Protein AF-0000000080298683 (afdb_homodimer)

Organism: Bacteroides stercoris (NCBI:txid46506)

Solvent-accessible surface area (backbone atoms only — not comparable to full-atom values): 41362 Å² total; per-residue (Å²): 139,90,78,88,77,80,77,80,76,78,76,75,78,72,75,74,72,70,77,73,64,90,75,36,48,71,74,70,55,68,71,57,50,52,51,51,52,52,46,28,60,71,67,22,71,46,68,50,61,25,43,67,45,75,45,65,34,33,60,83,54,33,34,38,35,32,52,40,24,58,40,71,63,54,52,51,51,50,53,51,53,40,44,74,73,60,36,47,73,47,83,54,55,39,62,46,49,34,48,74,85,43,72,56,26,48,24,26,23,24,50,25,38,55,26,60,20,12,76,40,84,46,79,75,40,48,60,64,35,52,47,40,14,50,39,46,31,38,34,33,44,77,69,94,24,31,32,32,29,40,84,62,40,42,50,36,20,28,54,55,63,30,43,38,70,28,33,68,66,55,45,41,52,57,49,69,45,58,33,32,30,28,68,32,59,64,51,56,27,13,63,38,79,44,91,85,44,58,40,53,23,45,41,27,45,64,22,37,33,39,56,71,51,70,48,89,69,16,34,30,34,31,44,77,80,65,50,65,30,18,33,48,52,88,38,32,41,47,39,71,62,49,61,74,65,55,53,67,44,44,68,48,38,52,53,53,48,47,68,45,22,31,33,25,39,25,75,35,18,48,46,72,80,16,19,19,26,28,21,40,54,37,36,41,37,38,72,48,43,33,60,55,45,60,46,38,67,53,39,67,74,44,62,47,80,36,81,70,45,96,81,49,73,81,62,51,55,52,22,36,35,33,23,36,49,73,61,48,98,88,39,75,59,40,61,76,38,32,32,32,31,65,47,94,57,24,32,41,34,28,72,58,24,25,46,71,38,20,69,42,83,86,43,96,44,44,34,65,72,57,57,74,22,54,69,39,30,20,45,49,44,73,46,47,73,65,36,100,74,49,45,21,65,86,68,30,74,65,48,90,136,85,80,78,80,80,77,79,78,76,78,76,77,72,74,72,72,68,76,71,66,92,76,36,47,70,72,72,53,66,72,57,49,51,51,51,50,53,46,28,60,72,67,23,70,47,69,48,60,26,42,67,44,74,43,68,34,32,61,83,54,32,34,38,35,32,52,40,23,58,42,70,63,54,53,51,51,50,54,51,52,39,43,73,72,62,37,47,73,47,84,54,55,39,62,45,50,35,48,74,84,44,71,57,28,46,23,25,24,24,52,24,39,54,27,62,21,11,76,41,84,45,78,75,40,47,60,64,34,52,47,40,14,49,40,45,31,38,33,34,44,76,70,95,24,31,32,33,30,39,82,63,42,42,50,35,20,28,53,53,61,31,41,38,71,28,34,67,66,54,47,40,52,57,49,68,46,58,32,32,31,28,68,32,59,64,50,57,27,12,64,39,78,43,91,86,43,57,40,53,21,47,41,27,45,65,21,38,32,39,55,72,52,70,47,88,70,15,33,30,32,34,45,77,81,64,52,65,31,19,31,50,51,89,38,32,41,47,39,72,61,50,61,74,65,55,51,79,42,45,70,49,37,51,54,54,47,47,68,45,22,31,32,27,40,25,74,34,18,47,46,72,80,15,19,20,27,28,23,41,54,37,38,41,36,38,72,45,45,33,61,55,45,61,46,39,68,55,39,69,74,44,61,45,80,37,81,67,43,96,80,49,75,80,63,50,54,51,21,36,36,34,23,34,50,72,61,48,100,88,38,74,59,40,62,76,38,32,31,31,31,65,47,94,57,23,31,40,33,29,72,58,24,26,45,71,36,22,67,42,85,86,43,96,42,42,35,64,72,55,54,75,23,55,70,39,31,21,40,42,52,67,49,37,70,61,44,93,74,45,48,19,63,86,64,31,73,64,49,89

InterPro domains:
  IPR000064 Endopeptidase, NLPC/P60 domain [PF00877] (262-358)
  IPR000064 Endopeptidase, NLPC/P60 domain [PS51935] (247-381)
  IPR003646 SH3-like domain, bacterial-type [PF08239] (188-234)
  IPR038765 Papain-like cysteine peptidase superfamily [SSF54001] (247-383)
  IPR041382 Bacterial dipeptidyl-peptidase SH3 domain [PF18348] (117-159)
  IPR051202 Peptidase C40 [PTHR47053] (1-380)

Foldseek 3Di:
DDDDDPPPPPPPPPPPPPPPPPPADQDDDPVLVVLLVVLCVVQPVDCQQWDDDWGWGDDDLEIETDEETQDPVSVVVSVVVSVVVPHDYDYHYYHWQPCVQLVQQQKKFFFAQKWWFAADPDPPGDTAAIDGGGFMWTFTDDDCWTWIAGLLSGTTTTHPNGIGGDHPVLLVVSLPAKKKFFQAQKDFWAADQDPPHHTPHMHGGGHIFGFDQDDPQWTWTAGPVGDITTDGVVGIDIPVVLLVPADLDLVQLVVLLVVLFFQFADVNYQGSNHHAFQSSVQNSNVSRQFHHHRAQQRRQPAAAWFDADPVRVPDDFFKKWFFFAPDDPVGHTDTDGIWTDHDPQKTWGHDRGTDIAGCDPVDPRHDPPRVVGTDTIHHHRVCVVPPPDTDGCVPRPSSD/DPPPPPPPPPPPPPVPPPPPPPPADQDDDPVLVVLLVVLCVVQPVDCFQWDDDWGWGDDDLEIETDEETQDPVSVVVSVVVSVVVPHDYDYHYYHWQPCVQLVQQQKKFFFAQKWWFAADPDPPGDTAAIDGGGFMWTFTDDDCWTWIAGLLSGTTTTHPNGIGGDHPVLLVVSLPAKKKFFLAQKDFWAADQDPPHHTPHMHGGGHIFGFDQDDPQWTWTAGPVGDITTDGVVGIDIPVVLLVPADLDLVQLVVLLVVLFFQFADVNYQGSNHHAFQSSVQNSNVSRQFHHHRAQQRRQPAAAWFDADPVRVPDDFFKKWFFFAPDDPVGHTDTDGIWTDHDPQKTWGHDRGTDIAGCDPVDPRHDPPRVVGTDTIHHHRVCCVPPPDGDGCVRRPSSD

Nearest PDB structures (foldseek):
  4r0k-assembly1_A  TM=9.823E-01  e=1.844E-48  Bacteroides thetaiotaomicron VPI-5482
  3npf-assembly1_B  TM=9.823E-01  e=1.080E-47  Bacteroides ovatus ATCC 8483
  3pvq-assembly1_B  TM=9.835E-01  e=5.035E-47  Bacteroides thetaiotaomicron VPI-5482
  3h41-assembly1_A  TM=8.362E-01  e=2.908E-22  Bacillus cereus ATCC 10987
  2kt8-assembly1_A  TM=7.984E-01  e=3.463E-04  Clostridium perfringens

pLDDT: mean 91.86, std 16.32, range [24.89, 98.94]

Sequence (800 aa):
MKKFASFFAVFLFITLFAVASEAGDRNIPVEVAQLTDSLKKQFAPDRRVALLDVDYSFSDKNVMLRGVTTSAEAKNVLLKELARKGYTVMDCLELLPDVKGLEGKTCGIINVSVANMRVAPDFSSEMMTQSLMGMPVRVLQRDGWVRIQTPDNYIAWVHRVGVHPVTEEEMAAWNKAEKIVVTAHYGFVYSEPNQTSQTVSDVVAGNRLKWEGSKGAFYKVTYPDGRRGYISKSIAMPEKKWRSGLQQDAAGIIRTAHTMMGIPYLWAGTSSKGVDCSGFMRTILFMHDIIIPRDASQQAYVGEHIDIAADFSNLQPGDLIFFGRKATPERKERVVHVGMYIGGKRFIHSQGDVHISSFDPADELFDEYNLGRLLFATRVLPYINKEAGLNTTETNEYYKMKKFASFFAVFLFITLFAVASEAGDRNIPVEVAQLTDSLKKQFAPDRRVALLDVDYSFSDKNVMLRGVTTSAEAKNVLLKELARKGYTVMDCLELLPDVKGLEGKTCGIINVSVANMRVAPDFSSEMMTQSLMGMPVRVLQRDGWVRIQTPDNYIAWVHRVGVHPVTEEEMAAWNKAEKIVVTAHYGFVYSEPNQTSQTVSDVVAGNRLKWEGSKGAFYKVTYPDGRRGYISKSIAMPEKKWRSGLQQDAAGIIRTAHTMMGIPYLWAGTSSKGVDCSGFMRTILFMHDIIIPRDASQQAYVGEHIDIAADFSNLQPGDLIFFGRKATPERKERVVHVGMYIGGKRFIHSQGDVHISSFDPADELFDEYNLGRLLFATRVLPYINKEAGLNTTETNEYYK

Radius of gyration: 30.68 Å; Cα contacts (8 Å, |Δi|>4): 1819; chains: 2; bounding box: 91×75×143 Å

Structure (mmCIF, N/CA/C/O backbone):
data_AF-0000000080298683-model_v1
#
loop_
_entity.id
_entity.type
_entity.pdbx_description
1 polymer 'Gamma-D-glutamyl-L-lysine endopeptidase'
#
loop_
_atom_site.group_PDB
_atom_site.id
_atom_site.type_symbol
_atom_site.label_atom_id
_atom_site.label_alt_id
_atom_site.label_comp_id
_atom_site.label_asym_id
_atom_site.label_entity_id
_atom_site.label_seq_id
_atom_site.pdbx_PDB_ins_code
_atom_site.Cartn_x
_atom_site.Cartn_y
_atom_site.Cartn_z
_atom_site.occupancy
_atom_site.B_iso_or_equiv
_atom_site.auth_seq_id
_atom_site.auth_comp_id
_atom_site.auth_asym_id
_atom_site.auth_atom_id
_atom_site.pdbx_PDB_model_num
ATOM 1 N N . MET A 1 1 ? -7.707 10.922 90.875 1 26.39 1 MET A N 1
ATOM 2 C CA . MET A 1 1 ? -8.023 11.789 89.75 1 26.39 1 MET A CA 1
ATOM 3 C C . MET A 1 1 ? -7.574 11.156 88.438 1 26.39 1 MET A C 1
ATOM 5 O O . MET A 1 1 ? -6.402 10.812 88.25 1 26.39 1 MET A O 1
ATOM 9 N N . LYS A 1 2 ? -8.602 10.727 87.625 1 24.89 2 LYS A N 1
ATOM 10 C CA . LYS A 1 2 ? -8.719 9.93 86.438 1 24.89 2 LYS A CA 1
ATOM 11 C C . LYS A 1 2 ? -7.977 10.586 85.25 1 24.89 2 LYS A C 1
ATOM 13 O O . LYS A 1 2 ? -7.68 11.781 85.312 1 24.89 2 LYS A O 1
ATOM 18 N N . LYS A 1 3 ? -8.375 10.234 84 1 27.39 3 LYS A N 1
ATOM 19 C CA . LYS A 1 3 ? -7.949 9.516 82.812 1 27.39 3 LYS A CA 1
ATOM 20 C C . LYS A 1 3 ? -7.719 10.477 81.625 1 27.39 3 LYS A C 1
ATOM 22 O O . LYS A 1 3 ? -6.895 10.211 80.75 1 27.39 3 LYS A O 1
ATOM 27 N N . PHE A 1 4 ? -8.469 11.57 81.188 1 30.53 4 PHE A N 1
ATOM 28 C CA . PHE A 1 4 ? -9.016 11.617 79.875 1 30.53 4 PHE A CA 1
ATOM 29 C C . PHE A 1 4 ? -7.98 12.141 78.875 1 30.53 4 PHE A C 1
ATOM 31 O O . PHE A 1 4 ? -7.516 13.281 79 1 30.53 4 PHE A O 1
ATOM 38 N N . ALA A 1 5 ? -7.156 11.297 78.25 1 33.28 5 ALA A N 1
ATOM 39 C CA . ALA A 1 5 ? -6.254 11.562 77.125 1 33.28 5 ALA A CA 1
ATOM 40 C C . ALA A 1 5 ? -7.016 12.125 75.938 1 33.28 5 ALA A C 1
ATOM 42 O O . ALA A 1 5 ? -7.949 11.492 75.438 1 33.28 5 ALA A O 1
ATOM 43 N N . SER A 1 6 ? -7.191 13.422 75.688 1 31.62 6 SER A N 1
ATOM 44 C CA . SER A 1 6 ? -7.762 14.102 74.562 1 31.62 6 SER A CA 1
ATOM 45 C C . SER A 1 6 ? -7.02 13.742 73.25 1 31.62 6 SER A C 1
ATOM 47 O O . SER A 1 6 ? -5.805 13.945 73.188 1 31.62 6 SER A O 1
ATOM 49 N N . PHE A 1 7 ? -7.418 12.719 72.5 1 32.72 7 PHE A N 1
ATOM 50 C CA . PHE A 1 7 ? -6.957 12.344 71.188 1 32.72 7 PHE A CA 1
ATOM 51 C C . PHE A 1 7 ? -7.176 13.484 70.188 1 32.72 7 PHE A C 1
ATOM 53 O O . PHE A 1 7 ? -8.297 13.961 70.062 1 32.72 7 PHE A O 1
ATOM 60 N N . PHE A 1 8 ? -6.219 14.359 70 1 32.66 8 PHE A N 1
ATOM 61 C CA . PHE A 1 8 ? -6.199 15.359 68.938 1 32.66 8 PHE A CA 1
ATOM 62 C C . PHE A 1 8 ? -6.352 14.703 67.562 1 32.66 8 PHE A C 1
ATOM 64 O O . PHE A 1 8 ? -5.547 13.852 67.188 1 32.66 8 PHE A O 1
ATOM 71 N N . ALA A 1 9 ? -7.57 14.516 67.062 1 31.42 9 ALA A N 1
ATOM 72 C CA . ALA A 1 9 ? -7.883 14.156 65.625 1 31.42 9 ALA A CA 1
ATOM 73 C C . ALA A 1 9 ? -7.262 15.148 64.688 1 31.42 9 ALA A C 1
ATOM 75 O O . ALA A 1 9 ? -7.578 16.344 64.688 1 31.42 9 ALA A O 1
ATOM 76 N N . VAL A 1 10 ? -6.059 14.938 64.25 1 33.66 10 VAL A N 1
ATOM 77 C CA . VAL A 1 10 ? -5.504 15.641 63.094 1 33.66 10 VAL A CA 1
ATOM 78 C C . VAL A 1 10 ? -6.418 15.453 61.875 1 33.66 10 VAL A C 1
ATOM 80 O O . VAL A 1 10 ? -6.637 14.328 61.438 1 33.66 10 VAL A O 1
ATOM 83 N N . PHE A 1 11 ? -7.465 16.297 61.656 1 30.48 11 PHE A N 1
ATOM 84 C CA . PHE A 1 11 ? -8.227 16.375 60.406 1 30.48 11 PHE A CA 1
ATOM 85 C C . PHE A 1 11 ? -7.297 16.594 59.219 1 30.48 11 PHE A C 1
ATOM 87 O O . PHE A 1 11 ? -6.637 17.625 59.125 1 30.48 11 PHE A O 1
ATOM 94 N N . LEU A 1 12 ? -6.703 15.531 58.688 1 31.23 12 LEU A N 1
ATOM 95 C CA . LEU A 1 12 ? -6.094 15.594 57.375 1 31.23 12 LEU A CA 1
ATOM 96 C C . LEU A 1 12 ? -7.062 16.203 56.344 1 31.23 12 LEU A C 1
ATOM 98 O O . LEU A 1 12 ? -8.141 15.656 56.125 1 31.23 12 LEU A O 1
ATOM 102 N N . PHE A 1 13 ? -7.113 17.5 56.156 1 30.19 13 PHE A N 1
ATOM 103 C CA . PHE A 1 13 ? -7.727 18.172 55.031 1 30.19 13 PHE A CA 1
ATOM 104 C C . PHE A 1 13 ? -7.305 17.5 53.719 1 30.19 13 PHE A C 1
ATOM 106 O O . PHE A 1 13 ? -6.152 17.625 53.312 1 30.19 13 PHE A O 1
ATOM 113 N N . ILE A 1 14 ? -7.762 16.297 53.438 1 31.72 14 ILE A N 1
ATOM 114 C CA . ILE A 1 14 ? -7.664 15.828 52.062 1 31.72 14 ILE A CA 1
ATOM 115 C C . ILE A 1 14 ? -8.227 16.891 51.125 1 31.72 14 ILE A C 1
ATOM 117 O O . ILE A 1 14 ? -9.406 17.234 51.188 1 31.72 14 ILE A O 1
ATOM 121 N N . THR A 1 15 ? -7.477 17.875 50.719 1 31.45 15 THR A N 1
ATOM 122 C CA . THR A 1 15 ? -7.844 18.734 49.594 1 31.45 15 THR A CA 1
ATOM 123 C C . THR A 1 15 ? -8.461 17.922 48.469 1 31.45 15 THR A C 1
ATOM 125 O O . THR A 1 15 ? -7.836 17 47.938 1 31.45 15 THR A O 1
ATOM 128 N N . LEU A 1 16 ? -9.711 17.688 48.469 1 30.31 16 LEU A N 1
ATOM 129 C CA . LEU A 1 16 ? -10.477 17.25 47.312 1 30.31 16 LEU A CA 1
ATOM 130 C C . LEU A 1 16 ? -10.016 17.969 46.031 1 30.31 16 LEU A C 1
ATOM 132 O O . LEU A 1 16 ? -10.266 19.156 45.875 1 30.31 16 LEU A O 1
ATOM 136 N N . PHE A 1 17 ? -8.836 17.719 45.562 1 33.5 17 PHE A N 1
ATOM 137 C CA . PHE A 1 17 ? -8.688 18.078 44.156 1 33.5 17 PHE A CA 1
ATOM 138 C C . PHE A 1 17 ? -9.914 17.656 43.344 1 33.5 17 PHE A C 1
ATOM 140 O O . PHE A 1 17 ? -10.234 16.469 43.281 1 33.5 17 PHE A O 1
ATOM 147 N N . ALA A 1 18 ? -10.984 18.391 43.344 1 33.22 18 ALA A N 1
ATOM 148 C CA . ALA A 1 18 ? -12.055 18.25 42.375 1 33.22 18 ALA A CA 1
ATOM 149 C C . ALA A 1 18 ? -11.531 17.734 41.031 1 33.22 18 ALA A C 1
ATOM 151 O O . ALA A 1 18 ? -10.625 18.328 40.438 1 33.22 18 ALA A O 1
ATOM 152 N N . VAL A 1 19 ? -11.562 16.453 40.875 1 36.88 19 VAL A N 1
ATOM 153 C CA . VAL A 1 19 ? -11.492 15.93 39.5 1 36.88 19 VAL A CA 1
ATOM 154 C C . VAL A 1 19 ? -12.305 16.812 38.562 1 36.88 19 VAL A C 1
ATOM 156 O O . VAL A 1 19 ? -13.539 16.828 38.625 1 36.88 19 VAL A O 1
ATOM 159 N N . ALA A 1 20 ? -11.867 18.062 38.25 1 37.69 20 ALA A N 1
ATOM 160 C CA . ALA A 1 20 ? -12.414 18.844 37.156 1 37.69 20 ALA A CA 1
ATOM 161 C C . ALA A 1 20 ? -12.906 17.938 36.031 1 37.69 20 ALA A C 1
ATOM 163 O O . ALA A 1 20 ? -12.156 17.078 35.531 1 37.69 20 ALA A O 1
ATOM 164 N N . SER A 1 21 ? -14.148 17.625 35.875 1 39 21 SER A N 1
ATOM 165 C CA . SER A 1 21 ? -14.82 16.922 34.812 1 39 21 SER A CA 1
ATOM 166 C C . SER A 1 21 ? -14.211 17.297 33.438 1 39 21 SER A C 1
ATOM 168 O O . SER A 1 21 ? -13.773 18.422 33.25 1 39 21 SER A O 1
ATOM 170 N N . GLU A 1 22 ? -13.688 16.391 32.688 1 47.88 22 GLU A N 1
ATOM 171 C CA . GLU A 1 22 ? -13.195 16.406 31.297 1 47.88 22 GLU A CA 1
ATOM 172 C C . GLU A 1 22 ? -14.039 17.328 30.422 1 47.88 22 GLU A C 1
ATOM 174 O O . GLU A 1 22 ? -13.781 17.469 29.219 1 47.88 22 GLU A O 1
ATOM 179 N N . ALA A 1 23 ? -15.211 17.797 30.969 1 51.94 23 ALA A N 1
ATOM 180 C CA . ALA A 1 23 ? -16.156 18.531 30.141 1 51.94 23 ALA A CA 1
ATOM 181 C C . ALA A 1 23 ? -15.773 20.016 30.062 1 51.94 23 ALA A C 1
ATOM 183 O O . ALA A 1 23 ? -16.547 20.891 30.438 1 51.94 23 ALA A O 1
ATOM 184 N N . GLY A 1 24 ? -14.547 20.219 30.344 1 54.72 24 GLY A N 1
ATOM 185 C CA . GLY A 1 24 ? -14.312 21.656 30.203 1 54.72 24 GLY A CA 1
ATOM 186 C C . GLY A 1 24 ? -14.719 22.188 28.844 1 54.72 24 GLY A C 1
ATOM 187 O O . GLY A 1 24 ? -15.047 21.422 27.938 1 54.72 24 GLY A O 1
ATOM 188 N N . ASP A 1 25 ? -14.883 23.438 28.828 1 66.31 25 ASP A N 1
ATOM 189 C CA . ASP A 1 25 ? -15.203 24.156 27.594 1 66.31 25 ASP A CA 1
ATOM 190 C C . ASP A 1 25 ? -14.094 23.984 26.562 1 66.31 25 ASP A C 1
ATOM 192 O O . ASP A 1 25 ? -12.922 24.25 26.859 1 66.31 25 ASP A O 1
ATOM 196 N N . ARG A 1 26 ? -14.336 23.406 25.484 1 73.5 26 ARG A N 1
ATOM 197 C CA . ARG A 1 26 ? -13.359 23.156 24.422 1 73.5 26 ARG A CA 1
ATOM 198 C C . ARG A 1 26 ? -13.25 24.375 23.5 1 73.5 26 ARG A C 1
ATOM 200 O O . ARG A 1 26 ? -12.531 24.328 22.5 1 73.5 26 ARG A O 1
ATOM 207 N N . ASN A 1 27 ? -13.898 25.438 23.953 1 84.94 27 ASN A N 1
ATOM 208 C CA . ASN A 1 27 ? -13.719 26.672 23.203 1 84.94 27 ASN A CA 1
ATOM 209 C C . ASN A 1 27 ? -12.398 27.344 23.547 1 84.94 27 ASN A C 1
ATOM 211 O O . ASN A 1 27 ? -12.18 27.734 24.703 1 84.94 27 ASN A O 1
ATOM 215 N N . ILE A 1 28 ? -11.539 27.531 22.672 1 91.44 28 ILE A N 1
ATOM 216 C CA . ILE A 1 28 ? -10.203 28.062 22.891 1 91.44 28 ILE A CA 1
ATOM 217 C C . ILE A 1 28 ? -10.25 29.594 22.797 1 91.44 28 ILE A C 1
ATOM 219 O O . ILE A 1 28 ? -10.633 30.141 21.75 1 91.44 28 ILE A O 1
ATOM 223 N N . PRO A 1 29 ? -9.898 30.266 23.891 1 93.81 29 PRO A N 1
ATOM 224 C CA . PRO A 1 29 ? -9.805 31.719 23.797 1 93.81 29 PRO A CA 1
ATOM 225 C C . PRO A 1 29 ? -8.914 32.188 22.641 1 93.81 29 PRO A C 1
ATOM 227 O O . PRO A 1 29 ? -7.906 31.531 22.328 1 93.81 29 PRO A O 1
ATOM 230 N N . VAL A 1 30 ? -9.234 33.281 22.109 1 94.69 30 VAL A N 1
ATOM 231 C CA . VAL A 1 30 ? -8.578 33.812 20.922 1 94.69 30 VAL A CA 1
ATOM 232 C C . VAL A 1 30 ? -7.09 34 21.188 1 94.69 30 VAL A C 1
ATOM 234 O O . VAL A 1 30 ? -6.25 33.719 20.344 1 94.69 30 VAL A O 1
ATOM 237 N N . GLU A 1 31 ? -6.75 34.531 22.344 1 94.56 31 GLU A N 1
ATOM 238 C CA . GLU A 1 31 ? -5.352 34.812 22.672 1 94.56 31 GLU A CA 1
ATOM 239 C C . GLU A 1 31 ? -4.543 33.5 22.734 1 94.56 31 GLU A C 1
ATOM 241 O O . GLU A 1 31 ? -3.361 33.5 22.375 1 94.56 31 GLU A O 1
ATOM 246 N N . VAL A 1 32 ? -5.172 32.438 23.234 1 95.88 32 VAL A N 1
ATOM 247 C CA . VAL A 1 32 ? -4.508 31.156 23.312 1 95.88 32 VAL A CA 1
ATOM 248 C C . VAL A 1 32 ? -4.383 30.547 21.922 1 95.88 32 VAL A C 1
ATOM 250 O O . VAL A 1 32 ? -3.352 29.953 21.578 1 95.88 32 VAL A O 1
ATOM 253 N N . ALA A 1 33 ? -5.371 30.703 21.125 1 95.81 33 ALA A N 1
ATOM 254 C CA . ALA A 1 33 ? -5.344 30.219 19.75 1 95.81 33 ALA A CA 1
ATOM 255 C C . ALA A 1 33 ? -4.223 30.891 18.953 1 95.81 33 ALA A C 1
ATOM 257 O O . ALA A 1 33 ? -3.482 30.219 18.234 1 95.81 33 ALA A O 1
ATOM 258 N N . GLN A 1 34 ? -4.105 32.156 19.141 1 96.62 34 GLN A N 1
ATOM 259 C CA . GLN A 1 34 ? -3.072 32.938 18.438 1 96.62 34 GLN A CA 1
ATOM 260 C C . GLN A 1 34 ? -1.679 32.5 18.906 1 96.62 34 GLN A C 1
ATOM 262 O O . GLN A 1 34 ? -0.758 32.406 18.094 1 96.62 34 GLN A O 1
ATOM 267 N N . LEU A 1 35 ? -1.58 32.344 20.172 1 96.88 35 LEU A N 1
ATOM 268 C CA . LEU A 1 35 ? -0.314 31.875 20.719 1 96.88 35 LEU A CA 1
ATOM 269 C C . LEU A 1 35 ? 0.061 30.516 20.141 1 96.88 35 LEU A C 1
ATOM 271 O O . LEU A 1 35 ? 1.191 30.312 19.688 1 96.88 35 LEU A O 1
ATOM 275 N N . THR A 1 36 ? -0.863 29.609 20.109 1 96.44 36 THR A N 1
ATOM 276 C CA . THR A 1 36 ? -0.627 28.266 19.609 1 96.44 36 THR A CA 1
ATOM 277 C C . THR A 1 36 ? -0.236 28.297 18.141 1 96.44 36 THR A C 1
ATOM 279 O O . THR A 1 36 ? 0.702 27.625 17.719 1 96.44 36 THR A O 1
ATOM 282 N N . ASP A 1 37 ? -0.904 29.078 17.406 1 96.62 37 ASP A N 1
ATOM 283 C CA . ASP A 1 37 ? -0.618 29.203 15.977 1 96.62 37 ASP A CA 1
ATOM 284 C C . ASP A 1 37 ? 0.79 29.75 15.75 1 96.62 37 ASP A C 1
ATOM 286 O O . ASP A 1 37 ? 1.507 29.281 14.859 1 96.62 37 ASP A O 1
ATOM 290 N N . SER A 1 38 ? 1.121 30.719 16.5 1 97.25 38 SER A N 1
ATOM 291 C CA . SER A 1 38 ? 2.451 31.312 16.406 1 97.25 38 SER A CA 1
ATOM 292 C C . SER A 1 38 ? 3.535 30.297 16.734 1 97.25 38 SER A C 1
ATOM 294 O O . SER A 1 38 ? 4.559 30.219 16.047 1 97.25 38 SER A O 1
ATOM 296 N N . LEU A 1 39 ? 3.295 29.562 17.75 1 97.5 39 LEU A N 1
ATOM 297 C CA . LEU A 1 39 ? 4.266 28.562 18.172 1 97.5 39 LEU A CA 1
ATOM 298 C C . LEU A 1 39 ? 4.387 27.453 17.125 1 97.5 39 LEU A C 1
ATOM 300 O O . LEU A 1 39 ? 5.484 26.953 16.859 1 97.5 39 LEU A O 1
ATOM 304 N N . LYS A 1 40 ? 3.316 27.047 16.516 1 97.25 40 LYS A N 1
ATOM 305 C CA . LYS A 1 40 ? 3.348 26.047 15.461 1 97.25 40 LYS A CA 1
ATOM 306 C C . LYS A 1 40 ? 4.176 26.531 14.273 1 97.25 40 LYS A C 1
ATOM 308 O O . LYS A 1 40 ? 4.996 25.781 13.742 1 97.25 40 LYS A O 1
ATOM 313 N N . LYS A 1 41 ? 3.986 27.734 13.945 1 96.94 41 LYS A N 1
ATOM 314 C CA . LYS A 1 41 ? 4.727 28.297 12.82 1 96.94 41 LYS A CA 1
ATOM 315 C C . LYS A 1 41 ? 6.223 28.328 13.109 1 96.94 41 LYS A C 1
ATOM 317 O O . LYS A 1 41 ? 7.039 28.125 12.211 1 96.94 41 LYS A O 1
ATOM 322 N N . GLN A 1 42 ? 6.5 28.531 14.336 1 96.81 42 GLN A N 1
ATOM 323 C CA . GLN A 1 42 ? 7.898 28.703 14.719 1 96.81 42 GLN A CA 1
ATOM 324 C C . GLN A 1 42 ? 8.578 27.359 14.945 1 96.81 42 GLN A C 1
ATOM 326 O O . GLN A 1 42 ? 9.711 27.141 14.5 1 96.81 42 GLN A O 1
ATOM 331 N N . PHE A 1 43 ? 7.918 26.438 15.562 1 96.81 43 PHE A N 1
ATOM 332 C CA . PHE A 1 43 ? 8.609 25.25 16.062 1 96.81 43 PHE A CA 1
ATOM 333 C C . PHE A 1 43 ? 8.148 24 15.336 1 96.81 43 PHE A C 1
ATOM 335 O O . PHE A 1 43 ? 8.82 22.969 15.383 1 96.81 43 PHE A O 1
ATOM 342 N N . ALA A 1 44 ? 7.035 24.031 14.695 1 96.62 44 ALA A N 1
ATOM 343 C CA . ALA A 1 44 ? 6.504 22.875 13.984 1 96.62 44 ALA A CA 1
ATOM 344 C C . ALA A 1 44 ? 5.734 23.297 12.734 1 96.62 44 ALA A C 1
ATOM 346 O O . ALA A 1 44 ? 4.57 22.938 12.562 1 96.62 44 ALA A O 1
ATOM 347 N N . PRO A 1 45 ? 6.414 24 11.859 1 93.5 45 PRO A N 1
ATOM 348 C CA . PRO A 1 45 ? 5.719 24.5 10.672 1 93.5 45 PRO A CA 1
ATOM 349 C C . PRO A 1 45 ? 5.242 23.375 9.75 1 93.5 45 PRO A C 1
ATOM 351 O O . PRO A 1 45 ? 4.32 23.578 8.953 1 93.5 45 PRO A O 1
ATOM 354 N N . ASP A 1 46 ? 5.859 22.25 9.805 1 95.25 46 ASP A N 1
ATOM 355 C CA . ASP A 1 46 ? 5.492 21.062 9.055 1 95.25 46 ASP A CA 1
ATOM 356 C C . ASP A 1 46 ? 5.262 19.875 9.992 1 95.25 46 ASP A C 1
ATOM 358 O O . ASP A 1 46 ? 6.211 19.328 10.555 1 95.25 46 ASP A O 1
ATOM 362 N N . ARG A 1 47 ? 4.02 19.5 10.086 1 94.62 47 ARG A N 1
ATOM 363 C CA . ARG A 1 47 ? 3.625 18.484 11.062 1 94.62 47 ARG A CA 1
ATOM 364 C C . ARG A 1 47 ? 4.199 17.109 10.695 1 94.62 47 ARG A C 1
ATOM 366 O O . ARG A 1 47 ? 4.199 16.203 11.523 1 94.62 47 ARG A O 1
ATOM 373 N N . ARG A 1 48 ? 4.684 17 9.547 1 96.19 48 ARG A N 1
ATOM 374 C CA . ARG A 1 48 ? 5.254 15.727 9.102 1 96.19 48 ARG A CA 1
ATOM 375 C C . ARG A 1 48 ? 6.613 15.484 9.742 1 96.19 48 ARG A C 1
ATOM 377 O O . ARG A 1 48 ? 7.09 14.344 9.781 1 96.19 48 ARG A O 1
ATOM 384 N N . VAL A 1 49 ? 7.215 16.547 10.242 1 96.38 49 VAL A N 1
ATOM 385 C CA . VAL A 1 49 ? 8.594 16.375 10.703 1 96.38 49 VAL A CA 1
ATOM 386 C C . VAL A 1 49 ? 8.734 16.938 12.109 1 96.38 49 VAL A C 1
ATOM 388 O O . VAL A 1 49 ? 9.734 16.688 12.789 1 96.38 49 VAL A O 1
ATOM 391 N N . ALA A 1 50 ? 7.793 17.703 12.57 1 97.38 50 ALA A N 1
ATOM 392 C CA . ALA A 1 50 ? 7.773 18.266 13.922 1 97.38 50 ALA A CA 1
ATOM 393 C C . ALA A 1 50 ? 6.348 18.375 14.445 1 97.38 50 ALA A C 1
ATOM 395 O O . ALA A 1 50 ? 5.426 18.734 13.703 1 97.38 50 ALA A O 1
ATOM 396 N N . LEU A 1 51 ? 6.266 18.062 15.75 1 98 51 LEU A N 1
ATOM 397 C CA . LEU A 1 51 ? 4.918 18.016 16.312 1 98 51 LEU A CA 1
ATOM 398 C C . LEU A 1 51 ? 4.734 19.062 17.391 1 98 51 LEU A C 1
ATOM 400 O O . LEU A 1 51 ? 5.605 19.234 18.25 1 98 51 LEU A O 1
ATOM 404 N N . LEU A 1 52 ? 3.633 19.766 17.344 1 97.75 52 LEU A N 1
ATOM 405 C CA . LEU A 1 52 ? 3.029 20.562 18.406 1 97.75 52 LEU A CA 1
ATOM 406 C C . LEU A 1 52 ? 1.509 20.453 18.375 1 97.75 52 LEU A C 1
ATOM 408 O O . LEU A 1 52 ? 0.827 21.344 17.875 1 97.75 52 LEU A O 1
ATOM 412 N N . ASP A 1 53 ? 1.061 19.375 18.859 1 96.62 53 ASP A N 1
ATOM 413 C CA . ASP A 1 53 ? -0.366 19.062 18.922 1 96.62 53 ASP A CA 1
ATOM 414 C C . ASP A 1 53 ? -0.902 19.25 20.344 1 96.62 53 ASP A C 1
ATOM 416 O O . ASP A 1 53 ? -0.65 18.438 21.219 1 96.62 53 ASP A O 1
ATOM 420 N N . VAL A 1 54 ? -1.676 20.266 20.5 1 96.56 54 VAL A N 1
ATOM 421 C CA . VAL A 1 54 ? -2.131 20.609 21.844 1 96.56 54 VAL A CA 1
ATOM 422 C C . VAL A 1 54 ? -3.658 20.609 21.891 1 96.56 54 VAL A C 1
ATOM 424 O O . VAL A 1 54 ? -4.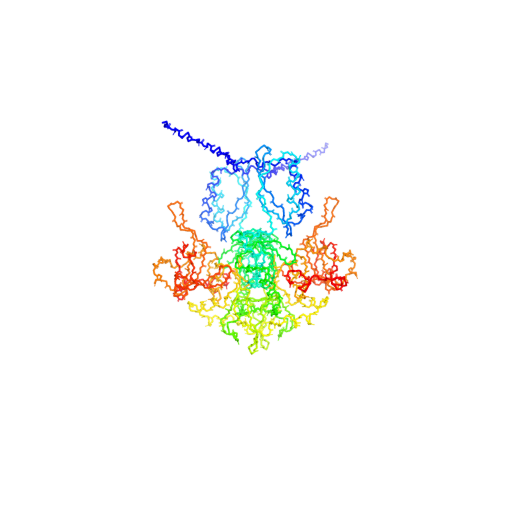309 21.219 21.031 1 96.56 54 VAL A O 1
ATOM 427 N N . ASP A 1 55 ? -4.125 19.938 22.766 1 96 55 ASP A N 1
ATOM 428 C CA . ASP A 1 55 ? -5.547 19.938 23.094 1 96 55 ASP A CA 1
ATOM 429 C C . ASP A 1 55 ? -5.797 20.672 24.422 1 96 55 ASP A C 1
ATOM 431 O O . ASP A 1 55 ? -5.16 20.359 25.438 1 96 55 ASP A O 1
ATOM 435 N N . TYR A 1 56 ? -6.789 21.656 24.406 1 95.38 56 TYR A N 1
ATOM 436 C CA . TYR A 1 56 ? -7.039 22.5 25.562 1 95.38 56 TYR A CA 1
ATOM 437 C C . TYR A 1 56 ? -8.383 22.172 26.188 1 95.38 56 TYR A C 1
ATOM 439 O O . TYR A 1 56 ? -9.367 21.922 25.484 1 95.38 56 TYR A O 1
ATOM 447 N N . SER A 1 57 ? -8.336 22.156 27.453 1 94.44 57 SER A N 1
ATOM 448 C CA . SER A 1 57 ? -9.57 22.172 28.234 1 94.44 57 SER A CA 1
ATOM 449 C C . SER A 1 57 ? -9.562 23.281 29.281 1 94.44 57 SER A C 1
ATOM 451 O O . SER A 1 57 ? -8.688 23.328 30.141 1 94.44 57 SER A O 1
ATOM 453 N N . PHE A 1 58 ? -10.664 24.125 29.219 1 92.81 58 PHE A N 1
ATOM 454 C CA . PHE A 1 58 ? -10.633 25.312 30.062 1 92.81 58 PHE A CA 1
ATOM 455 C C . PHE A 1 58 ? -11.695 25.25 31.141 1 92.81 58 PHE A C 1
ATOM 457 O O . PHE A 1 58 ? -12.797 24.734 30.906 1 92.81 58 PHE A O 1
ATOM 464 N N . SER A 1 59 ? -11.367 25.656 32.281 1 92.25 59 SER A N 1
ATOM 465 C CA . SER A 1 59 ? -12.258 26.094 33.344 1 92.25 59 SER A CA 1
ATOM 466 C C . SER A 1 59 ? -11.852 27.469 33.875 1 92.25 59 SER A C 1
ATOM 468 O O . SER A 1 59 ? -11.039 27.562 34.812 1 92.25 59 SER A O 1
ATOM 470 N N . ASP A 1 60 ? -12.406 28.469 33.312 1 88.06 60 ASP A N 1
ATOM 471 C CA . ASP A 1 60 ? -11.992 29.844 33.562 1 88.06 60 ASP A CA 1
ATOM 472 C C . ASP A 1 60 ? -10.508 30.031 33.25 1 88.06 60 ASP A C 1
ATOM 474 O O . ASP A 1 60 ? -10.062 29.719 32.156 1 88.06 60 ASP A O 1
ATOM 478 N N . LYS A 1 61 ? -9.781 30.406 34.25 1 92.5 61 LYS A N 1
ATOM 479 C CA . LYS A 1 61 ? -8.367 30.672 34 1 92.5 61 LYS A CA 1
ATOM 480 C C . LYS A 1 61 ? -7.516 29.438 34.344 1 92.5 61 LYS A C 1
ATOM 482 O O . LYS A 1 61 ? -6.285 29.516 34.344 1 92.5 61 LYS A O 1
ATOM 487 N N . ASN A 1 62 ? -8.203 28.328 34.5 1 95 62 ASN A N 1
ATOM 488 C CA . ASN A 1 62 ? -7.527 27.031 34.594 1 95 62 ASN A CA 1
ATOM 489 C C . ASN A 1 62 ? -7.551 26.297 33.25 1 95 62 ASN A C 1
ATOM 491 O O . ASN A 1 62 ? -8.578 26.281 32.562 1 95 62 ASN A O 1
ATOM 495 N N . VAL A 1 63 ? -6.328 25.828 32.875 1 96.19 63 VAL A N 1
ATOM 496 C CA . VAL A 1 63 ? -6.293 25.156 31.578 1 96.19 63 VAL A CA 1
ATOM 497 C C . VAL A 1 63 ? -5.5 23.844 31.719 1 96.19 63 VAL A C 1
ATOM 499 O O . VAL A 1 63 ? -4.434 23.828 32.344 1 96.19 63 VAL A O 1
ATOM 502 N N . MET A 1 64 ? -6.062 22.797 31.188 1 96.69 64 MET A N 1
ATOM 503 C CA . MET A 1 64 ? -5.344 21.531 31.047 1 96.69 64 MET A CA 1
ATOM 504 C C . MET A 1 64 ? -4.809 21.359 29.625 1 96.69 64 MET A C 1
ATOM 506 O O . MET A 1 64 ? -5.551 21.531 28.656 1 96.69 64 MET A O 1
ATOM 510 N N . LEU A 1 65 ? -3.541 21.141 29.578 1 96.88 65 LEU A N 1
ATOM 511 C CA . LEU A 1 65 ? -2.898 20.891 28.281 1 96.88 65 LEU A CA 1
ATOM 512 C C . LEU A 1 65 ? -2.684 19.406 28.062 1 96.88 65 LEU A C 1
ATOM 514 O O . LEU A 1 65 ? -2.039 18.734 28.875 1 96.88 65 LEU A O 1
ATOM 518 N N . ARG A 1 66 ? -3.217 18.891 26.984 1 97.12 66 ARG A N 1
ATOM 519 C CA . ARG A 1 66 ? -2.961 17.516 26.562 1 97.12 66 ARG A CA 1
ATOM 520 C C . ARG A 1 66 ? -2.367 17.484 25.156 1 97.12 66 ARG A C 1
ATOM 522 O O . ARG A 1 66 ? -2.352 18.484 24.453 1 97.12 66 ARG A O 1
ATOM 529 N N . GLY A 1 67 ? -1.862 16.266 24.828 1 96.88 67 GLY A N 1
ATOM 530 C CA . GLY A 1 67 ? -1.278 16.109 23.5 1 96.88 67 GLY A CA 1
ATOM 531 C C . GLY A 1 67 ? 0.216 15.852 23.531 1 96.88 67 GLY A C 1
ATOM 532 O O . GLY A 1 67 ? 0.721 15.227 24.469 1 96.88 67 GLY A O 1
ATOM 533 N N . VAL A 1 68 ? 0.845 16.297 22.344 1 97.88 68 VAL A N 1
ATOM 534 C CA . VAL A 1 68 ? 2.258 15.938 22.266 1 97.88 68 VAL A CA 1
ATOM 535 C C . VAL A 1 68 ? 3.029 17.047 21.547 1 97.88 68 VAL A C 1
ATOM 537 O O . VAL A 1 68 ? 2.449 17.828 20.781 1 97.88 68 VAL A O 1
ATOM 540 N N . THR A 1 69 ? 4.336 17.141 21.812 1 98.31 69 THR A N 1
ATOM 541 C CA . THR A 1 69 ? 5.246 18 21.078 1 98.31 69 THR A CA 1
ATOM 542 C C . THR A 1 69 ? 6.633 17.391 20.984 1 98.31 69 THR A C 1
ATOM 544 O O . THR A 1 69 ? 7.051 16.641 21.875 1 98.31 69 THR A O 1
ATOM 547 N N . THR A 1 70 ? 7.344 17.656 19.906 1 98.06 70 THR A N 1
ATOM 548 C CA . THR A 1 70 ? 8.727 17.203 19.734 1 98.06 70 THR A CA 1
ATOM 549 C C . THR A 1 70 ? 9.695 18.328 20.094 1 98.06 70 THR A C 1
ATOM 551 O O . THR A 1 70 ? 10.914 18.156 19.969 1 98.06 70 THR A O 1
ATOM 554 N N . SER A 1 71 ? 9.211 19.438 20.531 1 97.81 71 SER A N 1
ATOM 555 C CA . SER A 1 71 ? 10.047 20.594 20.844 1 97.81 71 SER A CA 1
ATOM 556 C C . SER A 1 71 ? 9.922 20.984 22.312 1 97.81 71 SER A C 1
ATOM 558 O O . SER A 1 71 ? 8.891 21.516 22.734 1 97.81 71 SER A O 1
ATOM 560 N N . ALA A 1 72 ? 10.992 20.797 23.016 1 97.31 72 ALA A N 1
ATOM 561 C CA . ALA A 1 72 ? 11.023 21.219 24.406 1 97.31 72 ALA A CA 1
ATOM 562 C C . ALA A 1 72 ? 10.883 22.734 24.531 1 97.31 72 ALA A C 1
ATOM 564 O O . ALA A 1 72 ? 10.219 23.234 25.438 1 97.31 72 ALA A O 1
ATOM 565 N N . GLU A 1 73 ? 11.453 23.406 23.625 1 97.88 73 GLU A N 1
ATOM 566 C CA . GLU A 1 73 ? 11.391 24.859 23.641 1 97.88 73 GLU A CA 1
ATOM 567 C C . GLU A 1 73 ? 9.961 25.344 23.422 1 97.88 73 GLU A C 1
ATOM 569 O O . GLU A 1 73 ? 9.5 26.266 24.109 1 97.88 73 GLU A O 1
ATOM 574 N N . ALA A 1 74 ? 9.32 24.75 22.438 1 97.94 74 ALA A N 1
ATOM 575 C CA . ALA A 1 74 ? 7.934 25.125 22.188 1 97.94 74 ALA A CA 1
ATOM 576 C C . ALA A 1 74 ? 7.074 24.938 23.438 1 97.94 74 ALA A C 1
ATOM 578 O O . ALA A 1 74 ? 6.27 25.812 23.781 1 97.94 74 ALA A O 1
ATOM 579 N N . LYS A 1 75 ? 7.246 23.859 24.094 1 97.94 75 LYS A N 1
ATOM 580 C CA . LYS A 1 75 ? 6.496 23.578 25.312 1 97.94 75 LYS A CA 1
ATOM 581 C C . LYS A 1 75 ? 6.781 24.609 26.391 1 97.94 75 LYS A C 1
ATOM 583 O O . LYS A 1 75 ? 5.855 25.156 27 1 97.94 75 LYS A O 1
ATOM 588 N N . ASN A 1 76 ? 8.016 24.938 26.578 1 98.12 76 ASN A N 1
ATOM 589 C CA . ASN A 1 76 ? 8.422 25.906 27.594 1 98.12 76 ASN A CA 1
ATOM 590 C C . ASN A 1 76 ? 7.836 27.281 27.328 1 98.12 76 ASN A C 1
ATOM 592 O O . ASN A 1 76 ? 7.332 27.938 28.25 1 98.12 76 ASN A O 1
ATOM 596 N N . VAL A 1 77 ? 7.953 27.672 26.094 1 98.12 77 VAL A N 1
ATOM 597 C CA . VAL A 1 77 ? 7.434 28.984 25.734 1 98.12 77 VAL A CA 1
ATOM 598 C C . VAL A 1 77 ? 5.918 29.016 25.922 1 98.12 77 VAL A C 1
ATOM 600 O O . VAL A 1 77 ? 5.371 30 26.422 1 98.12 77 VAL A O 1
ATOM 603 N N . LEU A 1 78 ? 5.242 27.938 25.547 1 98.12 78 LEU A N 1
ATOM 604 C CA . LEU A 1 78 ? 3.793 27.859 25.703 1 98.12 78 LEU A CA 1
ATOM 605 C C . LEU A 1 78 ? 3.395 28 27.156 1 98.12 78 LEU A C 1
ATOM 607 O O . LEU A 1 78 ? 2.521 28.812 27.484 1 98.12 78 LEU A O 1
ATOM 611 N N . LEU A 1 79 ? 4.062 27.328 28.031 1 97.94 79 LEU A N 1
ATOM 612 C CA . LEU A 1 79 ? 3.762 27.359 29.469 1 97.94 79 LEU A CA 1
ATOM 613 C C . LEU A 1 79 ? 4.035 28.75 30.047 1 97.94 79 LEU A C 1
ATOM 615 O O . LEU A 1 79 ? 3.221 29.266 30.812 1 97.94 79 LEU A O 1
ATOM 619 N N . LYS A 1 80 ? 5.141 29.297 29.656 1 97.94 80 LYS A N 1
ATOM 620 C CA . LYS A 1 80 ? 5.523 30.609 30.141 1 97.94 80 LYS A CA 1
ATOM 621 C C . LYS A 1 80 ? 4.523 31.672 29.703 1 97.94 80 LYS A C 1
ATOM 623 O O . LYS A 1 80 ? 4.121 32.531 30.516 1 97.94 80 LYS A O 1
ATOM 628 N N . GLU A 1 81 ? 4.141 31.609 28.438 1 97.81 81 GLU A N 1
ATOM 629 C CA . GLU A 1 81 ? 3.232 32.625 27.906 1 97.81 81 GLU A CA 1
ATOM 630 C C . GLU A 1 81 ? 1.833 32.469 28.484 1 97.81 81 GLU A C 1
ATOM 632 O O . GLU A 1 81 ? 1.146 33.469 28.734 1 97.81 81 GLU A O 1
ATOM 637 N N . LEU A 1 82 ? 1.402 31.25 28.688 1 97.25 82 LEU A N 1
ATOM 638 C CA . LEU A 1 82 ? 0.11 31.031 29.328 1 97.25 82 LEU A CA 1
ATOM 639 C C . LEU A 1 82 ? 0.109 31.594 30.75 1 97.25 82 LEU A C 1
ATOM 641 O O . LEU A 1 82 ? -0.853 32.25 31.156 1 97.25 82 LEU A O 1
ATOM 645 N N . ALA A 1 83 ? 1.191 31.391 31.484 1 96.75 83 ALA A N 1
ATOM 646 C CA . ALA A 1 83 ? 1.328 31.938 32.844 1 96.75 83 ALA A CA 1
ATOM 647 C C . ALA A 1 83 ? 1.312 33.469 32.812 1 96.75 83 ALA A C 1
ATOM 649 O O . ALA A 1 83 ? 0.667 34.094 33.656 1 96.75 83 ALA A O 1
ATOM 650 N N . ARG A 1 84 ? 1.979 33.969 31.875 1 97.31 84 ARG A N 1
ATOM 651 C CA . ARG A 1 84 ? 2.039 35.438 31.734 1 97.31 84 ARG A CA 1
ATOM 652 C C . ARG A 1 84 ? 0.655 36 31.484 1 97.31 84 ARG A C 1
ATOM 654 O O . ARG A 1 84 ? 0.352 37.125 31.922 1 97.31 84 ARG A O 1
ATOM 661 N N . LYS A 1 85 ? -0.126 35.188 30.859 1 95.5 85 LYS A N 1
ATOM 662 C CA . LYS A 1 85 ? -1.469 35.625 30.516 1 95.5 85 LYS A CA 1
ATOM 663 C C . LYS A 1 85 ? -2.465 35.312 31.625 1 95.5 85 LYS A C 1
ATOM 665 O O . LYS A 1 85 ? -3.664 35.562 31.484 1 95.5 85 LYS A O 1
ATOM 670 N N . GLY A 1 86 ? -1.977 34.688 32.75 1 95.94 86 GLY A N 1
ATOM 671 C CA . GLY A 1 86 ? -2.779 34.5 33.938 1 95.94 86 GLY A CA 1
ATOM 672 C C . GLY A 1 86 ? -3.416 33.156 34.062 1 95.94 86 GLY A C 1
ATOM 673 O O . GLY A 1 86 ? -4.281 32.906 34.906 1 95.94 86 GLY A O 1
ATOM 674 N N . TYR A 1 87 ? -2.992 32.25 33.156 1 96.5 87 TYR A N 1
ATOM 675 C CA . TYR A 1 87 ? -3.576 30.922 33.219 1 96.5 87 TYR A CA 1
ATOM 676 C C . TYR A 1 87 ? -2.846 30.047 34.219 1 96.5 87 TYR A C 1
ATOM 678 O O . TYR A 1 87 ? -1.619 30.109 34.344 1 96.5 87 TYR A O 1
ATOM 686 N N . THR A 1 88 ? -3.607 29.312 35.031 1 97.12 88 THR A N 1
ATOM 687 C CA . THR A 1 88 ? -3.061 28.203 35.812 1 97.12 88 THR A CA 1
ATOM 688 C C . THR A 1 88 ? -3.078 26.906 35 1 97.12 88 THR A C 1
ATOM 690 O O . THR A 1 88 ? -4.145 26.422 34.594 1 97.12 88 THR A O 1
ATOM 693 N N . VAL A 1 89 ? -1.937 26.328 34.812 1 97.06 89 VAL A N 1
ATOM 694 C CA . VAL A 1 89 ? -1.822 25.281 33.812 1 97.06 89 VAL A CA 1
ATOM 695 C C . VAL A 1 89 ? -1.642 23.922 34.5 1 97.06 89 VAL A C 1
ATOM 697 O O . VAL A 1 89 ? -0.795 23.781 35.375 1 97.06 89 VAL A O 1
ATOM 700 N N . MET A 1 90 ? -2.484 23.031 34.219 1 97 90 MET A N 1
ATOM 701 C CA . MET A 1 90 ? -2.203 21.625 34.406 1 97 90 MET A CA 1
ATOM 702 C C . MET A 1 90 ? -1.519 21.016 33.188 1 97 90 MET A C 1
ATOM 704 O O . MET A 1 90 ? -2.172 20.734 32.188 1 97 90 MET A O 1
ATOM 708 N N . ASP A 1 91 ? -0.27 20.75 33.312 1 97.06 91 ASP A N 1
ATOM 709 C CA . ASP A 1 91 ? 0.554 20.328 32.188 1 97.06 91 ASP A CA 1
ATOM 710 C C . ASP A 1 91 ? 0.501 18.828 31.984 1 97.06 91 ASP A C 1
ATOM 712 O O . ASP A 1 91 ? 1.197 18.078 32.688 1 97.06 91 ASP A O 1
ATOM 716 N N . CYS A 1 92 ? -0.269 18.406 31.078 1 96.88 92 CYS A N 1
ATOM 717 C CA . CYS A 1 92 ? -0.306 17.016 30.656 1 96.88 92 CYS A CA 1
ATOM 718 C C . CYS A 1 92 ? 0.185 16.859 29.219 1 96.88 92 CYS A C 1
ATOM 720 O O . CYS A 1 92 ? -0.067 15.836 28.578 1 96.88 92 CYS A O 1
ATOM 722 N N . LEU A 1 93 ? 0.807 17.891 28.688 1 97.31 93 LEU A N 1
ATOM 723 C CA . LEU A 1 93 ? 1.425 17.859 27.359 1 97.31 93 LEU A CA 1
ATOM 724 C C . LEU A 1 93 ? 2.695 17.016 27.375 1 97.31 93 LEU A C 1
ATOM 726 O O . LEU A 1 93 ? 3.639 17.312 28.109 1 97.31 93 LEU A O 1
ATOM 730 N N . GLU A 1 94 ? 2.674 16.062 26.547 1 96.94 94 GLU A N 1
ATOM 731 C CA . GLU A 1 94 ? 3.791 15.117 26.547 1 96.94 94 GLU A CA 1
ATOM 732 C C . GLU A 1 94 ? 4.906 15.578 25.609 1 96.94 94 GLU A C 1
ATOM 734 O O . GLU A 1 94 ? 4.656 15.922 24.453 1 96.94 94 GLU A O 1
ATOM 739 N N . LEU A 1 95 ? 6.086 15.602 26.125 1 97.56 95 LEU A N 1
ATOM 740 C CA . LEU A 1 95 ? 7.27 15.836 25.312 1 97.56 95 LEU A CA 1
ATOM 741 C C . LEU A 1 95 ? 7.805 14.531 24.734 1 97.56 95 LEU A C 1
ATOM 743 O O . LEU A 1 95 ? 8 13.562 25.469 1 97.56 95 LEU A O 1
ATOM 747 N N . LEU A 1 96 ? 8.031 14.516 23.484 1 97.75 96 LEU A N 1
ATOM 748 C CA . LEU A 1 96 ? 8.539 13.32 22.812 1 97.75 96 LEU A CA 1
ATOM 749 C C . LEU A 1 96 ? 10.023 13.453 22.516 1 97.75 96 LEU A C 1
ATOM 751 O O . LEU A 1 96 ? 10.508 14.547 22.219 1 97.75 96 LEU A O 1
ATOM 755 N N . PRO A 1 97 ? 10.758 12.383 22.625 1 97.56 97 PRO A N 1
ATOM 756 C CA . PRO A 1 97 ? 10.273 11.016 22.844 1 97.56 97 PRO A CA 1
ATOM 757 C C . PRO A 1 97 ? 9.859 10.773 24.297 1 97.56 97 PRO A C 1
ATOM 759 O O . PRO A 1 97 ? 10.406 11.383 25.219 1 97.56 97 PRO A O 1
ATOM 762 N N . ASP A 1 98 ? 8.93 9.945 24.484 1 96.81 98 ASP A N 1
ATOM 763 C CA . ASP A 1 98 ? 8.492 9.508 25.812 1 96.81 98 ASP A CA 1
ATOM 764 C C . ASP A 1 98 ? 9.484 8.523 26.422 1 96.81 98 ASP A C 1
ATOM 766 O O . ASP A 1 98 ? 9.211 7.324 26.5 1 96.81 98 ASP A O 1
ATOM 770 N N . VAL A 1 99 ? 10.531 9.055 26.938 1 95.5 99 VAL A N 1
ATOM 771 C CA . VAL A 1 99 ? 11.656 8.25 27.391 1 95.5 99 VAL A CA 1
ATOM 772 C C . VAL A 1 99 ? 11.188 7.27 28.469 1 95.5 99 VAL A C 1
ATOM 774 O O . VAL A 1 99 ? 11.531 6.082 28.422 1 95.5 99 VAL A O 1
ATOM 777 N N . LYS A 1 100 ? 10.414 7.703 29.391 1 93.88 100 LYS A N 1
ATOM 778 C CA . LYS A 1 100 ? 9.938 6.859 30.484 1 93.88 100 LYS A CA 1
ATOM 779 C C . LYS A 1 100 ? 9 5.77 29.969 1 93.88 100 LYS A C 1
ATOM 781 O O . LYS A 1 100 ? 9.18 4.594 30.281 1 93.88 100 LYS A O 1
ATOM 786 N N . GLY A 1 101 ? 8.07 6.215 29.172 1 95.06 101 GLY A N 1
ATOM 787 C CA . GLY A 1 101 ? 7.113 5.258 28.625 1 95.06 101 GLY A CA 1
ATOM 788 C C . GLY A 1 101 ? 7.75 4.223 27.719 1 95.06 101 GLY A C 1
ATOM 789 O O . GLY A 1 101 ? 7.246 3.104 27.594 1 95.06 101 GLY A O 1
ATOM 790 N N . LEU A 1 102 ? 8.875 4.559 27.156 1 96.88 102 LEU A N 1
ATOM 791 C CA . LEU A 1 102 ? 9.57 3.682 26.219 1 96.88 102 LEU A CA 1
ATOM 792 C C . LEU A 1 102 ? 10.609 2.834 26.938 1 96.88 102 LEU A C 1
ATOM 794 O O . LEU A 1 102 ? 11.328 2.055 26.312 1 96.88 102 LEU A O 1
ATOM 798 N N . GLU A 1 103 ? 10.703 3.008 28.219 1 95.62 103 GLU A N 1
ATOM 799 C CA . GLU A 1 103 ? 11.648 2.258 29.047 1 95.62 103 GLU A CA 1
ATOM 800 C C . GLU A 1 103 ? 13.062 2.348 28.484 1 95.62 103 GLU A C 1
ATOM 802 O O . GLU A 1 103 ? 13.766 1.337 28.391 1 95.62 103 GLU A O 1
ATOM 807 N N . GLY A 1 104 ? 13.367 3.467 28.031 1 95.88 104 GLY A N 1
ATOM 808 C CA . GLY A 1 104 ? 14.719 3.744 27.562 1 95.88 104 GLY A CA 1
ATOM 809 C C . GLY A 1 104 ? 14.953 3.344 26.125 1 95.88 104 GLY A C 1
ATOM 810 O O . GLY A 1 104 ? 16.016 3.604 25.562 1 95.88 104 GLY A O 1
ATOM 811 N N . LYS A 1 105 ? 14.07 2.725 25.453 1 97.88 105 LYS A N 1
ATOM 812 C CA . LYS A 1 105 ? 14.219 2.301 24.062 1 97.88 105 LYS A CA 1
ATOM 813 C C . LYS A 1 105 ? 13.703 3.369 23.109 1 97.88 105 LYS A C 1
ATOM 815 O O . LYS A 1 105 ? 12.688 3.168 22.422 1 97.88 105 LYS A O 1
ATOM 820 N N . THR A 1 106 ? 14.461 4.414 23 1 98.25 106 THR A N 1
ATOM 821 C CA . THR A 1 106 ? 14.078 5.566 22.188 1 98.25 106 THR A CA 1
ATOM 822 C C . THR A 1 106 ? 14.602 5.418 20.75 1 98.25 106 THR A C 1
ATOM 824 O O . THR A 1 106 ? 14.477 6.34 19.938 1 98.25 106 THR A O 1
ATOM 827 N N . CYS A 1 107 ? 15.234 4.262 20.469 1 98.62 107 CYS A N 1
ATOM 828 C CA . CYS A 1 107 ? 15.664 3.908 19.125 1 98.62 107 CYS A CA 1
ATOM 829 C C . CYS A 1 107 ? 14.922 2.672 18.625 1 98.62 107 CYS A C 1
ATOM 831 O O . CYS A 1 107 ? 14.328 1.937 19.406 1 98.62 107 CYS A O 1
ATOM 833 N N . GLY A 1 108 ? 14.898 2.523 17.359 1 98.81 108 GLY A N 1
ATOM 834 C CA . GLY A 1 108 ? 14.32 1.348 16.734 1 98.81 108 GLY A CA 1
ATOM 835 C C . GLY A 1 108 ? 14.977 0.99 15.414 1 98.81 108 GLY A C 1
ATOM 836 O O . GLY A 1 108 ? 15.695 1.807 14.828 1 98.81 108 GLY A O 1
ATOM 837 N N . ILE A 1 109 ? 14.812 -0.235 15.008 1 98.94 109 ILE A N 1
ATOM 838 C CA . ILE A 1 109 ? 15.273 -0.737 13.719 1 98.94 109 ILE A CA 1
ATOM 839 C C . ILE A 1 109 ? 14.109 -1.377 12.961 1 98.94 109 ILE A C 1
ATOM 841 O O . ILE A 1 109 ? 13.422 -2.252 13.5 1 98.94 109 ILE A O 1
ATOM 845 N N . ILE A 1 110 ? 13.859 -0.899 11.797 1 98.94 110 ILE A N 1
ATOM 846 C CA . ILE A 1 110 ? 12.758 -1.463 11.023 1 98.94 110 ILE A CA 1
ATOM 847 C C . ILE A 1 110 ? 12.984 -2.959 10.82 1 98.94 110 ILE A C 1
ATOM 849 O O . ILE A 1 110 ? 14.086 -3.385 10.461 1 98.94 110 ILE A O 1
ATOM 853 N N . ASN A 1 111 ? 11.883 -3.74 10.953 1 98.69 111 ASN A N 1
ATOM 854 C CA . ASN A 1 111 ? 12.039 -5.176 11.148 1 98.69 111 ASN A CA 1
ATOM 855 C C . ASN A 1 111 ? 11.414 -5.969 10 1 98.69 111 ASN A C 1
ATOM 857 O O . ASN A 1 111 ? 11.562 -7.188 9.93 1 98.69 111 ASN A O 1
ATOM 861 N N . VAL A 1 112 ? 10.68 -5.391 9.109 1 98.75 112 VAL A N 1
ATOM 862 C CA . VAL A 1 112 ? 10.062 -6.016 7.941 1 98.75 112 VAL A CA 1
ATOM 863 C C . VAL A 1 112 ? 10.602 -5.371 6.664 1 98.75 112 VAL A C 1
ATOM 865 O O . VAL A 1 112 ? 11.156 -4.27 6.703 1 98.75 112 VAL A O 1
ATOM 868 N N . SER A 1 113 ? 10.469 -6.062 5.535 1 98.88 113 SER A N 1
ATOM 869 C CA . SER A 1 113 ? 11.062 -5.566 4.297 1 98.88 113 SER A CA 1
ATOM 870 C C . SER A 1 113 ? 10.625 -4.133 4.008 1 98.88 113 SER A C 1
ATOM 872 O O . SER A 1 113 ? 11.445 -3.287 3.652 1 98.88 113 SER A O 1
ATOM 874 N N . VAL A 1 114 ? 9.312 -3.953 4.152 1 98.81 114 VAL A N 1
ATOM 875 C CA . VAL A 1 114 ? 8.703 -2.643 3.957 1 98.81 114 VAL A CA 1
ATOM 876 C C . VAL A 1 114 ? 7.664 -2.389 5.047 1 98.81 114 VAL A C 1
ATOM 878 O O . VAL A 1 114 ? 6.652 -3.09 5.125 1 98.81 114 VAL A O 1
ATOM 881 N N . ALA A 1 115 ? 7.914 -1.433 5.859 1 98.69 115 ALA A N 1
ATOM 882 C CA . ALA A 1 115 ? 6.961 -1.054 6.898 1 98.69 115 ALA A CA 1
ATOM 883 C C . ALA A 1 115 ? 6.094 0.119 6.445 1 98.69 115 ALA A C 1
ATOM 885 O O . ALA A 1 115 ? 6.613 1.164 6.047 1 98.69 115 ALA A O 1
ATOM 886 N N . ASN A 1 116 ? 4.828 -0.057 6.523 1 98.44 116 ASN A N 1
ATOM 887 C CA . ASN A 1 116 ? 3.887 0.999 6.168 1 98.44 116 ASN A CA 1
ATOM 888 C C . ASN A 1 116 ? 3.635 1.944 7.34 1 98.44 116 ASN A C 1
ATOM 890 O O . ASN A 1 116 ? 3.27 1.505 8.43 1 98.44 116 ASN A O 1
ATOM 894 N N . MET A 1 117 ? 3.805 3.195 7.113 1 98.44 117 MET A N 1
ATOM 895 C CA . MET A 1 117 ? 3.633 4.203 8.156 1 98.44 117 MET A CA 1
ATOM 896 C C . MET A 1 117 ? 2.381 5.039 7.902 1 98.44 117 MET A C 1
ATOM 898 O O . MET A 1 117 ? 2.137 5.473 6.777 1 98.44 117 MET A O 1
ATOM 902 N N . ARG A 1 118 ? 1.687 5.285 8.969 1 97.62 118 ARG A N 1
ATOM 903 C CA . ARG A 1 118 ? 0.358 5.863 8.797 1 97.62 118 ARG A CA 1
ATOM 904 C C . ARG A 1 118 ? 0.178 7.094 9.688 1 97.62 118 ARG A C 1
ATOM 906 O O . ARG A 1 118 ? 0.912 7.273 10.656 1 97.62 118 ARG A O 1
ATOM 913 N N . VAL A 1 119 ? -0.829 7.902 9.352 1 96.62 119 VAL A N 1
ATOM 914 C CA . VAL A 1 119 ? -1.054 9.18 10.008 1 96.62 119 VAL A CA 1
ATOM 915 C C . VAL A 1 119 ? -1.561 8.953 11.43 1 96.62 119 VAL A C 1
ATOM 917 O O . VAL A 1 119 ? -1.282 9.742 12.336 1 96.62 119 VAL A O 1
ATOM 920 N N . ALA A 1 120 ? -2.27 7.836 11.664 1 96.38 120 ALA A N 1
ATOM 921 C CA . ALA A 1 120 ? -2.822 7.445 12.961 1 96.38 120 ALA A CA 1
ATOM 922 C C . ALA A 1 120 ? -2.568 5.969 13.242 1 96.38 120 ALA A C 1
ATOM 924 O O . ALA A 1 120 ? -2.23 5.207 12.336 1 96.38 120 ALA A O 1
ATOM 925 N N . PRO A 1 121 ? -2.658 5.602 14.508 1 96.44 121 PRO A N 1
ATOM 926 C CA . PRO A 1 121 ? -2.418 4.199 14.859 1 96.44 121 PRO A CA 1
ATOM 927 C C . PRO A 1 121 ? -3.592 3.289 14.5 1 96.44 121 PRO A C 1
ATOM 929 O O . PRO A 1 121 ? -4.199 2.682 15.391 1 96.44 121 PRO A O 1
ATOM 932 N N . ASP A 1 122 ? -3.848 3.238 13.234 1 94.06 122 ASP A N 1
ATOM 933 C CA . ASP A 1 122 ? -4.965 2.477 12.68 1 94.06 122 ASP A CA 1
ATOM 934 C C . ASP A 1 122 ? -4.684 2.049 11.242 1 94.06 122 ASP A C 1
ATOM 936 O O . ASP A 1 122 ? -4.172 2.838 10.445 1 94.06 122 ASP A O 1
ATOM 940 N N . PHE A 1 123 ? -5.098 0.819 10.891 1 90.94 123 PHE A N 1
ATOM 941 C CA . PHE A 1 123 ? -4.777 0.244 9.586 1 90.94 123 PHE A CA 1
ATOM 942 C C . PHE A 1 123 ? -5.488 0.998 8.469 1 90.94 123 PHE A C 1
ATOM 944 O O . PHE A 1 123 ? -4.973 1.098 7.355 1 90.94 123 PHE A O 1
ATOM 951 N N . SER A 1 124 ? -6.641 1.542 8.75 1 90.06 124 SER A N 1
ATOM 952 C CA . SER A 1 124 ? -7.441 2.152 7.695 1 90.06 124 SER A CA 1
ATOM 953 C C . SER A 1 124 ? -7.082 3.621 7.504 1 90.06 124 SER A C 1
ATOM 955 O O . SER A 1 124 ? -7.555 4.266 6.566 1 90.06 124 SER A O 1
ATOM 957 N N . SER A 1 125 ? -6.23 4.129 8.406 1 93.94 125 SER A N 1
ATOM 958 C CA . SER A 1 125 ? -5.84 5.527 8.258 1 93.94 125 SER A CA 1
ATOM 959 C C . SER A 1 125 ? -4.902 5.719 7.07 1 93.94 125 SER A C 1
ATOM 961 O O . SER A 1 125 ? -4.32 4.754 6.57 1 93.94 125 SER A O 1
ATOM 963 N N . GLU A 1 126 ? -4.77 6.914 6.652 1 94.25 126 GLU A N 1
ATOM 964 C CA . GLU A 1 126 ? -3.959 7.242 5.484 1 94.25 126 GLU A CA 1
ATOM 965 C C . GLU A 1 126 ? -2.512 6.801 5.672 1 94.25 126 GLU A C 1
ATOM 967 O O . GLU A 1 126 ? -1.912 7.055 6.719 1 94.25 126 GLU A O 1
ATOM 972 N N . MET A 1 127 ? -2.02 6.082 4.695 1 96.19 127 MET A N 1
ATOM 973 C CA . MET A 1 127 ? -0.587 5.797 4.652 1 96.19 127 MET A CA 1
ATOM 974 C C . MET A 1 127 ? 0.204 7.043 4.273 1 96.19 127 MET A C 1
ATOM 976 O O . MET A 1 127 ? -0.145 7.738 3.316 1 96.19 127 MET A O 1
ATOM 980 N N . MET A 1 128 ? 1.298 7.277 4.965 1 97.38 128 MET A N 1
ATOM 981 C CA . MET A 1 128 ? 2.043 8.516 4.773 1 97.38 128 MET A CA 1
ATOM 982 C C . MET A 1 128 ? 3.369 8.25 4.07 1 97.38 128 MET A C 1
ATOM 984 O O . MET A 1 128 ? 3.859 9.102 3.32 1 97.38 128 MET A O 1
ATOM 988 N N . THR A 1 129 ? 3.932 7.207 4.352 1 98.31 129 THR A N 1
ATOM 989 C CA . THR A 1 129 ? 5.227 6.809 3.814 1 98.31 129 THR A CA 1
ATOM 990 C C . THR A 1 129 ? 5.531 5.355 4.156 1 98.31 129 THR A C 1
ATOM 992 O O . THR A 1 129 ? 4.66 4.625 4.629 1 98.31 129 THR A O 1
ATOM 995 N N . GLN A 1 130 ? 6.703 4.906 3.738 1 98.69 130 GLN A N 1
ATOM 996 C CA . GLN A 1 130 ? 7.203 3.588 4.113 1 98.69 130 GLN A CA 1
ATOM 997 C C . GLN A 1 130 ? 8.656 3.662 4.57 1 98.69 130 GLN A C 1
ATOM 999 O O . GLN A 1 130 ? 9.336 4.66 4.328 1 98.69 130 GLN A O 1
ATOM 1004 N N . SER A 1 131 ? 9.062 2.65 5.336 1 98.75 131 SER A N 1
ATOM 1005 C CA . SER A 1 131 ? 10.453 2.5 5.742 1 98.75 131 SER A CA 1
ATOM 1006 C C . SER A 1 131 ? 10.961 1.088 5.469 1 98.75 131 SER A C 1
ATOM 1008 O O . SER A 1 131 ? 10.164 0.164 5.281 1 98.75 131 SER A O 1
ATOM 1010 N N . LEU A 1 132 ? 12.289 0.925 5.43 1 98.88 132 LEU A N 1
ATOM 1011 C CA . LEU A 1 132 ? 12.883 -0.316 4.949 1 98.88 132 LEU A CA 1
ATOM 1012 C C . LEU A 1 132 ? 13.609 -1.043 6.078 1 98.88 132 LEU A C 1
ATOM 1014 O O . LEU A 1 132 ? 14.18 -0.406 6.969 1 98.88 132 LEU A O 1
ATOM 1018 N N . MET A 1 133 ? 13.688 -2.334 5.922 1 98.88 133 MET A N 1
ATOM 1019 C CA . MET A 1 133 ? 14.344 -3.188 6.906 1 98.88 133 MET A CA 1
ATOM 1020 C C . MET A 1 133 ? 15.773 -2.719 7.164 1 98.88 133 MET A C 1
ATOM 1022 O O . MET A 1 133 ? 16.516 -2.445 6.223 1 98.88 133 MET A O 1
ATOM 1026 N N . GLY A 1 134 ? 16.109 -2.682 8.414 1 98.88 134 GLY A N 1
ATOM 1027 C CA . GLY A 1 134 ? 17.453 -2.309 8.812 1 98.88 134 GLY A CA 1
ATOM 1028 C C . GLY A 1 134 ? 17.625 -0.817 9.031 1 98.88 134 GLY A C 1
ATOM 1029 O O . GLY A 1 134 ? 18.625 -0.375 9.594 1 98.88 134 GLY A O 1
ATOM 1030 N N . MET A 1 135 ? 16.688 -0.048 8.633 1 98.81 135 MET A N 1
ATOM 1031 C CA . MET A 1 135 ? 16.734 1.402 8.797 1 98.81 135 MET A CA 1
ATOM 1032 C C . MET A 1 135 ? 16.609 1.789 10.266 1 98.81 135 MET A C 1
ATOM 1034 O O . MET A 1 135 ? 15.688 1.359 10.953 1 98.81 135 MET A O 1
ATOM 1038 N N . PRO A 1 136 ? 17.594 2.547 10.773 1 98.88 136 PRO A N 1
ATOM 1039 C CA . PRO A 1 136 ? 17.453 3.092 12.125 1 98.88 136 PRO A CA 1
ATOM 1040 C C . PRO A 1 136 ? 16.406 4.203 12.203 1 98.88 136 PRO A C 1
ATOM 1042 O O . PRO A 1 136 ? 16.297 5.027 11.289 1 98.88 136 PRO A O 1
ATOM 1045 N N . VAL A 1 137 ? 15.648 4.164 13.281 1 98.88 137 VAL A N 1
ATOM 1046 C CA . VAL A 1 137 ? 14.641 5.203 13.484 1 98.88 137 VAL A CA 1
ATOM 1047 C C . VAL A 1 137 ? 14.656 5.656 14.945 1 98.88 137 VAL A C 1
ATOM 1049 O O . VAL A 1 137 ? 15.242 4.988 15.805 1 98.88 137 VAL A O 1
ATOM 1052 N N . ARG A 1 138 ? 14.117 6.809 15.188 1 98.62 138 ARG A N 1
ATOM 1053 C CA . ARG A 1 138 ? 13.797 7.234 16.547 1 98.62 138 ARG A CA 1
ATOM 1054 C C . ARG A 1 138 ? 12.391 6.797 16.938 1 98.62 138 ARG A C 1
ATOM 1056 O O . ARG A 1 138 ? 11.453 6.906 16.141 1 98.62 138 ARG A O 1
ATOM 1063 N N . VAL A 1 139 ? 12.273 6.227 18.047 1 98.81 139 VAL A N 1
ATOM 1064 C CA . VAL A 1 139 ? 10.969 5.887 18.609 1 98.81 139 VAL A CA 1
ATOM 1065 C C . VAL A 1 139 ? 10.477 7.023 19.5 1 98.81 139 VAL A C 1
ATOM 1067 O O . VAL A 1 139 ? 11.148 7.402 20.469 1 98.81 139 VAL A O 1
ATOM 1070 N N . LEU A 1 140 ? 9.297 7.547 19.188 1 98.56 140 LEU A N 1
ATOM 1071 C CA . LEU A 1 140 ? 8.805 8.734 19.875 1 98.56 140 LEU A CA 1
ATOM 1072 C C . LEU A 1 140 ? 7.805 8.367 20.969 1 98.56 140 LEU A C 1
ATOM 1074 O O . LEU A 1 140 ? 7.828 8.938 22.062 1 98.56 140 LEU A O 1
ATOM 1078 N N . GLN A 1 141 ? 6.953 7.434 20.656 1 97.56 141 GLN A N 1
ATOM 1079 C CA . GLN A 1 141 ? 5.918 7.039 21.609 1 97.56 141 GLN A CA 1
ATOM 1080 C C . GLN A 1 141 ? 5.281 5.711 21.203 1 97.56 141 GLN A C 1
ATOM 1082 O O . GLN A 1 141 ? 5.387 5.289 20.047 1 97.56 141 GLN A O 1
ATOM 1087 N N . ARG A 1 142 ? 4.703 5.094 22.219 1 95.94 142 ARG A N 1
ATOM 1088 C CA . ARG A 1 142 ? 4 3.834 22 1 95.94 142 ARG A CA 1
ATOM 1089 C C . ARG A 1 142 ? 2.564 3.914 22.516 1 95.94 142 ARG A C 1
ATOM 1091 O O . ARG A 1 142 ? 2.314 4.406 23.609 1 95.94 142 ARG A O 1
ATOM 1098 N N . ASP A 1 143 ? 1.64 3.572 21.719 1 90.56 143 ASP A N 1
ATOM 1099 C CA . ASP A 1 143 ? 0.216 3.43 22 1 90.56 143 ASP A CA 1
ATOM 1100 C C . ASP A 1 143 ? -0.419 2.355 21.125 1 90.56 143 ASP A C 1
ATOM 1102 O O . ASP A 1 143 ? -1.138 2.668 20.172 1 90.56 143 ASP A O 1
ATOM 1106 N N . GLY A 1 144 ? -0.231 1.032 21.531 1 92.69 144 GLY A N 1
ATOM 1107 C CA . GLY A 1 144 ? -0.653 -0.046 20.641 1 92.69 144 GLY A CA 1
ATOM 1108 C C . GLY A 1 144 ? 0.169 -0.136 19.375 1 92.69 144 GLY A C 1
ATOM 1109 O O . GLY A 1 144 ? 0.492 -1.232 18.906 1 92.69 144 GLY A O 1
ATOM 1110 N N . TRP A 1 145 ? 0.445 0.995 18.812 1 97.31 145 TRP A N 1
ATOM 1111 C CA . TRP A 1 145 ? 1.388 1.186 17.719 1 97.31 145 TRP A CA 1
ATOM 1112 C C . TRP A 1 145 ? 2.627 1.938 18.188 1 97.31 145 TRP A C 1
ATOM 1114 O O . TRP A 1 145 ? 2.777 2.215 19.391 1 97.31 145 TRP A O 1
ATOM 1124 N N . VAL A 1 146 ? 3.488 2.178 17.234 1 98.5 146 VAL A N 1
ATOM 1125 C CA . VAL A 1 146 ? 4.711 2.91 17.562 1 98.5 146 VAL A CA 1
ATOM 1126 C C . VAL A 1 146 ? 4.84 4.121 16.641 1 98.5 146 VAL A C 1
ATOM 1128 O O . VAL A 1 146 ? 4.762 3.992 15.414 1 98.5 146 VAL A O 1
ATOM 1131 N N . ARG A 1 147 ? 4.938 5.258 17.234 1 98.62 147 ARG A N 1
ATOM 1132 C CA . ARG A 1 147 ? 5.242 6.453 16.453 1 98.62 147 ARG A CA 1
ATOM 1133 C C . ARG A 1 147 ? 6.75 6.641 16.297 1 98.62 147 ARG A C 1
ATOM 1135 O O . ARG A 1 147 ? 7.48 6.648 17.297 1 98.62 147 ARG A O 1
ATOM 1142 N N . ILE A 1 148 ? 7.164 6.742 15.047 1 98.81 148 ILE A N 1
ATOM 1143 C CA . ILE A 1 148 ? 8.602 6.777 14.82 1 98.81 148 ILE A CA 1
ATOM 1144 C C . ILE A 1 148 ? 8.953 7.973 13.93 1 98.81 148 ILE A C 1
ATOM 1146 O O . ILE A 1 148 ? 8.07 8.609 13.359 1 98.81 148 ILE A O 1
ATOM 1150 N N . GLN A 1 149 ? 10.219 8.297 13.938 1 98.75 149 GLN A N 1
ATOM 1151 C CA . GLN A 1 149 ? 10.797 9.281 13.031 1 98.75 149 GLN A CA 1
ATOM 1152 C C . GLN A 1 149 ? 11.938 8.68 12.219 1 98.75 149 GLN A C 1
ATOM 1154 O O . GLN A 1 149 ? 12.859 8.078 12.773 1 98.75 149 GLN A O 1
ATOM 1159 N N . THR A 1 150 ? 11.867 8.844 10.914 1 98.56 150 THR A N 1
ATOM 1160 C CA . THR A 1 150 ? 12.828 8.242 10 1 98.56 150 THR A CA 1
ATOM 1161 C C . THR A 1 150 ? 13.992 9.195 9.734 1 98.56 150 THR A C 1
ATOM 1163 O O . THR A 1 150 ? 13.953 10.359 10.125 1 98.56 150 THR A O 1
ATOM 1166 N N . PRO A 1 151 ? 15.031 8.742 9.016 1 97.88 151 PRO A N 1
ATOM 1167 C CA . PRO A 1 151 ? 16.234 9.547 8.797 1 97.88 151 PRO A CA 1
ATOM 1168 C C . PRO A 1 151 ? 15.961 10.797 7.969 1 97.88 151 PRO A C 1
ATOM 1170 O O . PRO A 1 151 ? 16.781 11.727 7.969 1 97.88 151 PRO A O 1
ATOM 1173 N N . ASP A 1 152 ? 14.938 10.789 7.246 1 95.94 152 ASP A N 1
ATOM 1174 C CA . ASP A 1 152 ? 14.523 12 6.531 1 95.94 152 ASP A CA 1
ATOM 1175 C C . ASP A 1 152 ? 13.594 12.852 7.391 1 95.94 152 ASP A C 1
ATOM 1177 O O . ASP A 1 152 ? 12.898 13.727 6.875 1 95.94 152 ASP A O 1
ATOM 1181 N N . ASN A 1 153 ? 13.461 12.508 8.664 1 96.56 153 ASN A N 1
ATOM 1182 C CA . ASN A 1 153 ? 12.805 13.242 9.742 1 96.56 153 ASN A CA 1
ATOM 1183 C C . ASN A 1 153 ? 11.289 13.078 9.688 1 96.56 153 ASN A C 1
ATOM 1185 O O . ASN A 1 153 ? 10.555 13.797 10.375 1 96.56 153 ASN A O 1
ATOM 1189 N N . TYR A 1 154 ? 10.836 12.219 8.922 1 98.19 154 TYR A N 1
ATOM 1190 C CA . TYR A 1 154 ? 9.398 12.023 8.758 1 98.19 154 TYR A CA 1
ATOM 1191 C C . TYR A 1 154 ? 8.805 11.281 9.945 1 98.19 154 TYR A C 1
ATOM 1193 O O . TYR A 1 154 ? 9.367 10.289 10.414 1 98.19 154 TYR A O 1
ATOM 1201 N N . ILE A 1 155 ? 7.699 11.789 10.469 1 98.69 155 ILE A N 1
ATOM 1202 C CA . ILE A 1 155 ? 7.074 11.227 11.656 1 98.69 155 ILE A CA 1
ATOM 1203 C C . ILE A 1 155 ? 5.754 10.562 11.281 1 98.69 155 ILE A C 1
ATOM 1205 O O . ILE A 1 155 ? 4.902 11.18 10.641 1 98.69 155 ILE A O 1
ATOM 1209 N N . ALA A 1 156 ? 5.543 9.312 11.656 1 98.56 156 ALA A N 1
ATOM 1210 C CA . ALA A 1 156 ? 4.293 8.594 11.43 1 98.56 156 ALA A CA 1
ATOM 1211 C C . ALA A 1 156 ? 4.203 7.363 12.336 1 98.56 156 ALA A C 1
ATOM 1213 O O . ALA A 1 156 ? 5.113 7.094 13.117 1 98.56 156 ALA A O 1
ATOM 1214 N N . TRP A 1 157 ? 3.086 6.727 12.305 1 98.56 157 TRP A N 1
ATOM 1215 C CA . TRP A 1 157 ? 2.822 5.559 13.133 1 98.56 157 TRP A CA 1
ATOM 1216 C C . TRP A 1 157 ? 3.074 4.27 12.359 1 98.56 157 TRP A C 1
ATOM 1218 O O . TRP A 1 157 ? 2.719 4.164 11.188 1 98.56 157 TRP A O 1
ATOM 1228 N N . VAL A 1 158 ? 3.654 3.299 12.992 1 98.25 158 VAL A N 1
ATOM 1229 C CA . VAL A 1 158 ? 3.896 1.987 12.398 1 98.25 158 VAL A CA 1
ATOM 1230 C C . VAL A 1 158 ? 3.391 0.896 13.336 1 98.25 158 VAL A C 1
ATOM 1232 O O . VAL A 1 158 ? 3.441 1.049 14.562 1 98.25 158 VAL A O 1
ATOM 1235 N N . HIS A 1 159 ? 2.879 -0.177 12.75 1 97.38 159 HIS A N 1
ATOM 1236 C CA . HIS A 1 159 ? 2.506 -1.326 13.562 1 97.38 159 HIS A CA 1
ATOM 1237 C C . HIS A 1 159 ? 3.709 -1.881 14.32 1 97.38 159 HIS A C 1
ATOM 1239 O O . HIS A 1 159 ? 4.828 -1.88 13.797 1 97.38 159 HIS A O 1
ATOM 1245 N N . ARG A 1 160 ? 3.482 -2.43 15.469 1 96.38 160 ARG A N 1
ATOM 1246 C CA . ARG A 1 160 ? 4.547 -2.83 16.391 1 96.38 160 ARG A CA 1
ATOM 1247 C C . ARG A 1 160 ? 5.465 -3.859 15.734 1 96.38 160 ARG A C 1
ATOM 1249 O O . ARG A 1 160 ? 6.656 -3.914 16.047 1 96.38 160 ARG A O 1
ATOM 1256 N N . VAL A 1 161 ? 4.961 -4.648 14.828 1 95.94 161 VAL A N 1
ATOM 1257 C CA . VAL A 1 161 ? 5.758 -5.684 14.18 1 95.94 161 VAL A CA 1
ATOM 1258 C C . VAL A 1 161 ? 6.773 -5.043 13.242 1 95.94 161 VAL A C 1
ATOM 1260 O O . VAL A 1 161 ? 7.809 -5.641 12.938 1 95.94 161 VAL A O 1
ATOM 1263 N N . GLY A 1 162 ? 6.52 -3.865 12.797 1 97.69 162 GLY A N 1
ATOM 1264 C CA . GLY A 1 162 ? 7.332 -3.207 11.781 1 97.69 162 GLY A CA 1
ATOM 1265 C C . GLY A 1 162 ? 8.633 -2.648 12.336 1 97.69 162 GLY A C 1
ATOM 1266 O O . GLY A 1 162 ? 9.555 -2.359 11.57 1 97.69 162 GLY A O 1
ATOM 1267 N N . VAL A 1 163 ? 8.742 -2.549 13.633 1 98.5 163 VAL A N 1
ATOM 1268 C CA . VAL A 1 163 ? 9.922 -1.919 14.219 1 98.5 163 VAL A CA 1
ATOM 1269 C C . VAL A 1 163 ? 10.359 -2.699 15.453 1 98.5 163 VAL A C 1
ATOM 1271 O O . VAL A 1 163 ? 9.523 -3.16 16.234 1 98.5 163 VAL A O 1
ATOM 1274 N N . HIS A 1 164 ? 11.633 -2.885 15.594 1 98.56 164 HIS A N 1
ATOM 1275 C CA . HIS A 1 164 ? 12.25 -3.477 16.766 1 98.56 164 HIS A CA 1
ATOM 1276 C C . HIS A 1 164 ? 12.875 -2.406 17.656 1 98.56 164 HIS A C 1
ATOM 1278 O O . HIS A 1 164 ? 13.961 -1.911 17.375 1 98.56 164 HIS A O 1
ATOM 1284 N N . PRO A 1 165 ? 12.195 -2.016 18.766 1 98.44 165 PRO A N 1
ATOM 1285 C CA . PRO A 1 165 ? 12.75 -0.987 19.641 1 98.44 165 PRO A CA 1
ATOM 1286 C C . PRO A 1 165 ? 14.039 -1.435 20.328 1 98.44 165 PRO A C 1
ATOM 1288 O O . PRO A 1 165 ? 14.156 -2.596 20.734 1 98.44 165 PRO A O 1
ATOM 1291 N N . VAL A 1 166 ? 14.984 -0.539 20.438 1 98.56 166 VAL A N 1
ATOM 1292 C CA . VAL A 1 166 ? 16.281 -0.853 21.047 1 98.56 166 VAL A CA 1
ATOM 1293 C C . VAL A 1 166 ? 16.781 0.345 21.844 1 98.56 166 VAL A C 1
ATOM 1295 O O . VAL A 1 166 ? 16.266 1.457 21.703 1 98.56 166 VAL A O 1
ATOM 1298 N N . THR A 1 167 ? 17.734 0.093 22.734 1 97.88 167 THR A N 1
ATOM 1299 C CA . THR A 1 167 ? 18.422 1.164 23.453 1 97.88 167 THR A CA 1
ATOM 1300 C C . THR A 1 167 ? 19.438 1.856 22.562 1 97.88 167 THR A C 1
ATOM 1302 O O . THR A 1 167 ? 19.75 1.373 21.469 1 97.88 167 THR A O 1
ATOM 1305 N N . GLU A 1 168 ? 19.922 2.977 23.016 1 97.5 168 GLU A N 1
ATOM 1306 C CA . GLU A 1 168 ? 20.969 3.686 22.281 1 97.5 168 GLU A CA 1
ATOM 1307 C C . GLU A 1 168 ? 22.203 2.809 22.094 1 97.5 168 GLU A C 1
ATOM 1309 O O . GLU A 1 168 ? 22.844 2.846 21.031 1 97.5 168 GLU A O 1
ATOM 1314 N N . GLU A 1 169 ? 22.516 2.016 23.094 1 97.75 169 GLU A N 1
ATOM 1315 C CA . GLU A 1 169 ? 23.672 1.118 23.031 1 97.75 169 GLU A CA 1
ATOM 1316 C C . GLU A 1 169 ? 23.453 0.026 21.984 1 97.75 169 GLU A C 1
ATOM 1318 O O . GLU A 1 169 ? 24.359 -0.277 21.219 1 97.75 169 GLU A O 1
ATOM 1323 N N . GLU A 1 170 ? 22.297 -0.524 22 1 98.06 170 GLU A N 1
ATOM 1324 C CA . GLU A 1 170 ? 21.969 -1.56 21.016 1 98.06 170 GLU A CA 1
ATOM 1325 C C . GLU A 1 170 ? 21.953 -1 19.594 1 98.06 170 GLU A C 1
ATOM 1327 O O . GLU A 1 170 ? 22.375 -1.679 18.656 1 98.06 170 GLU A O 1
ATOM 1332 N N . MET A 1 171 ? 21.516 0.182 19.453 1 98.38 171 MET A N 1
ATOM 1333 C CA . MET A 1 171 ? 21.516 0.839 18.156 1 98.38 171 MET A CA 1
ATOM 1334 C C . MET A 1 171 ? 22.938 1.061 17.672 1 98.38 171 MET A C 1
ATOM 1336 O O . MET A 1 171 ? 23.25 0.825 16.5 1 98.38 171 MET A O 1
ATOM 1340 N N . ALA A 1 172 ? 23.766 1.551 18.594 1 97.88 172 ALA A N 1
ATOM 1341 C CA . ALA A 1 172 ? 25.172 1.755 18.234 1 97.88 172 ALA A CA 1
ATOM 1342 C C . ALA A 1 172 ? 25.812 0.453 17.766 1 97.88 172 ALA A C 1
ATOM 1344 O O . ALA A 1 172 ? 26.578 0.446 16.797 1 97.88 172 ALA A O 1
ATOM 1345 N N . ALA A 1 173 ? 25.5 -0.608 18.438 1 98.19 173 ALA A N 1
ATOM 1346 C CA . ALA A 1 173 ? 26.016 -1.919 18.047 1 98.19 173 ALA A CA 1
ATOM 1347 C C . ALA A 1 173 ? 25.516 -2.322 16.672 1 98.19 173 ALA A C 1
ATOM 1349 O O . ALA A 1 173 ? 26.281 -2.85 15.859 1 98.19 173 ALA A O 1
ATOM 1350 N N . TRP A 1 174 ? 24.281 -2.104 16.406 1 98.56 174 TRP A N 1
ATOM 1351 C CA . TRP A 1 174 ? 23.703 -2.393 15.102 1 98.56 174 TRP A CA 1
ATOM 1352 C C . TRP A 1 174 ? 24.406 -1.588 14.008 1 98.56 174 TRP A C 1
ATOM 1354 O O . TRP A 1 174 ? 24.797 -2.141 12.984 1 98.56 174 TRP A O 1
ATOM 1364 N N . ASN A 1 175 ? 24.562 -0.293 14.258 1 98.06 175 ASN A N 1
ATOM 1365 C CA . ASN A 1 175 ? 25.156 0.596 13.266 1 98.06 175 ASN A CA 1
ATOM 1366 C C . ASN A 1 175 ? 26.609 0.241 12.992 1 98.06 175 ASN A C 1
ATOM 1368 O O . ASN A 1 175 ? 27.094 0.417 11.875 1 98.06 175 ASN A O 1
ATOM 1372 N N . LYS A 1 176 ? 27.297 -0.263 13.984 1 97.31 176 LYS A N 1
ATOM 1373 C CA . LYS A 1 176 ? 28.719 -0.591 13.867 1 97.31 176 LYS A CA 1
ATOM 1374 C C . LYS A 1 176 ? 28.922 -1.89 13.094 1 97.31 176 LYS A C 1
ATOM 1376 O O . LYS A 1 176 ? 29.922 -2.051 12.391 1 97.31 176 LYS A O 1
ATOM 1381 N N . ALA A 1 177 ? 28 -2.738 13.203 1 98.06 177 ALA A N 1
ATOM 1382 C CA . ALA A 1 177 ? 28.109 -4.031 12.531 1 98.06 177 ALA A CA 1
ATOM 1383 C C . ALA A 1 177 ? 28.031 -3.871 11.016 1 98.06 177 ALA A C 1
ATOM 1385 O O . ALA A 1 177 ? 27.25 -3.062 10.508 1 98.06 177 ALA A O 1
ATOM 1386 N N . GLU A 1 178 ? 28.844 -4.637 10.305 1 98.12 178 GLU A N 1
ATOM 1387 C CA . GLU A 1 178 ? 28.734 -4.633 8.852 1 98.12 178 GLU A CA 1
ATOM 1388 C C . GLU A 1 178 ? 27.406 -5.234 8.391 1 98.12 178 GLU A C 1
ATOM 1390 O O . GLU A 1 178 ? 26.953 -6.242 8.945 1 98.12 178 GLU A O 1
ATOM 1395 N N . LYS A 1 179 ? 26.859 -4.629 7.348 1 98.69 179 LYS A N 1
ATOM 1396 C CA . LYS A 1 179 ? 25.562 -5.059 6.855 1 98.69 179 LYS A CA 1
ATOM 1397 C C . LYS A 1 179 ? 25.688 -5.711 5.48 1 98.69 179 LYS A C 1
ATOM 1399 O O . LYS A 1 179 ? 26.672 -5.508 4.777 1 98.69 179 LYS A O 1
ATOM 1404 N N . ILE A 1 180 ? 24.766 -6.578 5.207 1 98.94 180 ILE A N 1
ATOM 1405 C CA . ILE A 1 180 ? 24.453 -6.992 3.844 1 98.94 180 ILE A CA 1
ATOM 1406 C C . ILE A 1 180 ? 23.344 -6.117 3.273 1 98.94 180 ILE A C 1
ATOM 1408 O O . ILE A 1 180 ? 22.266 -6 3.869 1 98.94 180 ILE A O 1
ATOM 1412 N N . VAL A 1 181 ? 23.641 -5.492 2.121 1 98.81 181 VAL A N 1
ATOM 1413 C CA . VAL A 1 181 ? 22.688 -4.613 1.461 1 98.81 181 VAL A CA 1
ATOM 1414 C C . VAL A 1 181 ? 22 -5.363 0.316 1 98.81 181 VAL A C 1
ATOM 1416 O O . VAL A 1 181 ? 22.672 -5.949 -0.535 1 98.81 181 VAL A O 1
ATOM 1419 N N . VAL A 1 182 ? 20.672 -5.371 0.35 1 98.88 182 VAL A N 1
ATOM 1420 C CA . VAL A 1 182 ? 19.938 -5.965 -0.755 1 98.88 182 VAL A CA 1
ATOM 1421 C C . VAL A 1 182 ? 19.969 -5.027 -1.96 1 98.88 182 VAL A C 1
ATOM 1423 O O . VAL A 1 182 ? 19.578 -3.857 -1.854 1 98.88 182 VAL A O 1
ATOM 1426 N N . THR A 1 183 ? 20.344 -5.547 -3.113 1 98.44 183 THR A N 1
ATOM 1427 C CA . THR A 1 183 ? 20.5 -4.699 -4.289 1 98.44 183 THR A CA 1
ATOM 1428 C C . THR A 1 183 ? 19.453 -5.016 -5.34 1 98.44 183 THR A C 1
ATOM 1430 O O . THR A 1 183 ? 19.109 -4.168 -6.168 1 98.44 183 THR A O 1
ATOM 1433 N N . ALA A 1 184 ? 18.938 -6.27 -5.332 1 98.31 184 ALA A N 1
ATOM 1434 C CA . ALA A 1 184 ? 17.844 -6.613 -6.234 1 98.31 184 ALA A CA 1
ATOM 1435 C C . ALA A 1 184 ? 16.531 -6 -5.762 1 98.31 184 ALA A C 1
ATOM 1437 O O . ALA A 1 184 ? 16.312 -5.805 -4.562 1 98.31 184 ALA A O 1
ATOM 1438 N N . HIS A 1 185 ?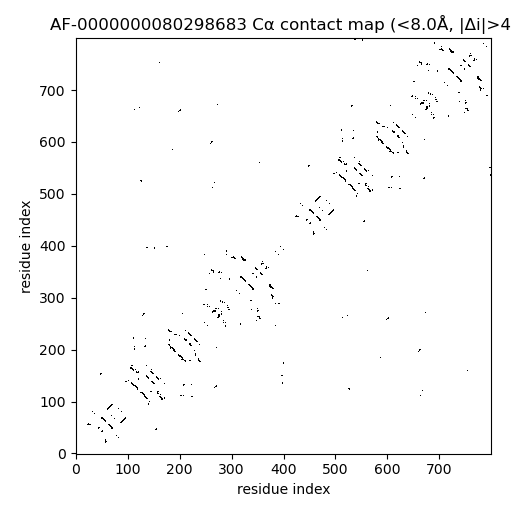 15.594 -5.734 -6.699 1 98.62 185 HIS A N 1
ATOM 1439 C CA . HIS A 1 185 ? 14.312 -5.129 -6.352 1 98.62 185 HIS A CA 1
ATOM 1440 C C . HIS A 1 185 ? 13.5 -6.043 -5.449 1 98.62 185 HIS A C 1
ATOM 1442 O O . HIS A 1 185 ? 12.742 -5.57 -4.602 1 98.62 185 HIS A O 1
ATOM 1448 N N . TYR A 1 186 ? 13.695 -7.391 -5.68 1 98.38 186 TYR A N 1
ATOM 1449 C CA . TYR A 1 186 ? 12.93 -8.375 -4.922 1 98.38 186 TYR A CA 1
ATOM 1450 C C . TYR A 1 186 ? 13.789 -9.586 -4.578 1 98.38 186 TYR A C 1
ATOM 1452 O O . TYR A 1 186 ? 14.719 -9.922 -5.312 1 98.38 186 TYR A O 1
ATOM 1460 N N . GLY A 1 187 ? 13.391 -10.242 -3.496 1 98.38 187 GLY A N 1
ATOM 1461 C CA . GLY A 1 187 ? 13.984 -11.523 -3.133 1 98.38 187 GLY A CA 1
ATOM 1462 C C . GLY A 1 187 ? 13.5 -12.039 -1.793 1 98.38 187 GLY A C 1
ATOM 1463 O O . GLY A 1 187 ? 12.523 -11.539 -1.242 1 98.38 187 GLY A O 1
ATOM 1464 N N . PHE A 1 188 ? 14.242 -13.094 -1.365 1 98.81 188 PHE A N 1
ATOM 1465 C CA . PHE A 1 188 ? 13.898 -13.703 -0.083 1 98.81 188 PHE A CA 1
ATOM 1466 C C . PHE A 1 188 ? 15.148 -14.062 0.7 1 98.81 188 PHE A C 1
ATOM 1468 O O . PHE A 1 188 ? 16.219 -14.242 0.117 1 98.81 188 PHE A O 1
ATOM 1475 N N . VAL A 1 189 ? 14.977 -14.055 1.981 1 98.94 189 VAL A N 1
ATOM 1476 C CA . VAL A 1 189 ? 15.898 -14.734 2.887 1 98.94 189 VAL A CA 1
ATOM 1477 C C . VAL A 1 189 ? 15.375 -16.125 3.209 1 98.94 189 VAL A C 1
ATOM 1479 O O . VAL A 1 189 ? 14.18 -16.312 3.451 1 98.94 189 VAL A O 1
ATOM 1482 N N . TYR A 1 190 ? 16.312 -17.062 3.244 1 98.88 190 TYR A N 1
ATOM 1483 C CA . TYR A 1 190 ? 15.93 -18.453 3.416 1 98.88 190 TYR A CA 1
ATOM 1484 C C . TYR A 1 190 ? 16.5 -19.016 4.715 1 98.88 190 TYR A C 1
ATOM 1486 O O . TYR A 1 190 ? 17.484 -18.5 5.242 1 98.88 190 TYR A O 1
ATOM 1494 N N . SER A 1 191 ? 15.898 -20.094 5.23 1 98.62 191 SER A N 1
ATOM 1495 C CA . SER A 1 191 ? 16.297 -20.719 6.488 1 98.62 191 SER A CA 1
ATOM 1496 C C . SER A 1 191 ? 17.609 -21.5 6.32 1 98.62 191 SER A C 1
ATOM 1498 O O . SER A 1 191 ? 18.328 -21.703 7.289 1 98.62 191 SER A O 1
ATOM 1500 N N . GLU A 1 192 ? 17.906 -21.969 5.082 1 98.62 192 GLU A N 1
ATOM 1501 C CA . GLU A 1 192 ? 19.125 -22.672 4.707 1 98.62 192 GLU A CA 1
ATOM 1502 C C . GLU A 1 192 ? 19.766 -22.031 3.475 1 98.62 192 GLU A C 1
ATOM 1504 O O . GLU A 1 192 ? 19.141 -21.234 2.777 1 98.62 192 GLU A O 1
ATOM 1509 N N . PRO A 1 193 ? 21.016 -22.344 3.268 1 98.25 193 PRO A N 1
ATOM 1510 C CA . PRO A 1 193 ? 21.688 -21.719 2.119 1 98.25 193 PRO A CA 1
ATOM 1511 C C . PRO A 1 193 ? 21.281 -22.359 0.792 1 98.25 193 PRO A C 1
ATOM 1513 O O . PRO A 1 193 ? 22.141 -22.828 0.037 1 98.25 193 PRO A O 1
ATOM 1516 N N . ASN A 1 194 ? 20.031 -22.422 0.606 1 97.44 194 ASN A N 1
ATOM 1517 C CA . ASN A 1 194 ? 19.438 -22.875 -0.65 1 97.44 194 ASN A CA 1
ATOM 1518 C C . ASN A 1 194 ? 18.047 -22.266 -0.862 1 97.44 194 ASN A C 1
ATOM 1520 O O . ASN A 1 194 ? 17.312 -22.062 0.098 1 97.44 194 ASN A O 1
ATOM 1524 N N . GLN A 1 195 ? 17.656 -22.125 -2.105 1 95.19 195 GLN A N 1
ATOM 1525 C CA . GLN A 1 195 ? 16.453 -21.375 -2.451 1 95.19 195 GLN A CA 1
ATOM 1526 C C . GLN A 1 195 ? 15.211 -22.234 -2.363 1 95.19 195 GLN A C 1
ATOM 1528 O O . GLN A 1 195 ? 14.094 -21.75 -2.533 1 95.19 195 GLN A O 1
ATOM 1533 N N . THR A 1 196 ? 15.312 -23.469 -2.029 1 95.69 196 THR A N 1
ATOM 1534 C CA . THR A 1 196 ? 14.156 -24.359 -1.902 1 95.69 196 THR A CA 1
ATOM 1535 C C . THR A 1 196 ? 13.766 -24.531 -0.438 1 95.69 196 THR A C 1
ATOM 1537 O O . THR A 1 196 ? 12.734 -25.125 -0.132 1 95.69 196 THR A O 1
ATOM 1540 N N . SER A 1 197 ? 14.617 -23.969 0.43 1 97.94 197 SER A N 1
ATOM 1541 C CA . SER A 1 197 ? 14.289 -24.047 1.85 1 97.94 197 SER A CA 1
ATOM 1542 C C . SER A 1 197 ? 13.234 -23.016 2.236 1 97.94 197 SER A C 1
ATOM 1544 O O . SER A 1 197 ? 12.828 -22.203 1.408 1 97.94 197 SER A O 1
ATOM 1546 N N . GLN A 1 198 ? 12.75 -23.094 3.477 1 98.12 198 GLN A N 1
ATOM 1547 C CA . GLN A 1 198 ? 11.711 -22.203 3.992 1 98.12 198 GLN A CA 1
ATOM 1548 C C . GLN A 1 198 ? 12.172 -20.75 3.98 1 98.12 198 GLN A C 1
ATOM 1550 O O . GLN A 1 198 ? 13.266 -20.438 4.449 1 98.12 198 GLN A O 1
ATOM 1555 N N . THR A 1 199 ? 11.352 -19.922 3.398 1 98.44 199 THR A N 1
ATOM 1556 C CA . THR A 1 199 ? 11.648 -18.5 3.457 1 98.44 199 THR A CA 1
ATOM 1557 C C . THR A 1 199 ? 11.508 -17.984 4.887 1 98.44 199 THR A C 1
ATOM 1559 O O . THR A 1 199 ? 10.609 -18.391 5.617 1 98.44 199 THR A O 1
ATOM 1562 N N . VAL A 1 200 ? 12.398 -17.047 5.238 1 98.62 200 VAL A N 1
ATOM 1563 C CA . VAL A 1 200 ? 12.266 -16.312 6.488 1 98.62 200 VAL A CA 1
ATOM 1564 C C . VAL A 1 200 ? 11.398 -15.07 6.27 1 98.62 200 VAL A C 1
ATOM 1566 O O . VAL A 1 200 ? 10.445 -14.836 7.012 1 98.62 200 VAL A O 1
ATOM 1569 N N . SER A 1 201 ? 11.719 -14.336 5.281 1 98.62 201 SER A N 1
ATOM 1570 C CA . SER A 1 201 ? 10.906 -13.203 4.836 1 98.62 201 SER A CA 1
ATOM 1571 C C . SER A 1 201 ? 11.352 -12.719 3.463 1 98.62 201 SER A C 1
ATOM 1573 O O . SER A 1 201 ? 12.438 -13.07 2.99 1 98.62 201 SER A O 1
ATOM 1575 N N . ASP A 1 202 ? 10.508 -11.898 2.855 1 98.75 202 ASP A N 1
ATOM 1576 C CA . ASP A 1 202 ? 10.914 -11.219 1.627 1 98.75 202 ASP A CA 1
ATOM 1577 C C . ASP A 1 202 ? 11.867 -10.062 1.926 1 98.75 202 ASP A C 1
ATOM 1579 O O . ASP A 1 202 ? 12.008 -9.656 3.08 1 98.75 202 ASP A O 1
ATOM 1583 N N . VAL A 1 203 ? 12.578 -9.625 0.891 1 98.88 203 VAL A N 1
ATOM 1584 C CA . VAL A 1 203 ? 13.445 -8.453 0.96 1 98.88 203 VAL A CA 1
ATOM 1585 C C . VAL A 1 203 ? 13.281 -7.613 -0.305 1 98.88 203 VAL A C 1
ATOM 1587 O O . VAL A 1 203 ? 12.836 -8.117 -1.34 1 98.88 203 VAL A O 1
ATOM 1590 N N . VAL A 1 204 ? 13.602 -6.324 -0.202 1 98.88 204 VAL A N 1
ATOM 1591 C CA . VAL A 1 204 ? 13.602 -5.395 -1.329 1 98.88 204 VAL A CA 1
ATOM 1592 C C . VAL A 1 204 ? 14.898 -4.586 -1.336 1 98.88 204 VAL A C 1
ATOM 1594 O O . VAL A 1 204 ? 15.625 -4.566 -0.345 1 98.88 204 VAL A O 1
ATOM 1597 N N . ALA A 1 205 ? 15.102 -3.926 -2.439 1 98.81 205 ALA A N 1
ATOM 1598 C CA . ALA A 1 205 ? 16.281 -3.078 -2.574 1 98.81 205 ALA A CA 1
ATOM 1599 C C . ALA A 1 205 ? 16.359 -2.057 -1.443 1 98.81 205 ALA A C 1
ATOM 1601 O O . ALA A 1 205 ? 15.359 -1.408 -1.118 1 98.81 205 ALA A O 1
ATOM 1602 N N . GLY A 1 206 ? 17.562 -1.974 -0.862 1 98.5 206 GLY A N 1
ATOM 1603 C CA . GLY A 1 206 ? 17.766 -0.997 0.194 1 98.5 206 GLY A CA 1
ATOM 1604 C C . GLY A 1 206 ? 17.703 -1.6 1.585 1 98.5 206 GLY A C 1
ATOM 1605 O O . GLY A 1 206 ? 18.156 -0.982 2.555 1 98.5 206 GLY A O 1
ATOM 1606 N N . ASN A 1 207 ? 17.141 -2.842 1.686 1 98.94 207 ASN A N 1
ATOM 1607 C CA . ASN A 1 207 ? 17.156 -3.518 2.979 1 98.94 207 ASN A CA 1
ATOM 1608 C C . ASN A 1 207 ? 18.578 -3.809 3.441 1 98.94 207 ASN A C 1
ATOM 1610 O O . ASN A 1 207 ? 19.484 -3.998 2.617 1 98.94 207 ASN A O 1
ATOM 1614 N N . ARG A 1 208 ? 18.766 -3.791 4.703 1 98.81 208 ARG A N 1
ATOM 1615 C CA . ARG A 1 208 ? 20.047 -4.074 5.332 1 98.81 208 ARG A CA 1
ATOM 1616 C C . ARG A 1 208 ? 19.891 -5.078 6.465 1 98.81 208 ARG A C 1
ATOM 1618 O O . ARG A 1 208 ? 19 -4.945 7.305 1 98.81 208 ARG A O 1
ATOM 1625 N N . LEU A 1 209 ? 20.719 -6.086 6.441 1 98.94 209 LEU A N 1
ATOM 1626 C CA . LEU A 1 209 ? 20.766 -7.102 7.488 1 98.94 209 LEU A CA 1
ATOM 1627 C C . LEU A 1 209 ? 22.188 -7.262 8.023 1 98.94 209 LEU A C 1
ATOM 1629 O O . LEU A 1 209 ? 23.156 -7.062 7.285 1 98.94 209 LEU A O 1
ATOM 1633 N N . LYS A 1 210 ? 22.297 -7.625 9.289 1 98.88 210 LYS A N 1
ATOM 1634 C CA . LYS A 1 210 ? 23.609 -7.828 9.875 1 98.88 210 LYS A CA 1
ATOM 1635 C C . LYS A 1 210 ? 24.328 -9.016 9.234 1 98.88 210 LYS A C 1
ATOM 1637 O O . LYS A 1 210 ? 23.75 -10.102 9.133 1 98.88 210 LYS A O 1
ATOM 1642 N N . TRP A 1 211 ? 25.547 -8.797 8.828 1 98.88 211 TRP A N 1
ATOM 1643 C CA . TRP A 1 211 ? 26.328 -9.859 8.211 1 98.88 211 TRP A CA 1
ATOM 1644 C C . TRP A 1 211 ? 26.953 -10.766 9.273 1 98.88 211 TRP A C 1
ATOM 1646 O O . TRP A 1 211 ? 27.656 -10.289 10.164 1 98.88 211 TRP A O 1
ATOM 1656 N N . GLU A 1 212 ? 26.75 -12.094 9.117 1 98.44 212 GLU A N 1
ATOM 1657 C CA . GLU A 1 212 ? 27.266 -13.055 10.086 1 98.44 212 GLU A CA 1
ATOM 1658 C C . GLU A 1 212 ? 28.219 -14.047 9.422 1 98.44 212 GLU A C 1
ATOM 1660 O O . GLU A 1 212 ? 28.625 -15.031 10.047 1 98.44 212 GLU A O 1
ATOM 1665 N N . GLY A 1 213 ? 28.469 -13.906 8.164 1 98.31 213 GLY A N 1
ATOM 1666 C CA . GLY A 1 213 ? 29.344 -14.828 7.449 1 98.31 213 GLY A CA 1
ATOM 1667 C C . GLY A 1 213 ? 28.75 -15.273 6.121 1 98.31 213 GLY A C 1
ATOM 1668 O O . GLY A 1 213 ? 27.891 -14.602 5.555 1 98.31 213 GLY A O 1
ATOM 1669 N N . SER A 1 214 ? 29.375 -16.312 5.609 1 98.38 214 SER A N 1
ATOM 1670 C CA . SER A 1 214 ? 28.938 -16.828 4.32 1 98.38 214 SER A CA 1
ATOM 1671 C C . SER A 1 214 ? 28.906 -18.359 4.312 1 98.38 214 SER A C 1
ATOM 1673 O O . SER A 1 214 ? 29.609 -19 5.09 1 98.38 214 SER A O 1
ATOM 1675 N N . LYS A 1 215 ? 28.047 -18.875 3.572 1 98.5 215 LYS A N 1
ATOM 1676 C CA . LYS A 1 215 ? 27.969 -20.297 3.279 1 98.5 215 LYS A CA 1
ATOM 1677 C C . LYS A 1 215 ? 27.609 -20.531 1.816 1 98.5 215 LYS A C 1
ATOM 1679 O O . LYS A 1 215 ? 26.469 -20.312 1.409 1 98.5 215 LYS A O 1
ATOM 1684 N N . GLY A 1 216 ? 28.641 -20.984 1.016 1 98.06 216 GLY A N 1
ATOM 1685 C CA . GLY A 1 216 ? 28.406 -21.156 -0.409 1 98.06 216 GLY A CA 1
ATOM 1686 C C . GLY A 1 216 ? 28.031 -19.875 -1.122 1 98.06 216 GLY A C 1
ATOM 1687 O O . GLY A 1 216 ? 28.734 -18.859 -0.99 1 98.06 216 GLY A O 1
ATOM 1688 N N . ALA A 1 217 ? 26.938 -19.922 -1.854 1 98.69 217 ALA A N 1
ATOM 1689 C CA . ALA A 1 217 ? 26.5 -18.781 -2.654 1 98.69 217 ALA A CA 1
ATOM 1690 C C . ALA A 1 217 ? 25.594 -17.859 -1.841 1 98.69 217 ALA A C 1
ATOM 1692 O O . ALA A 1 217 ? 24.875 -17.031 -2.404 1 98.69 217 ALA A O 1
ATOM 1693 N N . PHE A 1 218 ? 25.703 -18 -0.493 1 98.88 218 PHE A N 1
ATOM 1694 C CA . PHE A 1 218 ? 24.797 -17.234 0.355 1 98.88 218 PHE A CA 1
ATOM 1695 C C . PHE A 1 218 ? 25.562 -16.5 1.448 1 98.88 218 PHE A C 1
ATOM 1697 O O . PHE A 1 218 ? 26.609 -16.969 1.898 1 98.88 218 PHE A O 1
ATOM 1704 N N . TYR A 1 219 ? 25.047 -15.328 1.809 1 98.94 219 TYR A N 1
ATOM 1705 C CA . TYR A 1 219 ? 25.453 -14.688 3.055 1 98.94 219 TYR A CA 1
ATOM 1706 C C . TYR A 1 219 ? 24.578 -15.141 4.215 1 98.94 219 TYR A C 1
ATOM 1708 O O . TYR A 1 219 ? 23.359 -15.281 4.062 1 98.94 219 TYR A O 1
ATOM 1716 N N . LYS A 1 220 ? 25.203 -15.406 5.324 1 98.88 220 LYS A N 1
ATOM 1717 C CA . LYS A 1 220 ? 24.469 -15.578 6.574 1 98.88 220 LYS A CA 1
ATOM 1718 C C . LYS A 1 220 ? 24.125 -14.227 7.207 1 98.88 220 LYS A C 1
ATOM 1720 O O . LYS A 1 220 ? 25 -13.375 7.355 1 98.88 220 LYS A O 1
ATOM 1725 N N . VAL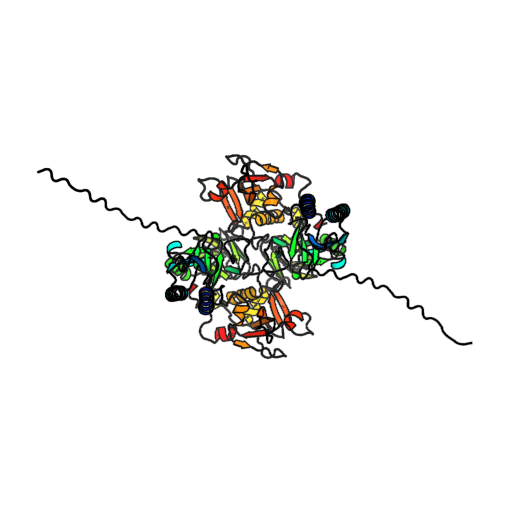 A 1 221 ? 22.859 -14.023 7.57 1 98.94 221 VAL A N 1
ATOM 1726 C CA . VAL A 1 221 ? 22.438 -12.703 8.039 1 98.94 221 VAL A CA 1
ATOM 1727 C C . VAL A 1 221 ? 21.594 -12.836 9.297 1 98.94 221 VAL A C 1
ATOM 1729 O O . VAL A 1 221 ? 21.016 -13.898 9.555 1 98.94 221 VAL A O 1
ATOM 1732 N N . THR A 1 222 ? 21.531 -11.781 10.062 1 98.88 222 THR A N 1
ATOM 1733 C CA . THR A 1 222 ? 20.672 -11.656 11.242 1 98.88 222 THR A CA 1
ATOM 1734 C C . THR A 1 222 ? 19.766 -10.43 11.117 1 98.88 222 THR A C 1
ATOM 1736 O O . THR A 1 222 ? 20.219 -9.352 10.727 1 98.88 222 THR A O 1
ATOM 1739 N N . TYR A 1 223 ? 18.484 -10.695 11.391 1 98.81 223 TYR A N 1
ATOM 1740 C CA . TYR A 1 223 ? 17.484 -9.641 11.406 1 98.81 223 TYR A CA 1
ATOM 1741 C C . TYR A 1 223 ? 17.625 -8.781 12.664 1 98.81 223 TYR A C 1
ATOM 1743 O O . TYR A 1 223 ? 18.266 -9.188 13.633 1 98.81 223 TYR A O 1
ATOM 1751 N N . PRO A 1 224 ? 16.953 -7.57 12.625 1 98.62 224 PRO A N 1
ATOM 1752 C CA . PRO A 1 224 ? 16.953 -6.723 13.82 1 98.62 224 PRO A CA 1
ATOM 1753 C C . PRO A 1 224 ? 16.406 -7.434 15.055 1 98.62 224 PRO A C 1
ATOM 1755 O O . PRO A 1 224 ? 16.859 -7.195 16.172 1 98.62 224 PRO A O 1
ATOM 1758 N N . ASP A 1 225 ? 15.492 -8.336 14.859 1 97.88 225 ASP A N 1
ATOM 1759 C CA . ASP A 1 225 ? 14.852 -8.992 15.992 1 97.88 225 ASP A CA 1
ATOM 1760 C C . ASP A 1 225 ? 15.547 -10.305 16.344 1 97.88 225 ASP A C 1
ATOM 1762 O O . ASP A 1 225 ? 15.047 -11.086 17.141 1 97.88 225 ASP A O 1
ATOM 1766 N N . GLY A 1 226 ? 16.594 -10.602 15.695 1 97.94 226 GLY A N 1
ATOM 1767 C CA . GLY A 1 226 ? 17.406 -11.75 16.062 1 97.94 226 GLY A CA 1
ATOM 1768 C C . GLY A 1 226 ? 17.172 -12.961 15.172 1 97.94 226 GLY A C 1
ATOM 1769 O O . GLY A 1 226 ? 17.922 -13.93 15.227 1 97.94 226 GLY A O 1
ATOM 1770 N N . ARG A 1 227 ? 16.156 -12.977 14.312 1 98 227 ARG A N 1
ATOM 1771 C CA . ARG A 1 227 ? 15.992 -14.039 13.328 1 98 227 ARG A CA 1
ATOM 1772 C C . ARG A 1 227 ? 17.234 -14.164 12.445 1 98 227 ARG A C 1
ATOM 1774 O O . ARG A 1 227 ? 17.922 -13.18 12.195 1 98 227 ARG A O 1
ATOM 1781 N N . ARG A 1 228 ? 17.406 -15.375 12.008 1 98.56 228 ARG A N 1
ATOM 1782 C CA . ARG A 1 228 ? 18.578 -15.641 11.156 1 98.56 228 ARG A CA 1
ATOM 1783 C C . ARG A 1 228 ? 18.156 -16.281 9.844 1 98.56 228 ARG A C 1
ATOM 1785 O O . ARG A 1 228 ? 17.078 -16.875 9.75 1 98.56 228 ARG A O 1
ATOM 1792 N N . GLY A 1 229 ? 19.047 -16.109 8.867 1 98.81 229 GLY A N 1
ATOM 1793 C CA . GLY A 1 229 ? 18.797 -16.719 7.57 1 98.81 229 GLY A CA 1
ATOM 1794 C C . GLY A 1 229 ? 19.938 -16.547 6.59 1 98.81 229 GLY A C 1
ATOM 1795 O O . GLY A 1 229 ? 21.047 -16.203 6.984 1 98.81 229 GLY A O 1
ATOM 1796 N N . TYR A 1 230 ? 19.641 -16.922 5.375 1 98.94 230 TYR A N 1
ATOM 1797 C CA . TYR A 1 230 ? 20.625 -16.891 4.293 1 98.94 230 TYR A CA 1
ATOM 1798 C C . TYR A 1 230 ? 20.062 -16.141 3.084 1 98.94 230 TYR A C 1
ATOM 1800 O O . TYR A 1 230 ? 18.938 -16.375 2.658 1 98.94 230 TYR A O 1
ATOM 1808 N N . ILE A 1 231 ? 20.828 -15.266 2.562 1 98.94 231 ILE A N 1
ATOM 1809 C CA . ILE A 1 231 ? 20.422 -14.5 1.384 1 98.94 231 ILE A CA 1
ATOM 1810 C C . ILE A 1 231 ? 21.438 -14.727 0.259 1 98.94 231 ILE A C 1
ATOM 1812 O O . ILE A 1 231 ? 22.641 -14.742 0.495 1 98.94 231 ILE A O 1
ATOM 1816 N N . SER A 1 232 ? 20.953 -14.898 -0.901 1 98.88 232 SER A N 1
ATOM 1817 C CA . SER A 1 232 ? 21.797 -15.195 -2.053 1 98.88 232 SER A CA 1
ATOM 1818 C C . SER A 1 232 ? 22.734 -14.039 -2.355 1 98.88 232 SER A C 1
ATOM 1820 O O . SER A 1 232 ? 22.344 -12.875 -2.312 1 98.88 232 SER A O 1
ATOM 1822 N N . LYS A 1 233 ? 23.969 -14.359 -2.742 1 98.75 233 LYS A N 1
ATOM 1823 C CA . LYS A 1 233 ? 24.969 -13.367 -3.139 1 98.75 233 LYS A CA 1
ATOM 1824 C C . LYS A 1 233 ? 24.594 -12.695 -4.453 1 98.75 233 LYS A C 1
ATOM 1826 O O . LYS A 1 233 ? 25.125 -11.641 -4.793 1 98.75 233 LYS A O 1
ATOM 1831 N N . SER A 1 234 ? 23.641 -13.25 -5.176 1 98.19 234 SER A N 1
ATOM 1832 C CA . SER A 1 234 ? 23.234 -12.695 -6.465 1 98.19 234 SER A CA 1
ATOM 1833 C C . SER A 1 234 ? 22.344 -11.469 -6.285 1 98.19 234 SER A C 1
ATOM 1835 O O . SER A 1 234 ? 22.156 -10.703 -7.227 1 98.19 234 SER A O 1
ATOM 1837 N N . ILE A 1 235 ? 21.844 -11.328 -5.066 1 98.5 235 ILE A N 1
ATOM 1838 C CA . ILE A 1 235 ? 20.875 -10.25 -4.949 1 98.5 235 ILE A CA 1
ATOM 1839 C C . ILE A 1 235 ? 21.297 -9.289 -3.842 1 98.5 235 ILE A C 1
ATOM 1841 O O . ILE A 1 235 ? 20.531 -8.406 -3.447 1 98.5 235 ILE A O 1
ATOM 1845 N N . ALA A 1 236 ? 22.422 -9.461 -3.256 1 98.81 236 ALA A N 1
ATOM 1846 C CA . ALA A 1 236 ? 22.875 -8.656 -2.131 1 98.81 236 ALA A CA 1
ATOM 1847 C C . ALA A 1 236 ? 24.406 -8.625 -2.07 1 98.81 236 ALA A C 1
ATOM 1849 O O . ALA A 1 236 ? 25.078 -9.438 -2.723 1 98.81 236 ALA A O 1
ATOM 1850 N N . MET A 1 237 ? 24.906 -7.68 -1.308 1 98.62 237 MET A N 1
ATOM 1851 C CA . MET A 1 237 ? 26.359 -7.598 -1.138 1 98.62 237 MET A CA 1
ATOM 1852 C C . MET A 1 237 ? 26.719 -6.867 0.154 1 98.62 237 MET A C 1
ATOM 1854 O O . MET A 1 237 ? 25.875 -6.168 0.727 1 98.62 237 MET A O 1
ATOM 1858 N N . PRO A 1 238 ? 27.906 -7.078 0.657 1 98.75 238 PRO A N 1
ATOM 1859 C CA . PRO A 1 238 ? 28.344 -6.359 1.856 1 98.75 238 PRO A CA 1
ATOM 1860 C C . PRO A 1 238 ? 28.312 -4.844 1.676 1 98.75 238 PRO A C 1
ATOM 1862 O O . PRO A 1 238 ? 28.672 -4.34 0.605 1 98.75 238 PRO A O 1
ATOM 1865 N N . GLU A 1 239 ? 27.938 -4.199 2.672 1 98.12 239 GLU A N 1
ATOM 1866 C CA . GLU A 1 239 ? 27.703 -2.758 2.645 1 98.12 239 GLU A CA 1
ATOM 1867 C C . GLU A 1 239 ? 28.953 -2.002 2.217 1 98.12 239 GLU A C 1
ATOM 1869 O O . GLU A 1 239 ? 28.891 -1.074 1.408 1 98.12 239 GLU A O 1
ATOM 1874 N N . LYS A 1 240 ? 30.141 -2.32 2.744 1 96.81 240 LYS A N 1
ATOM 1875 C CA . LYS A 1 240 ? 31.375 -1.645 2.379 1 96.81 240 LYS A CA 1
ATOM 1876 C C . LYS A 1 240 ? 31.672 -1.783 0.885 1 96.81 240 LYS A C 1
ATOM 1878 O O . LYS A 1 240 ? 32.031 -0.812 0.227 1 96.81 240 LYS A O 1
ATOM 1883 N N . LYS A 1 241 ? 31.469 -2.979 0.407 1 97.56 241 LYS A N 1
ATOM 1884 C CA . LYS A 1 241 ? 31.641 -3.213 -1.023 1 97.56 241 LYS A CA 1
ATOM 1885 C C . LYS A 1 241 ? 30.625 -2.432 -1.842 1 97.56 241 LYS A C 1
ATOM 1887 O O . LYS A 1 241 ? 30.953 -1.835 -2.865 1 97.56 241 LYS A O 1
ATOM 1892 N N . TRP A 1 242 ? 29.406 -2.488 -1.423 1 97.12 242 TRP A N 1
ATOM 1893 C CA . TRP A 1 242 ? 28.328 -1.748 -2.07 1 97.12 242 TRP A CA 1
ATOM 1894 C C . TRP A 1 242 ? 28.656 -0.262 -2.152 1 97.12 242 TRP A C 1
ATOM 1896 O O . TRP A 1 242 ? 28.562 0.344 -3.223 1 97.12 242 TRP A O 1
ATOM 1906 N N . ARG A 1 243 ? 29.109 0.326 -1.094 1 94 243 ARG A N 1
ATOM 1907 C CA . ARG A 1 243 ? 29.422 1.75 -1.02 1 94 243 ARG A CA 1
ATOM 1908 C C . ARG A 1 243 ? 30.578 2.107 -1.951 1 94 243 ARG A C 1
ATOM 1910 O O . ARG A 1 243 ? 30.562 3.154 -2.602 1 94 243 ARG A O 1
ATOM 1917 N N . SER A 1 244 ? 31.531 1.279 -2.043 1 93.88 244 SER A N 1
ATOM 1918 C CA . SER A 1 244 ? 32.719 1.536 -2.871 1 93.88 244 SER A CA 1
ATOM 1919 C C . SER A 1 244 ? 32.344 1.513 -4.355 1 93.88 244 SER A C 1
ATOM 1921 O O . SER A 1 244 ? 33.031 2.146 -5.168 1 93.88 244 SER A O 1
ATOM 1923 N N . GLY A 1 245 ? 31.266 0.846 -4.656 1 91.94 245 GLY A N 1
ATOM 1924 C CA . GLY A 1 245 ? 30.875 0.723 -6.051 1 91.94 245 GLY A CA 1
ATOM 1925 C C . GLY A 1 245 ? 29.766 1.679 -6.449 1 91.94 245 GLY A C 1
ATOM 1926 O O . GLY A 1 245 ? 29.344 1.703 -7.609 1 91.94 245 GLY A O 1
ATOM 1927 N N . LEU A 1 246 ? 29.328 2.434 -5.578 1 88.69 246 LEU A N 1
ATOM 1928 C CA . LEU A 1 246 ? 28.188 3.312 -5.801 1 88.69 246 LEU A CA 1
ATOM 1929 C C . LEU A 1 246 ? 28.531 4.43 -6.777 1 88.69 246 LEU A C 1
ATOM 1931 O O . LEU A 1 246 ? 29.625 5 -6.703 1 88.69 246 LEU A O 1
ATOM 1935 N N . GLN A 1 247 ? 27.703 4.617 -7.73 1 83 247 GLN A N 1
ATOM 1936 C CA . GLN A 1 247 ? 27.766 5.785 -8.609 1 83 247 GLN A CA 1
ATOM 1937 C C . GLN A 1 247 ? 26.719 6.828 -8.211 1 83 247 GLN A C 1
ATOM 1939 O O . GLN A 1 247 ? 25.531 6.641 -8.453 1 83 247 GLN A O 1
ATOM 1944 N N . GLN A 1 248 ? 27.156 7.867 -7.684 1 85.94 248 GLN A N 1
ATOM 1945 C CA . GLN A 1 248 ? 26.25 8.93 -7.246 1 85.94 248 GLN A CA 1
ATOM 1946 C C . GLN A 1 248 ? 26.172 10.047 -8.281 1 85.94 248 GLN A C 1
ATOM 1948 O O . GLN A 1 248 ? 26.281 11.227 -7.934 1 85.94 248 GLN A O 1
ATOM 1953 N N . ASP A 1 249 ? 26.062 9.617 -9.484 1 88.19 249 ASP A N 1
ATOM 1954 C CA . ASP A 1 249 ? 25.906 10.578 -10.57 1 88.19 249 ASP A CA 1
ATOM 1955 C C . ASP A 1 249 ? 24.562 10.398 -11.281 1 88.19 249 ASP A C 1
ATOM 1957 O O . ASP A 1 249 ? 23.859 9.422 -11.031 1 88.19 249 ASP A O 1
ATOM 1961 N N . ALA A 1 250 ? 24.266 11.398 -12.062 1 91.81 250 ALA A N 1
ATOM 1962 C CA . ALA A 1 250 ? 22.969 11.406 -12.742 1 91.81 250 ALA A CA 1
ATOM 1963 C C . ALA A 1 250 ? 22.781 10.164 -13.602 1 91.81 250 ALA A C 1
ATOM 1965 O O . ALA A 1 250 ? 21.719 9.547 -13.609 1 91.81 250 ALA A O 1
ATOM 1966 N N . ALA A 1 251 ? 23.812 9.812 -14.305 1 93.88 251 ALA A N 1
ATOM 1967 C CA . ALA A 1 251 ? 23.719 8.672 -15.211 1 93.88 251 ALA A CA 1
ATOM 1968 C C . ALA A 1 251 ? 23.406 7.391 -14.445 1 93.88 251 ALA A C 1
ATOM 1970 O O . ALA A 1 251 ? 22.547 6.609 -14.859 1 93.88 251 ALA A O 1
ATOM 1971 N N . GLY A 1 252 ? 24.125 7.172 -13.359 1 94.12 252 GLY A N 1
ATOM 1972 C CA . GLY A 1 252 ? 23.859 6.004 -12.531 1 94.12 252 GLY A CA 1
ATOM 1973 C C . GLY A 1 252 ? 22.469 5.98 -11.953 1 94.12 252 GLY A C 1
ATOM 1974 O O . GLY A 1 252 ? 21.797 4.941 -11.977 1 94.12 252 GLY A O 1
ATOM 1975 N N . ILE A 1 253 ? 22 7.059 -11.461 1 95.69 253 ILE A N 1
ATOM 1976 C CA . ILE A 1 253 ? 20.688 7.164 -10.844 1 95.69 253 ILE A CA 1
ATOM 1977 C C . ILE A 1 253 ? 19.609 6.953 -11.906 1 95.69 253 ILE A C 1
ATOM 1979 O O . ILE A 1 253 ? 18.625 6.254 -11.664 1 95.69 253 ILE A O 1
ATOM 1983 N N . ILE A 1 254 ? 19.781 7.527 -13.047 1 97.12 254 ILE A N 1
ATOM 1984 C CA . ILE A 1 254 ? 18.812 7.391 -14.141 1 97.12 254 ILE A CA 1
ATOM 1985 C C . ILE A 1 254 ? 18.766 5.934 -14.602 1 97.12 254 ILE A C 1
ATOM 1987 O O . ILE A 1 254 ? 17.703 5.414 -14.914 1 97.12 254 ILE A O 1
ATOM 1991 N N . ARG A 1 255 ? 19.906 5.254 -14.633 1 97.12 255 ARG A N 1
ATOM 1992 C CA . ARG A 1 255 ? 19.922 3.83 -14.953 1 97.12 255 ARG A CA 1
ATOM 1993 C C . ARG A 1 255 ? 19.078 3.039 -13.953 1 97.12 255 ARG A C 1
ATOM 1995 O O . ARG A 1 255 ? 18.312 2.156 -14.336 1 97.12 255 ARG A O 1
ATOM 2002 N N . THR A 1 256 ? 19.281 3.367 -12.703 1 97.5 256 THR A N 1
ATOM 2003 C CA . THR A 1 256 ? 18.469 2.719 -11.672 1 97.5 256 THR A CA 1
ATOM 2004 C C . THR A 1 256 ? 16.984 3.008 -11.883 1 97.5 256 THR A C 1
ATOM 2006 O O . THR A 1 256 ? 16.156 2.105 -11.766 1 97.5 256 THR A O 1
ATOM 2009 N N . ALA A 1 257 ? 16.656 4.238 -12.172 1 98.56 257 ALA A N 1
ATOM 2010 C CA . ALA A 1 257 ? 15.266 4.621 -12.43 1 98.56 257 ALA A CA 1
ATOM 2011 C C . ALA A 1 257 ? 14.656 3.76 -13.539 1 98.56 257 ALA A C 1
ATOM 2013 O O . ALA A 1 257 ? 13.516 3.311 -13.422 1 98.56 257 ALA A O 1
ATOM 2014 N N . HIS A 1 258 ? 15.422 3.482 -14.539 1 98.62 258 HIS A N 1
ATOM 2015 C CA . HIS A 1 258 ? 14.953 2.707 -15.688 1 98.62 258 HIS A CA 1
ATOM 2016 C C . HIS A 1 258 ? 14.648 1.269 -15.289 1 98.62 258 HIS A C 1
ATOM 2018 O O . HIS A 1 258 ? 13.781 0.625 -15.883 1 98.62 258 HIS A O 1
ATOM 2024 N N . THR A 1 259 ? 15.328 0.761 -14.273 1 98.38 259 THR A N 1
ATOM 2025 C CA . THR A 1 259 ? 15.078 -0.611 -13.844 1 98.38 259 THR A CA 1
ATOM 2026 C C . THR A 1 259 ? 13.719 -0.722 -13.148 1 98.38 259 THR A C 1
ATOM 2028 O O . THR A 1 259 ? 13.219 -1.826 -12.922 1 98.38 259 THR A O 1
ATOM 2031 N N . MET A 1 260 ? 13.086 0.392 -12.852 1 98.69 260 MET A N 1
ATOM 2032 C CA . MET A 1 260 ? 11.805 0.385 -12.148 1 98.69 260 MET A CA 1
ATOM 2033 C C . MET A 1 260 ? 10.656 0.694 -13.102 1 98.69 260 MET A C 1
ATOM 2035 O O . MET A 1 260 ? 9.523 0.905 -12.672 1 98.69 260 MET A O 1
ATOM 2039 N N . MET A 1 261 ? 10.969 0.697 -14.398 1 98.62 261 MET A N 1
ATOM 2040 C CA . MET A 1 261 ? 9.961 0.982 -15.406 1 98.62 261 MET A CA 1
ATOM 2041 C C . MET A 1 261 ? 8.734 0.086 -15.219 1 98.62 261 MET A C 1
ATOM 2043 O O . MET A 1 261 ? 8.875 -1.122 -15.023 1 98.62 261 MET A O 1
ATOM 2047 N N . GLY A 1 262 ? 7.543 0.698 -15.195 1 98.38 262 GLY A N 1
ATOM 2048 C CA . GLY A 1 262 ? 6.301 -0.059 -15.203 1 98.38 262 GLY A CA 1
ATOM 2049 C C . GLY A 1 262 ? 5.797 -0.392 -13.812 1 98.38 262 GLY A C 1
ATOM 2050 O O . GLY A 1 262 ? 4.656 -0.832 -13.648 1 98.38 262 GLY A O 1
ATOM 2051 N N . ILE A 1 263 ? 6.637 -0.215 -12.781 1 98.69 263 ILE A N 1
ATOM 2052 C CA . ILE A 1 263 ? 6.176 -0.461 -11.414 1 98.69 263 ILE A CA 1
ATOM 2053 C C . ILE A 1 263 ? 4.969 0.425 -11.109 1 98.69 263 ILE A C 1
ATOM 2055 O O . ILE A 1 263 ? 4.988 1.627 -11.383 1 98.69 263 ILE A O 1
ATOM 2059 N N . PRO A 1 264 ? 3.928 -0.148 -10.555 1 98.5 264 PRO A N 1
ATOM 2060 C CA . PRO A 1 264 ? 2.688 0.603 -10.344 1 98.5 264 PRO A CA 1
ATOM 2061 C C . PRO A 1 264 ? 2.83 1.688 -9.281 1 98.5 264 PRO A C 1
ATOM 2063 O O . PRO A 1 264 ? 3.578 1.518 -8.312 1 98.5 264 PRO A O 1
ATOM 2066 N N . TYR A 1 265 ? 2.088 2.719 -9.516 1 98.25 265 TYR A N 1
ATOM 2067 C CA . TYR A 1 265 ? 1.944 3.771 -8.516 1 98.25 265 TYR A CA 1
ATOM 2068 C C . TYR A 1 265 ? 1.312 3.229 -7.242 1 98.25 265 TYR A C 1
ATOM 2070 O O . TYR A 1 265 ? 0.334 2.479 -7.297 1 98.25 265 TYR A O 1
ATOM 2078 N N . LEU A 1 266 ? 1.839 3.543 -6.121 1 98.06 266 LEU A N 1
ATOM 2079 C CA . LEU A 1 266 ? 1.291 3.32 -4.789 1 98.06 266 LEU A CA 1
ATOM 2080 C C . LEU A 1 266 ? 1.382 4.586 -3.945 1 98.06 266 LEU A C 1
ATOM 2082 O O . LEU A 1 266 ? 2.479 5.07 -3.656 1 98.06 266 LEU A O 1
ATOM 2086 N N . TRP A 1 267 ? 0.211 5.086 -3.543 1 97.88 267 TRP A N 1
ATOM 2087 C CA . TRP A 1 267 ? 0.211 6.25 -2.664 1 97.88 267 TRP A CA 1
ATOM 2088 C C . TRP A 1 267 ? 1.067 6 -1.429 1 97.88 267 TRP A C 1
ATOM 2090 O O . TRP A 1 267 ? 0.901 4.988 -0.745 1 97.88 267 TRP A O 1
ATOM 2100 N N . ALA A 1 268 ? 2.066 6.816 -1.177 1 97.94 268 ALA A N 1
ATOM 2101 C CA . ALA A 1 268 ? 2.963 6.781 -0.024 1 97.94 268 ALA A CA 1
ATOM 2102 C C . ALA A 1 268 ? 4.047 5.723 -0.204 1 97.94 268 ALA A C 1
ATOM 2104 O O . ALA A 1 268 ? 4.883 5.52 0.681 1 97.94 268 ALA A O 1
ATOM 2105 N N . GLY A 1 269 ? 4.066 5.039 -1.338 1 98.56 269 GLY A N 1
ATOM 2106 C CA . GLY A 1 269 ? 5.039 3.984 -1.578 1 98.56 269 GLY A CA 1
ATOM 2107 C C . GLY A 1 269 ? 6.453 4.504 -1.753 1 98.56 269 GLY A C 1
ATOM 2108 O O . GLY A 1 269 ? 6.672 5.5 -2.451 1 98.56 269 GLY A O 1
ATOM 2109 N N . THR A 1 270 ? 7.414 3.832 -1.096 1 98.69 270 THR A N 1
ATOM 2110 C CA . THR A 1 270 ? 8.82 4.219 -1.184 1 98.69 270 THR A CA 1
ATOM 2111 C C . THR A 1 270 ? 9.711 2.986 -1.307 1 98.69 270 THR A C 1
ATOM 2113 O O . THR A 1 270 ? 10.797 2.941 -0.729 1 98.69 270 THR A O 1
ATOM 2116 N N . SER A 1 271 ? 9.234 2 -2.053 1 98.62 271 SER A N 1
ATOM 2117 C CA . SER A 1 271 ? 10.008 0.785 -2.293 1 98.62 271 SER A CA 1
ATOM 2118 C C . SER A 1 271 ? 9.703 0.204 -3.672 1 98.62 271 SER A C 1
ATOM 2120 O O . SER A 1 271 ? 8.82 0.689 -4.375 1 98.62 271 SER A O 1
ATOM 2122 N N . SER A 1 272 ? 10.422 -0.835 -4.004 1 98.25 272 SER A N 1
ATOM 2123 C CA . SER A 1 272 ? 10.227 -1.502 -5.289 1 98.25 272 SER A CA 1
ATOM 2124 C C . SER A 1 272 ? 8.844 -2.145 -5.375 1 98.25 272 SER A C 1
ATOM 2126 O O . SER A 1 272 ? 8.414 -2.549 -6.457 1 98.25 272 SER A O 1
ATOM 2128 N N . LYS A 1 273 ? 8.117 -2.186 -4.281 1 98.38 273 LYS A N 1
ATOM 2129 C CA . LYS A 1 273 ? 6.785 -2.789 -4.297 1 98.38 273 LYS A CA 1
ATOM 2130 C C . LYS A 1 273 ? 5.75 -1.818 -4.855 1 98.38 273 LYS A C 1
ATOM 2132 O O . LYS A 1 273 ? 4.629 -2.219 -5.184 1 98.38 273 LYS A O 1
ATOM 2137 N N . GLY A 1 274 ? 6.066 -0.608 -5.012 1 98.44 274 GLY A N 1
ATOM 2138 C CA . GLY A 1 274 ? 5.262 0.5 -5.5 1 98.44 274 GLY A CA 1
ATOM 2139 C C . GLY A 1 274 ? 5.746 1.852 -5.008 1 98.44 274 GLY A C 1
ATOM 2140 O O . GLY A 1 274 ? 6.254 1.966 -3.889 1 98.44 274 GLY A O 1
ATOM 2141 N N . VAL A 1 275 ? 5.555 2.812 -5.891 1 98.75 275 VAL A N 1
ATOM 2142 C CA . VAL A 1 275 ? 6.062 4.137 -5.547 1 98.75 275 VAL A CA 1
ATOM 2143 C C . VAL A 1 275 ? 5.055 5.203 -5.973 1 98.75 275 VAL A C 1
ATOM 2145 O O . VAL A 1 275 ? 4.422 5.082 -7.023 1 98.75 275 VAL A O 1
ATOM 2148 N N . ASP A 1 276 ? 4.93 6.215 -5.145 1 98.56 276 ASP A N 1
ATOM 2149 C CA . ASP A 1 276 ? 4.301 7.434 -5.652 1 98.56 276 ASP A CA 1
ATOM 2150 C C . ASP A 1 276 ? 5.336 8.367 -6.277 1 98.56 276 ASP A C 1
ATOM 2152 O O . ASP A 1 276 ? 6.488 7.977 -6.477 1 98.56 276 ASP A O 1
ATOM 2156 N N . CYS A 1 277 ? 4.992 9.555 -6.668 1 98.56 277 CYS A N 1
ATOM 2157 C CA . CYS A 1 277 ? 5.879 10.398 -7.453 1 98.56 277 CYS A CA 1
ATOM 2158 C C . CYS A 1 277 ? 7.137 10.758 -6.668 1 98.56 277 CYS A C 1
ATOM 2160 O O . CYS A 1 277 ? 8.25 10.523 -7.137 1 98.56 277 CYS A O 1
ATOM 2162 N N . SER A 1 278 ? 6.98 11.344 -5.418 1 98.69 278 SER A N 1
ATOM 2163 C CA . SER A 1 278 ? 8.133 11.711 -4.605 1 98.69 278 SER A CA 1
ATOM 2164 C C . SER A 1 278 ? 8.812 10.484 -4.012 1 98.69 278 SER A C 1
ATOM 2166 O O . SER A 1 278 ? 10.016 10.484 -3.777 1 98.69 278 SER A O 1
ATOM 2168 N N . GLY A 1 279 ? 8.023 9.43 -3.729 1 98.75 279 GLY A N 1
ATOM 2169 C CA . GLY A 1 279 ? 8.594 8.164 -3.289 1 98.75 279 GLY A CA 1
ATOM 2170 C C . GLY A 1 279 ? 9.516 7.535 -4.312 1 98.75 279 GLY A C 1
ATOM 2171 O O . GLY A 1 279 ? 10.5 6.879 -3.951 1 98.75 279 GLY A O 1
ATOM 2172 N N . PHE A 1 280 ? 9.188 7.773 -5.57 1 98.88 280 PHE A N 1
ATOM 2173 C CA . PHE A 1 280 ? 10.047 7.285 -6.645 1 98.88 280 PHE A CA 1
ATOM 2174 C C . PHE A 1 280 ? 11.398 7.984 -6.613 1 98.88 280 PHE A C 1
ATOM 2176 O O . PHE A 1 280 ? 12.445 7.332 -6.68 1 98.88 280 PHE A O 1
ATOM 2183 N N . MET A 1 281 ? 11.422 9.25 -6.426 1 98.31 281 MET A N 1
ATOM 2184 C CA . MET A 1 281 ? 12.672 10.008 -6.312 1 98.31 281 MET A CA 1
ATOM 2185 C C . MET A 1 281 ? 13.477 9.555 -5.102 1 98.31 281 MET A C 1
ATOM 2187 O O . MET A 1 281 ? 14.672 9.273 -5.219 1 98.31 281 MET A O 1
ATOM 2191 N N . ARG A 1 282 ? 12.742 9.469 -4.012 1 97.25 282 ARG A N 1
ATOM 2192 C CA . ARG A 1 282 ? 13.383 9.023 -2.777 1 97.25 282 ARG A CA 1
ATOM 2193 C C . ARG A 1 282 ? 14.008 7.645 -2.949 1 97.25 282 ARG A C 1
ATOM 2195 O O . ARG A 1 282 ? 15.141 7.414 -2.518 1 97.25 282 ARG A O 1
ATOM 2202 N N . THR A 1 283 ? 13.32 6.754 -3.572 1 98.56 283 THR A N 1
ATOM 2203 C CA . THR A 1 283 ? 13.734 5.363 -3.703 1 98.56 283 THR A CA 1
ATOM 2204 C C . THR A 1 283 ? 14.984 5.25 -4.574 1 98.56 283 THR A C 1
ATOM 2206 O O . THR A 1 283 ? 15.969 4.625 -4.172 1 98.56 283 THR A O 1
ATOM 2209 N N . ILE A 1 284 ? 14.992 5.887 -5.727 1 97.94 284 ILE A N 1
ATOM 2210 C CA . ILE A 1 284 ? 16.109 5.723 -6.641 1 97.94 284 ILE A CA 1
ATOM 2211 C C . ILE A 1 284 ? 17.344 6.445 -6.086 1 97.94 284 ILE A C 1
ATOM 2213 O O . ILE A 1 284 ? 18.469 5.98 -6.25 1 97.94 284 ILE A O 1
ATOM 2217 N N . LEU A 1 285 ? 17.188 7.555 -5.414 1 95.62 285 LEU A N 1
ATOM 2218 C CA . LEU A 1 285 ? 18.312 8.242 -4.793 1 95.62 285 LEU A CA 1
ATOM 2219 C C . LEU A 1 285 ? 18.844 7.445 -3.604 1 95.62 285 LEU A C 1
ATOM 2221 O O . LEU A 1 285 ? 20.062 7.348 -3.406 1 95.62 285 LEU A O 1
ATOM 2225 N N . PHE A 1 286 ? 18 6.84 -2.852 1 96.5 286 PHE A N 1
ATOM 2226 C CA . PHE A 1 286 ? 18.422 6.055 -1.699 1 96.5 286 PHE A CA 1
ATOM 2227 C C . PHE A 1 286 ? 19.25 4.848 -2.137 1 96.5 286 PHE A C 1
ATOM 2229 O O . PHE A 1 286 ? 20.203 4.457 -1.461 1 96.5 286 PHE A O 1
ATOM 2236 N N . MET A 1 287 ? 18.844 4.285 -3.266 1 97.19 287 MET A N 1
ATOM 2237 C CA . MET A 1 287 ? 19.594 3.156 -3.809 1 97.19 287 MET A CA 1
ATOM 2238 C C . MET A 1 287 ? 21.016 3.578 -4.176 1 97.19 287 MET A C 1
ATOM 2240 O O . MET A 1 287 ? 21.875 2.73 -4.41 1 97.19 287 MET A O 1
ATOM 2244 N N . HIS A 1 288 ? 21.234 4.836 -4.184 1 94 288 HIS A N 1
ATOM 2245 C CA . HIS A 1 288 ? 22.578 5.387 -4.363 1 94 288 HIS A CA 1
ATOM 2246 C C . HIS A 1 288 ? 23.062 6.078 -3.092 1 94 288 HIS A C 1
ATOM 2248 O O . HIS A 1 288 ? 23.891 6.977 -3.152 1 94 288 HIS A O 1
ATOM 2254 N N . ASP A 1 289 ? 22.406 5.797 -1.986 1 93.81 289 ASP A N 1
ATOM 2255 C CA . ASP A 1 289 ? 22.797 6.156 -0.627 1 93.81 289 ASP A CA 1
ATOM 2256 C C . ASP A 1 289 ? 22.453 7.617 -0.328 1 93.81 289 ASP A C 1
ATOM 2258 O O . ASP A 1 289 ? 23.016 8.211 0.591 1 93.81 289 ASP A O 1
ATOM 2262 N N . ILE A 1 290 ? 21.656 8.211 -1.111 1 92.81 290 ILE A N 1
ATOM 2263 C CA . ILE A 1 290 ? 21.297 9.609 -0.919 1 92.81 290 ILE A CA 1
ATOM 2264 C C . ILE A 1 290 ? 19.922 9.688 -0.241 1 92.81 290 ILE A C 1
ATOM 2266 O O . ILE A 1 290 ? 18.953 9.086 -0.707 1 92.81 290 ILE A O 1
ATOM 2270 N N . ILE A 1 291 ? 19.875 10.414 0.822 1 94.19 291 ILE A N 1
ATOM 2271 C CA . ILE A 1 291 ? 18.641 10.586 1.582 1 94.19 291 ILE A CA 1
ATOM 2272 C C . ILE A 1 291 ? 18.062 11.984 1.324 1 94.19 291 ILE A C 1
ATOM 2274 O O . ILE A 1 291 ? 18.734 12.992 1.571 1 94.19 291 ILE A O 1
ATOM 2278 N N . ILE A 1 292 ? 16.875 12.07 0.793 1 93.25 292 ILE A N 1
ATOM 2279 C CA . ILE A 1 292 ? 16.188 13.344 0.549 1 93.25 292 ILE A CA 1
ATOM 2280 C C . ILE A 1 292 ? 14.867 13.367 1.306 1 93.25 292 ILE A C 1
ATOM 2282 O O . ILE A 1 292 ? 14.406 12.344 1.806 1 93.25 292 ILE A O 1
ATOM 2286 N N . PRO A 1 293 ? 14.258 14.547 1.409 1 95.5 293 PRO A N 1
ATOM 2287 C CA . PRO A 1 293 ? 12.953 14.602 2.059 1 95.5 293 PRO A CA 1
ATOM 2288 C C . PRO A 1 293 ? 11.898 13.758 1.344 1 95.5 293 PRO A C 1
ATOM 2290 O O . PRO A 1 293 ? 12.062 13.422 0.168 1 95.5 293 PRO A O 1
ATOM 2293 N N . ARG A 1 294 ? 10.859 13.477 1.994 1 97.19 294 ARG A N 1
ATOM 2294 C CA . ARG A 1 294 ? 9.922 12.453 1.562 1 97.19 294 ARG A CA 1
ATOM 2295 C C . ARG A 1 294 ? 8.961 13 0.514 1 97.19 294 ARG A C 1
ATOM 2297 O O . ARG A 1 294 ? 8.797 12.406 -0.556 1 97.19 294 ARG A O 1
ATOM 2304 N N . ASP A 1 295 ? 8.297 14.078 0.733 1 97.62 295 ASP A N 1
ATOM 2305 C CA . ASP A 1 295 ? 7.203 14.555 -0.103 1 97.62 295 ASP A CA 1
ATOM 2306 C C . ASP A 1 295 ? 7.699 15.539 -1.156 1 97.62 295 ASP A C 1
ATOM 2308 O O . ASP A 1 295 ? 8.68 16.266 -0.929 1 97.62 295 ASP A O 1
ATOM 2312 N N . ALA A 1 296 ? 6.988 15.641 -2.229 1 98.12 296 ALA A N 1
ATOM 2313 C CA . ALA A 1 296 ? 7.363 16.547 -3.316 1 98.12 296 ALA A CA 1
ATOM 2314 C C . ALA A 1 296 ? 7.461 17.984 -2.828 1 98.12 296 ALA A C 1
ATOM 2316 O O . ALA A 1 296 ? 8.375 18.719 -3.221 1 98.12 296 ALA A O 1
ATOM 2317 N N . SER A 1 297 ? 6.547 18.375 -1.982 1 96.81 297 SER A N 1
ATOM 2318 C CA . SER A 1 297 ? 6.52 19.734 -1.465 1 96.81 297 SER A CA 1
ATOM 2319 C C . SER A 1 297 ? 7.734 20.016 -0.581 1 96.81 297 SER A C 1
ATOM 2321 O O . SER A 1 297 ? 8.086 21.172 -0.346 1 96.81 297 SER A O 1
ATOM 2323 N N . GLN A 1 298 ? 8.32 18.969 -0.025 1 95.12 298 GLN A N 1
ATOM 2324 C CA . GLN A 1 298 ? 9.555 19.125 0.736 1 95.12 298 GLN A CA 1
ATOM 2325 C C . GLN A 1 298 ? 10.773 19.031 -0.177 1 95.12 298 GLN A C 1
ATOM 2327 O O . GLN A 1 298 ? 11.734 19.781 -0.011 1 95.12 298 GLN A O 1
ATOM 2332 N N . GLN A 1 299 ? 10.711 18.141 -1.116 1 95.44 299 GLN A N 1
ATOM 2333 C CA . GLN A 1 299 ? 11.812 17.922 -2.047 1 95.44 299 GLN A CA 1
ATOM 2334 C C . GLN A 1 299 ? 12.078 19.172 -2.889 1 95.44 299 GLN A C 1
ATOM 2336 O O . GLN A 1 299 ? 13.227 19.438 -3.266 1 95.44 299 GLN A O 1
ATOM 2341 N N . ALA A 1 300 ? 11.094 19.922 -3.109 1 95.38 300 ALA A N 1
ATOM 2342 C CA . ALA A 1 300 ? 11.141 21.094 -3.986 1 95.38 300 ALA A CA 1
ATOM 2343 C C . ALA A 1 300 ? 12.078 22.156 -3.434 1 95.38 300 ALA A C 1
ATOM 2345 O O . ALA A 1 300 ? 12.5 23.062 -4.16 1 95.38 300 ALA A O 1
ATOM 2346 N N . TYR A 1 301 ? 12.445 22 -2.234 1 88.44 301 TYR A N 1
ATOM 2347 C CA . TYR A 1 301 ? 13.195 23.094 -1.626 1 88.44 301 TYR A CA 1
ATOM 2348 C C . TYR A 1 301 ? 14.57 22.609 -1.158 1 88.44 301 TYR A C 1
ATOM 2350 O O . TYR A 1 301 ? 15.156 23.203 -0.248 1 88.44 301 TYR A O 1
ATOM 2358 N N . VAL A 1 302 ? 14.93 21.578 -1.76 1 86.12 302 VAL A N 1
ATOM 2359 C CA . VAL A 1 302 ? 16.266 21.031 -1.539 1 86.12 302 VAL A CA 1
ATOM 2360 C C . VAL A 1 302 ? 17.109 21.188 -2.809 1 86.12 302 VAL A C 1
ATOM 2362 O O . VAL A 1 302 ? 16.625 20.922 -3.912 1 86.12 302 VAL A O 1
ATOM 2365 N N . GLY A 1 303 ? 18.312 21.703 -2.674 1 86.75 303 GLY A N 1
ATOM 2366 C CA . GLY A 1 303 ? 19.188 21.891 -3.818 1 86.75 303 GLY A CA 1
ATOM 2367 C C . GLY A 1 303 ? 19.062 23.266 -4.457 1 86.75 303 GLY A C 1
ATOM 2368 O O . GLY A 1 303 ? 18.531 24.188 -3.838 1 86.75 303 GLY A O 1
ATOM 2369 N N . GLU A 1 304 ? 19.594 23.391 -5.652 1 89.5 304 GLU A N 1
ATOM 2370 C CA . GLU A 1 304 ? 19.578 24.656 -6.383 1 89.5 304 GLU A CA 1
ATOM 2371 C C . GLU A 1 304 ? 18.281 24.797 -7.18 1 89.5 304 GLU A C 1
ATOM 2373 O O . GLU A 1 304 ? 17.938 23.938 -7.98 1 89.5 304 GLU A O 1
ATOM 2378 N N . HIS A 1 305 ? 17.641 25.875 -6.949 1 93.81 305 HIS A N 1
ATOM 2379 C CA . HIS A 1 305 ? 16.422 26.188 -7.688 1 93.81 305 HIS A CA 1
ATOM 2380 C C . HIS A 1 305 ? 16.734 26.562 -9.133 1 93.81 305 HIS A C 1
ATOM 2382 O O . HIS A 1 305 ? 17.672 27.328 -9.383 1 93.81 305 HIS A O 1
ATOM 2388 N N . ILE A 1 306 ? 15.953 26.094 -10.047 1 95.94 306 ILE A N 1
ATOM 2389 C CA . ILE A 1 306 ? 16.125 26.375 -11.469 1 95.94 306 ILE A CA 1
ATOM 2390 C C . ILE A 1 306 ? 14.812 26.859 -12.07 1 95.94 306 ILE A C 1
ATOM 2392 O O . ILE A 1 306 ? 13.836 26.094 -12.125 1 95.94 306 ILE A O 1
ATOM 2396 N N . ASP A 1 307 ? 14.812 28.062 -12.477 1 97.25 307 ASP A N 1
ATOM 2397 C CA . ASP A 1 307 ? 13.734 28.5 -13.359 1 97.25 307 ASP A CA 1
ATOM 2398 C C . ASP A 1 307 ? 13.922 27.953 -14.773 1 97.25 307 ASP A C 1
ATOM 2400 O O . ASP A 1 307 ? 14.859 28.328 -15.477 1 97.25 307 ASP A O 1
ATOM 2404 N N . ILE A 1 308 ? 13.023 27.172 -15.164 1 97.94 308 ILE A N 1
ATOM 2405 C CA . ILE A 1 308 ? 13.211 26.391 -16.375 1 97.94 308 ILE A CA 1
ATOM 2406 C C . ILE A 1 308 ? 13.07 27.297 -17.594 1 97.94 308 ILE A C 1
ATOM 2408 O O . ILE A 1 308 ? 12.07 28 -17.75 1 97.94 308 ILE A O 1
ATOM 2412 N N . ALA A 1 309 ? 14.062 27.234 -18.469 1 97.75 309 ALA A N 1
ATOM 2413 C CA . ALA A 1 309 ? 14.008 27.984 -19.719 1 97.75 309 ALA A CA 1
ATOM 2414 C C . ALA A 1 309 ? 12.945 27.422 -20.656 1 97.75 309 ALA A C 1
ATOM 2416 O O . ALA A 1 309 ? 12.641 26.219 -20.625 1 97.75 309 ALA A O 1
ATOM 2417 N N . ALA A 1 310 ? 12.445 28.234 -21.562 1 94.81 310 ALA A N 1
ATOM 2418 C CA . ALA A 1 310 ? 11.359 27.844 -22.453 1 94.81 310 ALA A CA 1
ATOM 2419 C C . ALA A 1 310 ? 11.758 26.672 -23.344 1 94.81 310 ALA A C 1
ATOM 2421 O O . ALA A 1 310 ? 10.922 25.828 -23.688 1 94.81 310 ALA A O 1
ATOM 2422 N N . ASP A 1 311 ? 12.992 26.641 -23.578 1 95.69 311 ASP A N 1
ATOM 2423 C CA . ASP A 1 311 ? 13.461 25.578 -24.453 1 95.69 311 ASP A CA 1
ATOM 2424 C C . ASP A 1 311 ? 14.102 24.453 -23.656 1 95.69 311 ASP A C 1
ATOM 2426 O O . ASP A 1 311 ? 14.695 23.531 -24.234 1 95.69 311 ASP A O 1
ATOM 2430 N N . PHE A 1 312 ? 14.094 24.516 -22.375 1 97.56 312 PHE A N 1
ATOM 2431 C CA . PHE A 1 312 ? 14.57 23.484 -21.453 1 97.56 312 PHE A CA 1
ATOM 2432 C C . PHE A 1 312 ? 16.078 23.359 -21.516 1 97.56 312 PHE A C 1
ATOM 2434 O O . PHE A 1 312 ? 16.641 22.344 -21.062 1 97.56 312 PHE A O 1
ATOM 2441 N N . SER A 1 313 ? 16.797 24.281 -22.047 1 96.94 313 SER A N 1
ATOM 2442 C CA . SER A 1 313 ? 18.234 24.172 -22.312 1 96.94 313 SER A CA 1
ATOM 2443 C C . SER A 1 313 ? 19.047 24.234 -21.016 1 96.94 313 SER A C 1
ATOM 2445 O O . SER A 1 313 ? 20.203 23.812 -21 1 96.94 313 SER A O 1
ATOM 2447 N N . ASN A 1 314 ? 18.5 24.797 -19.969 1 96.94 314 ASN A N 1
ATOM 2448 C CA . ASN A 1 314 ? 19.266 24.938 -18.734 1 96.94 314 ASN A CA 1
ATOM 2449 C C . ASN A 1 314 ? 19.031 23.766 -17.781 1 96.94 314 ASN A C 1
ATOM 2451 O O . ASN A 1 314 ? 19.578 23.734 -16.688 1 96.94 314 ASN A O 1
ATOM 2455 N N . LEU A 1 315 ? 18.234 22.812 -18.234 1 96.44 315 LEU A N 1
ATOM 2456 C CA . LEU A 1 315 ? 18.062 21.594 -17.469 1 96.44 315 LEU A CA 1
ATOM 2457 C C . LEU A 1 315 ? 19.188 20.609 -17.75 1 96.44 315 LEU A C 1
ATOM 2459 O O . LEU A 1 315 ? 19.734 20.578 -18.844 1 96.44 315 LEU A O 1
ATOM 2463 N N . GLN A 1 316 ? 19.5 19.812 -16.75 1 94.94 316 GLN A N 1
ATOM 2464 C CA . GLN A 1 316 ? 20.469 18.719 -16.844 1 94.94 316 GLN A CA 1
ATOM 2465 C C . GLN A 1 316 ? 19.859 17.406 -16.359 1 94.94 316 GLN A C 1
ATOM 2467 O O . GLN A 1 316 ? 19.047 17.391 -15.438 1 94.94 316 GLN A O 1
ATOM 2472 N N . PRO A 1 317 ? 20.297 16.359 -17.047 1 95.94 317 PRO A N 1
ATOM 2473 C CA . PRO A 1 317 ? 19.859 15.078 -16.5 1 95.94 317 PRO A CA 1
ATOM 2474 C C . PRO A 1 317 ? 20.109 14.953 -15 1 95.94 317 PRO A C 1
ATOM 2476 O O . PRO A 1 317 ? 21.172 15.328 -14.516 1 95.94 317 PRO A O 1
ATOM 2479 N N . GLY A 1 318 ? 19.078 14.453 -14.281 1 95.19 318 GLY A N 1
ATOM 2480 C CA . GLY A 1 318 ? 19.188 14.32 -12.836 1 95.19 318 GLY A CA 1
ATOM 2481 C C . GLY A 1 318 ? 18.438 15.398 -12.078 1 95.19 318 GLY A C 1
ATOM 2482 O O . GLY A 1 318 ? 18.172 15.258 -10.883 1 95.19 318 GLY A O 1
ATOM 2483 N N . ASP A 1 319 ? 18.125 16.484 -12.773 1 96.19 319 ASP A N 1
ATOM 2484 C CA . ASP A 1 319 ? 17.312 17.516 -12.141 1 96.19 319 ASP A CA 1
ATOM 2485 C C . ASP A 1 319 ? 15.93 17 -11.766 1 96.19 319 ASP A C 1
ATOM 2487 O O . ASP A 1 319 ? 15.32 16.25 -12.531 1 96.19 319 ASP A O 1
ATOM 2491 N N . LEU A 1 320 ? 15.477 17.344 -10.562 1 97.31 320 LEU A N 1
ATOM 2492 C CA . LEU A 1 320 ? 14.086 17.078 -10.211 1 97.31 320 LEU A CA 1
ATOM 2493 C C . LEU A 1 320 ? 13.172 18.156 -10.781 1 97.31 320 LEU A C 1
ATOM 2495 O O . LEU A 1 320 ? 13.461 19.359 -10.664 1 97.31 320 LEU A O 1
ATOM 2499 N N . ILE A 1 321 ? 12.125 17.734 -11.43 1 98.5 321 ILE A N 1
ATOM 2500 C CA . ILE A 1 321 ? 11.156 18.656 -12.039 1 98.5 321 ILE A CA 1
ATOM 2501 C C . ILE A 1 321 ? 9.852 18.609 -11.25 1 98.5 321 ILE A C 1
ATOM 2503 O O . ILE A 1 321 ? 9.312 17.547 -10.969 1 98.5 321 ILE A O 1
ATOM 2507 N N . PHE A 1 322 ? 9.328 19.781 -10.984 1 98.69 322 PHE A N 1
ATOM 2508 C CA . PHE A 1 322 ? 8.164 19.859 -10.117 1 98.69 322 PHE A CA 1
ATOM 2509 C C . PHE A 1 322 ? 6.957 20.391 -10.875 1 98.69 322 PHE A C 1
ATOM 2511 O O . PHE A 1 322 ? 7.094 21.281 -11.719 1 98.69 322 PHE A O 1
ATOM 2518 N N . PHE A 1 323 ? 5.836 19.891 -10.578 1 98.69 323 PHE A N 1
ATOM 2519 C CA . PHE A 1 323 ? 4.57 20.219 -11.219 1 98.69 323 PHE A CA 1
ATOM 2520 C C . PHE A 1 323 ? 3.516 20.578 -10.188 1 98.69 323 PHE A C 1
ATOM 2522 O O . PHE A 1 323 ? 3.543 20.078 -9.055 1 98.69 323 PHE A O 1
ATOM 2529 N N . GLY A 1 324 ? 2.57 21.391 -10.594 1 97.94 324 GLY A N 1
ATOM 2530 C CA . GLY A 1 324 ? 1.485 21.75 -9.688 1 97.94 324 GLY A CA 1
ATOM 2531 C C . GLY A 1 324 ? 0.743 23 -10.125 1 97.94 324 GLY A C 1
ATOM 2532 O O . GLY A 1 324 ? 0.684 23.312 -11.312 1 97.94 3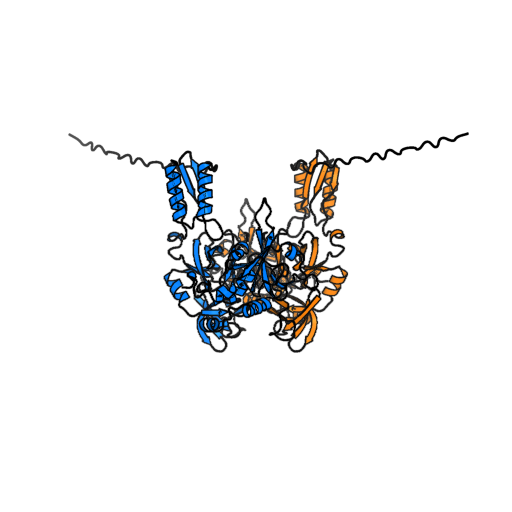24 GLY A O 1
ATOM 2533 N N . ARG A 1 325 ? 0.117 23.594 -9.141 1 96.44 325 ARG A N 1
ATOM 2534 C CA . ARG A 1 325 ? -0.633 24.812 -9.406 1 96.44 325 ARG A CA 1
ATOM 2535 C C . ARG A 1 325 ? 0.293 26.031 -9.461 1 96.44 325 ARG A C 1
ATOM 2537 O O . ARG A 1 325 ? 1.072 26.25 -8.531 1 96.44 325 ARG A O 1
ATOM 2544 N N . LYS A 1 326 ? 0.121 26.828 -10.445 1 94.06 326 LYS A N 1
ATOM 2545 C CA . LYS A 1 326 ? 0.92 28.047 -10.602 1 94.06 326 LYS A CA 1
ATOM 2546 C C . LYS A 1 326 ? 0.458 29.141 -9.641 1 94.06 326 LYS A C 1
ATOM 2548 O O . LYS A 1 326 ? -0.713 29.172 -9.258 1 94.06 326 LYS A O 1
ATOM 2553 N N . ALA A 1 327 ? 1.479 29.922 -9.289 1 92.44 327 ALA A N 1
ATOM 2554 C CA . ALA A 1 327 ? 1.161 31.047 -8.414 1 92.44 327 ALA A CA 1
ATOM 2555 C C . ALA A 1 327 ? 0.21 32.031 -9.094 1 92.44 327 ALA A C 1
ATOM 2557 O O . ALA A 1 327 ? 0.308 32.25 -10.305 1 92.44 327 ALA A O 1
ATOM 2558 N N . THR A 1 328 ? -0.711 32.469 -8.352 1 91.69 328 THR A N 1
ATOM 2559 C CA . THR A 1 328 ? -1.545 33.625 -8.711 1 91.69 328 THR A CA 1
ATOM 2560 C C . THR A 1 328 ? -1.363 34.75 -7.707 1 91.69 328 THR A C 1
ATOM 2562 O O . THR A 1 328 ? -0.723 34.594 -6.672 1 91.69 328 THR A O 1
ATOM 2565 N N . PRO A 1 329 ? -1.831 35.938 -8.07 1 92.06 329 PRO A N 1
ATOM 2566 C CA . PRO A 1 329 ? -1.727 37.031 -7.094 1 92.06 329 PRO A CA 1
ATOM 2567 C C . PRO A 1 329 ? -2.354 36.656 -5.746 1 92.06 329 PRO A C 1
ATOM 2569 O O . PRO A 1 329 ? -1.928 37.188 -4.711 1 92.06 329 PRO A O 1
ATOM 2572 N N . GLU A 1 330 ? -3.266 35.75 -5.746 1 92.62 330 GLU A N 1
ATOM 2573 C CA . GLU A 1 330 ? -4.023 35.406 -4.543 1 92.62 330 GLU A CA 1
ATOM 2574 C C . GLU A 1 330 ? -3.459 34.188 -3.852 1 92.62 330 GLU A C 1
ATOM 2576 O O . GLU A 1 330 ? -3.715 33.969 -2.666 1 92.62 330 GLU A O 1
ATOM 2581 N N . ARG A 1 331 ? -2.789 33.344 -4.652 1 90.44 331 ARG A N 1
ATOM 2582 C CA . ARG A 1 331 ? -2.359 32.062 -4.082 1 90.44 331 ARG A CA 1
ATOM 2583 C C . ARG A 1 331 ? -0.928 31.75 -4.492 1 90.44 331 ARG A C 1
ATOM 2585 O O . ARG A 1 331 ? -0.542 31.953 -5.645 1 90.44 331 ARG A O 1
ATOM 2592 N N . LYS A 1 332 ? -0.23 31.203 -3.562 1 91.44 332 LYS A N 1
ATOM 2593 C CA . LYS A 1 332 ? 1.117 30.703 -3.844 1 91.44 332 LYS A CA 1
ATOM 2594 C C . LYS A 1 332 ? 1.078 29.422 -4.664 1 91.44 332 LYS A C 1
ATOM 2596 O O . LYS A 1 332 ? 0.059 28.734 -4.691 1 91.44 332 LYS A O 1
ATOM 2601 N N . GLU A 1 333 ? 2.201 29.203 -5.371 1 93.56 333 GLU A N 1
ATOM 2602 C CA . GLU A 1 333 ? 2.301 27.953 -6.109 1 93.56 333 GLU A CA 1
ATOM 2603 C C . GLU A 1 333 ? 2.213 26.75 -5.172 1 93.56 333 GLU A C 1
ATOM 2605 O O . GLU A 1 333 ? 2.551 26.859 -3.99 1 93.56 333 GLU A O 1
ATOM 2610 N N . ARG A 1 334 ? 1.698 25.734 -5.676 1 96.38 334 ARG A N 1
ATOM 2611 C CA . ARG A 1 334 ? 1.595 24.484 -4.906 1 96.38 334 ARG A CA 1
ATOM 2612 C C . ARG A 1 334 ? 2.18 23.312 -5.684 1 96.38 334 ARG A C 1
ATOM 2614 O O . ARG A 1 334 ? 1.689 22.969 -6.758 1 96.38 334 ARG A O 1
ATOM 2621 N N . VAL A 1 335 ? 3.168 22.703 -5.102 1 98 335 VAL A N 1
ATOM 2622 C CA . VAL A 1 335 ? 3.799 21.531 -5.707 1 98 335 VAL A CA 1
ATOM 2623 C C . VAL A 1 335 ? 2.971 20.281 -5.406 1 98 335 VAL A C 1
ATOM 2625 O O . VAL A 1 335 ? 2.629 20.031 -4.25 1 98 335 VAL A O 1
ATOM 2628 N N . VAL A 1 336 ? 2.629 19.5 -6.453 1 97.06 336 VAL A N 1
ATOM 2629 C CA . VAL A 1 336 ? 1.79 18.328 -6.23 1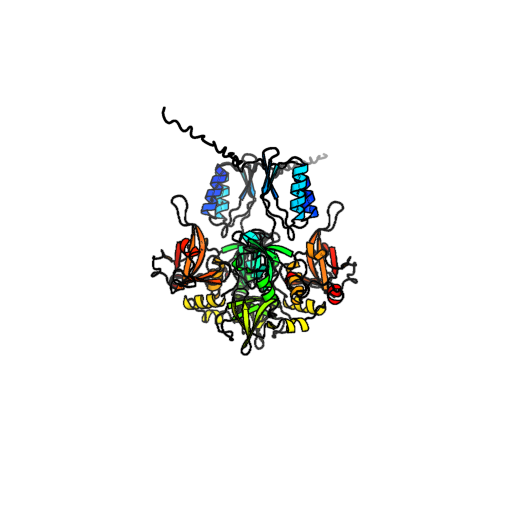 97.06 336 VAL A CA 1
ATOM 2630 C C . VAL A 1 336 ? 2.432 17.094 -6.879 1 97.06 336 VAL A C 1
ATOM 2632 O O . VAL A 1 336 ? 2 15.969 -6.645 1 97.06 336 VAL A O 1
ATOM 2635 N N . HIS A 1 337 ? 3.438 17.25 -7.723 1 98.44 337 HIS A N 1
ATOM 2636 C CA . HIS A 1 337 ? 4.055 16.156 -8.469 1 98.44 337 HIS A CA 1
ATOM 2637 C C . HIS A 1 337 ? 5.527 16.438 -8.734 1 98.44 337 HIS A C 1
ATOM 2639 O O . HIS A 1 337 ? 5.957 17.594 -8.727 1 98.44 337 HIS A O 1
ATOM 2645 N N . VAL A 1 338 ? 6.289 15.359 -8.867 1 98.88 338 VAL A N 1
ATOM 2646 C CA . VAL A 1 338 ? 7.719 15.484 -9.133 1 98.88 338 VAL A CA 1
ATOM 2647 C C . VAL A 1 338 ? 8.172 14.352 -10.055 1 98.88 338 VAL A C 1
ATOM 2649 O O . VAL A 1 338 ? 7.629 13.25 -10.008 1 98.88 338 VAL A O 1
ATOM 2652 N N . GLY A 1 339 ? 9.086 14.602 -10.961 1 98.81 339 GLY A N 1
ATOM 2653 C CA . GLY A 1 339 ? 9.828 13.656 -11.789 1 98.81 339 GLY A CA 1
ATOM 2654 C C . GLY A 1 339 ? 11.289 14.023 -11.945 1 98.81 339 GLY A C 1
ATOM 2655 O O . GLY A 1 339 ? 11.758 15 -11.367 1 98.81 339 GLY A O 1
ATOM 2656 N N . MET A 1 340 ? 12 13.234 -12.672 1 98.56 340 MET A N 1
ATOM 2657 C CA . MET A 1 340 ? 13.414 13.5 -12.938 1 98.56 340 MET A CA 1
ATOM 2658 C C . MET A 1 340 ? 13.656 13.719 -14.422 1 98.56 340 MET A C 1
ATOM 2660 O O . MET A 1 340 ? 13.289 12.891 -15.25 1 98.56 340 MET A O 1
ATOM 2664 N N . TYR A 1 341 ? 14.297 14.836 -14.68 1 98.19 341 TYR A N 1
ATOM 2665 C CA . TYR A 1 341 ? 14.711 15.109 -16.062 1 98.19 341 TYR A CA 1
ATOM 2666 C C . TYR A 1 341 ? 15.773 14.117 -16.516 1 98.19 341 TYR A C 1
ATOM 2668 O O . TYR A 1 341 ? 16.719 13.828 -15.781 1 98.19 341 TYR A O 1
ATOM 2676 N N . ILE A 1 342 ? 15.641 13.602 -17.719 1 98.25 342 ILE A N 1
ATOM 2677 C CA . ILE A 1 342 ? 16.578 12.57 -18.141 1 98.25 342 ILE A CA 1
ATOM 2678 C C . ILE A 1 342 ? 17.219 12.984 -19.469 1 98.25 342 ILE A C 1
ATOM 2680 O O . ILE A 1 342 ? 17.891 12.18 -20.125 1 98.25 342 ILE A O 1
ATOM 2684 N N . GLY A 1 343 ? 17.016 14.195 -19.922 1 97.25 343 GLY A N 1
ATOM 2685 C CA . GLY A 1 343 ? 17.562 14.711 -21.156 1 97.25 343 GLY A CA 1
ATOM 2686 C C . GLY A 1 343 ? 16.594 14.648 -22.328 1 97.25 343 GLY A C 1
ATOM 2687 O O . GLY A 1 343 ? 15.578 13.938 -22.25 1 97.25 343 GLY A O 1
ATOM 2688 N N . GLY A 1 344 ? 16.828 15.492 -23.328 1 97.5 344 GLY A N 1
ATOM 2689 C CA . GLY A 1 344 ? 16.016 15.461 -24.531 1 97.5 344 GLY A CA 1
ATOM 2690 C C . GLY A 1 344 ? 14.57 15.883 -24.297 1 97.5 344 GLY A C 1
ATOM 2691 O O . GLY A 1 344 ? 13.648 15.336 -24.906 1 97.5 344 GLY A O 1
ATOM 2692 N N . LYS A 1 345 ? 14.375 16.672 -23.328 1 98.38 345 LYS A N 1
ATOM 2693 C CA . LYS A 1 345 ? 13.062 17.172 -22.938 1 98.38 345 LYS A CA 1
ATOM 2694 C C . LYS A 1 345 ? 12.188 16.047 -22.375 1 98.38 345 LYS A C 1
ATOM 2696 O O . LYS A 1 345 ? 10.961 16.141 -22.422 1 98.38 345 LYS A O 1
ATOM 2701 N N . ARG A 1 346 ? 12.82 15.031 -21.938 1 98.75 346 ARG A N 1
ATOM 2702 C CA . ARG A 1 346 ? 12.086 13.906 -21.344 1 98.75 346 ARG A CA 1
ATOM 2703 C C . ARG A 1 346 ? 12.336 13.82 -19.844 1 98.75 346 ARG A C 1
ATOM 2705 O O . ARG A 1 346 ? 13.344 14.32 -19.344 1 98.75 346 ARG A O 1
ATOM 2712 N N . PHE A 1 347 ? 11.359 13.242 -19.188 1 98.75 347 PHE A N 1
ATOM 2713 C CA . PHE A 1 347 ? 11.477 13.016 -17.75 1 98.75 347 PHE A CA 1
ATOM 2714 C C . PHE A 1 347 ? 10.828 11.688 -17.375 1 98.75 347 PHE A C 1
ATOM 2716 O O . PHE A 1 347 ? 9.953 11.188 -18.078 1 98.75 347 PHE A O 1
ATOM 2723 N N . ILE A 1 348 ? 11.352 11.086 -16.359 1 98.88 348 ILE A N 1
ATOM 2724 C CA . ILE A 1 348 ? 10.82 9.852 -15.797 1 98.88 348 ILE A CA 1
ATOM 2725 C C . ILE A 1 348 ? 10.125 10.133 -14.469 1 98.88 348 ILE A C 1
ATOM 2727 O O . ILE A 1 348 ? 10.609 10.938 -13.664 1 98.88 348 ILE A O 1
ATOM 2731 N N . HIS A 1 349 ? 8.93 9.594 -14.258 1 98.88 349 HIS A N 1
ATOM 2732 C CA . HIS A 1 349 ? 8.133 9.852 -13.062 1 98.88 349 HIS A CA 1
ATOM 2733 C C . HIS A 1 349 ? 7.156 8.711 -12.789 1 98.88 349 HIS A C 1
ATOM 2735 O O . HIS A 1 349 ? 7.012 7.805 -13.609 1 98.88 349 HIS A O 1
ATOM 2741 N N . SER A 1 350 ? 6.621 8.672 -11.617 1 98.75 350 SER A N 1
ATOM 2742 C CA . SER A 1 350 ? 5.555 7.746 -11.258 1 98.75 350 SER A CA 1
ATOM 2743 C C . SER A 1 350 ? 4.199 8.445 -11.227 1 98.75 350 SER A C 1
ATOM 2745 O O . SER A 1 350 ? 3.953 9.297 -10.375 1 98.75 350 SER A O 1
ATOM 2747 N N . GLN A 1 351 ? 3.377 8.172 -12.102 1 96.69 351 GLN A N 1
ATOM 2748 C CA . GLN A 1 351 ? 1.995 8.609 -12.25 1 96.69 351 GLN A CA 1
ATOM 2749 C C . GLN A 1 351 ? 1.144 7.543 -12.922 1 96.69 351 GLN A C 1
ATOM 2751 O O . GLN A 1 351 ? 1.105 7.461 -14.156 1 96.69 351 GLN A O 1
ATOM 2756 N N . GLY A 1 352 ? 0.469 6.812 -12.141 1 95.44 352 GLY A N 1
ATOM 2757 C CA . GLY A 1 352 ? -0.1 5.559 -12.617 1 95.44 352 GLY A CA 1
ATOM 2758 C C . GLY A 1 352 ? 0.88 4.402 -12.562 1 95.44 352 GLY A C 1
ATOM 2759 O O . GLY A 1 352 ? 0.587 3.357 -11.977 1 95.44 352 GLY A O 1
ATOM 2760 N N . ASP A 1 353 ? 1.965 4.566 -13.109 1 97.75 353 ASP A N 1
ATOM 2761 C CA . ASP A 1 353 ? 3.146 3.713 -13.062 1 97.75 353 ASP A CA 1
ATOM 2762 C C . ASP A 1 353 ? 4.418 4.512 -13.336 1 97.75 353 ASP A C 1
ATOM 2764 O O . ASP A 1 353 ? 4.355 5.723 -13.57 1 97.75 353 ASP A O 1
ATOM 2768 N N . VAL A 1 354 ? 5.535 3.896 -13.195 1 98.81 354 VAL A N 1
ATOM 2769 C CA . VAL A 1 354 ? 6.797 4.516 -13.594 1 98.81 354 VAL A CA 1
ATOM 2770 C C . VAL A 1 354 ? 6.934 4.492 -15.109 1 98.81 354 VAL A C 1
ATOM 2772 O O . VAL A 1 354 ? 6.914 3.424 -15.727 1 98.81 354 VAL A O 1
ATOM 2775 N N . HIS A 1 355 ? 7.039 5.668 -15.672 1 98.56 355 HIS A N 1
ATOM 2776 C CA . HIS A 1 355 ? 7.172 5.762 -17.125 1 98.56 355 HIS A CA 1
ATOM 2777 C C . HIS A 1 355 ? 7.879 7.047 -17.531 1 98.56 355 HIS A C 1
ATOM 2779 O O . HIS A 1 355 ? 8.148 7.906 -16.688 1 98.56 355 HIS A O 1
ATOM 2785 N N . ILE A 1 356 ? 8.188 7.125 -18.797 1 98.75 356 ILE A N 1
ATOM 2786 C CA . ILE A 1 356 ? 8.836 8.305 -19.359 1 98.75 356 ILE A CA 1
ATOM 2787 C C . ILE A 1 356 ? 7.805 9.172 -20.078 1 98.75 356 ILE A C 1
ATOM 2789 O O . ILE A 1 356 ? 6.938 8.656 -20.781 1 98.75 356 ILE A O 1
ATOM 2793 N N . SER A 1 357 ? 7.859 10.461 -19.859 1 98.75 357 SER A N 1
ATOM 2794 C CA . SER A 1 357 ? 7.078 11.469 -20.578 1 98.75 357 SER A CA 1
ATOM 2795 C C . SER A 1 357 ? 7.98 12.508 -21.234 1 98.75 357 SER A C 1
ATOM 2797 O O . SER A 1 357 ? 9.188 12.539 -20.969 1 98.75 357 SER A O 1
ATOM 2799 N N . SER A 1 358 ? 7.379 13.32 -22.125 1 98.75 358 SER A N 1
ATOM 2800 C CA . SER A 1 358 ? 8.141 14.328 -22.875 1 98.75 358 SER A CA 1
ATOM 2801 C C . SER A 1 358 ? 7.422 15.672 -22.859 1 98.75 358 SER A C 1
ATOM 2803 O O . SER A 1 358 ? 6.191 15.727 -22.891 1 98.75 358 SER A O 1
ATOM 2805 N N . PHE A 1 359 ? 8.234 16.703 -22.875 1 98.44 359 PHE A N 1
ATOM 2806 C CA . PHE A 1 359 ? 7.707 18.047 -22.984 1 98.44 359 PHE A CA 1
ATOM 2807 C C . PHE A 1 359 ? 7.609 18.469 -24.453 1 98.44 359 PHE A C 1
ATOM 2809 O O . PHE A 1 359 ? 7.086 19.547 -24.75 1 98.44 359 PHE A O 1
ATOM 2816 N N . ASP A 1 360 ? 8.109 17.703 -25.375 1 98.19 360 ASP A N 1
ATOM 2817 C CA . ASP A 1 360 ? 8.117 18.016 -26.797 1 98.19 360 ASP A CA 1
ATOM 2818 C C . ASP A 1 360 ? 6.816 17.562 -27.469 1 98.19 360 ASP A C 1
ATOM 2820 O O . ASP A 1 360 ? 6.547 16.375 -27.578 1 98.19 360 ASP A O 1
ATOM 2824 N N . PRO A 1 361 ? 6.059 18.469 -28.031 1 97.25 361 PRO A N 1
ATOM 2825 C CA . PRO A 1 361 ? 4.789 18.109 -28.656 1 97.25 361 PRO A CA 1
ATOM 2826 C C . PRO A 1 361 ? 4.961 17.172 -29.844 1 97.25 361 PRO A C 1
ATOM 2828 O O . PRO A 1 361 ? 4.008 16.5 -30.25 1 97.25 361 PRO A O 1
ATOM 2831 N N . ALA A 1 362 ? 6.094 17.047 -30.422 1 97.81 362 ALA A N 1
ATOM 2832 C CA . ALA A 1 362 ? 6.352 16.188 -31.562 1 97.81 362 ALA A CA 1
ATOM 2833 C C . ALA A 1 362 ? 6.738 14.781 -31.125 1 97.81 362 ALA A C 1
ATOM 2835 O O . ALA A 1 362 ? 6.828 13.875 -31.953 1 97.81 362 ALA A O 1
ATOM 2836 N N . ASP A 1 363 ? 6.977 14.625 -29.859 1 98 363 ASP A N 1
ATOM 2837 C CA . ASP A 1 363 ? 7.387 13.344 -29.297 1 98 363 ASP A CA 1
ATOM 2838 C C . ASP A 1 363 ? 6.184 12.43 -29.078 1 98 363 ASP A C 1
ATOM 2840 O O . ASP A 1 363 ? 5.125 12.891 -28.641 1 98 363 ASP A O 1
ATOM 2844 N N . GLU A 1 364 ? 6.316 11.156 -29.344 1 97 364 GLU A N 1
ATOM 2845 C CA . GLU A 1 364 ? 5.242 10.195 -29.141 1 97 364 GLU A CA 1
ATOM 2846 C C . GLU A 1 364 ? 4.859 10.117 -27.656 1 97 364 GLU A C 1
ATOM 2848 O O . GLU A 1 364 ? 3.754 9.688 -27.328 1 97 364 GLU A O 1
ATOM 2853 N N . LEU A 1 365 ? 5.734 10.562 -26.797 1 97.75 365 LEU A N 1
ATOM 2854 C CA . LEU A 1 365 ? 5.512 10.5 -25.359 1 97.75 365 LEU A CA 1
ATOM 2855 C C . LEU A 1 365 ? 5.109 11.859 -24.812 1 97.75 365 LEU A C 1
ATOM 2857 O O . LEU A 1 365 ? 5.293 12.141 -23.625 1 97.75 365 LEU A O 1
ATOM 2861 N N . PHE A 1 366 ? 4.613 12.695 -25.672 1 98.62 366 PHE A N 1
ATOM 2862 C CA . PHE A 1 366 ? 4.242 14.055 -25.297 1 98.62 366 PHE A CA 1
ATOM 2863 C C . PHE A 1 366 ? 3.232 14.039 -24.156 1 98.62 366 PHE A C 1
ATOM 2865 O O . PHE A 1 366 ? 2.201 13.367 -24.25 1 98.62 366 PHE A O 1
ATOM 2872 N N . ASP A 1 367 ? 3.566 14.789 -23.094 1 98.25 367 ASP A N 1
ATOM 2873 C CA . ASP A 1 367 ? 2.717 14.914 -21.906 1 98.25 367 ASP A CA 1
ATOM 2874 C C . ASP A 1 367 ? 2.219 16.344 -21.734 1 98.25 367 ASP A C 1
ATOM 2876 O O . ASP A 1 367 ? 2.746 17.094 -20.906 1 98.25 367 ASP A O 1
ATOM 2880 N N . GLU A 1 368 ? 1.178 16.656 -22.391 1 97.88 368 GLU A N 1
ATOM 2881 C CA . GLU A 1 368 ? 0.603 18 -22.391 1 97.88 368 GLU A CA 1
ATOM 2882 C C . GLU A 1 368 ? 0.09 18.375 -21 1 97.88 368 GLU A C 1
ATOM 2884 O O . GLU A 1 368 ? 0.232 19.516 -20.562 1 97.88 368 GLU A O 1
ATOM 2889 N N . TYR A 1 369 ? -0.479 17.438 -20.391 1 96.56 369 TYR A N 1
ATOM 2890 C CA . TYR A 1 369 ? -1.063 17.656 -19.078 1 96.56 369 TYR A CA 1
ATOM 2891 C C . TYR A 1 369 ? -0.02 18.188 -18.094 1 96.56 369 TYR A C 1
ATOM 2893 O O . TYR A 1 369 ? -0.241 19.203 -17.438 1 96.56 369 TYR A O 1
ATOM 2901 N N . ASN A 1 370 ? 1.12 17.531 -18 1 97.56 370 ASN A N 1
ATOM 2902 C CA . ASN A 1 370 ? 2.143 17.969 -17.047 1 97.56 370 ASN A CA 1
ATOM 2903 C C . ASN A 1 370 ? 2.895 19.188 -17.547 1 97.56 370 ASN A C 1
ATOM 2905 O O . ASN A 1 370 ? 3.35 20.016 -16.75 1 97.56 370 ASN A O 1
ATOM 2909 N N . LEU A 1 371 ? 3.016 19.297 -18.828 1 97.88 371 LEU A N 1
ATOM 2910 C CA . LEU A 1 371 ? 3.594 20.531 -19.344 1 97.88 371 LEU A CA 1
ATOM 2911 C C . LEU A 1 371 ? 2.797 21.75 -18.859 1 97.88 371 LEU A C 1
ATOM 2913 O O . LEU A 1 371 ? 3.377 22.766 -18.469 1 97.88 371 LEU A O 1
ATOM 2917 N N . GLY A 1 372 ? 1.524 21.625 -18.891 1 96.56 372 GLY A N 1
ATOM 2918 C CA . GLY A 1 372 ? 0.643 22.703 -18.484 1 96.56 372 GLY A CA 1
ATOM 2919 C C . GLY A 1 372 ? 0.759 23.047 -17 1 96.56 372 GLY A C 1
ATOM 2920 O O . GLY A 1 372 ? 0.352 24.141 -16.578 1 96.56 372 GLY A O 1
ATOM 2921 N N . ARG A 1 373 ? 1.283 22.172 -16.188 1 96.69 373 ARG A N 1
ATOM 2922 C CA . ARG A 1 373 ? 1.369 22.375 -14.75 1 96.69 373 ARG A CA 1
ATOM 2923 C C . ARG A 1 373 ? 2.822 22.469 -14.289 1 96.69 373 ARG A C 1
ATOM 2925 O O . ARG A 1 373 ? 3.111 22.359 -13.102 1 96.69 373 ARG A O 1
ATOM 2932 N N . LEU A 1 374 ? 3.709 22.641 -15.227 1 98.12 374 LEU A N 1
ATOM 2933 C CA . LEU A 1 374 ? 5.137 22.719 -14.938 1 98.12 374 LEU A CA 1
ATOM 2934 C C . LEU A 1 374 ? 5.449 23.969 -14.109 1 98.12 374 LEU A C 1
ATOM 2936 O O . LEU A 1 374 ? 4.992 25.062 -14.43 1 98.12 374 LEU A O 1
ATOM 2940 N N . LEU A 1 375 ? 6.219 23.828 -13.047 1 97.94 375 LEU A N 1
ATOM 2941 C CA . LEU A 1 375 ? 6.559 24.953 -12.18 1 97.94 375 LEU A CA 1
ATOM 2942 C C . LEU A 1 375 ? 8.031 25.312 -12.312 1 97.94 375 LEU A C 1
ATOM 2944 O O . LEU A 1 375 ? 8.383 26.25 -13.023 1 97.94 375 LEU A O 1
ATOM 2948 N N . PHE A 1 376 ? 8.977 24.531 -11.719 1 97.88 376 PHE A N 1
ATOM 2949 C CA . PHE A 1 376 ? 10.422 24.75 -11.711 1 97.88 376 PHE A CA 1
ATOM 2950 C C . PHE A 1 376 ? 11.172 23.438 -11.477 1 97.88 376 PHE A C 1
ATOM 2952 O O . PHE A 1 376 ? 10.562 22.375 -11.43 1 97.88 376 PHE A O 1
ATOM 2959 N N . ALA A 1 377 ? 12.453 23.516 -11.477 1 97.31 377 ALA A N 1
ATOM 2960 C CA . ALA A 1 377 ? 13.297 22.359 -11.203 1 97.31 377 ALA A CA 1
ATOM 2961 C C . ALA A 1 377 ? 14.281 22.656 -10.078 1 97.31 377 ALA A C 1
ATOM 2963 O O . ALA A 1 377 ? 14.43 23.797 -9.656 1 97.31 377 ALA A O 1
ATOM 2964 N N . THR A 1 378 ? 14.758 21.578 -9.5 1 94.38 378 THR A N 1
ATOM 2965 C CA . THR A 1 378 ? 15.859 21.703 -8.555 1 94.38 378 THR A CA 1
ATOM 2966 C C . THR A 1 378 ? 17 20.75 -8.914 1 94.38 378 THR A C 1
ATOM 2968 O O . THR A 1 378 ? 16.75 19.641 -9.391 1 94.38 378 THR A O 1
ATOM 2971 N N . ARG A 1 379 ? 18.203 21.234 -8.797 1 92.12 379 ARG A N 1
ATOM 2972 C CA . ARG A 1 379 ? 19.391 20.438 -9.016 1 92.12 379 ARG A CA 1
ATOM 2973 C C . ARG A 1 379 ? 20 19.984 -7.688 1 92.12 379 ARG A C 1
ATOM 2975 O O . ARG A 1 379 ? 20.516 20.797 -6.926 1 92.12 379 ARG A O 1
ATOM 2982 N N . VAL A 1 380 ? 19.828 18.672 -7.449 1 83.19 380 VAL A N 1
ATOM 2983 C CA . VAL A 1 380 ? 20.203 18.125 -6.156 1 83.19 380 VAL A CA 1
ATOM 2984 C C . VAL A 1 380 ? 21.578 17.469 -6.262 1 83.19 380 VAL A C 1
ATOM 2986 O O . VAL A 1 380 ? 22.312 17.391 -5.27 1 83.19 380 VAL A O 1
ATOM 2989 N N . LEU A 1 381 ? 22.109 16.844 -7.434 1 72.38 381 LEU A N 1
ATOM 2990 C CA . LEU A 1 381 ? 23.312 16.016 -7.574 1 72.38 381 LEU A CA 1
ATOM 2991 C C . LEU A 1 381 ? 24.562 16.875 -7.539 1 72.38 381 LEU A C 1
ATOM 2993 O O . LEU A 1 381 ? 25.594 16.453 -7.004 1 72.38 381 LEU A O 1
ATOM 2997 N N . PRO A 1 382 ? 25.047 17.688 -8.641 1 58 382 PRO A N 1
ATOM 2998 C CA . PRO A 1 382 ? 26.375 18.188 -8.305 1 58 382 PRO A CA 1
ATOM 2999 C C . PRO A 1 382 ? 26.547 18.453 -6.812 1 58 382 PRO A C 1
ATOM 3001 O O . PRO A 1 382 ? 27.672 18.391 -6.293 1 58 382 PRO A O 1
ATOM 3004 N N . TYR A 1 383 ? 25.672 18.906 -6.211 1 49.62 383 TYR A N 1
ATOM 3005 C CA . TYR A 1 383 ? 25.734 19.094 -4.766 1 49.62 383 TYR A CA 1
ATOM 3006 C C . TYR A 1 383 ? 25.906 17.766 -4.051 1 49.62 383 TYR A C 1
ATOM 3008 O O . TYR A 1 383 ? 26.453 17.719 -2.943 1 49.62 383 TYR A O 1
ATOM 3016 N N . ILE A 1 384 ? 25.531 16.641 -4.641 1 48.28 384 ILE A N 1
ATOM 3017 C CA . ILE A 1 384 ? 25.828 15.32 -4.102 1 48.28 384 ILE A CA 1
ATOM 3018 C C . ILE A 1 384 ? 27.328 15.062 -4.137 1 48.28 384 ILE A C 1
ATOM 3020 O O . ILE A 1 384 ? 27.891 14.539 -3.174 1 48.28 384 ILE A O 1
ATOM 3024 N N . ASN A 1 385 ? 27.984 15.203 -5.316 1 45.31 385 ASN A N 1
ATOM 3025 C CA . ASN A 1 385 ? 29.391 14.875 -5.438 1 45.31 385 ASN A CA 1
ATOM 3026 C C . ASN A 1 385 ? 30.281 16.062 -5.074 1 45.31 385 ASN A C 1
ATOM 3028 O O . ASN A 1 385 ? 31.5 15.93 -5.004 1 45.31 385 ASN A O 1
ATOM 3032 N N . LYS A 1 386 ? 29.797 17.141 -5.074 1 45.56 386 LYS A N 1
ATOM 3033 C CA . LYS A 1 386 ? 30.703 18.25 -4.824 1 45.56 386 LYS A CA 1
ATOM 3034 C C . LYS A 1 386 ? 30.562 18.766 -3.396 1 45.56 386 LYS A C 1
ATOM 3036 O O . LYS A 1 386 ? 31.484 19.391 -2.865 1 45.56 386 LYS A O 1
ATOM 3041 N N . GLU A 1 387 ? 29.297 18.75 -2.93 1 49.19 387 GLU A N 1
ATOM 3042 C CA . GLU A 1 387 ? 29.203 19.531 -1.695 1 49.19 387 GLU A CA 1
ATOM 3043 C C . GLU A 1 387 ? 29.234 18.609 -0.47 1 49.19 387 GLU A C 1
ATOM 3045 O O . GLU A 1 387 ? 28.594 17.562 -0.461 1 49.19 387 GLU A O 1
ATOM 3050 N N . ALA A 1 388 ? 30.297 18.672 0.414 1 52.28 388 ALA A N 1
ATOM 3051 C CA . ALA A 1 388 ? 30.531 18.109 1.738 1 52.28 388 ALA A CA 1
ATOM 3052 C C . ALA A 1 388 ? 29.219 17.891 2.482 1 52.28 388 ALA A C 1
ATOM 3054 O O . ALA A 1 388 ? 29.188 17.172 3.492 1 52.28 388 ALA A O 1
ATOM 3055 N N . GLY A 1 389 ? 28 18.047 1.788 1 60.25 389 GLY A N 1
ATOM 3056 C CA . GLY A 1 389 ? 26.844 18.188 2.654 1 60.25 389 GLY A CA 1
ATOM 3057 C C . GLY A 1 389 ? 25.656 17.359 2.201 1 60.25 389 GLY A C 1
ATOM 3058 O O . GLY A 1 389 ? 24.516 17.672 2.547 1 60.25 389 GLY A O 1
ATOM 3059 N N . LEU A 1 390 ? 26.094 16.156 1.477 1 72 390 LEU A N 1
ATOM 3060 C CA . LEU A 1 390 ? 24.953 15.352 1.096 1 72 390 LEU A CA 1
ATOM 3061 C C . LEU A 1 390 ? 24.5 14.461 2.254 1 72 390 LEU A C 1
ATOM 3063 O O . LEU A 1 390 ? 25.328 13.875 2.951 1 72 390 LEU A O 1
ATOM 3067 N N . ASN A 1 391 ? 23.281 14.422 2.447 1 87.25 391 ASN A N 1
ATOM 3068 C CA . ASN A 1 391 ? 22.688 13.508 3.418 1 87.25 391 ASN A CA 1
ATOM 3069 C C . ASN A 1 391 ? 22.688 12.07 2.908 1 87.25 391 ASN A C 1
ATOM 3071 O O . ASN A 1 391 ? 22.031 11.758 1.919 1 87.25 391 ASN A O 1
ATOM 3075 N N . THR A 1 392 ? 23.609 11.227 3.379 1 91 392 THR A N 1
ATOM 3076 C CA . THR A 1 392 ? 23.75 9.812 3.064 1 91 392 THR A CA 1
ATOM 3077 C C . THR A 1 392 ? 23.703 8.969 4.336 1 91 392 THR A C 1
ATOM 3079 O O . THR A 1 392 ? 23.688 9.508 5.445 1 91 392 THR A O 1
ATOM 3082 N N . THR A 1 393 ? 23.719 7.609 4.148 1 92.62 393 THR A N 1
ATOM 3083 C CA . THR A 1 393 ? 23.734 6.773 5.344 1 92.62 393 THR A CA 1
ATOM 3084 C C . THR A 1 393 ? 25.078 6.887 6.066 1 92.62 393 THR A C 1
ATOM 3086 O O . THR A 1 393 ? 25.188 6.547 7.246 1 92.62 393 THR A O 1
ATOM 3089 N N . GLU A 1 394 ? 26.062 7.434 5.449 1 88.56 394 GLU A N 1
ATOM 3090 C CA . GLU A 1 394 ? 27.375 7.652 6.07 1 88.56 394 GLU A CA 1
ATOM 3091 C C . GLU A 1 394 ? 27.375 8.922 6.914 1 88.56 394 GLU A C 1
ATOM 3093 O O . GLU A 1 394 ? 28.062 8.992 7.938 1 88.56 394 GLU A O 1
ATOM 3098 N N . THR A 1 395 ? 26.609 9.875 6.516 1 89.44 395 THR A N 1
ATOM 3099 C CA . THR A 1 395 ? 26.688 11.18 7.16 1 89.44 395 THR A CA 1
ATOM 3100 C C . THR A 1 395 ? 25.469 11.422 8.039 1 89.44 395 THR A C 1
ATOM 3102 O O . THR A 1 395 ? 25.469 12.305 8.898 1 89.44 395 THR A O 1
ATOM 3105 N N . ASN A 1 396 ? 24.453 10.68 7.828 1 93.69 396 ASN A N 1
ATOM 3106 C CA . ASN A 1 396 ? 23.219 10.852 8.57 1 93.69 396 ASN A CA 1
ATOM 3107 C C . ASN A 1 396 ? 23.375 10.422 10.023 1 93.69 396 ASN A C 1
ATOM 3109 O O . ASN A 1 396 ? 23.906 9.344 10.305 1 93.69 396 ASN A O 1
ATOM 3113 N N . GLU A 1 397 ? 22.844 11.18 10.93 1 93.75 397 GLU A N 1
ATOM 3114 C CA . GLU A 1 397 ? 23.047 10.969 12.359 1 93.75 397 GLU A CA 1
ATOM 3115 C C . GLU A 1 397 ? 22.375 9.672 12.82 1 93.75 397 GLU A C 1
ATOM 3117 O O . GLU A 1 397 ? 22.844 9.031 13.766 1 93.75 397 GLU A O 1
ATOM 3122 N N . TYR A 1 398 ? 21.328 9.234 12.188 1 96.31 398 TYR A N 1
ATOM 3123 C CA . TYR A 1 398 ? 20.609 8.023 12.578 1 96.31 398 TYR A CA 1
ATOM 3124 C C . TYR A 1 398 ? 21.5 6.793 12.398 1 96.31 398 TYR A C 1
ATOM 3126 O O . TYR A 1 398 ? 21.344 5.793 13.102 1 96.31 398 TYR A O 1
ATOM 3134 N N . TYR A 1 399 ? 22.406 6.855 11.477 1 95.31 399 TYR A N 1
ATOM 3135 C CA . TYR A 1 399 ? 23.203 5.699 11.086 1 95.31 399 TYR A CA 1
ATOM 3136 C C . TYR A 1 399 ? 24.562 5.711 11.789 1 95.31 399 TYR A C 1
ATOM 3138 O O . TYR A 1 399 ? 25.406 4.859 11.516 1 95.31 399 TYR A O 1
ATOM 3146 N N . LYS A 1 400 ? 24.812 6.652 12.625 1 90.31 400 LYS A N 1
ATOM 3147 C CA . LYS A 1 400 ? 26.094 6.762 13.32 1 90.31 400 LYS A CA 1
ATOM 3148 C C . LYS A 1 400 ? 26.062 6.031 14.656 1 90.31 400 LYS A C 1
ATOM 3150 O O . LYS A 1 400 ? 25 5.926 15.281 1 90.31 400 LYS A O 1
ATOM 3155 N N . MET B 1 1 ? -57.906 42.875 -54.719 1 26.62 1 MET B N 1
ATOM 3156 C CA . MET B 1 1 ? -58.281 42.25 -53.469 1 26.62 1 MET B CA 1
ATOM 3157 C C . MET B 1 1 ? -57.094 41.688 -52.75 1 26.62 1 MET B C 1
ATOM 3159 O O . MET B 1 1 ? -56.406 40.781 -53.25 1 26.62 1 MET B O 1
ATOM 3163 N N . LYS B 1 2 ? -56.281 42.531 -52.031 1 31.28 2 LYS B N 1
ATOM 3164 C CA . LYS B 1 2 ? -55.031 42.531 -51.312 1 31.28 2 LYS B CA 1
ATOM 3165 C C . LYS B 1 2 ? -55.094 41.625 -50.094 1 31.28 2 LYS B C 1
ATOM 3167 O O . LYS B 1 2 ? -55.844 41.906 -49.125 1 31.28 2 LYS B O 1
ATOM 3172 N N . LYS B 1 3 ? -55.125 40.312 -50.312 1 33.75 3 LYS B N 1
ATOM 3173 C CA . LYS B 1 3 ? -55.188 39.281 -49.281 1 33.75 3 LYS B CA 1
ATOM 3174 C C . LYS B 1 3 ? -54.062 39.438 -48.281 1 33.75 3 LYS B C 1
ATOM 3176 O O . LYS B 1 3 ? -52.875 39.438 -48.625 1 33.75 3 LYS B O 1
ATOM 3181 N N . PHE B 1 4 ? -54.312 40.188 -47.125 1 30.59 4 PHE B N 1
ATOM 3182 C CA . PHE B 1 4 ? -53.5 40.375 -45.938 1 30.59 4 PHE B CA 1
ATOM 3183 C C . PHE B 1 4 ? -53.188 39.062 -45.25 1 30.59 4 PHE B C 1
ATOM 3185 O O . PHE B 1 4 ? -54.125 38.312 -44.906 1 30.59 4 PHE B O 1
ATOM 3192 N N . ALA B 1 5 ? -52.125 38.344 -45.594 1 32.06 5 ALA B N 1
ATOM 3193 C CA . ALA B 1 5 ? -51.594 37.125 -44.938 1 32.06 5 ALA B CA 1
ATOM 3194 C C . ALA B 1 5 ? -51.344 37.375 -43.438 1 32.06 5 ALA B C 1
ATOM 3196 O O . ALA B 1 5 ? -50.594 38.312 -43.094 1 32.06 5 ALA B O 1
ATOM 3197 N N . SER B 1 6 ? -52.312 37.125 -42.531 1 31.58 6 SER B N 1
ATOM 3198 C CA . SER B 1 6 ? -52.188 37.125 -41.062 1 31.58 6 SER B CA 1
ATOM 3199 C C . SER B 1 6 ? -51.094 36.188 -40.594 1 31.58 6 SER B C 1
ATOM 3201 O O . SER B 1 6 ? -51.125 35 -40.906 1 31.58 6 SER B O 1
ATOM 3203 N N . PHE B 1 7 ? -49.906 36.625 -40.312 1 32.56 7 PHE B N 1
ATOM 3204 C CA . PHE B 1 7 ? -48.812 35.906 -39.688 1 32.56 7 PHE B CA 1
ATOM 3205 C C . PHE B 1 7 ? -49.188 35.469 -38.281 1 32.56 7 PHE B C 1
ATOM 3207 O O . PHE B 1 7 ? -49.5 36.312 -37.438 1 32.56 7 PHE B O 1
ATOM 3214 N N . PHE B 1 8 ? -49.812 34.312 -38.094 1 31.39 8 PHE B N 1
ATOM 3215 C CA . PHE B 1 8 ? -50 33.719 -36.781 1 31.39 8 PHE B CA 1
ATOM 3216 C C . PHE B 1 8 ? -48.688 33.5 -36.062 1 31.39 8 PHE B C 1
ATOM 3218 O O . PHE B 1 8 ? -47.812 32.781 -36.562 1 31.39 8 PHE B O 1
ATOM 3225 N N . ALA B 1 9 ? -48.219 34.438 -35.219 1 31.61 9 ALA B N 1
ATOM 3226 C CA . ALA B 1 9 ? -47.125 34.281 -34.281 1 31.61 9 ALA B CA 1
ATOM 3227 C C . ALA B 1 9 ? -47.438 33.156 -33.281 1 31.61 9 ALA B C 1
ATOM 3229 O O . ALA B 1 9 ? -48.406 33.219 -32.531 1 31.61 9 ALA B O 1
ATOM 3230 N N . VAL B 1 10 ? -47.062 31.938 -33.594 1 32.62 10 VAL B N 1
ATOM 3231 C CA . VAL B 1 10 ? -47.062 30.828 -32.656 1 32.62 10 VAL B CA 1
ATOM 3232 C C . VAL B 1 10 ? -46.188 31.188 -31.453 1 32.62 10 VAL B C 1
ATOM 3234 O O . VAL B 1 10 ? -45 31.422 -31.609 1 32.62 10 VAL B O 1
ATOM 3237 N N . PHE B 1 11 ? -46.719 31.844 -30.375 1 30.58 11 PHE B N 1
ATOM 3238 C CA . PHE B 1 11 ? -46.062 31.969 -29.078 1 30.58 11 PHE B CA 1
ATOM 3239 C C . PHE B 1 11 ? -45.656 30.609 -28.531 1 30.58 11 PHE B C 1
ATOM 3241 O O . PHE B 1 11 ? -46.531 29.766 -28.25 1 30.58 11 PHE B O 1
ATOM 3248 N N . LEU B 1 12 ? -44.531 30.078 -28.953 1 30.7 12 LEU B N 1
ATOM 3249 C CA . LEU B 1 12 ? -43.906 28.953 -28.25 1 30.7 12 LEU B CA 1
ATOM 3250 C C . LEU B 1 12 ? -43.781 29.234 -26.766 1 30.7 12 LEU B C 1
ATOM 3252 O O . LEU B 1 12 ? -43.125 30.203 -26.359 1 30.7 12 LEU B O 1
ATOM 3256 N N . PHE B 1 13 ? -44.781 28.938 -25.938 1 30.38 13 PHE B N 1
ATOM 3257 C CA . PHE B 1 13 ? -44.688 28.828 -24.484 1 30.38 13 PHE B CA 1
ATOM 3258 C C . PHE B 1 13 ? -43.438 28.016 -24.109 1 30.38 13 PHE B C 1
ATOM 3260 O O . PHE B 1 13 ? -43.406 26.797 -24.312 1 30.38 13 PHE B O 1
ATOM 3267 N N . ILE B 1 14 ? -42.281 28.547 -24.266 1 31.69 14 ILE B N 1
ATOM 3268 C CA . ILE B 1 14 ? -41.125 27.938 -23.578 1 31.69 14 ILE B CA 1
ATOM 3269 C C . ILE B 1 14 ? -41.469 27.766 -22.094 1 31.69 14 ILE B C 1
ATOM 3271 O O . ILE B 1 14 ? -41.656 28.766 -21.391 1 31.69 14 ILE B O 1
ATOM 3275 N N . THR B 1 15 ? -42.156 26.734 -21.672 1 32.06 15 THR B N 1
ATOM 3276 C CA . THR B 1 15 ? -42.25 26.359 -20.266 1 32.06 15 THR B CA 1
ATOM 3277 C C . THR B 1 15 ? -40.875 26.531 -19.578 1 32.06 15 THR B C 1
ATOM 3279 O O . THR B 1 15 ? -39.875 25.953 -20 1 32.06 15 THR B O 1
ATOM 3282 N N . LEU B 1 16 ? -40.594 27.656 -19.047 1 30.47 16 LEU B N 1
ATOM 3283 C CA . LEU B 1 16 ? -39.531 27.875 -18.062 1 30.47 16 LEU B CA 1
ATOM 3284 C C . LEU B 1 16 ? -39.469 26.734 -17.062 1 30.47 16 LEU B C 1
ATOM 3286 O O . LEU B 1 16 ? -40.375 26.609 -16.203 1 30.47 16 LEU B O 1
ATOM 3290 N N . PHE B 1 17 ? -39.125 25.562 -17.453 1 34.09 17 PHE B N 1
ATOM 3291 C CA . PHE B 1 17 ? -38.688 24.688 -16.359 1 34.09 17 PHE B CA 1
ATOM 3292 C C . PHE B 1 17 ? -37.781 25.438 -15.391 1 34.09 17 PHE B C 1
ATOM 3294 O O . PHE B 1 17 ? -36.75 25.953 -15.773 1 34.09 17 PHE B O 1
ATOM 3301 N N . ALA B 1 18 ? -38.312 26.188 -14.445 1 32.97 18 ALA B N 1
ATOM 3302 C CA . ALA B 1 18 ? -37.562 26.672 -13.289 1 32.97 18 ALA B CA 1
ATOM 3303 C C . ALA B 1 18 ? -36.438 25.719 -12.938 1 32.97 18 ALA B C 1
ATOM 3305 O O . ALA B 1 18 ? -36.656 24.531 -12.688 1 32.97 18 ALA B O 1
ATOM 3306 N N . VAL B 1 19 ? -35.312 25.969 -13.43 1 36.16 19 VAL B N 1
ATOM 3307 C CA . VAL B 1 19 ? -34.125 25.391 -12.82 1 36.16 19 VAL B CA 1
ATOM 3308 C C . VAL B 1 19 ? -34.25 25.406 -11.297 1 36.16 19 VAL B C 1
ATOM 3310 O O . VAL B 1 19 ? -34.219 26.484 -10.688 1 36.16 19 VAL B O 1
ATOM 3313 N N . ALA B 1 20 ? -35.156 24.609 -10.672 1 38.19 20 ALA B N 1
ATOM 3314 C CA . ALA B 1 20 ? -35.125 24.375 -9.234 1 38.19 20 ALA B CA 1
ATOM 3315 C C . ALA B 1 20 ? -33.688 24.453 -8.695 1 38.19 20 ALA B C 1
ATOM 3317 O O . ALA B 1 20 ? -32.812 23.797 -9.219 1 38.19 20 ALA B O 1
ATOM 3318 N N . SER B 1 21 ? -33.281 25.469 -8.078 1 38.19 21 SER B N 1
ATOM 3319 C CA . SER B 1 21 ? -32.031 25.656 -7.344 1 38.19 21 SER B CA 1
ATOM 3320 C C . SER B 1 21 ? -31.625 24.391 -6.605 1 38.19 21 SER B C 1
ATOM 3322 O O . SER B 1 21 ? -32.469 23.641 -6.129 1 38.19 21 SER B O 1
ATOM 3324 N N . GLU B 1 22 ? -30.516 23.766 -6.848 1 48.69 22 GLU B N 1
ATOM 3325 C CA . GLU B 1 22 ? -29.797 22.672 -6.184 1 48.69 22 GLU B CA 1
ATOM 3326 C C . GLU B 1 22 ? -29.984 22.734 -4.672 1 48.69 22 GLU B C 1
ATOM 3328 O O . GLU B 1 22 ? -29.453 21.906 -3.939 1 48.69 22 GLU B O 1
ATOM 3333 N N . ALA B 1 23 ? -30.531 23.859 -4.188 1 51.22 23 ALA B N 1
ATOM 3334 C CA . ALA B 1 23 ? -30.625 24.109 -2.754 1 51.22 23 ALA B CA 1
ATOM 3335 C C . ALA B 1 23 ? -31.828 23.422 -2.143 1 51.22 23 ALA B C 1
ATOM 3337 O O . ALA B 1 23 ? -32.719 24.078 -1.562 1 51.22 23 ALA B O 1
ATOM 3338 N N . GLY B 1 24 ? -32.25 22.469 -2.811 1 56.47 24 GLY B N 1
ATOM 3339 C CA . GLY B 1 24 ? -33.406 21.875 -2.129 1 56.47 24 GLY B CA 1
ATOM 3340 C C . GLY B 1 24 ? -33.062 21.406 -0.721 1 56.47 24 GLY B C 1
ATOM 3341 O O . GLY B 1 24 ? -31.906 21.422 -0.308 1 56.47 24 GLY B O 1
ATOM 3342 N N . ASP B 1 25 ? -34.094 21.25 -0.007 1 67.62 25 ASP B N 1
ATOM 3343 C CA . ASP B 1 25 ? -34 20.734 1.357 1 67.62 25 ASP B CA 1
ATOM 3344 C C . ASP B 1 25 ? -33.406 19.328 1.378 1 67.62 25 ASP B C 1
ATOM 3346 O O . ASP B 1 25 ? -33.875 18.438 0.678 1 67.62 25 ASP B O 1
ATOM 3350 N N . ARG B 1 26 ? -32.312 19.156 1.996 1 74.19 26 ARG B N 1
ATOM 3351 C CA . ARG B 1 26 ? -31.625 17.875 2.059 1 74.19 26 ARG B CA 1
ATOM 3352 C C . ARG B 1 26 ? -32.156 17.031 3.225 1 74.19 26 ARG B C 1
ATOM 3354 O O . ARG B 1 26 ? -31.641 15.938 3.482 1 74.19 26 ARG B O 1
ATOM 3361 N N . ASN B 1 27 ? -33.219 17.562 3.791 1 85.19 27 ASN B N 1
ATOM 3362 C CA . ASN B 1 27 ? -33.844 16.75 4.824 1 85.19 27 ASN B CA 1
ATOM 3363 C C . ASN B 1 27 ? -34.719 15.656 4.215 1 85.19 27 ASN B C 1
ATOM 3365 O O . ASN B 1 27 ? -35.688 15.961 3.514 1 85.19 27 ASN B O 1
ATOM 3369 N N . ILE B 1 28 ? -34.5 14.469 4.445 1 91.44 28 ILE B N 1
ATOM 3370 C CA . ILE B 1 28 ? -35.188 13.328 3.852 1 91.44 28 ILE B CA 1
ATOM 3371 C C . ILE B 1 28 ? -36.406 12.961 4.703 1 91.44 28 ILE B C 1
ATOM 3373 O O . ILE B 1 28 ? -36.25 12.641 5.887 1 91.44 28 ILE B O 1
ATOM 3377 N N . PRO B 1 29 ? -37.594 13.062 4.121 1 93.88 29 PRO B N 1
ATOM 3378 C CA . PRO B 1 29 ? -38.75 12.594 4.859 1 93.88 29 PRO B CA 1
ATOM 3379 C C . PRO B 1 29 ? -38.594 11.172 5.387 1 93.88 29 PRO B C 1
ATOM 3381 O O . PRO B 1 29 ? -37.969 10.328 4.727 1 93.88 29 PRO B O 1
ATOM 3384 N N . VAL B 1 30 ? -39.188 10.922 6.457 1 94.75 30 VAL B N 1
ATOM 3385 C CA . VAL B 1 30 ? -39.031 9.656 7.168 1 94.75 30 VAL B CA 1
ATOM 3386 C C . VAL B 1 30 ? -39.5 8.5 6.273 1 94.75 30 VAL B C 1
ATOM 3388 O O . VAL B 1 30 ? -38.844 7.453 6.242 1 94.75 30 VAL B O 1
ATOM 3391 N N . GLU B 1 31 ? -40.594 8.656 5.578 1 94.5 31 GLU B N 1
ATOM 3392 C CA . GLU B 1 31 ? -41.125 7.59 4.734 1 94.5 31 GLU B CA 1
ATOM 3393 C C . GLU B 1 31 ? -40.125 7.25 3.607 1 94.5 31 GLU B C 1
ATOM 3395 O O . GLU B 1 31 ? -40.031 6.09 3.195 1 94.5 31 GLU B O 1
ATOM 3400 N N . VAL B 1 32 ? -39.469 8.273 3.09 1 95.94 32 VAL B N 1
ATOM 3401 C CA . VAL B 1 32 ? -38.5 8.062 2.025 1 95.94 32 VAL B CA 1
ATOM 3402 C C . VAL B 1 32 ? -37.25 7.41 2.598 1 95.94 32 VAL B C 1
ATOM 3404 O O . VAL B 1 32 ? -36.656 6.516 1.975 1 95.94 32 VAL B O 1
ATOM 3407 N N . ALA B 1 33 ? -36.844 7.812 3.729 1 95.81 33 ALA B N 1
ATOM 3408 C CA . ALA B 1 33 ? -35.688 7.215 4.402 1 95.81 33 ALA B CA 1
ATOM 3409 C C . ALA B 1 33 ? -35.938 5.73 4.668 1 95.81 33 ALA B C 1
ATOM 3411 O O . ALA B 1 33 ? -35.031 4.906 4.422 1 95.81 33 ALA B O 1
ATOM 3412 N N . GLN B 1 34 ? -37.094 5.426 5.117 1 96.62 34 GLN B N 1
ATOM 3413 C CA . GLN B 1 34 ? -37.438 4.035 5.406 1 96.62 34 GLN B CA 1
ATOM 3414 C C . GLN B 1 34 ? -37.469 3.201 4.129 1 96.62 34 GLN B C 1
ATOM 3416 O O . GLN B 1 34 ? -37.031 2.051 4.125 1 96.62 34 GLN B O 1
ATOM 3421 N N . LEU B 1 35 ? -38.031 3.777 3.146 1 96.81 35 LEU B N 1
ATOM 3422 C CA . LEU B 1 35 ? -38.062 3.107 1.851 1 96.81 35 LEU B CA 1
ATOM 3423 C C . LEU B 1 35 ? -36.625 2.82 1.361 1 96.81 35 LEU B C 1
ATOM 3425 O O . LEU B 1 35 ? -36.344 1.696 0.956 1 96.81 35 LEU B O 1
ATOM 3429 N N . THR B 1 36 ? -35.781 3.795 1.424 1 96.44 36 THR B N 1
ATOM 3430 C CA . THR B 1 36 ? -34.406 3.66 0.966 1 96.44 36 THR B CA 1
ATOM 3431 C C . THR B 1 36 ? -33.688 2.588 1.768 1 96.44 36 THR B C 1
ATOM 3433 O O . THR B 1 36 ? -32.969 1.754 1.197 1 96.44 36 THR B O 1
ATOM 3436 N N . ASP B 1 37 ? -33.875 2.598 3.008 1 96.62 37 ASP B N 1
ATOM 3437 C CA . ASP B 1 37 ? -33.25 1.616 3.879 1 96.62 37 ASP B CA 1
ATOM 3438 C C . ASP B 1 37 ? -33.688 0.2 3.543 1 96.62 37 ASP B C 1
ATOM 3440 O O . ASP B 1 37 ? -32.906 -0.731 3.516 1 96.62 37 ASP B O 1
ATOM 3444 N N . SER B 1 38 ? -34.938 0.066 3.344 1 97.25 38 SER B N 1
ATOM 3445 C CA . SER B 1 38 ? -35.5 -1.233 2.986 1 97.25 38 SER B CA 1
ATOM 3446 C C . SER B 1 38 ? -34.938 -1.734 1.663 1 97.25 38 SER B C 1
ATOM 3448 O O . SER B 1 38 ? -34.594 -2.912 1.534 1 97.25 38 SER B O 1
ATOM 3450 N N . LEU B 1 39 ? -34.844 -0.846 0.737 1 97.5 39 LEU B N 1
ATOM 3451 C CA . LEU B 1 39 ? -34.344 -1.215 -0.573 1 97.5 39 LEU B CA 1
ATOM 3452 C C . LEU B 1 39 ? -32.844 -1.58 -0.485 1 97.5 39 LEU B C 1
ATOM 3454 O O . LEU B 1 39 ? -32.406 -2.51 -1.155 1 97.5 39 LEU B O 1
ATOM 3458 N N . LYS B 1 40 ? -32.094 -0.894 0.297 1 97.25 40 LYS B N 1
ATOM 3459 C CA . LYS B 1 40 ? -30.688 -1.217 0.494 1 97.25 40 LYS B CA 1
ATOM 3460 C C . LYS B 1 40 ? -30.516 -2.611 1.089 1 97.25 40 LYS B C 1
ATOM 3462 O O . LYS B 1 40 ? -29.688 -3.391 0.632 1 97.25 40 LYS B O 1
ATOM 3467 N N . LYS B 1 41 ? -31.312 -2.896 2.012 1 96.94 41 LYS B N 1
ATOM 3468 C CA . LYS B 1 41 ? -31.25 -4.203 2.656 1 96.94 41 LYS B CA 1
ATOM 3469 C C . LYS B 1 41 ? -31.578 -5.32 1.665 1 96.94 41 LYS B C 1
ATOM 3471 O O . LYS B 1 41 ? -31 -6.402 1.729 1 96.94 41 LYS B O 1
ATOM 3476 N N . GLN B 1 42 ? -32.438 -4.992 0.79 1 96.88 42 GLN B N 1
ATOM 3477 C CA . GLN B 1 42 ? -32.906 -6.008 -0.14 1 96.88 42 GLN B CA 1
ATOM 3478 C C . GLN B 1 42 ? -31.984 -6.148 -1.335 1 96.88 42 GLN B C 1
ATOM 3480 O O . GLN B 1 42 ? -31.672 -7.266 -1.756 1 96.88 42 GLN B O 1
ATOM 3485 N N . PHE B 1 43 ? -31.484 -5.066 -1.856 1 96.75 43 PHE B N 1
ATOM 3486 C CA . PHE B 1 43 ? -30.828 -5.121 -3.162 1 96.75 43 PHE B CA 1
ATOM 3487 C C . PHE B 1 43 ? -29.344 -4.809 -3.041 1 96.75 43 PHE B C 1
ATOM 3489 O O . PHE B 1 43 ? -28.562 -5.105 -3.953 1 96.75 43 PHE B O 1
ATOM 3496 N N . ALA B 1 44 ? -28.938 -4.211 -1.986 1 96.56 44 ALA B N 1
ATOM 3497 C CA . ALA B 1 44 ? -27.531 -3.855 -1.798 1 96.56 44 ALA B CA 1
ATOM 3498 C C . ALA B 1 44 ? -27.141 -3.934 -0.325 1 96.56 44 ALA B C 1
ATOM 3500 O O . ALA B 1 44 ? -26.625 -2.961 0.24 1 96.56 44 ALA B O 1
ATOM 3501 N N . PRO B 1 45 ? -27.297 -5.102 0.247 1 93.5 45 PRO B N 1
ATOM 3502 C CA . PRO B 1 45 ? -27 -5.227 1.676 1 93.5 45 PRO B CA 1
ATOM 3503 C C . PRO B 1 45 ? -25.531 -5.023 1.994 1 93.5 45 PRO B C 1
ATOM 3505 O O . PRO B 1 45 ? -25.172 -4.691 3.129 1 93.5 45 PRO B O 1
ATOM 3508 N N . ASP B 1 46 ? -24.672 -5.266 1.064 1 95.19 46 ASP B N 1
ATOM 3509 C CA . ASP B 1 46 ? -23.234 -5.055 1.172 1 95.19 46 ASP B CA 1
ATOM 3510 C C . ASP B 1 46 ? -22.719 -4.121 0.074 1 95.19 46 ASP B C 1
ATOM 3512 O O . ASP B 1 46 ? -22.672 -4.504 -1.096 1 95.19 46 ASP B O 1
ATOM 3516 N N . ARG B 1 47 ? -22.359 -2.941 0.493 1 94.75 47 ARG B N 1
ATOM 3517 C CA . ARG B 1 47 ? -22.016 -1.891 -0.457 1 94.75 47 ARG B CA 1
ATOM 3518 C C . ARG B 1 47 ? -20.719 -2.232 -1.203 1 94.75 47 ARG B C 1
ATOM 3520 O O . ARG B 1 47 ? -20.406 -1.613 -2.223 1 94.75 47 ARG B O 1
ATOM 3527 N N . ARG B 1 48 ? -20.047 -3.207 -0.766 1 96.25 48 ARG B N 1
ATOM 3528 C CA . ARG B 1 48 ? -18.797 -3.611 -1.406 1 96.25 48 ARG B CA 1
ATOM 3529 C C . ARG B 1 48 ? -19.062 -4.371 -2.701 1 96.25 48 ARG B C 1
ATOM 3531 O O . ARG B 1 48 ? -18.188 -4.484 -3.555 1 96.25 48 ARG B O 1
ATOM 3538 N N . VAL B 1 49 ? -20.281 -4.859 -2.816 1 96.38 49 VAL B N 1
ATOM 3539 C CA . VAL B 1 49 ? -20.516 -5.738 -3.957 1 96.38 49 VAL B CA 1
ATOM 3540 C C . VAL B 1 49 ? -21.766 -5.289 -4.707 1 96.38 49 VAL B C 1
ATOM 3542 O O . VAL B 1 49 ? -22.016 -5.727 -5.832 1 96.38 49 VAL B O 1
ATOM 3545 N N . ALA B 1 50 ? -22.562 -4.453 -4.137 1 97.38 50 ALA B N 1
ATOM 3546 C CA . ALA B 1 50 ? -23.766 -3.893 -4.754 1 97.38 50 ALA B CA 1
ATOM 3547 C C . ALA B 1 50 ? -24.016 -2.463 -4.281 1 97.38 50 ALA B C 1
ATOM 3549 O O . ALA B 1 50 ? -23.812 -2.148 -3.104 1 97.38 50 ALA B O 1
ATOM 3550 N N . LEU B 1 51 ? -24.469 -1.663 -5.266 1 98 51 LEU B N 1
ATOM 3551 C CA . LEU B 1 51 ? -24.594 -0.247 -4.941 1 98 51 LEU B CA 1
ATOM 3552 C C . LEU B 1 51 ? -26.047 0.205 -5.047 1 98 51 LEU B C 1
ATOM 3554 O O . LEU B 1 51 ? -26.734 -0.143 -6.004 1 98 51 LEU B O 1
ATOM 3558 N N . LEU B 1 52 ? -26.5 0.942 -4.078 1 97.75 52 LEU B N 1
ATOM 3559 C CA . LEU B 1 52 ? -27.688 1.787 -4.062 1 97.75 52 LEU B CA 1
ATOM 3560 C C . LEU B 1 52 ? -27.438 3.066 -3.273 1 97.75 52 LEU B C 1
ATOM 3562 O O . LEU B 1 52 ? -27.844 3.176 -2.115 1 97.75 52 LEU B O 1
ATOM 3566 N N . ASP B 1 53 ? -26.75 3.922 -3.881 1 96.56 53 ASP B N 1
ATOM 3567 C CA . ASP B 1 53 ? -26.406 5.215 -3.303 1 96.56 53 ASP B CA 1
ATOM 3568 C C . ASP B 1 53 ? -27.297 6.324 -3.871 1 96.56 53 ASP B C 1
ATOM 3570 O O . ASP B 1 53 ? -27.109 6.742 -5.016 1 96.56 53 ASP B O 1
ATOM 3574 N N . VAL B 1 54 ? -28.141 6.832 -3.053 1 96.5 54 VAL B N 1
ATOM 3575 C CA . VAL B 1 54 ? -29.125 7.797 -3.537 1 96.5 54 VAL B CA 1
ATOM 3576 C C . VAL B 1 54 ? -29.016 9.094 -2.736 1 96.5 54 VAL B C 1
ATOM 3578 O O . VAL B 1 54 ? -28.984 9.07 -1.503 1 96.5 54 VAL B O 1
ATOM 3581 N N . ASP B 1 55 ? -28.891 10.078 -3.414 1 95.94 55 ASP B N 1
ATOM 3582 C CA . ASP B 1 55 ? -28.953 11.43 -2.863 1 95.94 55 ASP B CA 1
ATOM 3583 C C . ASP B 1 55 ? -30.25 12.125 -3.262 1 95.94 55 ASP B C 1
ATOM 3585 O O . ASP B 1 55 ? -30.594 12.164 -4.441 1 95.94 55 ASP B O 1
ATOM 3589 N N . TYR B 1 56 ? -30.953 12.727 -2.223 1 95.38 56 TYR B N 1
ATOM 3590 C CA . TYR B 1 56 ? -32.281 13.312 -2.445 1 95.38 56 TYR B CA 1
ATOM 3591 C C . TYR B 1 56 ? -32.219 14.828 -2.311 1 95.38 56 TYR B C 1
ATOM 3593 O O . TYR B 1 56 ? -31.531 15.359 -1.434 1 95.38 56 TYR B O 1
ATOM 3601 N N . SER B 1 57 ? -32.906 15.43 -3.184 1 94.38 57 SER B N 1
ATOM 3602 C CA . SER B 1 57 ? -33.219 16.844 -3.043 1 94.38 57 SER B CA 1
ATOM 3603 C C . SER B 1 57 ? -34.719 17.094 -3.191 1 94.38 57 SER B C 1
ATOM 3605 O O . SER B 1 57 ? -35.312 16.781 -4.23 1 94.38 57 SER B O 1
ATOM 3607 N N . PHE B 1 58 ? -35.281 17.797 -2.15 1 92.75 58 PHE B N 1
ATOM 3608 C CA . PHE B 1 58 ? -36.75 17.906 -2.139 1 92.75 58 PHE B CA 1
ATOM 3609 C C . PHE B 1 58 ? -37.188 19.344 -2.324 1 92.75 58 PHE B C 1
ATOM 3611 O O . PHE B 1 58 ? -36.531 20.266 -1.827 1 92.75 58 PHE B O 1
ATOM 3618 N N . SER B 1 59 ? -38.156 19.531 -3.066 1 92.25 59 SER B N 1
ATOM 3619 C CA . SER B 1 59 ? -39.031 20.719 -3.092 1 92.25 59 SER B CA 1
ATOM 3620 C C . SER B 1 59 ? -40.5 20.328 -2.992 1 92.25 59 SER B C 1
ATOM 3622 O O . SER B 1 59 ? -41.156 20.062 -4.008 1 92.25 59 SER B O 1
ATOM 3624 N N . ASP B 1 60 ? -40.938 20.266 -1.798 1 87.94 60 ASP B N 1
ATOM 3625 C CA . ASP B 1 60 ? -42.281 19.719 -1.51 1 87.94 60 ASP B CA 1
ATOM 3626 C C . ASP B 1 60 ? -42.406 18.281 -2.004 1 87.94 60 ASP B C 1
ATOM 3628 O O . ASP B 1 60 ? -41.562 17.422 -1.659 1 87.94 60 ASP B O 1
ATOM 3632 N N . LYS B 1 61 ? -43.312 18.062 -2.865 1 92.44 61 LYS B N 1
ATOM 3633 C CA . LYS B 1 61 ? -43.531 16.703 -3.34 1 92.44 61 LYS B CA 1
ATOM 3634 C C . LYS B 1 61 ? -42.781 16.453 -4.641 1 92.44 61 LYS B C 1
ATOM 3636 O O . LYS B 1 61 ? -42.969 15.406 -5.277 1 92.44 61 LYS B O 1
ATOM 3641 N N . ASN B 1 62 ? -41.875 17.359 -4.941 1 95 62 ASN B N 1
ATOM 3642 C CA . ASN B 1 62 ? -40.906 17.141 -6.016 1 95 62 ASN B CA 1
ATOM 3643 C C . ASN B 1 62 ? -39.562 16.672 -5.469 1 95 62 ASN B C 1
ATOM 3645 O O . ASN B 1 62 ? -39.062 17.219 -4.48 1 95 62 ASN B O 1
ATOM 3649 N N . VAL B 1 63 ? -39.094 15.562 -6.125 1 96.19 63 VAL B N 1
ATOM 3650 C CA . VAL B 1 63 ? -37.844 15.055 -5.613 1 96.19 63 VAL B CA 1
ATOM 3651 C C . VAL B 1 63 ? -36.875 14.758 -6.777 1 96.19 63 VAL B C 1
ATOM 3653 O O . VAL B 1 63 ? -37.281 14.18 -7.785 1 96.19 63 VAL B O 1
ATOM 3656 N N . MET B 1 64 ? -35.656 15.219 -6.641 1 96.69 64 MET B N 1
ATOM 3657 C CA . MET B 1 64 ? -34.594 14.844 -7.562 1 96.69 64 MET B CA 1
ATOM 3658 C C . MET B 1 64 ? -33.75 13.734 -6.977 1 96.69 64 MET B C 1
ATOM 3660 O O . MET B 1 64 ? -33.281 13.828 -5.84 1 96.69 64 MET B O 1
ATOM 3664 N N . LEU B 1 65 ? -33.625 12.695 -7.738 1 96.81 65 LEU B N 1
ATOM 3665 C CA . LEU B 1 65 ? -32.781 11.578 -7.34 1 96.81 65 LEU B CA 1
ATOM 3666 C C . LEU B 1 65 ? -31.438 11.633 -8.047 1 96.81 65 LEU B C 1
ATOM 3668 O O . LEU B 1 65 ? -31.375 11.664 -9.281 1 96.81 65 LEU B O 1
ATOM 3672 N N . ARG B 1 66 ? -30.391 11.656 -7.297 1 97.06 66 ARG B N 1
ATOM 3673 C CA . ARG B 1 66 ? -29.031 11.555 -7.832 1 97.06 66 ARG B CA 1
ATOM 3674 C C . ARG B 1 66 ? -28.297 10.367 -7.223 1 97.06 66 ARG B C 1
ATOM 3676 O O . ARG B 1 66 ? -28.75 9.773 -6.25 1 97.06 66 ARG B O 1
ATOM 3683 N N . GLY B 1 67 ? -27.141 10.055 -7.871 1 96.81 67 GLY B N 1
ATOM 3684 C CA . GLY B 1 67 ? -26.344 8.945 -7.371 1 96.81 67 GLY B CA 1
ATOM 3685 C C . GLY B 1 67 ? -26.281 7.773 -8.328 1 96.81 67 GLY B C 1
ATOM 3686 O O . GLY B 1 67 ? -26.312 7.961 -9.547 1 96.81 67 GLY B O 1
ATOM 3687 N N . VAL B 1 68 ? -26.062 6.562 -7.656 1 97.88 68 VAL B N 1
ATOM 3688 C CA . VAL B 1 68 ? -25.828 5.426 -8.539 1 97.88 68 VAL B CA 1
ATOM 3689 C C . VAL B 1 68 ? -26.438 4.164 -7.926 1 97.88 68 VAL B C 1
ATOM 3691 O O . VAL B 1 68 ? -26.625 4.086 -6.707 1 97.88 68 VAL B O 1
ATOM 3694 N N . THR B 1 69 ? -26.781 3.188 -8.781 1 98.31 69 THR B N 1
ATOM 3695 C CA . THR B 1 69 ? -27.203 1.858 -8.344 1 98.31 69 THR B CA 1
ATOM 3696 C C . THR B 1 69 ? -26.75 0.798 -9.352 1 98.31 69 THR B C 1
ATOM 3698 O O . THR B 1 69 ? -26.672 1.068 -10.547 1 98.31 69 THR B O 1
ATOM 3701 N N . THR B 1 70 ? -26.453 -0.39 -8.867 1 98.06 70 THR B N 1
ATOM 3702 C CA . THR B 1 70 ? -26.125 -1.518 -9.734 1 98.06 70 THR B CA 1
ATOM 3703 C C . THR B 1 70 ? -27.344 -2.416 -9.945 1 98.06 70 THR B C 1
ATOM 3705 O O . THR B 1 70 ? -27.234 -3.459 -10.594 1 98.06 70 THR B O 1
ATOM 3708 N N . SER B 1 71 ? -28.453 -2.045 -9.406 1 97.81 71 SER B N 1
ATOM 3709 C CA . SER B 1 71 ? -29.672 -2.857 -9.492 1 97.81 71 SER B CA 1
ATOM 3710 C C . SER B 1 71 ? -30.781 -2.115 -10.219 1 97.81 71 SER B C 1
ATOM 3712 O O . SER B 1 71 ? -31.359 -1.163 -9.688 1 97.81 71 SER B O 1
ATOM 3714 N N . ALA B 1 72 ? -31.094 -2.609 -11.383 1 97.31 72 ALA B N 1
ATOM 3715 C CA . ALA B 1 72 ? -32.219 -2.045 -12.133 1 97.31 72 ALA B CA 1
ATOM 3716 C C . ALA B 1 72 ? -33.531 -2.221 -11.375 1 97.31 72 ALA B C 1
ATOM 3718 O O . ALA B 1 72 ? -34.375 -1.33 -11.391 1 97.31 72 ALA B O 1
ATOM 3719 N N . GLU B 1 73 ? -33.656 -3.295 -10.742 1 97.88 73 GLU B N 1
ATOM 3720 C CA . GLU B 1 73 ? -34.844 -3.582 -9.984 1 97.88 73 GLU B CA 1
ATOM 3721 C C . GLU B 1 73 ? -35.031 -2.613 -8.82 1 97.88 73 GLU B C 1
ATOM 3723 O O . GLU B 1 73 ? -36.125 -2.102 -8.578 1 97.88 73 GLU B O 1
ATOM 3728 N N . ALA B 1 74 ? -33.938 -2.428 -8.117 1 97.94 74 ALA B N 1
ATOM 3729 C CA . ALA B 1 74 ? -34 -1.485 -7.004 1 97.94 74 ALA B CA 1
ATOM 3730 C C . ALA B 1 74 ? -34.438 -0.105 -7.473 1 97.94 74 ALA B C 1
ATOM 3732 O O . ALA B 1 74 ? -35.281 0.533 -6.828 1 97.94 74 ALA B O 1
ATOM 3733 N N . LYS B 1 75 ? -33.906 0.343 -8.539 1 97.94 75 LYS B N 1
ATOM 3734 C CA . LYS B 1 75 ? -34.281 1.643 -9.102 1 97.94 75 LYS B CA 1
ATOM 3735 C C . LYS B 1 75 ? -35.75 1.697 -9.461 1 97.94 75 LYS B C 1
ATOM 3737 O O . LYS B 1 75 ? -36.438 2.648 -9.102 1 97.94 75 LYS B O 1
ATOM 3742 N N . ASN B 1 76 ? -36.219 0.678 -10.086 1 98.12 76 ASN B N 1
ATOM 3743 C CA . ASN B 1 76 ? -37.625 0.622 -10.516 1 98.12 76 ASN B CA 1
ATOM 3744 C C . ASN B 1 76 ? -38.594 0.66 -9.328 1 98.12 76 ASN B C 1
ATOM 3746 O O . ASN B 1 76 ? -39.562 1.387 -9.352 1 98.12 76 ASN B O 1
ATOM 3750 N N . VAL B 1 77 ? -38.25 -0.138 -8.352 1 98.12 77 VAL B N 1
ATOM 3751 C CA . VAL B 1 77 ? -39.094 -0.193 -7.172 1 98.12 77 VAL B CA 1
ATOM 3752 C C . VAL B 1 77 ? -39.094 1.162 -6.469 1 98.12 77 VAL B C 1
ATOM 3754 O O . VAL B 1 77 ? -40.125 1.64 -6.02 1 98.12 77 VAL B O 1
ATOM 3757 N N . LEU B 1 78 ? -37.938 1.776 -6.371 1 98.12 78 LEU B N 1
ATOM 3758 C CA . LEU B 1 78 ? -37.812 3.084 -5.734 1 98.12 78 LEU B CA 1
ATOM 3759 C C . LEU B 1 78 ? -38.688 4.113 -6.434 1 98.12 78 LEU B C 1
ATOM 3761 O O . LEU B 1 78 ? -39.469 4.812 -5.781 1 98.12 78 LEU B O 1
ATOM 3765 N N . LEU B 1 79 ? -38.656 4.148 -7.727 1 97.94 79 LEU B N 1
ATOM 3766 C CA . LEU B 1 79 ? -39.438 5.105 -8.516 1 97.94 79 LEU B CA 1
ATOM 3767 C C . LEU B 1 79 ? -40.938 4.848 -8.367 1 97.94 79 LEU B C 1
ATOM 3769 O O . LEU B 1 79 ? -41.719 5.781 -8.172 1 97.94 79 LEU B O 1
ATOM 3773 N N . LYS B 1 80 ? -41.281 3.602 -8.422 1 97.88 80 LYS B N 1
ATOM 3774 C CA . LYS B 1 80 ? -42.688 3.217 -8.305 1 97.88 80 LYS B CA 1
ATOM 3775 C C . LYS B 1 80 ? -43.25 3.588 -6.938 1 97.88 80 LYS B C 1
ATOM 3777 O O . LYS B 1 80 ? -44.344 4.125 -6.836 1 97.88 80 LYS B O 1
ATOM 3782 N N . GLU B 1 81 ? -42.469 3.299 -5.914 1 97.75 81 GLU B N 1
ATOM 3783 C CA . GLU B 1 81 ? -42.938 3.553 -4.555 1 97.75 81 GLU B CA 1
ATOM 3784 C C . GLU B 1 81 ? -43 5.047 -4.266 1 97.75 81 GLU B C 1
ATOM 3786 O O . GLU B 1 81 ? -43.906 5.508 -3.555 1 97.75 81 GLU B O 1
ATOM 3791 N N . LEU B 1 82 ? -42.031 5.789 -4.762 1 97.25 82 LEU B N 1
ATOM 3792 C CA . LEU B 1 82 ? -42.094 7.238 -4.602 1 97.25 82 LEU B CA 1
ATOM 3793 C C . LEU B 1 82 ? -43.344 7.812 -5.285 1 97.25 82 LEU B C 1
ATOM 3795 O O . LEU B 1 82 ? -44.031 8.664 -4.719 1 97.25 82 LEU B O 1
ATOM 3799 N N . ALA B 1 83 ? -43.656 7.309 -6.461 1 96.69 83 ALA B N 1
ATOM 3800 C CA . ALA B 1 83 ? -44.844 7.738 -7.176 1 96.69 83 ALA B CA 1
ATOM 3801 C C . ALA B 1 83 ? -46.125 7.387 -6.395 1 96.69 83 ALA B C 1
ATOM 3803 O O . ALA B 1 83 ? -47.031 8.203 -6.293 1 96.69 83 ALA B O 1
ATOM 3804 N N . ARG B 1 84 ? -46.094 6.25 -5.871 1 97.25 84 ARG B N 1
ATOM 3805 C CA . ARG B 1 84 ? -47.219 5.793 -5.086 1 97.25 84 ARG B CA 1
ATOM 3806 C C . ARG B 1 84 ? -47.438 6.688 -3.873 1 97.25 84 ARG B C 1
ATOM 3808 O O . ARG B 1 84 ? -48.594 6.902 -3.455 1 97.25 84 ARG B O 1
ATOM 3815 N N . LYS B 1 85 ? -46.375 7.219 -3.436 1 95.56 85 LYS B N 1
ATOM 3816 C CA . LYS B 1 85 ? -46.438 8.062 -2.244 1 95.56 85 LYS B CA 1
ATOM 3817 C C . LYS B 1 85 ? -46.688 9.523 -2.617 1 95.56 85 LYS B C 1
ATOM 3819 O O . LYS B 1 85 ? -46.688 10.391 -1.747 1 95.56 85 LYS B O 1
ATOM 3824 N N . GLY B 1 86 ? -46.812 9.828 -3.963 1 95.88 86 GLY B N 1
ATOM 3825 C CA . GLY B 1 86 ? -47.25 11.133 -4.422 1 95.88 86 GLY B CA 1
ATOM 3826 C C . GLY B 1 86 ? -46.094 12.039 -4.836 1 95.88 86 GLY B C 1
ATOM 3827 O O . GLY B 1 86 ? -46.281 13.234 -5.055 1 95.88 86 GLY B O 1
ATOM 3828 N N . TYR B 1 87 ? -44.906 11.445 -4.895 1 96.56 87 TYR B N 1
ATOM 3829 C CA . TYR B 1 87 ? -43.781 12.273 -5.285 1 96.56 87 TYR B CA 1
ATOM 3830 C C . TYR B 1 87 ? -43.656 12.367 -6.805 1 96.56 87 TYR B C 1
ATOM 3832 O O . TYR B 1 87 ? -43.875 11.383 -7.512 1 96.56 87 TYR B O 1
ATOM 3840 N N . THR B 1 88 ? -43.406 13.555 -7.324 1 97.06 88 THR B N 1
ATOM 3841 C CA . THR B 1 88 ? -42.938 13.742 -8.695 1 97.06 88 THR B CA 1
ATOM 3842 C C . THR B 1 88 ? -41.438 13.656 -8.773 1 97.06 88 THR B C 1
ATOM 3844 O O . THR B 1 88 ? -40.719 14.461 -8.172 1 97.06 88 THR B O 1
ATOM 3847 N N . VAL B 1 89 ? -40.969 12.75 -9.57 1 97 89 VAL B N 1
ATOM 3848 C CA . VAL B 1 89 ? -39.562 12.398 -9.477 1 97 89 VAL B CA 1
ATOM 3849 C C . VAL B 1 89 ? -38.812 12.906 -10.711 1 97 89 VAL B C 1
ATOM 3851 O O . VAL B 1 89 ? -39.25 12.672 -11.836 1 97 89 VAL B O 1
ATOM 3854 N N . MET B 1 90 ? -37.844 13.68 -10.5 1 96.88 90 MET B N 1
ATOM 3855 C CA . MET B 1 90 ? -36.781 13.883 -11.5 1 96.88 90 MET B CA 1
ATOM 3856 C C . MET B 1 90 ? -35.688 12.844 -11.352 1 96.88 90 MET B C 1
ATOM 3858 O O . MET B 1 90 ? -34.844 12.953 -10.461 1 96.88 90 MET B O 1
ATOM 3862 N N . ASP B 1 91 ? -35.625 11.922 -12.242 1 97 91 ASP B N 1
ATOM 3863 C CA . ASP B 1 91 ? -34.75 10.766 -12.125 1 97 91 ASP B CA 1
ATOM 3864 C C . ASP B 1 91 ? -33.375 11.062 -12.719 1 97 91 ASP B C 1
ATOM 3866 O O . ASP B 1 91 ? -33.188 11 -13.938 1 97 91 ASP B O 1
ATOM 3870 N N . CYS B 1 92 ? -32.469 11.352 -11.906 1 96.81 92 CYS B N 1
ATOM 3871 C CA . CYS B 1 92 ? -31.078 11.5 -12.297 1 96.81 92 CYS B CA 1
ATOM 3872 C C . CYS B 1 92 ? -30.219 10.406 -11.672 1 96.81 92 CYS B C 1
ATOM 3874 O O . CYS B 1 92 ? -28.984 10.531 -11.609 1 96.81 92 CYS B O 1
ATOM 3876 N N . LEU B 1 93 ? -30.828 9.375 -11.125 1 97.25 93 LEU B N 1
ATOM 3877 C CA . LEU B 1 93 ? -30.156 8.211 -10.578 1 97.25 93 LEU B CA 1
ATOM 3878 C C . LEU B 1 93 ? -29.562 7.348 -11.695 1 97.25 93 LEU B C 1
ATOM 3880 O O . LEU B 1 93 ? -30.297 6.848 -12.547 1 97.25 93 LEU B O 1
ATOM 3884 N N . GLU B 1 94 ? -28.312 7.188 -11.609 1 96.94 94 GLU B N 1
ATOM 3885 C CA . GLU B 1 94 ? -27.625 6.477 -12.688 1 96.94 94 GLU B CA 1
ATOM 3886 C C . GLU B 1 94 ? -27.609 4.973 -12.438 1 96.94 94 GLU B C 1
ATOM 3888 O O . GLU B 1 94 ? -27.25 4.523 -11.344 1 96.94 94 GLU B O 1
ATOM 3893 N N . LEU B 1 95 ? -28.016 4.23 -13.406 1 97.5 95 LEU B N 1
ATOM 3894 C CA . LEU B 1 95 ? -27.875 2.779 -13.375 1 97.5 95 LEU B CA 1
ATOM 3895 C C . LEU B 1 95 ? -26.516 2.355 -13.93 1 97.5 95 LEU B C 1
ATOM 3897 O O . LEU B 1 95 ? -26.125 2.785 -15.016 1 97.5 95 LEU B O 1
ATOM 3901 N N . LEU B 1 96 ? -25.859 1.559 -13.219 1 97.69 96 LEU B N 1
ATOM 3902 C CA . LEU B 1 96 ? -24.531 1.076 -13.633 1 97.69 96 LEU B CA 1
ATOM 3903 C C . LEU B 1 96 ? -24.625 -0.346 -14.172 1 97.69 96 LEU B C 1
ATOM 3905 O O . LEU B 1 96 ? -25.422 -1.155 -13.68 1 97.69 96 LEU B O 1
ATOM 3909 N N . PRO B 1 97 ? -23.859 -0.654 -15.18 1 97.5 97 PRO B N 1
ATOM 3910 C CA . PRO B 1 97 ? -22.797 0.178 -15.758 1 97.5 97 PRO B CA 1
ATOM 3911 C C . PRO B 1 97 ? -23.344 1.308 -16.625 1 97.5 97 PRO B C 1
ATOM 3913 O O . PRO B 1 97 ? -24.406 1.165 -17.234 1 97.5 97 PRO B O 1
ATOM 3916 N N . ASP B 1 98 ? -22.672 2.367 -16.656 1 96.69 98 ASP B N 1
ATOM 3917 C CA . ASP B 1 98 ? -22.984 3.496 -17.531 1 96.69 98 ASP B CA 1
ATOM 3918 C C . ASP B 1 98 ? -22.578 3.205 -18.969 1 96.69 98 ASP B C 1
ATOM 3920 O O . ASP B 1 98 ? -21.609 3.756 -19.469 1 96.69 98 ASP B O 1
ATOM 3924 N N . VAL B 1 99 ? -23.406 2.461 -19.641 1 95.38 99 VAL B N 1
ATOM 3925 C CA . VAL B 1 99 ? -23.078 1.936 -20.953 1 95.38 99 VAL B CA 1
ATOM 3926 C C . VAL B 1 99 ? -22.797 3.09 -21.922 1 95.38 99 VAL B C 1
ATOM 3928 O O . VAL B 1 99 ? -21.828 3.059 -22.672 1 95.38 99 VAL B O 1
ATOM 3931 N N . LYS B 1 100 ? -23.578 4.082 -21.906 1 93.75 100 LYS B N 1
ATOM 3932 C CA . LYS B 1 100 ? -23.438 5.227 -22.797 1 93.75 100 LYS B CA 1
ATOM 3933 C C . LYS B 1 100 ? -22.156 6.004 -22.484 1 93.75 100 LYS B C 1
ATOM 3935 O O . LYS B 1 100 ? -21.359 6.281 -23.391 1 93.75 100 LYS B O 1
ATOM 3940 N N . GLY B 1 101 ? -22.016 6.273 -21.203 1 94.88 101 GLY B N 1
ATOM 3941 C CA . GLY B 1 101 ? -20.844 7.027 -20.812 1 94.88 101 GLY B CA 1
ATOM 3942 C C . GLY B 1 101 ? -19.547 6.289 -21.062 1 94.88 101 GLY B C 1
ATOM 3943 O O . GLY B 1 101 ? -18.5 6.914 -21.266 1 94.88 101 GLY B O 1
ATOM 3944 N N . LEU B 1 102 ? -19.625 4.977 -21.125 1 96.94 102 LEU B N 1
ATOM 3945 C CA . LEU B 1 102 ? -18.438 4.141 -21.312 1 96.94 102 LEU B CA 1
ATOM 3946 C C . LEU B 1 102 ? -18.219 3.83 -22.781 1 96.94 102 LEU B C 1
ATOM 3948 O O . LEU B 1 102 ? -17.281 3.105 -23.141 1 96.94 102 LEU B O 1
ATOM 3952 N N . GLU B 1 103 ? -19.062 4.363 -23.609 1 95.56 103 GLU B N 1
ATOM 3953 C CA . GLU B 1 103 ? -18.969 4.164 -25.062 1 95.56 103 GLU B CA 1
ATOM 3954 C C . GLU B 1 103 ? -18.875 2.682 -25.406 1 95.56 103 GLU B C 1
ATOM 3956 O O . GLU B 1 103 ? -18.047 2.283 -26.219 1 95.56 103 GLU B O 1
ATOM 3961 N N . GLY B 1 104 ? -19.578 1.935 -24.703 1 95.81 104 GLY B N 1
ATOM 3962 C CA . GLY B 1 104 ? -19.688 0.512 -24.984 1 95.81 104 GLY B CA 1
ATOM 3963 C C . GLY B 1 104 ? -18.594 -0.309 -24.344 1 95.81 104 GLY B C 1
ATOM 3964 O O . GLY B 1 104 ? -18.594 -1.539 -24.422 1 95.81 104 GLY B O 1
ATOM 3965 N N . LYS B 1 105 ? -17.625 0.235 -23.703 1 97.81 105 LYS B N 1
ATOM 3966 C CA . LYS B 1 105 ? -16.531 -0.482 -23.062 1 97.81 105 LYS B CA 1
ATOM 3967 C C . LYS B 1 105 ? -16.859 -0.777 -21.594 1 97.81 105 LYS B C 1
ATOM 3969 O O . LYS B 1 105 ? -16.234 -0.223 -20.688 1 97.81 105 LYS B O 1
ATOM 3974 N N . THR B 1 106 ? -17.734 -1.705 -21.422 1 98.19 106 THR B N 1
ATOM 3975 C CA . THR B 1 106 ? -18.219 -2.062 -20.094 1 98.19 106 THR B CA 1
ATOM 3976 C C . THR B 1 106 ? -17.375 -3.176 -19.484 1 98.19 106 THR B C 1
ATOM 3978 O O . THR B 1 106 ? -17.688 -3.684 -18.406 1 98.19 106 THR B O 1
ATOM 3981 N N . CYS B 1 107 ? -16.312 -3.58 -20.219 1 98.62 107 CYS B N 1
ATOM 3982 C CA . CYS B 1 107 ? -15.32 -4.527 -19.719 1 98.62 107 CYS B CA 1
ATOM 3983 C C . CYS B 1 107 ? -13.953 -3.869 -19.594 1 98.62 107 CYS B C 1
ATOM 3985 O O . CYS B 1 107 ? -13.719 -2.811 -20.172 1 98.62 107 CYS B O 1
ATOM 3987 N N . GLY B 1 108 ? -13.148 -4.441 -18.781 1 98.81 108 GLY B N 1
ATOM 3988 C CA . GLY B 1 108 ? -11.766 -4 -18.625 1 98.81 108 GLY B CA 1
ATOM 3989 C C . GLY B 1 108 ? -10.812 -5.125 -18.281 1 98.81 108 GLY B C 1
ATOM 3990 O O . GLY B 1 108 ? -11.25 -6.203 -17.859 1 98.81 108 GLY B O 1
ATOM 3991 N N . ILE B 1 109 ? -9.555 -4.906 -18.531 1 98.94 109 ILE B N 1
ATOM 3992 C CA . ILE B 1 109 ? -8.484 -5.82 -18.172 1 98.94 109 ILE B CA 1
ATOM 3993 C C . ILE B 1 109 ? -7.434 -5.074 -17.344 1 98.94 109 ILE B C 1
ATOM 3995 O O . ILE B 1 109 ? -6.93 -4.031 -17.766 1 98.94 109 ILE B O 1
ATOM 3999 N N . ILE B 1 110 ? -7.18 -5.566 -16.172 1 98.94 110 ILE B N 1
ATOM 4000 C CA . ILE B 1 110 ? -6.184 -4.906 -15.336 1 98.94 110 ILE B CA 1
ATOM 4001 C C . ILE B 1 110 ? -4.848 -4.848 -16.078 1 98.94 110 ILE B C 1
ATOM 4003 O O . ILE B 1 110 ? -4.398 -5.848 -16.641 1 98.94 110 ILE B O 1
ATOM 4007 N N . ASN B 1 111 ? -4.152 -3.678 -15.953 1 98.69 111 ASN B N 1
ATOM 4008 C CA . ASN B 1 111 ? -3.072 -3.381 -16.891 1 98.69 111 ASN B CA 1
ATOM 4009 C C . ASN B 1 111 ? -1.733 -3.246 -16.172 1 98.69 111 ASN B C 1
ATOM 4011 O O . ASN B 1 111 ? -0.689 -3.115 -16.812 1 98.69 111 ASN B O 1
ATOM 4015 N N . VAL B 1 112 ? -1.664 -3.225 -14.875 1 98.75 112 VAL B N 1
ATOM 4016 C CA . VAL B 1 112 ? -0.453 -3.148 -14.062 1 98.75 112 VAL B CA 1
ATOM 4017 C C . VAL B 1 112 ? -0.35 -4.379 -13.164 1 98.75 112 VAL B C 1
ATOM 4019 O O . VAL B 1 112 ? -1.342 -5.078 -12.945 1 98.75 112 VAL B O 1
ATOM 4022 N N . SER B 1 113 ? 0.854 -4.676 -12.672 1 98.88 113 SER B N 1
ATOM 4023 C CA . SER B 1 113 ? 1.054 -5.906 -11.914 1 98.88 113 SER B CA 1
ATOM 4024 C C . SER B 1 113 ? 0.056 -6.016 -10.766 1 98.88 113 SER B C 1
ATOM 4026 O O . SER B 1 113 ? -0.533 -7.078 -10.547 1 98.88 113 SER B O 1
ATOM 4028 N N . VAL B 1 114 ? -0.059 -4.895 -10.062 1 98.88 114 VAL B N 1
ATOM 4029 C CA . VAL B 1 114 ? -0.996 -4.785 -8.945 1 98.88 114 VAL B CA 1
ATOM 4030 C C . VAL B 1 114 ? -1.702 -3.434 -9 1 98.88 114 VAL B C 1
ATOM 4032 O O . VAL B 1 114 ? -1.065 -2.389 -8.852 1 98.88 114 VAL B O 1
ATOM 4035 N N . ALA B 1 115 ? -2.961 -3.451 -9.211 1 98.69 115 ALA B N 1
ATOM 4036 C CA . ALA B 1 115 ? -3.752 -2.223 -9.203 1 98.69 115 ALA B CA 1
ATOM 4037 C C . ALA B 1 115 ? -4.41 -1.998 -7.848 1 98.69 115 ALA B C 1
ATOM 4039 O O . ALA B 1 115 ? -5.117 -2.871 -7.34 1 98.69 115 ALA B O 1
ATOM 4040 N N . ASN B 1 116 ? -4.18 -0.867 -7.297 1 98.44 116 ASN B N 1
ATOM 4041 C CA . ASN B 1 116 ? -4.789 -0.506 -6.02 1 98.44 116 ASN B CA 1
ATOM 4042 C C . ASN B 1 116 ? -6.191 0.065 -6.207 1 98.44 116 ASN B C 1
ATOM 4044 O O . ASN B 1 116 ? -6.383 1.009 -6.977 1 98.44 116 ASN B O 1
ATOM 4048 N N . MET B 1 117 ? -7.121 -0.465 -5.52 1 98.44 117 MET B N 1
ATOM 4049 C CA . MET B 1 117 ? -8.516 -0.035 -5.625 1 98.44 117 MET B CA 1
ATOM 4050 C C . MET B 1 117 ? -8.953 0.691 -4.359 1 98.44 117 MET B C 1
ATOM 4052 O O . MET B 1 117 ? -8.688 0.228 -3.248 1 98.44 117 MET B O 1
ATOM 4056 N N . ARG B 1 118 ? -9.672 1.748 -4.578 1 97.62 118 ARG B N 1
ATOM 4057 C CA . ARG B 1 118 ? -9.938 2.639 -3.453 1 97.62 118 ARG B CA 1
ATOM 4058 C C . ARG B 1 118 ? -11.422 2.949 -3.34 1 97.62 118 ARG B C 1
ATOM 4060 O O . ARG B 1 118 ? -12.172 2.785 -4.305 1 97.62 118 ARG B O 1
ATOM 4067 N N . VAL B 1 119 ? -11.828 3.447 -2.154 1 96.62 119 VAL B N 1
ATOM 4068 C CA . VAL B 1 119 ? -13.234 3.668 -1.84 1 96.62 119 VAL B CA 1
ATOM 4069 C C . VAL B 1 119 ? -13.766 4.855 -2.643 1 96.62 119 VAL B C 1
ATOM 4071 O O . VAL B 1 119 ? -14.945 4.891 -3.006 1 96.62 119 VAL B O 1
ATOM 4074 N N . ALA B 1 120 ? -12.898 5.82 -2.982 1 96.38 120 ALA B N 1
ATOM 4075 C CA . ALA B 1 120 ? -13.227 7.02 -3.756 1 96.38 120 ALA B CA 1
ATOM 4076 C C . ALA B 1 120 ? -12.172 7.281 -4.824 1 96.38 120 ALA B C 1
ATOM 4078 O O . ALA B 1 120 ? -11.07 6.723 -4.773 1 96.38 120 ALA B O 1
ATOM 4079 N N . PRO B 1 121 ? -12.531 8.062 -5.82 1 96.44 121 PRO B N 1
ATOM 4080 C CA . PRO B 1 121 ? -11.578 8.359 -6.891 1 96.44 121 PRO B CA 1
ATOM 4081 C C . PRO B 1 121 ? -10.516 9.375 -6.465 1 96.44 121 PRO B C 1
ATOM 4083 O O . PRO B 1 121 ? -10.422 10.461 -7.039 1 96.44 121 PRO B O 1
ATOM 4086 N N . ASP B 1 122 ? -9.758 8.977 -5.48 1 94.06 122 ASP B N 1
ATOM 4087 C CA . ASP B 1 122 ? -8.719 9.812 -4.883 1 94.06 122 ASP B CA 1
ATOM 4088 C C . ASP B 1 122 ? -7.605 8.953 -4.277 1 94.06 122 ASP B C 1
ATOM 4090 O O . ASP B 1 122 ? -7.879 7.949 -3.615 1 94.06 122 ASP B O 1
ATOM 4094 N N . PHE B 1 123 ? -6.348 9.398 -4.434 1 90.88 123 PHE B N 1
ATOM 4095 C CA . PHE B 1 123 ? -5.191 8.609 -4.016 1 90.88 123 PHE B CA 1
ATOM 4096 C C . PHE B 1 123 ? -5.148 8.477 -2.5 1 90.88 123 PHE B C 1
ATOM 4098 O O . PHE B 1 123 ? -4.676 7.465 -1.974 1 90.88 123 PHE B O 1
ATOM 4105 N N . SER B 1 124 ? -5.648 9.461 -1.79 1 90.06 124 SER B N 1
ATOM 4106 C CA . SER B 1 124 ? -5.508 9.469 -0.338 1 90.06 124 SER B CA 1
ATOM 4107 C C . SER B 1 124 ? -6.66 8.727 0.33 1 90.06 124 SER B C 1
ATOM 4109 O O . SER B 1 124 ? -6.645 8.5 1.541 1 90.06 124 SER B O 1
ATOM 4111 N N . SER B 1 125 ? -7.656 8.352 -0.479 1 94 125 SER B N 1
ATOM 4112 C CA . SER B 1 125 ? -8.781 7.625 0.103 1 94 125 SER B CA 1
ATOM 4113 C C . SER B 1 125 ? -8.383 6.207 0.49 1 94 125 SER B C 1
ATOM 4115 O O . SER B 1 125 ? -7.363 5.691 0.023 1 94 125 SER B O 1
ATOM 4117 N N . GLU B 1 126 ? -9.164 5.605 1.301 1 94.25 126 GLU B N 1
ATOM 4118 C CA . GLU B 1 126 ? -8.883 4.27 1.816 1 94.25 126 GLU B CA 1
ATOM 4119 C C . GLU B 1 126 ? -8.758 3.254 0.682 1 94.25 126 GLU B C 1
ATOM 4121 O O . GLU B 1 126 ? -9.594 3.221 -0.223 1 94.25 126 GLU B O 1
ATOM 4126 N N . MET B 1 127 ? -7.676 2.514 0.709 1 96.31 127 MET B N 1
ATOM 4127 C CA . MET B 1 127 ? -7.551 1.365 -0.184 1 96.31 127 MET B CA 1
ATOM 4128 C C . MET B 1 127 ? -8.461 0.226 0.266 1 96.31 127 MET B C 1
ATOM 4130 O O . MET B 1 127 ? -8.484 -0.127 1.447 1 96.31 127 MET B O 1
ATOM 4134 N N . MET B 1 128 ? -9.141 -0.385 -0.666 1 97.44 128 MET B N 1
ATOM 4135 C CA . MET B 1 128 ? -10.141 -1.392 -0.323 1 97.44 128 MET B CA 1
ATOM 4136 C C . MET B 1 128 ? -9.656 -2.789 -0.699 1 97.44 128 MET B C 1
ATOM 4138 O O . MET B 1 128 ? -10.008 -3.768 -0.036 1 97.44 128 MET B O 1
ATOM 4142 N N . THR B 1 129 ? -8.992 -2.877 -1.719 1 98.31 129 THR B N 1
ATOM 4143 C CA . THR B 1 129 ? -8.484 -4.137 -2.252 1 98.31 129 THR B CA 1
ATOM 4144 C C . THR B 1 129 ? -7.484 -3.885 -3.375 1 98.31 129 THR B C 1
ATOM 4146 O O . THR B 1 129 ? -7.047 -2.75 -3.582 1 98.31 129 THR B O 1
ATOM 4149 N N . GLN B 1 130 ? -6.996 -4.965 -3.955 1 98.69 130 GLN B N 1
ATOM 4150 C CA . GLN B 1 130 ? -6.145 -4.891 -5.141 1 98.69 130 GLN B CA 1
ATOM 4151 C C . GLN B 1 130 ? -6.59 -5.895 -6.199 1 98.69 130 GLN B C 1
ATOM 4153 O O . GLN B 1 130 ? -7.367 -6.809 -5.91 1 98.69 130 GLN B O 1
ATOM 4158 N N . SER B 1 131 ? -6.188 -5.621 -7.438 1 98.75 131 SER B N 1
ATOM 4159 C CA . SER B 1 131 ? -6.41 -6.547 -8.539 1 98.75 131 SER B CA 1
ATOM 4160 C C . SER B 1 131 ? -5.133 -6.781 -9.336 1 98.75 131 SER B C 1
ATOM 4162 O O . SER B 1 131 ? -4.18 -6.004 -9.234 1 98.75 131 SER B O 1
ATOM 4164 N N . LEU B 1 132 ? -5.102 -7.867 -10.117 1 98.88 132 LEU B N 1
ATOM 4165 C CA . LEU B 1 132 ? -3.859 -8.32 -10.734 1 98.88 132 LEU B CA 1
ATOM 4166 C C . LEU B 1 132 ? -3.93 -8.188 -12.258 1 98.88 132 LEU B C 1
ATOM 4168 O O . LEU B 1 132 ? -4.996 -8.367 -12.852 1 98.88 132 LEU B O 1
ATOM 4172 N N . MET B 1 133 ? -2.773 -8.023 -12.828 1 98.88 133 MET B N 1
ATOM 4173 C CA . MET B 1 133 ? -2.658 -7.883 -14.281 1 98.88 133 MET B CA 1
ATOM 4174 C C . MET B 1 133 ? -3.32 -9.055 -15 1 98.88 133 MET B C 1
ATOM 4176 O O . MET B 1 133 ? -3.105 -10.211 -14.633 1 98.88 133 MET B O 1
ATOM 4180 N N . GLY B 1 134 ? -4.066 -8.711 -16 1 98.88 134 GLY B N 1
ATOM 4181 C CA . GLY B 1 134 ? -4.723 -9.727 -16.812 1 98.88 134 GLY B CA 1
ATOM 4182 C C . GLY B 1 134 ? -6.102 -10.094 -16.312 1 98.88 134 GLY B C 1
ATOM 4183 O O . GLY B 1 134 ? -6.871 -10.75 -17.016 1 98.88 134 GLY B O 1
ATOM 4184 N N . MET B 1 135 ? -6.434 -9.695 -15.156 1 98.81 135 MET B N 1
ATOM 4185 C CA . MET B 1 135 ? -7.738 -9.992 -14.57 1 98.81 135 MET B CA 1
ATOM 4186 C C . MET B 1 135 ? -8.852 -9.25 -15.305 1 98.81 135 MET B C 1
ATOM 4188 O O . MET B 1 135 ? -8.773 -8.031 -15.484 1 98.81 135 MET B O 1
ATOM 4192 N N . PRO B 1 136 ? -9.844 -9.984 -15.812 1 98.88 136 PRO B N 1
ATOM 4193 C CA . PRO B 1 136 ? -11.016 -9.312 -16.375 1 98.88 136 PRO B CA 1
ATOM 4194 C C . PRO B 1 136 ? -11.891 -8.664 -15.305 1 98.88 136 PRO B C 1
ATOM 4196 O O . PRO B 1 136 ? -12.078 -9.234 -14.227 1 98.88 136 PRO B O 1
ATOM 4199 N N . VAL B 1 137 ? -12.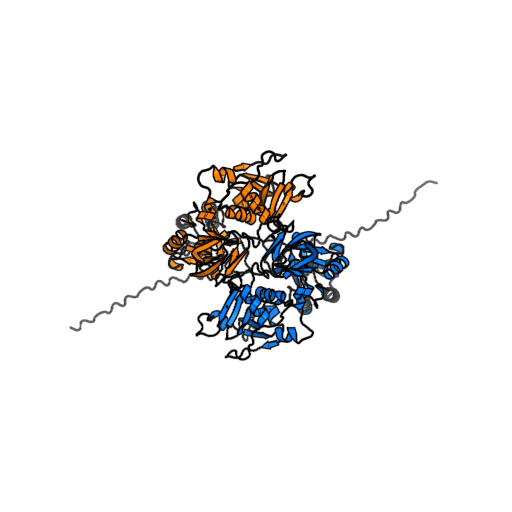367 -7.492 -15.633 1 98.88 137 VAL B N 1
ATOM 4200 C CA . VAL B 1 137 ? -13.258 -6.793 -14.711 1 98.88 137 VAL B CA 1
ATOM 4201 C C . VAL B 1 137 ? -14.422 -6.18 -15.477 1 98.88 137 VAL B C 1
ATOM 4203 O O . VAL B 1 137 ? -14.383 -6.082 -16.703 1 98.88 137 VAL B O 1
ATOM 4206 N N . ARG B 1 138 ? -15.469 -5.867 -14.773 1 98.62 138 ARG B N 1
ATOM 4207 C CA . ARG B 1 138 ? -16.531 -5.02 -15.312 1 98.62 138 ARG B CA 1
ATOM 4208 C C . ARG B 1 138 ? -16.25 -3.549 -15.023 1 98.62 138 ARG B C 1
ATOM 4210 O O . ARG B 1 138 ? -15.812 -3.193 -13.93 1 98.62 138 ARG B O 1
ATOM 4217 N N . VAL B 1 139 ? -16.359 -2.766 -16 1 98.75 139 VAL B N 1
ATOM 4218 C CA . VAL B 1 139 ? -16.266 -1.319 -15.836 1 98.75 139 VAL B CA 1
ATOM 4219 C C . VAL B 1 139 ? -17.656 -0.728 -15.602 1 98.75 139 VAL B C 1
ATOM 4221 O O . VAL B 1 139 ? -18.547 -0.896 -16.438 1 98.75 139 VAL B O 1
ATOM 4224 N N . LEU B 1 140 ? -17.812 -0.024 -14.492 1 98.56 140 LEU B N 1
ATOM 4225 C CA . LEU B 1 140 ? -19.141 0.448 -14.094 1 98.56 140 LEU B CA 1
ATOM 4226 C C . LEU B 1 140 ? -19.328 1.912 -14.477 1 98.56 140 LEU B C 1
ATOM 4228 O O . LEU B 1 140 ? -20.406 2.301 -14.938 1 98.56 140 LEU B O 1
ATOM 4232 N N . GLN B 1 141 ? -18.297 2.695 -14.266 1 97.44 141 GLN B N 1
ATOM 4233 C CA . GLN B 1 141 ? -18.391 4.125 -14.539 1 97.44 141 GLN B CA 1
ATOM 4234 C C . GLN B 1 141 ? -17 4.766 -14.586 1 97.44 141 GLN B C 1
ATOM 4236 O O . GLN B 1 141 ? -16.031 4.199 -14.078 1 97.44 141 GLN B O 1
ATOM 4241 N N . ARG B 1 142 ? -17 5.879 -15.273 1 95.81 142 ARG B N 1
ATOM 4242 C CA . ARG B 1 142 ? -15.758 6.652 -15.383 1 95.81 142 ARG B CA 1
ATOM 4243 C C . ARG B 1 142 ? -15.969 8.086 -14.906 1 95.81 142 ARG B C 1
ATOM 4245 O O . ARG B 1 142 ? -16.953 8.734 -15.273 1 95.81 142 ARG B O 1
ATOM 4252 N N . ASP B 1 143 ? -15.164 8.539 -14.031 1 90.56 143 ASP B N 1
ATOM 4253 C CA . ASP B 1 143 ? -15.078 9.906 -13.523 1 90.56 143 ASP B CA 1
ATOM 4254 C C . ASP B 1 143 ? -13.648 10.25 -13.117 1 90.56 143 ASP B C 1
ATOM 4256 O O . ASP B 1 143 ? -13.328 10.297 -11.922 1 90.56 143 ASP B O 1
ATOM 4260 N N . GLY B 1 144 ? -12.781 10.594 -14.141 1 92.56 144 GLY B N 1
ATOM 4261 C CA . GLY B 1 144 ? -11.367 10.758 -13.852 1 92.56 144 GLY B CA 1
ATOM 4262 C C . GLY B 1 144 ? -10.672 9.461 -13.492 1 92.56 144 GLY B C 1
ATOM 4263 O O . GLY B 1 144 ? -9.539 9.219 -13.914 1 92.56 144 GLY B O 1
ATOM 4264 N N . TRP B 1 145 ? -11.336 8.672 -12.703 1 97.31 145 TRP B N 1
ATOM 4265 C CA . TRP B 1 145 ? -10.984 7.297 -12.383 1 97.31 145 TRP B CA 1
ATOM 4266 C C . TRP B 1 145 ? -11.984 6.32 -12.992 1 97.31 145 TRP B C 1
ATOM 4268 O O . TRP B 1 145 ? -12.883 6.723 -13.727 1 97.31 145 TRP B O 1
ATOM 4278 N N . VAL B 1 146 ? -11.734 5.086 -12.703 1 98.5 146 VAL B N 1
ATOM 4279 C CA . VAL B 1 146 ? -12.633 4.055 -13.211 1 98.5 146 VAL B CA 1
ATOM 4280 C C . VAL B 1 146 ? -13.164 3.207 -12.055 1 98.5 146 VAL B C 1
ATOM 4282 O O . VAL B 1 146 ? -12.383 2.691 -11.25 1 98.5 146 VAL B O 1
ATOM 4285 N N . ARG B 1 147 ? -14.445 3.164 -11.945 1 98.56 147 ARG B N 1
ATOM 4286 C CA . ARG B 1 147 ? -15.047 2.244 -10.992 1 98.56 147 ARG B CA 1
ATOM 4287 C C . ARG B 1 147 ? -15.258 0.868 -11.609 1 98.56 147 ARG B C 1
ATOM 4289 O O . ARG B 1 147 ? -15.875 0.749 -12.672 1 98.56 147 ARG B O 1
ATOM 4296 N N . ILE B 1 148 ? -14.695 -0.13 -10.938 1 98.81 148 ILE B N 1
ATOM 4297 C CA . ILE B 1 148 ? -14.734 -1.455 -11.547 1 98.81 148 ILE B CA 1
ATOM 4298 C C . ILE B 1 148 ? -15.289 -2.469 -10.547 1 98.81 148 ILE B C 1
ATOM 4300 O O . ILE B 1 148 ? -15.438 -2.16 -9.359 1 98.81 148 ILE B O 1
ATOM 4304 N N . GLN B 1 149 ? -15.672 -3.596 -11.07 1 98.75 149 GLN B N 1
ATOM 4305 C CA . GLN B 1 149 ? -16.062 -4.758 -10.273 1 98.75 149 GLN B CA 1
ATOM 4306 C C . GLN B 1 149 ? -15.227 -5.98 -10.648 1 98.75 149 GLN B C 1
ATOM 4308 O O . GLN B 1 149 ? -15.117 -6.328 -11.828 1 98.75 149 GLN B O 1
ATOM 4313 N N . THR B 1 150 ? -14.656 -6.605 -9.648 1 98.5 150 THR B N 1
ATOM 4314 C CA . THR B 1 150 ? -13.742 -7.727 -9.852 1 98.5 150 THR B CA 1
ATOM 4315 C C . THR B 1 150 ? -14.492 -9.047 -9.836 1 98.5 150 THR B C 1
ATOM 4317 O O . THR B 1 150 ? -15.68 -9.086 -9.5 1 98.5 150 THR B O 1
ATOM 4320 N N . PRO B 1 151 ? -13.828 -10.164 -10.148 1 97.88 151 PRO B N 1
ATOM 4321 C CA . PRO B 1 151 ? -14.484 -11.469 -10.25 1 97.88 151 PRO B CA 1
ATOM 4322 C C . PRO B 1 151 ? -15.07 -11.945 -8.922 1 97.88 151 PRO B C 1
ATOM 4324 O O . PRO B 1 151 ? -15.93 -12.828 -8.898 1 97.88 151 PRO B O 1
ATOM 4327 N N . ASP B 1 152 ? -14.578 -11.461 -7.871 1 96 152 ASP B N 1
ATOM 4328 C CA . ASP B 1 152 ? -15.156 -11.758 -6.562 1 96 152 ASP B CA 1
ATOM 4329 C C . ASP B 1 152 ? -16.25 -10.75 -6.211 1 96 152 ASP B C 1
ATOM 4331 O O . ASP B 1 152 ? -16.641 -10.633 -5.047 1 96 152 ASP B O 1
ATOM 4335 N N . ASN B 1 153 ? -16.625 -9.922 -7.168 1 96.56 153 ASN B N 1
ATOM 4336 C CA . ASN B 1 153 ? -17.766 -9 -7.172 1 96.56 153 ASN B CA 1
ATOM 4337 C C . ASN B 1 153 ? -17.469 -7.727 -6.391 1 96.56 153 ASN B C 1
ATOM 4339 O O . ASN B 1 153 ? -18.359 -6.941 -6.098 1 96.56 153 ASN B O 1
ATOM 4343 N N . TYR B 1 154 ? -16.281 -7.523 -6.066 1 98.19 154 TYR B N 1
ATOM 4344 C CA . TYR B 1 154 ? -15.898 -6.367 -5.27 1 98.19 154 TYR B CA 1
ATOM 4345 C C . TYR B 1 154 ? -15.867 -5.102 -6.117 1 98.19 154 TYR B C 1
ATOM 4347 O O . TYR B 1 154 ? -15.344 -5.105 -7.234 1 98.19 154 TYR B O 1
ATOM 4355 N N . ILE B 1 155 ? -16.469 -4.039 -5.613 1 98.62 155 ILE B N 1
ATOM 4356 C CA . ILE B 1 155 ? -16.578 -2.791 -6.359 1 98.62 155 ILE B CA 1
ATOM 4357 C C . ILE B 1 155 ? -15.703 -1.721 -5.719 1 98.62 155 ILE B C 1
ATOM 4359 O O . ILE B 1 155 ? -15.789 -1.479 -4.512 1 98.62 155 ILE B O 1
ATOM 4363 N N . ALA B 1 156 ? -14.859 -1.065 -6.48 1 98.56 156 ALA B N 1
ATOM 4364 C CA . ALA B 1 156 ? -14.023 0.037 -6.012 1 98.56 156 ALA B CA 1
ATOM 4365 C C . ALA B 1 156 ? -13.477 0.847 -7.18 1 98.56 156 ALA B C 1
ATOM 4367 O O . ALA B 1 156 ? -13.758 0.542 -8.344 1 98.56 156 ALA B O 1
ATOM 4368 N N . TRP B 1 157 ? -12.82 1.908 -6.871 1 98.56 157 TRP B N 1
ATOM 4369 C CA . TRP B 1 157 ? -12.266 2.816 -7.875 1 98.56 157 TRP B CA 1
ATOM 4370 C C . TRP B 1 157 ? -10.797 2.52 -8.133 1 98.56 157 TRP B C 1
ATOM 4372 O O . TRP B 1 157 ? -10.039 2.252 -7.195 1 98.56 157 TRP B O 1
ATOM 4382 N N . VAL B 1 158 ? -10.383 2.568 -9.359 1 98.25 158 VAL B N 1
ATOM 4383 C CA . VAL B 1 158 ? -8.992 2.375 -9.75 1 98.25 158 VAL B CA 1
ATOM 4384 C C . VAL B 1 158 ? -8.547 3.52 -10.656 1 98.25 158 VAL B C 1
ATOM 4386 O O . VAL B 1 158 ? -9.336 4.047 -11.438 1 98.25 158 VAL B O 1
ATOM 4389 N N . HIS B 1 159 ? -7.273 3.908 -10.508 1 97.38 159 HIS B N 1
ATOM 4390 C CA . HIS B 1 159 ? -6.727 4.895 -11.43 1 97.38 159 HIS B CA 1
ATOM 4391 C C . HIS B 1 159 ? -6.781 4.391 -12.875 1 97.38 159 HIS B C 1
ATOM 4393 O O . HIS B 1 159 ? -6.598 3.199 -13.125 1 97.38 159 HIS B O 1
ATOM 4399 N N . ARG B 1 160 ? -6.926 5.277 -13.797 1 96.38 160 ARG B N 1
ATOM 4400 C CA . ARG B 1 160 ? -7.184 4.938 -15.188 1 96.38 160 ARG B CA 1
ATOM 4401 C C . ARG B 1 160 ? -6.055 4.086 -15.766 1 96.38 160 ARG B C 1
ATOM 4403 O O . ARG B 1 160 ? -6.285 3.258 -16.641 1 96.38 160 ARG B O 1
ATOM 4410 N N . VAL B 1 161 ? -4.852 4.242 -15.273 1 96 161 VAL B N 1
ATOM 4411 C CA . VAL B 1 161 ? -3.709 3.498 -15.789 1 96 161 VAL B CA 1
ATOM 4412 C C . VAL B 1 161 ? -3.824 2.031 -15.383 1 96 161 VAL B C 1
ATOM 4414 O O . VAL B 1 161 ? -3.248 1.154 -16.031 1 96 161 VAL B O 1
ATOM 4417 N N . GLY B 1 162 ? -4.551 1.749 -14.359 1 97.69 162 GLY B N 1
ATOM 4418 C CA . GLY B 1 162 ? -4.621 0.413 -13.789 1 97.69 162 GLY B CA 1
ATOM 4419 C C . GLY B 1 162 ? -5.504 -0.528 -14.586 1 97.69 162 GLY B C 1
ATOM 4420 O O . GLY B 1 162 ? -5.414 -1.749 -14.438 1 97.69 162 GLY B O 1
ATOM 4421 N N . VAL B 1 163 ? -6.305 0.005 -15.469 1 98.5 163 VAL B N 1
ATOM 4422 C CA . VAL B 1 163 ? -7.258 -0.832 -16.188 1 98.5 163 VAL B CA 1
ATOM 4423 C C . VAL B 1 163 ? -7.324 -0.4 -17.656 1 98.5 163 VAL B C 1
ATOM 4425 O O . VAL B 1 163 ? -7.285 0.794 -17.953 1 98.5 163 VAL B O 1
ATOM 4428 N N . HIS B 1 164 ? -7.359 -1.351 -18.516 1 98.56 164 HIS B N 1
ATOM 4429 C CA . HIS B 1 164 ? -7.566 -1.139 -19.953 1 98.56 164 HIS B CA 1
ATOM 4430 C C . HIS B 1 164 ? -9 -1.461 -20.359 1 98.56 164 HIS B C 1
ATOM 4432 O O . HIS B 1 164 ? -9.359 -2.631 -20.516 1 98.56 164 HIS B O 1
ATOM 4438 N N . PRO B 1 165 ? -9.859 -0.438 -20.531 1 98.44 165 PRO B N 1
ATOM 4439 C CA . PRO B 1 165 ? -11.25 -0.7 -20.922 1 98.44 165 PRO B CA 1
ATOM 4440 C C . PRO B 1 165 ? -11.367 -1.323 -22.312 1 98.44 165 PRO B C 1
ATOM 4442 O O . PRO B 1 165 ? -10.625 -0.952 -23.219 1 98.44 165 PRO B O 1
ATOM 4445 N N . VAL B 1 166 ? -12.258 -2.268 -22.453 1 98.56 166 VAL B N 1
ATOM 4446 C CA . VAL B 1 166 ? -12.445 -2.971 -23.719 1 98.56 166 VAL B CA 1
ATOM 4447 C C . VAL B 1 166 ? -13.93 -3.264 -23.938 1 98.56 166 VAL B C 1
ATOM 4449 O O . VAL B 1 166 ? -14.727 -3.174 -23 1 98.56 166 VAL B O 1
ATOM 4452 N N . THR B 1 167 ? -14.281 -3.572 -25.188 1 97.81 167 THR B N 1
ATOM 4453 C CA . THR B 1 167 ? -15.625 -4.027 -25.5 1 97.81 167 THR B CA 1
ATOM 4454 C C . THR B 1 167 ? -15.812 -5.492 -25.109 1 97.81 167 THR B C 1
ATOM 4456 O O . THR B 1 167 ? -14.844 -6.176 -24.781 1 97.81 167 THR B O 1
ATOM 4459 N N . GLU B 1 168 ? -17.047 -5.926 -25.125 1 97.5 168 GLU B N 1
ATOM 4460 C CA . GLU B 1 168 ? -17.344 -7.328 -24.844 1 97.5 168 GLU B CA 1
ATOM 4461 C C . GLU B 1 168 ? -16.625 -8.25 -25.828 1 97.5 168 GLU B C 1
ATOM 4463 O O . GLU B 1 168 ? -16.141 -9.32 -25.438 1 97.5 168 GLU B O 1
ATOM 4468 N N . GLU B 1 169 ? -16.531 -7.816 -27.062 1 97.75 169 GLU B N 1
ATOM 4469 C CA . GLU B 1 169 ? -15.844 -8.602 -28.094 1 97.75 169 GLU B CA 1
ATOM 4470 C C . GLU B 1 169 ? -14.352 -8.695 -27.812 1 97.75 169 GLU B C 1
ATOM 4472 O O . GLU B 1 169 ? -13.758 -9.773 -27.938 1 97.75 169 GLU B O 1
ATOM 4477 N N . GLU B 1 170 ? -13.797 -7.602 -27.453 1 98.06 170 GLU B N 1
ATOM 4478 C CA . GLU B 1 170 ? -12.375 -7.57 -27.141 1 98.06 170 GLU B CA 1
ATOM 4479 C C . GLU B 1 170 ? -12.07 -8.398 -25.891 1 98.06 170 GLU B C 1
ATOM 4481 O O . GLU B 1 170 ? -11.031 -9.047 -25.812 1 98.06 170 GLU B O 1
ATOM 4486 N N . MET B 1 171 ? -12.945 -8.367 -24.969 1 98.38 171 MET B N 1
ATOM 4487 C CA . MET B 1 171 ? -12.789 -9.18 -23.766 1 98.38 171 MET B CA 1
ATOM 4488 C C . MET B 1 171 ? -12.836 -10.664 -24.094 1 98.38 171 MET B C 1
ATOM 4490 O O . MET B 1 171 ? -12.039 -11.445 -23.578 1 98.38 171 MET B O 1
ATOM 4494 N N . ALA B 1 172 ? -13.82 -11.008 -24.938 1 97.88 172 ALA B N 1
ATOM 4495 C CA . ALA B 1 172 ? -13.93 -12.406 -25.359 1 97.88 172 ALA B CA 1
ATOM 4496 C C . ALA B 1 172 ? -12.648 -12.875 -26.031 1 97.88 172 ALA B C 1
ATOM 4498 O O . ALA B 1 172 ? -12.188 -13.992 -25.797 1 97.88 172 ALA B O 1
ATOM 4499 N N . ALA B 1 173 ? -12.086 -12.023 -26.844 1 98.19 173 ALA B N 1
ATOM 4500 C CA . ALA B 1 173 ? -10.836 -12.344 -27.531 1 98.19 173 ALA B CA 1
ATOM 4501 C C . ALA B 1 173 ? -9.703 -12.523 -26.516 1 98.19 173 ALA B C 1
ATOM 4503 O O . ALA B 1 173 ? -8.891 -13.445 -26.641 1 98.19 173 ALA B O 1
ATOM 4504 N N . TRP B 1 174 ? -9.633 -11.664 -25.547 1 98.56 174 TRP B N 1
ATOM 4505 C CA . TRP B 1 174 ? -8.633 -11.773 -24.5 1 98.56 174 TRP B CA 1
ATOM 4506 C C . TRP B 1 174 ? -8.781 -13.086 -23.734 1 98.56 174 TRP B C 1
ATOM 4508 O O . TRP B 1 174 ? -7.793 -13.805 -23.531 1 98.56 174 TRP B O 1
ATOM 4518 N N . ASN B 1 175 ? -10.016 -13.406 -23.359 1 98.12 175 ASN B N 1
ATOM 4519 C CA . ASN B 1 175 ? -10.266 -14.602 -22.562 1 98.12 175 ASN B CA 1
ATOM 4520 C C . ASN B 1 175 ? -9.961 -15.867 -23.344 1 98.12 175 ASN B C 1
ATOM 4522 O O . ASN B 1 175 ? -9.539 -16.875 -22.766 1 98.12 175 ASN B O 1
ATOM 4526 N N . LYS B 1 176 ? -10.141 -15.828 -24.641 1 97.38 176 LYS B N 1
ATOM 4527 C CA . LYS B 1 176 ? -9.938 -16.984 -25.5 1 97.38 176 LYS B CA 1
ATOM 4528 C C . LYS B 1 176 ? -8.445 -17.25 -25.719 1 97.38 176 LYS B C 1
ATOM 4530 O O . LYS B 1 176 ? -8.031 -18.391 -25.875 1 97.38 176 LYS B O 1
ATOM 4535 N N . ALA B 1 177 ? -7.703 -16.234 -25.719 1 98.12 177 ALA B N 1
ATOM 4536 C CA . ALA B 1 177 ? -6.273 -16.359 -25.969 1 98.12 177 ALA B CA 1
ATOM 4537 C C . ALA B 1 177 ? -5.578 -17.094 -24.828 1 98.12 177 ALA B C 1
ATOM 4539 O O . ALA B 1 177 ? -5.906 -16.891 -23.656 1 98.12 177 ALA B O 1
ATOM 4540 N N . GLU B 1 178 ? -4.633 -17.953 -25.172 1 98.19 178 GLU B N 1
ATOM 4541 C CA . GLU B 1 178 ? -3.834 -18.594 -24.125 1 98.19 178 GLU B CA 1
ATOM 4542 C C . GLU B 1 178 ? -2.963 -17.562 -23.391 1 98.19 178 GLU B C 1
ATOM 4544 O O . GLU B 1 178 ? -2.379 -16.688 -24.031 1 98.19 178 GLU B O 1
ATOM 4549 N N . LYS B 1 179 ? -2.859 -17.781 -22.094 1 98.75 179 LYS B N 1
ATOM 4550 C CA . LYS B 1 179 ? -2.113 -16.828 -21.266 1 98.75 179 LYS B CA 1
ATOM 4551 C C . LYS B 1 179 ? -0.832 -17.469 -20.734 1 98.75 179 LYS B C 1
ATOM 4553 O O . LYS B 1 179 ? -0.709 -18.688 -20.688 1 98.75 179 LYS B O 1
ATOM 4558 N N . ILE B 1 180 ? 0.13 -16.641 -20.484 1 98.94 180 ILE B N 1
ATOM 4559 C CA . ILE B 1 180 ? 1.244 -16.969 -19.594 1 98.94 180 ILE B CA 1
ATOM 4560 C C . ILE B 1 180 ? 0.923 -16.531 -18.172 1 98.94 180 ILE B C 1
ATOM 4562 O O . ILE B 1 180 ? 0.609 -15.359 -17.938 1 98.94 180 ILE B O 1
ATOM 4566 N N . VAL B 1 181 ? 0.996 -17.516 -17.25 1 98.81 181 VAL B N 1
ATOM 4567 C CA . VAL B 1 181 ? 0.709 -17.25 -15.844 1 98.81 181 VAL B CA 1
ATOM 4568 C C . VAL B 1 181 ? 2.018 -17.078 -15.07 1 98.81 181 VAL B C 1
ATOM 4570 O O . VAL B 1 181 ? 2.904 -17.938 -15.156 1 98.81 181 VAL B O 1
ATOM 4573 N N . VAL B 1 182 ? 2.135 -15.953 -14.375 1 98.94 182 VAL B N 1
ATOM 4574 C CA . VAL B 1 182 ? 3.297 -15.742 -13.523 1 98.94 182 VAL B CA 1
ATOM 4575 C C . VAL B 1 182 ? 3.164 -16.594 -12.258 1 98.94 182 VAL B C 1
ATOM 4577 O O . VAL B 1 182 ? 2.168 -16.484 -11.539 1 98.94 182 VAL B O 1
ATOM 4580 N N . THR B 1 183 ? 4.188 -17.359 -11.938 1 98.5 183 THR B N 1
ATOM 4581 C CA . THR B 1 183 ? 4.102 -18.281 -10.812 1 98.5 183 THR B CA 1
ATOM 4582 C C . THR B 1 183 ? 5.039 -17.844 -9.688 1 98.5 183 THR B C 1
ATOM 4584 O O . THR B 1 183 ? 4.812 -18.188 -8.523 1 98.5 183 THR B O 1
ATOM 4587 N N . ALA B 1 184 ? 6.133 -17.125 -10.039 1 98.31 184 ALA B N 1
ATOM 4588 C CA . ALA B 1 184 ? 7.012 -16.578 -9.008 1 98.31 184 ALA B CA 1
ATOM 4589 C C . ALA B 1 184 ? 6.359 -15.398 -8.305 1 98.31 184 ALA B C 1
ATOM 4591 O O . ALA B 1 184 ? 5.562 -14.672 -8.898 1 98.31 184 ALA B O 1
ATOM 4592 N N . HIS B 1 185 ? 6.738 -15.148 -7.035 1 98.62 185 HIS B N 1
ATOM 4593 C CA . HIS B 1 185 ? 6.16 -14.047 -6.273 1 98.62 185 HIS B CA 1
ATOM 4594 C C . HIS B 1 185 ? 6.504 -12.703 -6.898 1 98.62 185 HIS B C 1
ATOM 4596 O O . HIS B 1 185 ? 5.715 -11.758 -6.824 1 98.62 185 HIS B O 1
ATOM 4602 N N . TYR B 1 186 ? 7.738 -12.672 -7.52 1 98.38 186 TYR B N 1
ATOM 4603 C CA . TYR B 1 186 ? 8.219 -11.422 -8.109 1 98.38 186 TYR B CA 1
ATOM 4604 C C . TYR B 1 186 ? 8.969 -11.688 -9.406 1 98.38 186 TYR B C 1
ATOM 4606 O O . TYR B 1 186 ? 9.555 -12.75 -9.586 1 98.38 186 TYR B O 1
ATOM 4614 N N . GLY B 1 187 ? 8.961 -10.664 -10.25 1 98.38 187 GLY B N 1
ATOM 4615 C CA . GLY B 1 187 ? 9.781 -10.68 -11.453 1 98.38 187 GLY B CA 1
ATOM 4616 C C . GLY B 1 187 ? 9.531 -9.492 -12.359 1 98.38 187 GLY B C 1
ATOM 4617 O O . GLY B 1 187 ? 8.906 -8.508 -11.953 1 98.38 187 GLY B O 1
ATOM 4618 N N . PHE B 1 188 ? 10.109 -9.641 -13.578 1 98.81 188 PHE B N 1
ATOM 4619 C CA . PHE B 1 188 ? 9.953 -8.57 -14.562 1 98.81 188 PHE B CA 1
ATOM 4620 C C . PHE B 1 188 ? 9.711 -9.148 -15.953 1 98.81 188 PHE B C 1
ATOM 4622 O O . PHE B 1 188 ? 10.078 -10.289 -16.234 1 98.81 188 PHE B O 1
ATOM 4629 N N . VAL B 1 189 ? 9.039 -8.359 -16.719 1 98.94 189 VAL B N 1
ATOM 4630 C CA . VAL B 1 189 ? 9.023 -8.523 -18.172 1 98.94 189 VAL B CA 1
ATOM 4631 C C . VAL B 1 189 ? 10.07 -7.598 -18.797 1 98.94 189 VAL B C 1
ATOM 4633 O O . VAL B 1 189 ? 10.203 -6.438 -18.406 1 98.94 189 VAL B O 1
ATOM 4636 N N . TYR B 1 190 ? 10.734 -8.148 -19.797 1 98.88 190 TYR B N 1
ATOM 4637 C CA . TYR B 1 190 ? 11.844 -7.422 -20.406 1 98.88 190 TYR B CA 1
ATOM 4638 C C . TYR B 1 190 ? 11.562 -7.113 -21.875 1 98.88 190 TYR B C 1
ATOM 4640 O O . TYR B 1 190 ? 10.75 -7.797 -22.5 1 98.88 190 TYR B O 1
ATOM 4648 N N . SER B 1 191 ? 12.234 -6.109 -22.438 1 98.69 191 SER B N 1
ATOM 4649 C CA . SER B 1 191 ? 12.031 -5.68 -23.812 1 98.69 191 SER B CA 1
ATOM 4650 C C . SER B 1 191 ? 12.648 -6.668 -24.797 1 98.69 191 SER B C 1
ATOM 4652 O O . SER B 1 191 ? 12.227 -6.75 -25.953 1 98.69 191 SER B O 1
ATOM 4654 N N . GLU B 1 192 ? 13.695 -7.43 -24.359 1 98.62 192 GLU B N 1
ATOM 4655 C CA . GLU B 1 192 ? 14.375 -8.477 -25.125 1 98.62 192 GLU B CA 1
ATOM 4656 C C . GLU B 1 192 ? 14.453 -9.773 -24.312 1 98.62 192 GLU B C 1
ATOM 4658 O O . GLU B 1 192 ? 14.227 -9.781 -23.109 1 98.62 192 GLU B O 1
ATOM 4663 N N . PRO B 1 193 ? 14.695 -10.852 -25 1 98.31 193 PRO B N 1
ATOM 4664 C CA . PRO B 1 193 ? 14.742 -12.125 -24.297 1 98.31 193 PRO B CA 1
ATOM 4665 C C . PRO B 1 193 ? 16.031 -12.305 -23.5 1 98.31 193 PRO B C 1
ATOM 4667 O O . PRO B 1 193 ? 16.75 -13.297 -23.688 1 98.31 193 PRO B O 1
ATOM 4670 N N . ASN B 1 194 ? 16.297 -11.336 -22.719 1 97.44 194 ASN B N 1
ATOM 4671 C CA . ASN B 1 194 ? 17.422 -11.367 -21.766 1 97.44 194 ASN B CA 1
ATOM 4672 C C . ASN B 1 194 ? 17.156 -10.461 -20.578 1 97.44 194 ASN B C 1
ATOM 4674 O O . ASN B 1 194 ? 16.531 -9.406 -20.719 1 97.44 194 ASN B O 1
ATOM 4678 N N . GLN B 1 195 ? 17.75 -10.781 -19.453 1 95.25 195 GLN B N 1
ATOM 4679 C CA . GLN B 1 195 ? 17.406 -10.133 -18.188 1 95.25 195 GLN B CA 1
ATOM 4680 C C . GLN B 1 195 ? 18.203 -8.844 -18 1 95.25 195 GLN B C 1
ATOM 4682 O O . GLN B 1 195 ? 17.984 -8.117 -17.031 1 95.25 195 GLN B O 1
ATOM 4687 N N . THR B 1 196 ? 19.047 -8.469 -18.891 1 95.75 196 THR B N 1
ATOM 4688 C CA . THR B 1 196 ? 19.828 -7.242 -18.797 1 95.75 196 THR B CA 1
ATOM 4689 C C . THR B 1 196 ? 19.203 -6.141 -19.656 1 95.75 196 THR B C 1
ATOM 4691 O O . THR B 1 196 ? 19.641 -4.988 -19.594 1 95.75 196 THR B O 1
ATOM 4694 N N . SER B 1 197 ? 18.188 -6.543 -20.422 1 98 197 SER B N 1
ATOM 4695 C CA . SER B 1 197 ? 17.516 -5.543 -21.25 1 98 197 SER B CA 1
ATOM 4696 C C . SER B 1 197 ? 16.547 -4.711 -20.422 1 98 197 SER B C 1
ATOM 4698 O O . SER B 1 197 ? 16.344 -4.969 -19.234 1 98 197 SER B O 1
ATOM 4700 N N . GLN B 1 198 ? 15.977 -3.674 -21.031 1 98.12 198 GLN B N 1
ATOM 4701 C CA . GLN B 1 198 ? 15.055 -2.752 -20.391 1 98.12 198 GLN B CA 1
ATOM 4702 C C . GLN B 1 198 ? 13.805 -3.475 -19.906 1 98.12 198 GLN B C 1
ATOM 4704 O O . GLN B 1 198 ? 13.188 -4.227 -20.656 1 98.12 198 GLN B O 1
ATOM 4709 N N . THR B 1 199 ? 13.516 -3.266 -18.656 1 98.44 199 THR B N 1
ATOM 4710 C CA . THR B 1 199 ? 12.266 -3.811 -18.141 1 98.44 199 THR B CA 1
ATOM 4711 C C . THR B 1 199 ? 11.062 -3.1 -18.766 1 98.44 199 THR B C 1
ATOM 4713 O O . THR B 1 199 ? 11.102 -1.887 -18.984 1 98.44 199 THR B O 1
ATOM 4716 N N . VAL B 1 200 ? 10.016 -3.885 -19.016 1 98.62 200 VAL B N 1
ATOM 4717 C CA . VAL B 1 200 ? 8.727 -3.324 -19.422 1 98.62 200 VAL B CA 1
ATOM 4718 C C . VAL B 1 200 ? 7.895 -2.996 -18.188 1 98.62 200 VAL B C 1
ATOM 4720 O O . VAL B 1 200 ? 7.387 -1.882 -18.047 1 98.62 200 VAL B O 1
ATOM 4723 N N . SER B 1 201 ? 7.777 -3.934 -17.328 1 98.62 201 SER B N 1
ATOM 4724 C CA . SER B 1 201 ? 7.152 -3.742 -16.016 1 98.62 201 SER B CA 1
ATOM 4725 C C . SER B 1 201 ? 7.445 -4.914 -15.086 1 98.62 201 SER B C 1
ATOM 4727 O O . SER B 1 201 ? 7.902 -5.969 -15.531 1 98.62 201 SER B O 1
ATOM 4729 N N . ASP B 1 202 ? 7.176 -4.688 -13.812 1 98.75 202 ASP B N 1
ATOM 4730 C CA . ASP B 1 202 ? 7.238 -5.797 -12.859 1 98.75 202 ASP B CA 1
ATOM 4731 C C . ASP B 1 202 ? 6.023 -6.707 -13 1 98.75 202 ASP B C 1
ATOM 4733 O O . ASP B 1 202 ? 5.043 -6.348 -13.656 1 98.75 202 ASP B O 1
ATOM 4737 N N . VAL B 1 203 ? 6.16 -7.926 -12.469 1 98.88 203 VAL B N 1
ATOM 4738 C CA . VAL B 1 203 ? 5.062 -8.891 -12.398 1 98.88 203 VAL B CA 1
ATOM 4739 C C . VAL B 1 203 ? 5.059 -9.57 -11.039 1 98.88 203 VAL B C 1
ATOM 4741 O O . VAL B 1 203 ? 6.082 -9.609 -10.352 1 98.88 203 VAL B O 1
ATOM 4744 N N . VAL B 1 204 ? 3.893 -10.086 -10.633 1 98.88 204 VAL B N 1
ATOM 4745 C CA . VAL B 1 204 ? 3.729 -10.859 -9.414 1 98.88 204 VAL B CA 1
ATOM 4746 C C . VAL B 1 204 ? 2.934 -12.133 -9.703 1 98.88 204 VAL B C 1
ATOM 4748 O O . VAL B 1 204 ? 2.309 -12.25 -10.758 1 98.88 204 VAL B O 1
ATOM 4751 N N . ALA B 1 205 ? 2.963 -13.016 -8.742 1 98.81 205 ALA B N 1
ATOM 4752 C CA . ALA B 1 205 ? 2.217 -14.258 -8.875 1 98.81 205 ALA B CA 1
ATOM 4753 C C . ALA B 1 205 ? 0.743 -13.992 -9.172 1 98.81 205 ALA B C 1
ATOM 4755 O O . ALA B 1 205 ? 0.12 -13.141 -8.523 1 98.81 205 ALA B O 1
ATOM 4756 N N . GLY B 1 206 ? 0.243 -14.727 -10.172 1 98.5 206 GLY B N 1
ATOM 4757 C CA . GLY B 1 206 ? -1.165 -14.602 -10.516 1 98.5 206 GLY B CA 1
ATOM 4758 C C . GLY B 1 206 ? -1.41 -13.711 -11.719 1 98.5 206 GLY B C 1
ATOM 4759 O O . GLY B 1 206 ? -2.492 -13.742 -12.312 1 98.5 206 GLY B O 1
ATOM 4760 N N . ASN B 1 207 ? -0.376 -12.906 -12.102 1 98.94 207 ASN B N 1
ATOM 4761 C CA . ASN B 1 207 ? -0.515 -12.117 -13.32 1 98.94 207 ASN B CA 1
ATOM 4762 C C . ASN B 1 207 ? -0.655 -13.008 -14.547 1 98.94 207 ASN B C 1
ATOM 4764 O O . ASN B 1 207 ? -0.134 -14.125 -14.578 1 98.94 207 ASN B O 1
ATOM 4768 N N . ARG B 1 208 ? -1.362 -12.531 -15.5 1 98.81 208 ARG B N 1
ATOM 4769 C CA . ARG B 1 208 ? -1.59 -13.227 -16.766 1 98.81 208 ARG B CA 1
ATOM 4770 C C . ARG B 1 208 ? -1.351 -12.297 -17.953 1 98.81 208 ARG B C 1
ATOM 4772 O O . ARG B 1 208 ? -1.837 -11.164 -17.953 1 98.81 208 ARG B O 1
ATOM 4779 N N . LEU B 1 209 ? -0.584 -12.766 -18.875 1 98.94 209 LEU B N 1
ATOM 4780 C CA . LEU B 1 209 ? -0.308 -12.055 -20.109 1 98.94 209 LEU B CA 1
ATOM 4781 C C . LEU B 1 209 ? -0.592 -12.938 -21.328 1 98.94 209 LEU B C 1
ATOM 4783 O O . LEU B 1 209 ? -0.448 -14.156 -21.25 1 98.94 209 LEU B O 1
ATOM 4787 N N . LYS B 1 210 ? -0.984 -12.305 -22.422 1 98.88 210 LYS B N 1
ATOM 4788 C CA . LYS B 1 210 ? -1.255 -13.07 -23.641 1 98.88 210 LYS B CA 1
ATOM 4789 C C . LYS B 1 210 ? 0.021 -13.711 -24.172 1 98.88 210 LYS B C 1
ATOM 4791 O O . LYS B 1 210 ? 1.043 -13.039 -24.328 1 98.88 210 LYS B O 1
ATOM 4796 N N . TRP B 1 211 ? -0.056 -14.984 -24.453 1 98.88 211 TRP B N 1
ATOM 4797 C CA . TRP B 1 211 ? 1.092 -15.711 -25 1 98.88 211 TRP B CA 1
ATOM 4798 C C . TRP B 1 211 ? 1.215 -15.484 -26.5 1 98.88 211 TRP B C 1
ATOM 4800 O O . TRP B 1 211 ? 0.267 -15.734 -27.25 1 98.88 211 TRP B O 1
ATOM 4810 N N . GLU B 1 212 ? 2.422 -15.078 -26.953 1 98.38 212 GLU B N 1
ATOM 4811 C CA . GLU B 1 212 ? 2.656 -14.805 -28.359 1 98.38 212 GLU B CA 1
ATOM 4812 C C . GLU B 1 212 ? 3.754 -15.703 -28.922 1 98.38 212 GLU B C 1
ATOM 4814 O O . GLU B 1 212 ? 4.219 -15.492 -30.047 1 98.38 212 GLU B O 1
ATOM 4819 N N . GLY B 1 213 ? 4.285 -16.594 -28.156 1 98.31 213 GLY B N 1
ATOM 4820 C CA . GLY B 1 213 ? 5.367 -17.453 -28.594 1 98.31 213 GLY B CA 1
ATOM 4821 C C . GLY B 1 213 ? 6.516 -17.516 -27.609 1 98.31 213 GLY B C 1
ATOM 4822 O O . GLY B 1 213 ? 6.332 -17.25 -26.422 1 98.31 213 GLY B O 1
ATOM 4823 N N . SER B 1 214 ? 7.598 -18.062 -28.109 1 98.38 214 SER B N 1
ATOM 4824 C CA . SER B 1 214 ? 8.766 -18.219 -27.25 1 98.38 214 SER B CA 1
ATOM 4825 C C . SER B 1 214 ? 10.047 -17.844 -28 1 98.38 214 SER B C 1
ATOM 4827 O O . SER B 1 214 ? 10.094 -17.891 -29.234 1 98.38 214 SER B O 1
ATOM 4829 N N . LYS B 1 215 ? 10.969 -17.375 -27.281 1 98.5 215 LYS B N 1
ATOM 4830 C CA . LYS B 1 215 ? 12.328 -17.125 -27.766 1 98.5 215 LYS B CA 1
ATOM 4831 C C . LYS B 1 215 ? 13.359 -17.5 -26.703 1 98.5 215 LYS B C 1
ATOM 4833 O O . LYS B 1 215 ? 13.5 -16.797 -25.688 1 98.5 215 LYS B O 1
ATOM 4838 N N . GLY B 1 216 ? 14.047 -18.656 -26.938 1 98.12 216 GLY B N 1
ATOM 4839 C CA . GLY B 1 216 ? 15 -19.125 -25.938 1 98.12 216 GLY B CA 1
ATOM 4840 C C . GLY B 1 216 ? 14.344 -19.484 -24.609 1 98.12 216 GLY B C 1
ATOM 4841 O O . GLY B 1 216 ? 13.367 -20.219 -24.562 1 98.12 216 GLY B O 1
ATOM 4842 N N . ALA B 1 217 ? 14.891 -18.906 -23.547 1 98.69 217 ALA B N 1
ATOM 4843 C CA . ALA B 1 217 ? 14.414 -19.203 -22.203 1 98.69 217 ALA B CA 1
ATOM 4844 C C . ALA B 1 217 ? 13.281 -18.266 -21.797 1 98.69 217 ALA B C 1
ATOM 4846 O O . ALA B 1 217 ? 12.969 -18.125 -20.609 1 98.69 217 ALA B O 1
ATOM 4847 N N . PHE B 1 218 ? 12.664 -17.656 -22.844 1 98.88 218 PHE B N 1
ATOM 4848 C CA . PHE B 1 218 ? 11.648 -16.641 -22.547 1 98.88 218 PHE B CA 1
ATOM 4849 C C . PHE B 1 218 ? 10.375 -16.906 -23.328 1 98.88 218 PHE B C 1
ATOM 4851 O O . PHE B 1 218 ? 10.422 -17.453 -24.438 1 98.88 218 PHE B O 1
ATOM 4858 N N . TYR B 1 219 ? 9.25 -16.562 -22.703 1 98.94 219 TYR B N 1
ATOM 4859 C CA . TYR B 1 219 ? 8.008 -16.438 -23.453 1 98.94 219 TYR B CA 1
ATOM 4860 C C . TYR B 1 219 ? 7.836 -15.016 -23.984 1 98.94 219 TYR B C 1
ATOM 4862 O O . TYR B 1 219 ? 8.148 -14.047 -23.297 1 98.94 219 TYR B O 1
ATOM 4870 N N . LYS B 1 220 ? 7.391 -14.922 -25.203 1 98.88 220 LYS B N 1
ATOM 4871 C CA . LYS B 1 220 ? 6.93 -13.641 -25.734 1 98.88 220 LYS B CA 1
ATOM 4872 C C . LYS B 1 220 ? 5.492 -13.359 -25.312 1 98.88 220 LYS B C 1
ATOM 4874 O O . LYS B 1 220 ? 4.617 -14.211 -25.453 1 98.88 220 LYS B O 1
ATOM 4879 N N . VAL B 1 221 ? 5.238 -12.148 -24.766 1 98.94 221 VAL B N 1
ATOM 4880 C CA . VAL B 1 221 ? 3.92 -11.875 -24.188 1 98.94 221 VAL B CA 1
ATOM 4881 C C . VAL B 1 221 ? 3.432 -10.508 -24.656 1 98.94 221 VAL B C 1
ATOM 4883 O O . VAL B 1 221 ? 4.23 -9.656 -25.047 1 98.94 221 VAL B O 1
ATOM 4886 N N . THR B 1 222 ? 2.146 -10.32 -24.609 1 98.88 222 THR B N 1
ATOM 4887 C CA . THR B 1 222 ? 1.485 -9.047 -24.875 1 98.88 222 THR B CA 1
ATOM 4888 C C . THR B 1 222 ? 0.613 -8.633 -23.703 1 98.88 222 THR B C 1
ATOM 4890 O O . THR B 1 222 ? -0.123 -9.453 -23.141 1 98.88 222 THR B O 1
ATOM 4893 N N . TYR B 1 223 ? 0.807 -7.363 -23.312 1 98.81 223 TYR B N 1
ATOM 4894 C CA . TYR B 1 223 ? 0.003 -6.766 -22.25 1 98.81 223 TYR B CA 1
ATOM 4895 C C . TYR B 1 223 ? -1.403 -6.449 -22.75 1 98.81 223 TYR B C 1
ATOM 4897 O O . TYR B 1 223 ? -1.646 -6.398 -23.953 1 98.81 223 TYR B O 1
ATOM 4905 N N . PRO B 1 224 ? -2.334 -6.188 -21.75 1 98.62 224 PRO B N 1
ATOM 4906 C CA . PRO B 1 224 ? -3.689 -5.789 -22.141 1 98.62 224 PRO B CA 1
ATOM 4907 C C . PRO B 1 224 ? -3.709 -4.547 -23.031 1 98.62 224 PRO B C 1
ATOM 4909 O O . PRO B 1 224 ? -4.559 -4.426 -23.922 1 98.62 224 PRO B O 1
ATOM 4912 N N . ASP B 1 225 ? -2.766 -3.68 -22.844 1 97.88 225 ASP B N 1
ATOM 4913 C CA . ASP B 1 225 ? -2.77 -2.422 -23.594 1 97.88 225 ASP B CA 1
ATOM 4914 C C . ASP B 1 225 ? -1.927 -2.531 -24.859 1 97.88 225 ASP B C 1
ATOM 4916 O O . ASP B 1 225 ? -1.665 -1.526 -25.531 1 97.88 225 ASP B O 1
ATOM 4920 N N . GLY B 1 226 ? -1.419 -3.656 -25.141 1 97.94 226 GLY B N 1
ATOM 4921 C CA . GLY B 1 226 ? -0.733 -3.885 -26.406 1 97.94 226 GLY B CA 1
ATOM 4922 C C . GLY B 1 226 ? 0.778 -3.855 -26.281 1 97.94 226 GLY B C 1
ATOM 4923 O O . GLY B 1 226 ? 1.494 -4.234 -27.203 1 97.94 226 GLY B O 1
ATOM 4924 N N . ARG B 1 227 ? 1.354 -3.443 -25.156 1 98 227 ARG B N 1
ATOM 4925 C CA . ARG B 1 227 ? 2.793 -3.553 -24.938 1 98 227 ARG B CA 1
ATOM 4926 C C . ARG B 1 227 ? 3.26 -4.996 -25.078 1 98 227 ARG B C 1
ATOM 4928 O O . ARG B 1 227 ? 2.504 -5.93 -24.797 1 98 227 ARG B O 1
ATOM 4935 N N . ARG B 1 228 ? 4.48 -5.086 -25.484 1 98.56 228 ARG B N 1
ATOM 4936 C CA . ARG B 1 228 ? 5.055 -6.414 -25.672 1 98.56 228 ARG B CA 1
ATOM 4937 C C . ARG B 1 228 ? 6.348 -6.574 -24.875 1 98.56 228 ARG B C 1
ATOM 4939 O O . ARG B 1 228 ? 6.984 -5.582 -24.516 1 98.56 228 ARG B O 1
ATOM 4946 N N . GLY B 1 229 ? 6.641 -7.848 -24.609 1 98.81 229 GLY B N 1
ATOM 4947 C CA . GLY B 1 229 ? 7.879 -8.141 -23.906 1 98.81 229 GLY B CA 1
ATOM 4948 C C . GLY B 1 229 ? 8.148 -9.625 -23.766 1 98.81 229 GLY B C 1
ATOM 4949 O O . GLY B 1 229 ? 7.543 -10.445 -24.469 1 98.81 229 GLY B O 1
ATOM 4950 N N . TYR B 1 230 ? 9.156 -9.898 -22.984 1 98.94 230 TYR B N 1
ATOM 4951 C CA . TYR B 1 230 ? 9.625 -11.266 -22.766 1 98.94 230 TYR B CA 1
ATOM 4952 C C . TYR B 1 230 ? 9.703 -11.586 -21.266 1 98.94 230 TYR B C 1
ATOM 4954 O O . TYR B 1 230 ? 10.234 -10.797 -20.484 1 98.94 230 TYR B O 1
ATOM 4962 N N . ILE B 1 231 ? 9.188 -12.68 -20.891 1 98.94 231 ILE B N 1
ATOM 4963 C CA . ILE B 1 231 ? 9.227 -13.109 -19.5 1 98.94 231 ILE B CA 1
ATOM 4964 C C . ILE B 1 231 ? 9.93 -14.461 -19.406 1 98.94 231 ILE B C 1
ATOM 4966 O O . ILE B 1 231 ? 9.703 -15.352 -20.219 1 98.94 231 ILE B O 1
ATOM 4970 N N . SER B 1 232 ? 10.758 -14.586 -18.438 1 98.88 232 SER B N 1
ATOM 4971 C CA . SER B 1 232 ? 11.547 -15.805 -18.266 1 98.88 232 SER B CA 1
ATOM 4972 C C . SER B 1 232 ? 10.656 -17.016 -17.984 1 98.88 232 SER B C 1
ATOM 4974 O O . SER B 1 232 ? 9.703 -16.922 -17.219 1 98.88 232 SER B O 1
ATOM 4976 N N . LYS B 1 233 ? 11.008 -18.156 -18.578 1 98.75 233 LYS B N 1
ATOM 4977 C CA . LYS B 1 233 ? 10.305 -19.422 -18.344 1 98.75 233 LYS B CA 1
ATOM 4978 C C . LYS B 1 233 ? 10.484 -19.906 -16.922 1 98.75 233 LYS B C 1
ATOM 4980 O O . LYS B 1 233 ? 9.734 -20.766 -16.453 1 98.75 233 LYS B O 1
ATOM 4985 N N . SER B 1 234 ? 11.438 -19.359 -16.188 1 98.19 234 SER B N 1
ATOM 4986 C CA . SER B 1 234 ? 11.711 -19.781 -14.82 1 98.19 234 SER B CA 1
ATOM 4987 C C . SER B 1 234 ? 10.672 -19.234 -13.852 1 98.19 234 SER B C 1
ATOM 4989 O O . SER B 1 234 ? 10.562 -19.719 -12.719 1 98.19 234 SER B O 1
ATOM 4991 N N . ILE B 1 235 ? 9.938 -18.234 -14.328 1 98.5 235 ILE B N 1
ATOM 4992 C CA . ILE B 1 235 ? 9.062 -17.625 -13.336 1 98.5 235 ILE B CA 1
ATOM 4993 C C . ILE B 1 235 ? 7.621 -17.641 -13.836 1 98.5 235 ILE B C 1
ATOM 4995 O O . ILE B 1 235 ? 6.742 -17.016 -13.242 1 98.5 235 ILE B O 1
ATOM 4999 N N . ALA B 1 236 ? 7.34 -18.25 -14.93 1 98.81 236 ALA B N 1
ATOM 5000 C CA . ALA B 1 236 ? 6.012 -18.266 -15.539 1 98.81 236 ALA B CA 1
ATOM 5001 C C . ALA B 1 236 ? 5.816 -19.516 -16.391 1 98.81 236 ALA B C 1
ATOM 5003 O O . ALA B 1 236 ? 6.781 -20.203 -16.719 1 98.81 236 ALA B O 1
ATOM 5004 N N . MET B 1 237 ? 4.566 -19.766 -16.703 1 98.69 237 MET B N 1
ATOM 5005 C CA . MET B 1 237 ? 4.27 -20.906 -17.578 1 98.69 237 MET B CA 1
ATOM 5006 C C . MET B 1 237 ? 2.926 -20.734 -18.266 1 98.69 237 MET B C 1
ATOM 5008 O O . MET B 1 237 ? 2.109 -19.906 -17.859 1 98.69 237 MET B O 1
ATOM 5012 N N . PRO B 1 238 ? 2.721 -21.422 -19.359 1 98.75 238 PRO B N 1
ATOM 5013 C CA . PRO B 1 238 ? 1.431 -21.359 -20.047 1 98.75 238 PRO B CA 1
ATOM 5014 C C . PRO B 1 238 ? 0.262 -21.766 -19.156 1 98.75 238 PRO B C 1
ATOM 5016 O O . PRO B 1 238 ? 0.386 -22.719 -18.375 1 98.75 238 PRO B O 1
ATOM 5019 N N . GLU B 1 239 ? -0.78 -21.109 -19.312 1 98.12 239 GLU B N 1
ATOM 5020 C CA . GLU B 1 239 ? -1.946 -21.25 -18.453 1 98.12 239 GLU B CA 1
ATOM 5021 C C . GLU B 1 239 ? -2.463 -22.688 -18.453 1 98.12 239 GLU B C 1
ATOM 5023 O O . GLU B 1 239 ? -2.797 -23.234 -17.406 1 98.12 239 GLU B O 1
ATOM 5028 N N . LYS B 1 240 ? -2.594 -23.344 -19.609 1 96.88 240 LYS B N 1
ATOM 5029 C CA . LYS B 1 240 ? -3.076 -24.719 -19.703 1 96.88 240 LYS B CA 1
ATOM 5030 C C . LYS B 1 240 ? -2.18 -25.672 -18.906 1 96.88 240 LYS B C 1
ATOM 5032 O O . LYS B 1 240 ? -2.672 -26.547 -18.188 1 96.88 240 LYS B O 1
ATOM 5037 N N . LYS B 1 241 ? -0.9 -25.469 -19.078 1 97.62 241 LYS B N 1
ATOM 5038 C CA . LYS B 1 241 ? 0.052 -26.281 -18.328 1 97.62 241 LYS B CA 1
ATOM 5039 C C . LYS B 1 241 ? -0.062 -26.016 -16.828 1 97.62 241 LYS B C 1
ATOM 5041 O O . LYS B 1 241 ? -0.035 -26.938 -16.016 1 97.62 241 LYS B O 1
ATOM 5046 N N . TRP B 1 242 ? -0.136 -24.766 -16.484 1 97.31 242 TRP B N 1
ATOM 5047 C CA . TRP B 1 242 ? -0.305 -24.359 -15.086 1 97.31 242 TRP B CA 1
ATOM 5048 C C . TRP B 1 242 ? -1.533 -25.031 -14.469 1 97.31 242 TRP B C 1
ATOM 5050 O O . TRP B 1 242 ? -1.452 -25.625 -13.391 1 97.31 242 TRP B O 1
ATOM 5060 N N . ARG B 1 243 ? -2.645 -25.016 -15.133 1 94.12 243 ARG B N 1
ATOM 5061 C CA . ARG B 1 243 ? -3.902 -25.562 -14.641 1 94.12 243 ARG B CA 1
ATOM 5062 C C . ARG B 1 243 ? -3.807 -27.078 -14.461 1 94.12 243 ARG B C 1
ATOM 5064 O O . ARG B 1 243 ? -4.32 -27.625 -13.484 1 94.12 243 ARG B O 1
ATOM 5071 N N . SER B 1 244 ? -3.143 -27.719 -15.336 1 94.31 24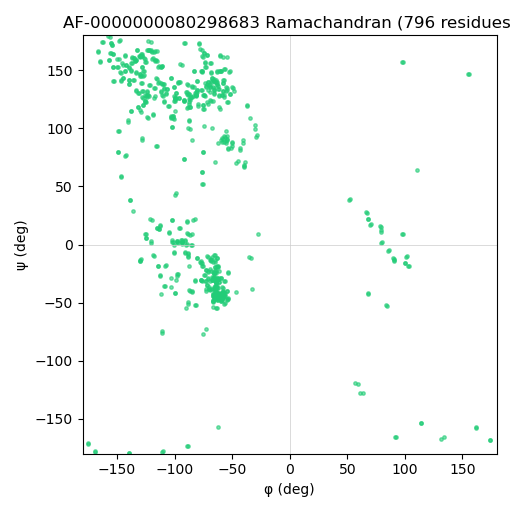4 SER B N 1
ATOM 5072 C CA . SER B 1 244 ? -3.02 -29.172 -15.281 1 94.31 244 SER B CA 1
ATOM 5073 C C . SER B 1 244 ? -2.164 -29.625 -14.102 1 94.31 244 SER B C 1
ATOM 5075 O O . SER B 1 244 ? -2.311 -30.734 -13.602 1 94.31 244 SER B O 1
ATOM 5077 N N . GLY B 1 245 ? -1.343 -28.688 -13.625 1 92.5 245 GLY B N 1
ATOM 5078 C CA . GLY B 1 245 ? -0.449 -29.047 -12.531 1 92.5 245 GLY B CA 1
ATOM 5079 C C . GLY B 1 245 ? -0.931 -28.531 -11.188 1 92.5 245 GLY B C 1
ATOM 5080 O O . GLY B 1 245 ? -0.285 -28.766 -10.164 1 92.5 245 GLY B O 1
ATOM 5081 N N . LEU B 1 246 ? -2.004 -27.922 -11.148 1 89.19 246 LEU B N 1
ATOM 5082 C CA . LEU B 1 246 ? -2.508 -27.281 -9.938 1 89.19 246 LEU B CA 1
ATOM 5083 C C . LEU B 1 246 ? -2.949 -28.328 -8.922 1 89.19 246 LEU B C 1
ATOM 5085 O O . LEU B 1 246 ? -3.564 -29.344 -9.281 1 89.19 246 LEU B O 1
ATOM 5089 N N . GLN B 1 247 ? -2.523 -28.141 -7.723 1 83.25 247 GLN B N 1
ATOM 5090 C CA . GLN B 1 247 ? -3.039 -28.891 -6.586 1 83.25 247 GLN B CA 1
ATOM 5091 C C . GLN B 1 247 ? -4.02 -28.062 -5.766 1 83.25 247 GLN B C 1
ATOM 5093 O O . GLN B 1 247 ? -3.613 -27.141 -5.059 1 83.25 247 GLN B O 1
ATOM 5098 N N . GLN B 1 248 ? -5.227 -28.406 -5.828 1 86.5 248 GLN B N 1
ATOM 5099 C CA . GLN B 1 248 ? -6.254 -27.656 -5.105 1 86.5 248 GLN B CA 1
ATOM 5100 C C . GLN B 1 248 ? -6.621 -28.359 -3.799 1 86.5 248 GLN B C 1
ATOM 5102 O O . GLN B 1 248 ? -7.801 -28.5 -3.477 1 86.5 248 GLN B O 1
ATOM 5107 N N . ASP B 1 249 ? -5.59 -28.812 -3.158 1 88.75 249 ASP B N 1
ATOM 5108 C CA . ASP B 1 249 ? -5.785 -29.438 -1.856 1 88.75 249 ASP B CA 1
ATOM 5109 C C . ASP B 1 249 ? -5.117 -28.641 -0.748 1 88.75 249 ASP B C 1
ATOM 5111 O O . ASP B 1 249 ? -4.375 -27.688 -1.022 1 88.75 249 ASP B O 1
ATOM 5115 N N . ALA B 1 250 ? -5.508 -29.016 0.45 1 92.12 250 ALA B N 1
ATOM 5116 C CA . ALA B 1 250 ? -5.023 -28.266 1.613 1 92.12 250 ALA B CA 1
ATOM 5117 C C . ALA B 1 250 ? -3.496 -28.266 1.664 1 92.12 250 ALA B C 1
ATOM 5119 O O . ALA B 1 250 ? -2.879 -27.234 1.942 1 92.12 250 ALA B O 1
ATOM 5120 N N . ALA B 1 251 ? -2.912 -29.391 1.426 1 93.88 251 ALA B N 1
ATOM 5121 C CA . ALA B 1 251 ? -1.459 -29.516 1.507 1 93.88 251 ALA B CA 1
ATOM 5122 C C . ALA B 1 251 ? -0.775 -28.562 0.526 1 93.88 251 ALA B C 1
ATOM 5124 O O . ALA B 1 251 ? 0.184 -27.875 0.884 1 93.88 251 ALA B O 1
ATOM 5125 N N . GLY B 1 252 ? -1.25 -28.578 -0.709 1 94.19 252 GLY B N 1
ATOM 5126 C CA . GLY B 1 252 ? -0.699 -27.688 -1.712 1 94.19 252 GLY B CA 1
ATOM 5127 C C . GLY B 1 252 ? -0.859 -26.219 -1.354 1 94.19 252 GLY B C 1
ATOM 5128 O O . GLY B 1 252 ? 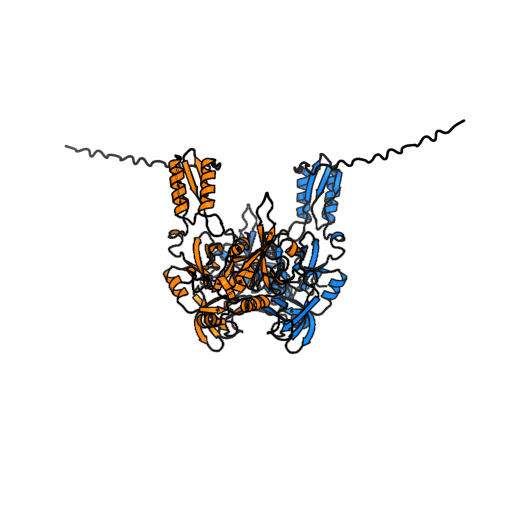0.08 -25.422 -1.499 1 94.19 252 GLY B O 1
ATOM 5129 N N . ILE B 1 253 ? -1.981 -25.828 -0.897 1 95.81 253 ILE B N 1
ATOM 5130 C CA . ILE B 1 253 ? -2.279 -24.453 -0.548 1 95.81 253 ILE B CA 1
ATOM 5131 C C . ILE B 1 253 ? -1.43 -24.031 0.648 1 95.81 253 ILE B C 1
ATOM 5133 O O . ILE B 1 253 ? -0.885 -22.922 0.669 1 95.81 253 ILE B O 1
ATOM 5137 N N . ILE B 1 254 ? -1.301 -24.875 1.614 1 97.31 254 ILE B N 1
ATOM 5138 C CA . ILE B 1 254 ? -0.502 -24.594 2.803 1 97.31 254 ILE B CA 1
ATOM 5139 C C . ILE B 1 254 ? 0.966 -24.438 2.412 1 97.31 254 ILE B C 1
ATOM 5141 O O . ILE B 1 254 ? 1.673 -23.578 2.947 1 97.31 254 ILE B O 1
ATOM 5145 N N . ARG B 1 255 ? 1.446 -25.25 1.473 1 97.12 255 ARG B N 1
ATOM 5146 C CA . ARG B 1 255 ? 2.809 -25.094 0.974 1 97.12 255 ARG B CA 1
ATOM 5147 C C . ARG B 1 255 ? 3.004 -23.703 0.358 1 97.12 255 ARG B C 1
ATOM 5149 O O . ARG B 1 255 ? 4.02 -23.047 0.597 1 97.12 255 ARG B O 1
ATOM 5156 N N . THR B 1 256 ? 2.023 -23.328 -0.432 1 97.56 256 THR B N 1
ATOM 5157 C CA . THR B 1 256 ? 2.08 -21.984 -1.017 1 97.56 256 THR B CA 1
ATOM 5158 C C . THR B 1 256 ? 2.092 -20.922 0.073 1 97.56 256 THR B C 1
ATOM 5160 O O . THR B 1 256 ? 2.863 -19.953 0.003 1 97.56 256 THR B O 1
ATOM 5163 N N . ALA B 1 257 ? 1.259 -21.062 1.074 1 98.56 257 ALA B N 1
ATOM 5164 C CA . ALA B 1 257 ? 1.209 -20.125 2.193 1 98.56 257 ALA B CA 1
ATOM 5165 C C . ALA B 1 257 ? 2.582 -19.969 2.84 1 98.56 257 ALA B C 1
ATOM 5167 O O . ALA B 1 257 ? 3.004 -18.859 3.158 1 98.56 257 ALA B O 1
ATOM 5168 N N . HIS B 1 258 ? 3.291 -21.047 2.963 1 98.62 258 HIS B N 1
ATOM 5169 C CA . HIS B 1 258 ? 4.602 -21.047 3.604 1 98.62 258 HIS B CA 1
ATOM 5170 C C . HIS B 1 258 ? 5.613 -20.25 2.783 1 98.62 258 HIS B C 1
ATOM 5172 O O . HIS B 1 258 ? 6.559 -19.688 3.336 1 98.62 258 HIS B O 1
ATOM 5178 N N . THR B 1 259 ? 5.43 -20.203 1.479 1 98.38 259 THR B N 1
ATOM 5179 C CA . THR B 1 259 ? 6.363 -19.453 0.64 1 98.38 259 THR B CA 1
ATOM 5180 C C . THR B 1 259 ? 6.207 -17.953 0.852 1 98.38 259 THR B C 1
ATOM 5182 O O . THR B 1 259 ? 7.051 -17.172 0.42 1 98.38 259 THR B O 1
ATOM 5185 N N . MET B 1 260 ? 5.176 -17.531 1.548 1 98.69 260 MET B N 1
ATOM 5186 C CA . MET B 1 260 ? 4.918 -16.109 1.765 1 98.69 260 MET B CA 1
ATOM 5187 C C . MET B 1 260 ? 5.285 -15.695 3.188 1 98.69 260 MET B C 1
ATOM 5189 O O . MET B 1 260 ? 4.977 -14.586 3.615 1 98.69 260 MET B O 1
ATOM 5193 N N . MET B 1 261 ? 5.953 -16.609 3.889 1 98.69 261 MET B N 1
ATOM 5194 C CA . MET B 1 261 ? 6.363 -16.344 5.266 1 98.69 261 MET B CA 1
ATOM 5195 C C . MET B 1 261 ? 7.125 -15.016 5.352 1 98.69 261 MET B C 1
ATOM 5197 O O . MET B 1 261 ? 8.008 -14.75 4.539 1 98.69 261 MET B O 1
ATOM 5201 N N . GLY B 1 262 ? 6.715 -14.148 6.293 1 98.38 262 GLY B N 1
ATOM 5202 C CA . GLY B 1 262 ? 7.469 -12.945 6.594 1 98.38 262 GLY B CA 1
ATOM 5203 C C . GLY B 1 262 ? 7.039 -11.75 5.77 1 98.38 262 GLY B C 1
ATOM 5204 O O . GLY B 1 262 ? 7.426 -10.617 6.059 1 98.38 262 GLY B O 1
ATOM 5205 N N . ILE B 1 263 ? 6.258 -11.969 4.695 1 98.69 263 ILE B N 1
ATOM 5206 C CA . ILE B 1 263 ? 5.773 -10.852 3.898 1 98.69 263 ILE B CA 1
ATOM 5207 C C . ILE B 1 263 ? 4.977 -9.891 4.785 1 98.69 263 ILE B C 1
ATOM 5209 O O . ILE B 1 263 ? 4.113 -10.32 5.555 1 98.69 263 ILE B O 1
ATOM 5213 N N . PRO B 1 264 ? 5.242 -8.617 4.703 1 98.5 264 PRO B N 1
ATOM 5214 C CA . PRO B 1 264 ? 4.613 -7.648 5.609 1 98.5 264 PRO B CA 1
ATOM 5215 C C . PRO B 1 264 ? 3.117 -7.488 5.352 1 98.5 264 PRO B C 1
ATOM 5217 O O . PRO B 1 264 ? 2.668 -7.586 4.207 1 98.5 264 PRO B O 1
ATOM 5220 N N . TYR B 1 265 ? 2.465 -7.219 6.426 1 98.31 265 TYR B N 1
ATOM 5221 C CA . TYR B 1 265 ? 1.059 -6.844 6.352 1 98.31 265 TYR B CA 1
ATOM 5222 C C . TYR B 1 265 ? 0.881 -5.551 5.562 1 98.31 265 TYR B C 1
ATOM 5224 O O . TYR B 1 265 ? 1.629 -4.59 5.754 1 98.31 265 TYR B O 1
ATOM 5232 N N . LEU B 1 266 ? -0.04 -5.512 4.668 1 98.06 266 LEU B N 1
ATOM 5233 C CA . LEU B 1 266 ? -0.527 -4.336 3.955 1 98.06 266 LEU B CA 1
ATOM 5234 C C . LEU B 1 266 ? -2.051 -4.285 3.969 1 98.06 266 LEU B C 1
ATOM 5236 O O . LEU B 1 266 ? -2.711 -5.172 3.426 1 98.06 266 LEU B O 1
ATOM 5240 N N . TRP B 1 267 ? -2.574 -3.215 4.578 1 97.88 267 TRP B N 1
ATOM 5241 C CA . TRP B 1 267 ? -4.023 -3.045 4.566 1 97.88 267 TRP B CA 1
ATOM 5242 C C . TRP B 1 267 ? -4.562 -3.09 3.141 1 97.88 267 TRP B C 1
ATOM 5244 O O . TRP B 1 267 ? -4.074 -2.377 2.262 1 97.88 267 TRP B O 1
ATOM 5254 N N . ALA B 1 268 ? -5.484 -3.99 2.838 1 97.94 268 ALA B N 1
ATOM 5255 C CA . ALA B 1 268 ? -6.164 -4.16 1.557 1 97.94 268 ALA B CA 1
ATOM 5256 C C . ALA B 1 268 ? -5.281 -4.914 0.564 1 97.94 268 ALA B C 1
ATOM 5258 O O . ALA B 1 268 ? -5.676 -5.129 -0.584 1 97.94 268 ALA B O 1
ATOM 5259 N N . GLY B 1 269 ? -4.098 -5.324 0.98 1 98.56 269 GLY B N 1
ATOM 5260 C CA . GLY B 1 269 ? -3.18 -6.012 0.09 1 98.56 269 GLY B CA 1
ATOM 5261 C C . GLY B 1 269 ? -3.65 -7.402 -0.296 1 98.56 269 GLY B C 1
ATOM 5262 O O . GLY B 1 269 ? -4.121 -8.164 0.553 1 98.56 269 GLY B O 1
ATOM 5263 N N . THR B 1 270 ? -3.531 -7.723 -1.604 1 98.69 270 THR B N 1
ATOM 5264 C CA . THR B 1 270 ? -3.934 -9.031 -2.111 1 98.69 270 THR B CA 1
ATOM 5265 C C . THR B 1 270 ? -2.922 -9.547 -3.129 1 98.69 270 THR B C 1
ATOM 5267 O O . THR B 1 270 ? -3.299 -10.164 -4.129 1 98.69 270 THR B O 1
ATOM 5270 N N . SER B 1 271 ? -1.647 -9.297 -2.865 1 98.62 271 SER B N 1
ATOM 5271 C CA . SER B 1 271 ? -0.573 -9.781 -3.727 1 98.62 271 SER B CA 1
ATOM 5272 C C . SER B 1 271 ? 0.686 -10.086 -2.922 1 98.62 271 SER B C 1
ATOM 5274 O O . SER B 1 271 ? 0.743 -9.812 -1.721 1 98.62 271 SER B O 1
ATOM 5276 N N . SER B 1 272 ? 1.666 -10.602 -3.605 1 98.25 272 SER B N 1
ATOM 5277 C CA . SER B 1 272 ? 2.938 -10.93 -2.965 1 98.25 272 SER B CA 1
ATOM 5278 C C . SER B 1 272 ? 3.648 -9.672 -2.48 1 98.25 272 SER B C 1
ATOM 5280 O O . SER B 1 272 ? 4.613 -9.75 -1.719 1 98.25 272 SER B O 1
ATOM 5282 N N . LYS B 1 273 ? 3.154 -8.508 -2.844 1 98.44 273 LYS B N 1
ATOM 5283 C CA . LYS B 1 273 ? 3.789 -7.27 -2.41 1 98.44 273 LYS B CA 1
ATOM 5284 C C . LYS B 1 273 ? 3.375 -6.906 -0.987 1 98.44 273 LYS B C 1
ATOM 5286 O O . LYS B 1 273 ? 3.988 -6.043 -0.357 1 98.44 273 LYS B O 1
ATOM 5291 N N . GLY B 1 274 ? 2.418 -7.527 -0.451 1 98.44 274 GLY B N 1
ATOM 5292 C CA . GLY B 1 274 ? 1.833 -7.355 0.869 1 98.44 274 GLY B CA 1
ATOM 5293 C C . GLY B 1 274 ? 0.394 -7.828 0.949 1 98.44 274 GLY B C 1
ATOM 5294 O O . GLY B 1 274 ? -0.356 -7.719 -0.023 1 98.44 274 GLY B O 1
ATOM 5295 N N . VAL B 1 275 ? 0.087 -8.328 2.131 1 98.75 275 VAL B N 1
ATOM 5296 C CA . VAL B 1 275 ? -1.251 -8.891 2.289 1 98.75 275 VAL B CA 1
ATOM 5297 C C . VAL B 1 275 ? -1.814 -8.508 3.656 1 98.75 275 VAL B C 1
ATOM 5299 O O . VAL B 1 275 ? -1.084 -8.469 4.648 1 98.75 275 VAL B O 1
ATOM 5302 N N . ASP B 1 276 ? -3.1 -8.227 3.662 1 98.56 276 ASP B N 1
ATOM 5303 C CA . ASP B 1 276 ? -3.783 -8.242 4.953 1 98.56 276 ASP B CA 1
ATOM 5304 C C . ASP B 1 276 ? -4.32 -9.633 5.281 1 98.56 276 ASP B C 1
ATOM 5306 O O . ASP B 1 276 ? -3.994 -10.602 4.594 1 98.56 276 ASP B O 1
ATOM 5310 N N . CYS B 1 277 ? -5.062 -9.812 6.324 1 98.56 277 CYS B N 1
ATOM 5311 C CA . CYS B 1 277 ? -5.43 -11.141 6.801 1 98.56 277 CYS B CA 1
ATOM 5312 C C . CYS B 1 277 ? -6.27 -11.875 5.766 1 98.56 277 CYS B C 1
ATOM 5314 O O . CYS B 1 277 ? -5.93 -12.992 5.359 1 98.56 277 CYS B O 1
ATOM 5316 N N . SER B 1 278 ? -7.422 -11.25 5.305 1 98.69 278 SER B N 1
ATOM 5317 C CA . SER B 1 278 ? -8.281 -11.891 4.316 1 98.69 278 SER B CA 1
ATOM 5318 C C . SER B 1 278 ? -7.641 -11.875 2.932 1 98.69 278 SER B C 1
ATOM 5320 O O . SER B 1 278 ? -7.883 -12.773 2.119 1 98.69 278 SER B O 1
ATOM 5322 N N . GLY B 1 279 ? -6.84 -10.844 2.637 1 98.75 279 GLY B N 1
ATOM 5323 C CA . GLY B 1 279 ? -6.074 -10.805 1.4 1 98.75 279 GLY B CA 1
ATOM 5324 C C . GLY B 1 279 ? -5.082 -11.945 1.274 1 98.75 279 GLY B C 1
ATOM 5325 O O . GLY B 1 279 ? -4.824 -12.43 0.172 1 98.75 279 GLY B O 1
ATOM 5326 N N . PHE B 1 280 ? -4.566 -12.352 2.428 1 98.88 280 PHE B N 1
ATOM 5327 C CA . PHE B 1 280 ? -3.66 -13.492 2.445 1 98.88 280 PHE B CA 1
ATOM 5328 C C . PHE B 1 280 ? -4.387 -14.766 2.041 1 98.88 280 PHE B C 1
ATOM 5330 O O . PHE B 1 280 ? -3.906 -15.523 1.19 1 98.88 280 PHE B O 1
ATOM 5337 N N . MET B 1 281 ? -5.555 -14.992 2.525 1 98.38 281 MET B N 1
ATOM 5338 C CA . MET B 1 281 ? -6.359 -16.156 2.156 1 98.38 281 MET B CA 1
ATOM 5339 C C . MET B 1 281 ? -6.711 -16.109 0.671 1 98.38 281 MET B C 1
ATOM 5341 O O . MET B 1 281 ? -6.523 -17.109 -0.037 1 98.38 281 MET B O 1
ATOM 5345 N N . ARG B 1 282 ? -7.164 -14.945 0.296 1 97.31 282 ARG B N 1
ATOM 5346 C CA . ARG B 1 282 ? -7.523 -14.758 -1.105 1 97.31 282 ARG B CA 1
ATOM 5347 C C . ARG B 1 282 ? -6.34 -15.047 -2.02 1 97.31 282 ARG B C 1
ATOM 5349 O O . ARG B 1 282 ? -6.484 -15.719 -3.039 1 97.31 282 ARG B O 1
ATOM 5356 N N . THR B 1 283 ? -5.188 -14.57 -1.674 1 98.56 283 THR B N 1
ATOM 5357 C CA . THR B 1 283 ? -3.994 -14.656 -2.508 1 98.56 283 THR B CA 1
ATOM 5358 C C . THR B 1 283 ? -3.541 -16.109 -2.652 1 98.56 283 THR B C 1
ATOM 5360 O O . THR B 1 283 ? -3.324 -16.594 -3.768 1 98.56 283 THR B O 1
ATOM 5363 N N . ILE B 1 284 ? -3.453 -16.844 -1.56 1 97.94 284 ILE B N 1
ATOM 5364 C CA . ILE B 1 284 ? -2.924 -18.203 -1.633 1 97.94 284 ILE B CA 1
ATOM 5365 C C . ILE B 1 284 ? -3.939 -19.109 -2.314 1 97.94 284 ILE B C 1
ATOM 5367 O O . ILE B 1 284 ? -3.564 -20.031 -3.047 1 97.94 284 ILE B O 1
ATOM 5371 N N . LEU B 1 285 ? -5.203 -18.906 -2.135 1 95.81 285 LEU B N 1
ATOM 5372 C CA . LEU B 1 285 ? -6.215 -19.688 -2.832 1 95.81 285 LEU B CA 1
ATOM 5373 C C . LEU B 1 285 ? -6.238 -19.359 -4.32 1 95.81 285 LEU B C 1
ATOM 5375 O O . LEU B 1 285 ? -6.367 -20.25 -5.16 1 95.81 285 LEU B O 1
ATOM 5379 N N . PHE B 1 286 ? -6.074 -18.141 -4.664 1 96.69 286 PHE B N 1
ATOM 5380 C CA . PHE B 1 286 ? -6.078 -17.719 -6.066 1 96.69 286 PHE B CA 1
ATOM 5381 C C . PHE B 1 286 ? -4.906 -18.344 -6.816 1 96.69 286 PHE B C 1
ATOM 5383 O O . PHE B 1 286 ? -5.035 -18.719 -7.984 1 96.69 286 PHE B O 1
ATOM 5390 N N . MET B 1 287 ? -3.797 -18.453 -6.117 1 97.25 287 MET B N 1
ATOM 5391 C CA . MET B 1 287 ? -2.629 -19.094 -6.719 1 97.25 287 MET B CA 1
ATOM 5392 C C . MET B 1 287 ? -2.912 -20.562 -7.035 1 97.25 287 MET B C 1
ATOM 5394 O O . MET B 1 287 ? -2.154 -21.203 -7.766 1 97.25 287 MET B O 1
ATOM 5398 N N . HIS B 1 288 ? -3.973 -21.031 -6.535 1 94.5 288 HIS B N 1
ATOM 5399 C CA . HIS B 1 288 ? -4.461 -22.359 -6.871 1 94.5 288 HIS B CA 1
ATOM 5400 C C . HIS B 1 288 ? -5.766 -22.297 -7.656 1 94.5 288 HIS B C 1
ATOM 5402 O O . HIS B 1 288 ? -6.562 -23.234 -7.633 1 94.5 288 HIS B O 1
ATOM 5408 N N . ASP B 1 289 ? -6.062 -21.125 -8.188 1 94.06 289 ASP B N 1
ATOM 5409 C CA . ASP B 1 289 ? -7.137 -20.859 -9.141 1 94.06 289 ASP B CA 1
ATOM 5410 C C . ASP B 1 289 ? -8.484 -20.781 -8.43 1 94.06 289 ASP B C 1
ATOM 5412 O O . ASP B 1 289 ? -9.539 -20.922 -9.062 1 94.06 289 ASP B O 1
ATOM 5416 N N . ILE B 1 290 ? -8.484 -20.641 -7.168 1 92.88 290 ILE B N 1
ATOM 5417 C CA . ILE B 1 290 ? -9.719 -20.562 -6.395 1 92.88 290 ILE B CA 1
ATOM 5418 C C . ILE B 1 290 ? -10.039 -19.109 -6.074 1 92.88 290 ILE B C 1
ATOM 5420 O O . ILE B 1 290 ? -9.195 -18.375 -5.535 1 92.88 290 ILE B O 1
ATOM 5424 N N . ILE B 1 291 ? -11.219 -18.703 -6.398 1 94.19 291 ILE B N 1
ATOM 5425 C CA . ILE B 1 291 ? -11.672 -17.328 -6.152 1 94.19 291 ILE B CA 1
ATOM 5426 C C . ILE B 1 291 ? -12.641 -17.312 -4.973 1 94.19 291 ILE B C 1
ATOM 5428 O O . ILE B 1 291 ? -13.672 -18 -4.992 1 94.19 291 ILE B O 1
ATOM 5432 N N . ILE B 1 292 ? -12.32 -16.609 -3.914 1 93.5 292 ILE B N 1
ATOM 5433 C CA . ILE B 1 292 ? -13.18 -16.453 -2.746 1 93.5 292 ILE B CA 1
ATOM 5434 C C . ILE B 1 292 ? -13.492 -14.977 -2.521 1 93.5 292 ILE B C 1
ATOM 5436 O O . ILE B 1 292 ? -12.867 -14.102 -3.127 1 93.5 292 ILE B O 1
ATOM 5440 N N . PRO B 1 293 ? -14.461 -14.695 -1.671 1 95.56 293 PRO B N 1
ATOM 5441 C CA . PRO B 1 293 ? -14.75 -13.289 -1.368 1 95.56 293 PRO B CA 1
ATOM 5442 C C . PRO B 1 293 ? -13.555 -12.57 -0.742 1 95.56 293 PRO B C 1
ATOM 5444 O O . PRO B 1 293 ? -12.648 -13.219 -0.209 1 95.56 293 PRO B O 1
ATOM 5447 N N . ARG B 1 294 ? -13.578 -11.312 -0.764 1 97.31 294 ARG B N 1
ATOM 5448 C CA . ARG B 1 294 ? -12.398 -10.5 -0.474 1 97.31 294 ARG B CA 1
ATOM 5449 C C . ARG B 1 294 ? -12.195 -10.352 1.03 1 97.31 294 ARG B C 1
ATOM 5451 O O . ARG B 1 294 ? -11.102 -10.617 1.544 1 97.31 294 ARG B O 1
ATOM 5458 N N . ASP B 1 295 ? -13.164 -9.945 1.792 1 97.69 295 ASP B N 1
ATOM 5459 C CA . ASP B 1 295 ? -13 -9.555 3.188 1 97.69 295 ASP B CA 1
ATOM 5460 C C . ASP B 1 295 ? -13.305 -10.727 4.125 1 97.69 295 ASP B C 1
ATOM 5462 O O . ASP B 1 295 ? -14.117 -11.586 3.803 1 97.69 295 ASP B O 1
ATOM 5466 N N . ALA B 1 296 ? -12.742 -10.68 5.285 1 98.12 296 ALA B N 1
ATOM 5467 C CA . ALA B 1 296 ? -12.938 -11.742 6.27 1 98.12 296 ALA B CA 1
ATOM 5468 C C . ALA B 1 296 ? -14.414 -11.914 6.605 1 98.12 296 ALA B C 1
ATOM 5470 O O . ALA B 1 296 ? -14.898 -13.039 6.746 1 98.12 296 ALA B O 1
ATOM 5471 N N . SER B 1 297 ? -15.117 -10.82 6.734 1 96.88 297 SER B N 1
ATOM 5472 C CA . SER B 1 297 ? -16.531 -10.852 7.082 1 96.88 297 SER B CA 1
ATOM 5473 C C . SER B 1 297 ? -17.359 -11.492 5.969 1 96.88 297 SER B C 1
ATOM 5475 O O . SER B 1 297 ? -18.484 -11.938 6.199 1 96.88 297 SER B O 1
ATOM 5477 N N . GLN B 1 298 ? -16.844 -11.453 4.75 1 95.44 298 GLN B N 1
ATOM 5478 C CA . GLN B 1 298 ? -17.484 -12.141 3.641 1 95.44 298 GLN B CA 1
ATOM 5479 C C . GLN B 1 298 ? -17.031 -13.602 3.555 1 95.44 298 GLN B C 1
ATOM 5481 O O . GLN B 1 298 ? -17.844 -14.492 3.303 1 95.44 298 GLN B O 1
ATOM 5486 N N . GLN B 1 299 ? -15.781 -13.82 3.783 1 95.62 299 GLN B N 1
ATOM 5487 C CA . GLN B 1 299 ? -15.195 -15.156 3.711 1 95.62 299 GLN B CA 1
ATOM 5488 C C . GLN B 1 299 ? -15.805 -16.078 4.766 1 95.62 299 GLN B C 1
ATOM 5490 O O . GLN B 1 299 ? -15.938 -17.281 4.539 1 95.62 299 GLN B O 1
ATOM 5495 N N . ALA B 1 300 ? -16.219 -15.531 5.82 1 95.44 300 ALA B N 1
ATOM 5496 C CA . ALA B 1 300 ? -16.719 -16.266 6.977 1 95.44 300 ALA B CA 1
ATOM 5497 C C . ALA B 1 300 ? -18 -17.031 6.633 1 95.44 300 ALA B C 1
ATOM 5499 O O . ALA B 1 300 ? -18.406 -17.953 7.348 1 95.44 300 ALA B O 1
ATOM 5500 N N . TYR B 1 301 ? -18.562 -16.688 5.551 1 88.75 301 TYR B N 1
ATOM 5501 C CA . TYR B 1 301 ? -19.875 -17.266 5.277 1 88.75 301 TYR B CA 1
ATOM 5502 C C . TYR B 1 301 ? -19.859 -18.078 3.984 1 88.75 301 TYR B C 1
ATOM 5504 O O . TYR B 1 301 ? -20.906 -18.266 3.35 1 88.75 301 TYR B O 1
ATOM 5512 N N . VAL B 1 302 ? -18.703 -18.438 3.664 1 86.88 302 VAL B N 1
ATOM 5513 C CA . VAL B 1 302 ? -18.5 -19.328 2.523 1 86.88 302 VAL B CA 1
ATOM 5514 C C . VAL B 1 302 ? -18.016 -20.688 3.012 1 86.88 302 VAL B C 1
ATOM 5516 O O . VAL B 1 302 ? -17.141 -20.781 3.877 1 86.88 302 VAL B O 1
ATOM 5519 N N . GLY B 1 303 ? -18.625 -21.75 2.535 1 87.5 303 GLY B N 1
ATOM 5520 C CA . GLY B 1 303 ? -18.25 -23.109 2.926 1 87.5 303 GLY B CA 1
ATOM 5521 C C . GLY B 1 303 ? -19.031 -23.625 4.117 1 87.5 303 GLY B C 1
ATOM 5522 O O . GLY B 1 303 ? -20.078 -23.094 4.457 1 87.5 303 GLY B O 1
ATOM 5523 N N . GLU B 1 304 ? -18.531 -24.703 4.684 1 89.94 304 GLU B N 1
ATOM 5524 C CA . GLU B 1 304 ? -19.188 -25.344 5.82 1 89.94 304 GLU B CA 1
ATOM 5525 C C . GLU B 1 304 ? -18.75 -24.688 7.137 1 89.94 304 GLU B C 1
ATOM 5527 O O . GLU B 1 304 ? -17.562 -24.609 7.426 1 89.94 304 GLU B O 1
ATOM 5532 N N . HIS B 1 305 ? -19.719 -24.312 7.859 1 93.75 305 HIS B N 1
ATOM 5533 C CA . HIS B 1 305 ? -19.469 -23.719 9.172 1 93.75 305 HIS B CA 1
ATOM 5534 C C . HIS B 1 305 ? -19.031 -24.797 10.172 1 93.75 305 HIS B C 1
ATOM 5536 O O . HIS B 1 305 ? -19.625 -25.875 10.227 1 93.75 305 HIS B O 1
ATOM 5542 N N . ILE B 1 306 ? -18.062 -24.469 10.977 1 96.06 306 ILE B N 1
ATOM 5543 C CA . ILE B 1 306 ? -17.547 -25.391 11.984 1 96.06 306 ILE B CA 1
ATOM 5544 C C . ILE B 1 306 ? -17.5 -24.688 13.344 1 96.06 306 ILE B C 1
ATOM 5546 O O . ILE B 1 306 ? -16.75 -23.734 13.531 1 96.06 306 ILE B O 1
ATOM 5550 N N . ASP B 1 307 ? -18.281 -25.188 14.234 1 97.38 307 ASP B N 1
ATOM 5551 C CA . ASP B 1 307 ? -18.062 -24.828 15.633 1 97.38 307 ASP B CA 1
ATOM 5552 C C . ASP B 1 307 ? -16.859 -25.562 16.203 1 97.38 307 ASP B C 1
ATOM 5554 O O . ASP B 1 307 ? -16.875 -26.781 16.359 1 97.38 307 ASP B O 1
ATOM 5558 N N . ILE B 1 308 ? -15.906 -24.812 16.562 1 98 308 ILE B N 1
ATOM 5559 C CA . ILE B 1 308 ? -14.617 -25.391 16.891 1 98 308 ILE B CA 1
ATOM 5560 C C . ILE B 1 308 ? -14.695 -26.094 18.234 1 98 308 ILE B C 1
ATOM 5562 O O . ILE B 1 308 ? -15.117 -25.5 19.234 1 98 308 ILE B O 1
ATOM 5566 N N . ALA B 1 309 ? -14.266 -27.328 18.25 1 97.81 309 ALA B N 1
ATOM 5567 C CA . ALA B 1 309 ? -14.203 -28.078 19.5 1 97.81 309 ALA B CA 1
ATOM 5568 C C . ALA B 1 309 ? -13.133 -27.516 20.438 1 97.81 309 ALA B C 1
ATOM 5570 O O . ALA B 1 309 ? -12.125 -26.984 19.969 1 97.81 309 ALA B O 1
ATOM 5571 N N . ALA B 1 310 ? -13.266 -27.75 21.719 1 94.81 310 ALA B N 1
ATOM 5572 C CA . ALA B 1 310 ? -12.359 -27.203 22.719 1 94.81 310 ALA B CA 1
ATOM 5573 C C . ALA B 1 310 ? -10.938 -27.719 22.516 1 94.81 310 ALA B C 1
ATOM 5575 O O . ALA B 1 310 ? -9.969 -27 22.781 1 94.81 310 ALA B O 1
ATOM 5576 N N . ASP B 1 311 ? -10.906 -28.859 22 1 95.69 311 ASP B N 1
ATOM 5577 C CA . ASP B 1 311 ? -9.578 -29.438 21.812 1 95.69 311 ASP B CA 1
ATOM 5578 C C . ASP B 1 311 ? -9.133 -29.297 20.359 1 95.69 311 ASP B C 1
ATOM 5580 O O . ASP B 1 311 ? -8.109 -29.875 19.953 1 95.69 311 ASP B O 1
ATOM 5584 N N . PHE B 1 312 ? -9.883 -28.688 19.516 1 97.62 312 PHE B N 1
ATOM 5585 C CA . PHE B 1 312 ? -9.578 -28.375 18.125 1 97.62 312 PHE B CA 1
ATOM 5586 C C . PHE B 1 312 ? -9.57 -29.641 17.281 1 97.62 312 PHE B C 1
ATOM 5588 O O . PHE B 1 312 ? -9.031 -29.656 16.172 1 97.62 312 PHE B O 1
ATOM 5595 N N . SER B 1 313 ? -10.133 -30.719 17.719 1 97.06 313 SER B N 1
ATOM 5596 C CA . SER B 1 313 ? -10.031 -32.031 17.062 1 97.06 313 SER B CA 1
ATOM 5597 C C . SER B 1 313 ? -10.859 -32.062 15.789 1 97.06 313 SER B C 1
ATOM 5599 O O . SER B 1 313 ? -10.633 -32.938 14.938 1 97.06 313 SER B O 1
ATOM 5601 N N . ASN B 1 314 ? -11.836 -31.219 15.656 1 97.06 314 ASN B N 1
ATOM 5602 C CA . ASN B 1 314 ? -12.703 -31.281 14.477 1 97.06 314 ASN B CA 1
ATOM 5603 C C . ASN B 1 314 ? -12.203 -30.344 13.375 1 97.06 314 ASN B C 1
ATOM 5605 O O . ASN B 1 314 ? -12.82 -30.25 12.312 1 97.06 314 ASN B O 1
ATOM 5609 N N . LEU B 1 315 ? -11.094 -29.688 13.641 1 96.69 315 LEU B N 1
ATOM 5610 C CA . LEU B 1 315 ? -10.477 -28.875 12.602 1 96.69 315 LEU B CA 1
ATOM 5611 C C . LEU B 1 315 ? -9.602 -29.719 11.688 1 96.69 315 LEU B C 1
ATOM 5613 O O . LEU B 1 315 ? -9.031 -30.734 12.125 1 96.69 315 LEU B O 1
ATOM 5617 N N . GLN B 1 316 ? -9.516 -29.312 10.438 1 95.19 316 GLN B N 1
ATOM 5618 C CA . GLN B 1 316 ? -8.641 -29.922 9.438 1 95.19 316 GLN B CA 1
ATOM 5619 C C . GLN B 1 316 ? -7.746 -28.875 8.781 1 95.19 316 GLN B C 1
ATOM 5621 O O . GLN B 1 316 ? -8.164 -27.719 8.586 1 95.19 316 GLN B O 1
ATOM 5626 N N . PRO B 1 317 ? -6.555 -29.344 8.469 1 96 317 PRO B N 1
ATOM 5627 C CA . PRO B 1 317 ? -5.734 -28.406 7.695 1 96 317 PRO B CA 1
ATOM 5628 C C . PRO B 1 317 ? -6.477 -27.828 6.484 1 96 317 PRO B C 1
ATOM 5630 O O . PRO B 1 317 ? -7.152 -28.578 5.77 1 96 317 PRO B O 1
ATOM 5633 N N . GLY B 1 318 ? -6.344 -26.516 6.301 1 95.38 318 GLY B N 1
ATOM 5634 C CA . GLY B 1 318 ? -7.031 -25.859 5.199 1 95.38 318 GLY B CA 1
ATOM 5635 C C . GLY B 1 318 ? -8.266 -25.094 5.637 1 95.38 318 GLY B C 1
ATOM 5636 O O . GLY B 1 318 ? -8.781 -24.25 4.898 1 95.38 318 GLY B O 1
ATOM 5637 N N . ASP B 1 319 ? -8.758 -25.422 6.82 1 96.31 319 ASP B N 1
ATOM 5638 C CA . ASP B 1 319 ? -9.898 -24.672 7.348 1 96.31 319 ASP B CA 1
ATOM 5639 C C . ASP B 1 319 ? -9.531 -23.203 7.578 1 96.31 319 ASP B C 1
ATOM 5641 O O . ASP B 1 319 ? -8.43 -22.906 8.047 1 96.31 319 ASP B O 1
ATOM 5645 N N . LEU B 1 320 ? -10.43 -22.312 7.195 1 97.56 320 LEU B N 1
ATOM 5646 C CA . LEU B 1 320 ? -10.281 -20.922 7.578 1 97.56 320 LEU B CA 1
ATOM 5647 C C . LEU B 1 320 ? -10.773 -20.688 9 1 97.56 320 LEU B C 1
ATOM 5649 O O . LEU B 1 320 ? -11.859 -21.156 9.367 1 97.56 320 LEU B O 1
ATOM 5653 N N . ILE B 1 321 ? -9.984 -20.031 9.789 1 98.5 321 ILE B N 1
ATOM 5654 C CA . ILE B 1 321 ? -10.32 -19.734 11.18 1 98.5 321 ILE B CA 1
ATOM 5655 C C . ILE B 1 321 ? -10.594 -18.25 11.336 1 98.5 321 ILE B C 1
ATOM 5657 O O . ILE B 1 321 ? -9.805 -17.406 10.898 1 98.5 321 ILE B O 1
ATOM 5661 N N . PHE B 1 322 ? -11.672 -17.953 12.023 1 98.75 322 PHE B N 1
ATOM 5662 C CA . PHE B 1 322 ? -12.102 -16.562 12.109 1 98.75 322 PHE B CA 1
ATOM 5663 C C . PHE B 1 322 ? -12.023 -16.047 13.547 1 98.75 322 PHE B C 1
ATOM 5665 O O . PHE B 1 322 ? -12.32 -16.797 14.484 1 98.75 322 PHE B O 1
ATOM 5672 N N . PHE B 1 323 ? -11.648 -14.844 13.688 1 98.69 323 PHE B N 1
ATOM 5673 C CA . PHE B 1 323 ? -11.445 -14.188 14.977 1 98.69 323 PHE B CA 1
ATOM 5674 C C . PHE B 1 323 ? -12.219 -12.867 15.023 1 98.69 323 PHE B C 1
ATOM 5676 O O . PHE B 1 323 ? -12.406 -12.211 14 1 98.69 323 PHE B O 1
ATOM 5683 N N . GLY B 1 324 ? -12.594 -12.469 16.219 1 97.94 324 GLY B N 1
ATOM 5684 C CA . GLY B 1 324 ? -13.281 -11.195 16.375 1 97.94 324 GLY B CA 1
ATOM 5685 C C . GLY B 1 324 ? -14.023 -11.078 17.703 1 97.94 324 GLY B C 1
ATOM 5686 O O . GLY B 1 324 ? -13.633 -11.695 18.688 1 97.94 324 GLY B O 1
ATOM 5687 N N . ARG B 1 325 ? -14.984 -10.195 17.656 1 96.44 325 ARG B N 1
ATOM 5688 C CA . ARG B 1 325 ? -15.789 -9.984 18.859 1 96.44 325 ARG B CA 1
ATOM 5689 C C . ARG B 1 325 ? -16.859 -11.062 19 1 96.44 325 ARG B C 1
ATOM 5691 O O . ARG B 1 325 ? -17.625 -11.305 18.062 1 96.44 325 ARG B O 1
ATOM 5698 N N . LYS B 1 326 ? -16.984 -11.609 20.172 1 94.12 326 LYS B N 1
ATOM 5699 C CA . LYS B 1 326 ? -17.984 -12.633 20.453 1 94.12 326 LYS B CA 1
ATOM 5700 C C . LYS B 1 326 ? -19.375 -12.016 20.594 1 94.12 326 LYS B C 1
ATOM 5702 O O . LYS B 1 326 ? -19.5 -10.852 21 1 94.12 326 LYS B O 1
ATOM 5707 N N . ALA B 1 327 ? -20.312 -12.875 20.188 1 92.5 327 ALA B N 1
ATOM 5708 C CA . ALA B 1 327 ? -21.688 -12.43 20.328 1 92.5 327 ALA B CA 1
ATOM 5709 C C . ALA B 1 327 ? -22.047 -12.203 21.797 1 92.5 327 ALA B C 1
ATOM 5711 O O . ALA B 1 327 ? -21.594 -12.938 22.672 1 92.5 327 ALA B O 1
ATOM 5712 N N . THR B 1 328 ? -22.766 -11.164 22.031 1 91.75 328 THR B N 1
ATOM 5713 C CA . THR B 1 328 ? -23.453 -10.906 23.297 1 91.75 328 THR B CA 1
ATOM 5714 C C . THR B 1 328 ? -24.953 -10.812 23.078 1 91.75 328 THR B C 1
ATOM 5716 O O . THR B 1 328 ? -25.438 -10.789 21.938 1 91.75 328 THR B O 1
ATOM 5719 N N . PRO B 1 329 ? -25.703 -10.883 24.156 1 92.06 329 PRO B N 1
ATOM 5720 C CA . PRO B 1 329 ? -27.141 -10.734 23.984 1 92.06 329 PRO B CA 1
ATOM 5721 C C . PRO B 1 329 ? -27.516 -9.453 23.234 1 92.06 329 PRO B C 1
ATOM 5723 O O . PRO B 1 329 ? -28.547 -9.414 22.562 1 92.06 329 PRO B O 1
ATOM 5726 N N . GLU B 1 330 ? -26.672 -8.477 23.266 1 92.81 330 GLU B N 1
ATOM 5727 C CA . GLU B 1 330 ? -26.969 -7.168 22.703 1 92.81 330 GLU B CA 1
ATOM 5728 C C . GLU B 1 330 ? -26.375 -7.012 21.312 1 92.81 330 GLU B C 1
ATOM 5730 O O . GLU B 1 330 ? -26.797 -6.152 20.531 1 92.81 330 GLU B O 1
ATOM 5735 N N . ARG B 1 331 ? -25.297 -7.766 21.094 1 90.62 331 ARG B N 1
ATOM 5736 C CA . ARG B 1 331 ? -24.578 -7.547 19.844 1 90.62 331 ARG B CA 1
ATOM 5737 C C . ARG B 1 331 ? -24.219 -8.875 19.172 1 90.62 331 ARG B C 1
ATOM 5739 O O . ARG B 1 331 ? -23.812 -9.82 19.844 1 90.62 331 ARG B O 1
ATOM 5746 N N . LYS B 1 332 ? -24.328 -8.867 17.891 1 91.56 332 LYS B N 1
ATOM 5747 C CA . LYS B 1 332 ? -23.891 -10.023 17.109 1 91.56 332 LYS B CA 1
ATOM 5748 C C . LYS B 1 332 ? -22.375 -10.109 17.047 1 91.56 332 LYS B C 1
ATOM 5750 O O . LYS B 1 332 ? -21.672 -9.109 17.266 1 91.56 332 LYS B O 1
ATOM 5755 N N . GLU B 1 333 ? -21.922 -11.352 16.797 1 93.69 333 GLU B N 1
ATOM 5756 C CA . GLU B 1 333 ? -20.469 -11.516 16.625 1 93.69 333 GLU B CA 1
ATOM 5757 C C . GLU B 1 333 ? -19.969 -10.703 15.43 1 93.69 333 GLU B C 1
ATOM 5759 O O . GLU B 1 333 ? -20.734 -10.414 14.5 1 93.69 333 GLU B O 1
ATOM 5764 N N . ARG B 1 334 ? -18.797 -10.281 15.539 1 96.38 334 ARG B N 1
ATOM 5765 C CA . ARG B 1 334 ? -18.172 -9.531 14.461 1 96.38 334 ARG B CA 1
ATOM 5766 C C . ARG B 1 334 ? -16.812 -10.133 14.078 1 96.38 334 ARG B C 1
ATOM 5768 O O . ARG B 1 334 ? -15.898 -10.172 14.898 1 96.38 334 ARG B O 1
ATOM 5775 N N . VAL B 1 335 ? -16.719 -10.539 12.844 1 98.06 335 VAL B N 1
ATOM 5776 C CA . VAL B 1 335 ? -15.477 -11.094 12.328 1 98.06 335 VAL B CA 1
ATOM 5777 C C . VAL B 1 335 ? -14.523 -9.961 11.945 1 98.06 335 VAL B C 1
ATOM 5779 O O . VAL B 1 335 ? -14.898 -9.039 11.219 1 98.06 335 VAL B O 1
ATOM 5782 N N . VAL B 1 336 ? -13.258 -10.016 12.438 1 97.06 336 VAL B N 1
ATOM 5783 C CA . VAL B 1 336 ? -12.32 -8.93 12.156 1 97.06 336 VAL B CA 1
ATOM 5784 C C . VAL B 1 336 ? -11.008 -9.508 11.633 1 97.06 336 VAL B C 1
ATOM 5786 O O . VAL B 1 336 ? -10.148 -8.773 11.148 1 97.06 336 VAL B O 1
ATOM 5789 N N . HIS B 1 337 ? -10.773 -10.805 11.742 1 98.44 337 HIS B N 1
ATOM 5790 C CA . HIS B 1 337 ? -9.516 -11.438 11.367 1 98.44 337 HIS B CA 1
ATOM 5791 C C . HIS B 1 337 ? -9.742 -12.867 10.891 1 98.44 337 HIS B C 1
ATOM 5793 O O . HIS B 1 337 ? -10.75 -13.492 11.227 1 98.44 337 HIS B O 1
ATOM 5799 N N . VAL B 1 338 ? -8.836 -13.32 10.023 1 98.88 338 VAL B N 1
ATOM 5800 C CA . VAL B 1 338 ? -8.93 -14.68 9.492 1 98.88 338 VAL B CA 1
ATOM 5801 C C . VAL B 1 338 ? -7.531 -15.258 9.297 1 98.88 338 VAL B C 1
ATOM 5803 O O . VAL B 1 338 ? -6.582 -14.523 9.008 1 98.88 338 VAL B O 1
ATOM 5806 N N . GLY B 1 339 ? -7.336 -16.531 9.539 1 98.81 339 GLY B N 1
ATOM 5807 C CA . GLY B 1 339 ? -6.168 -17.344 9.227 1 98.81 339 GLY B CA 1
ATOM 5808 C C . GLY B 1 339 ? -6.523 -18.734 8.719 1 98.81 339 GLY B C 1
ATOM 5809 O O . GLY B 1 339 ? -7.703 -19.062 8.562 1 98.81 339 GLY B O 1
ATOM 5810 N N . MET B 1 340 ? -5.539 -19.516 8.438 1 98.56 340 MET B N 1
ATOM 5811 C CA . MET B 1 340 ? -5.746 -20.891 7.98 1 98.56 340 MET B CA 1
ATOM 5812 C C . MET B 1 340 ? -5.148 -21.891 8.961 1 98.56 340 MET B C 1
ATOM 5814 O O . MET B 1 340 ? -3.967 -21.797 9.305 1 98.56 340 MET B O 1
ATOM 5818 N N . TYR B 1 341 ? -6 -22.797 9.359 1 98.38 341 TYR B N 1
ATOM 5819 C CA . TYR B 1 341 ? -5.52 -23.891 10.203 1 98.38 341 TYR B CA 1
ATOM 5820 C C . TYR B 1 341 ? -4.547 -24.781 9.438 1 98.38 341 TYR B C 1
ATOM 5822 O O . TYR B 1 341 ? -4.793 -25.141 8.281 1 98.38 341 TYR B O 1
ATOM 5830 N N . ILE B 1 342 ? -3.445 -25.141 10.055 1 98.25 342 ILE B N 1
ATOM 5831 C CA . ILE B 1 342 ? -2.445 -25.906 9.32 1 98.25 342 ILE B CA 1
ATOM 5832 C C . ILE B 1 342 ? -2.129 -27.203 10.078 1 98.25 342 ILE B C 1
ATOM 5834 O O . ILE B 1 342 ? -1.173 -27.906 9.742 1 98.25 342 ILE B O 1
ATOM 5838 N N . GLY B 1 343 ? -2.879 -27.516 11.102 1 97.31 343 GLY B N 1
ATOM 5839 C CA . GLY B 1 343 ? -2.682 -28.719 11.898 1 97.31 343 GLY B CA 1
ATOM 5840 C C . GLY B 1 343 ? -1.908 -28.469 13.18 1 97.31 343 GLY B C 1
ATOM 5841 O O . GLY B 1 343 ? -1.254 -27.438 13.32 1 97.31 343 GLY B O 1
ATOM 5842 N N . GLY B 1 344 ? -2.09 -29.375 14.156 1 97.56 344 GLY B N 1
ATOM 5843 C CA . GLY B 1 344 ? -1.335 -29.297 15.398 1 97.56 344 GLY B CA 1
ATOM 5844 C C . GLY B 1 344 ? -1.68 -28.062 16.219 1 97.56 344 GLY B C 1
ATOM 5845 O O . GLY B 1 344 ? -0.806 -27.469 16.859 1 97.56 344 GLY B O 1
ATOM 5846 N N . LYS B 1 345 ? -2.854 -27.594 16.062 1 98.44 345 LYS B N 1
ATOM 5847 C CA . LYS B 1 345 ? -3.355 -26.422 16.766 1 98.44 345 LYS B CA 1
ATOM 5848 C C . LYS B 1 345 ? -2.639 -25.156 16.297 1 98.44 345 LYS B C 1
ATOM 5850 O O . LYS B 1 345 ? -2.578 -24.172 17.031 1 98.44 345 LYS B O 1
ATOM 5855 N N . ARG B 1 346 ? -2.09 -25.234 15.148 1 98.75 346 ARG B N 1
ATOM 5856 C CA . ARG B 1 346 ? -1.402 -24.078 14.586 1 98.75 346 ARG B CA 1
ATOM 5857 C C . ARG B 1 346 ? -2.168 -23.516 13.391 1 98.75 346 ARG B C 1
ATOM 5859 O O . ARG B 1 346 ? -2.947 -24.219 12.758 1 98.75 346 ARG B O 1
ATOM 5866 N N . PHE B 1 347 ? -1.943 -22.234 13.188 1 98.81 347 PHE B N 1
ATOM 5867 C CA . PHE B 1 347 ? -2.543 -21.547 12.047 1 98.81 347 PHE B CA 1
ATOM 5868 C C . PHE B 1 347 ? -1.587 -20.516 11.469 1 98.81 347 PHE B C 1
ATOM 5870 O O . PHE B 1 347 ? -0.7 -20.031 12.172 1 98.81 347 PHE B O 1
ATOM 5877 N N . ILE B 1 348 ? -1.69 -20.312 10.203 1 98.88 348 ILE B N 1
ATOM 5878 C CA . ILE B 1 348 ? -0.906 -19.312 9.5 1 98.88 348 ILE B CA 1
ATOM 5879 C C . ILE B 1 348 ? -1.802 -18.125 9.117 1 98.88 348 ILE B C 1
ATOM 5881 O O . ILE B 1 348 ? -2.951 -18.312 8.711 1 98.88 348 ILE B O 1
ATOM 5885 N N . HIS B 1 349 ? -1.353 -16.891 9.344 1 98.88 349 HIS B N 1
ATOM 5886 C CA . HIS B 1 349 ? -2.145 -15.695 9.102 1 98.88 349 HIS B CA 1
ATOM 5887 C C . HIS B 1 349 ? -1.248 -14.477 8.875 1 98.88 349 HIS B C 1
ATOM 5889 O O . HIS B 1 349 ? -0.031 -14.562 9.055 1 98.88 349 HIS B O 1
ATOM 5895 N N . SER B 1 350 ? -1.803 -13.438 8.352 1 98.75 350 SER B N 1
ATOM 5896 C CA . SER B 1 350 ? -1.126 -12.156 8.219 1 98.75 350 SER B CA 1
ATOM 5897 C C . SER B 1 350 ? -1.599 -11.172 9.281 1 98.75 350 SER B C 1
ATOM 5899 O O . SER B 1 350 ? -2.754 -10.734 9.266 1 98.75 350 SER B O 1
ATOM 5901 N N . GLN B 1 351 ? -0.823 -10.844 10.18 1 96.69 351 GLN B N 1
ATOM 5902 C CA . GLN B 1 351 ? -0.988 -9.867 11.25 1 96.69 351 GLN B CA 1
ATOM 5903 C C . GLN B 1 351 ? 0.351 -9.25 11.641 1 96.69 351 GLN B C 1
ATOM 5905 O O . GLN B 1 351 ? 1.087 -9.805 12.453 1 96.69 351 GLN B O 1
ATOM 5910 N N . GLY B 1 352 ? 0.609 -8.125 11.109 1 95.44 352 GLY B N 1
ATOM 5911 C CA . GLY B 1 352 ? 1.964 -7.594 11.109 1 95.44 352 GLY B CA 1
ATOM 5912 C C . GLY B 1 352 ? 2.811 -8.125 9.969 1 95.44 352 GLY B C 1
ATOM 5913 O O . GLY B 1 352 ? 3.391 -7.344 9.203 1 95.44 352 GLY B O 1
ATOM 5914 N N . ASP B 1 353 ? 2.869 -9.344 9.828 1 97.75 353 ASP B N 1
ATOM 5915 C CA . ASP B 1 353 ? 3.449 -10.109 8.734 1 97.75 353 ASP B CA 1
ATOM 5916 C C . ASP B 1 353 ? 2.811 -11.492 8.625 1 97.75 353 ASP B C 1
ATOM 5918 O O . ASP B 1 353 ? 1.933 -11.836 9.422 1 97.75 353 ASP B O 1
ATOM 5922 N N . VAL B 1 354 ? 3.145 -12.211 7.613 1 98.81 354 VAL B N 1
ATOM 5923 C CA . VAL B 1 354 ? 2.725 -13.609 7.508 1 98.81 354 VAL B CA 1
ATOM 5924 C C . VAL B 1 354 ? 3.557 -14.469 8.445 1 98.81 354 VAL B C 1
ATOM 5926 O O . VAL B 1 354 ? 4.785 -14.516 8.336 1 98.81 354 VAL B O 1
ATOM 5929 N N . HIS B 1 355 ? 2.871 -15.109 9.359 1 98.62 355 HIS B N 1
ATOM 5930 C CA . HIS B 1 355 ? 3.568 -15.961 10.312 1 98.62 355 HIS B CA 1
ATOM 5931 C C . HIS B 1 355 ? 2.65 -17.062 10.844 1 98.62 355 HIS B C 1
ATOM 5933 O O . HIS B 1 355 ? 1.449 -17.062 10.562 1 98.62 355 HIS B O 1
ATOM 5939 N N . ILE B 1 356 ? 3.244 -17.969 11.57 1 98.75 356 ILE B N 1
ATOM 5940 C CA . ILE B 1 356 ? 2.508 -19.062 12.188 1 98.75 356 ILE B CA 1
ATOM 5941 C C . ILE B 1 356 ? 2.271 -18.766 13.664 1 98.75 356 ILE B C 1
ATOM 5943 O O . ILE B 1 356 ? 3.168 -18.266 14.359 1 98.75 356 ILE B O 1
ATOM 5947 N N . SER B 1 357 ? 1.083 -19 14.141 1 98.75 357 SER B N 1
ATOM 5948 C CA . SER B 1 357 ? 0.703 -18.922 15.547 1 98.75 357 SER B CA 1
ATOM 5949 C C . SER B 1 357 ? 0.103 -20.25 16.016 1 98.75 357 SER B C 1
ATOM 5951 O O . SER B 1 357 ? -0.167 -21.141 15.211 1 98.75 357 SER B O 1
ATOM 5953 N N . SER B 1 358 ? -0.036 -20.391 17.375 1 98.75 358 SER B N 1
ATOM 5954 C CA . SER B 1 358 ? -0.548 -21.609 17.953 1 98.75 358 SER B CA 1
ATOM 5955 C C . SER B 1 358 ? -1.605 -21.328 19.016 1 98.75 358 SER B C 1
ATOM 5957 O O . SER B 1 358 ? -1.521 -20.328 19.734 1 98.75 358 SER B O 1
ATOM 5959 N N . PHE B 1 359 ? -2.535 -22.25 19.109 1 98.44 359 PHE B N 1
ATOM 5960 C CA . PHE B 1 359 ? -3.553 -22.172 20.141 1 98.44 359 PHE B CA 1
ATOM 5961 C C . PHE B 1 359 ? -3.1 -22.922 21.391 1 98.44 359 PHE B C 1
ATOM 5963 O O . PHE B 1 359 ? -3.775 -22.875 22.422 1 98.44 359 PHE B O 1
ATOM 5970 N N . ASP B 1 360 ? -1.999 -23.625 21.375 1 98.25 360 ASP B N 1
ATOM 5971 C CA . ASP B 1 360 ? -1.482 -24.406 22.484 1 98.25 360 ASP B CA 1
ATOM 5972 C C . ASP B 1 360 ? -0.626 -23.562 23.406 1 98.25 360 ASP B C 1
ATOM 5974 O O . ASP B 1 360 ? 0.461 -23.109 23.031 1 98.25 360 ASP B O 1
ATOM 5978 N N . PRO B 1 361 ? -1.015 -23.422 24.656 1 97.31 361 PRO B N 1
ATOM 5979 C CA . PRO B 1 361 ? -0.25 -22.594 25.594 1 97.31 361 PRO B CA 1
ATOM 5980 C C . PRO B 1 361 ? 1.165 -23.109 25.828 1 97.31 361 PRO B C 1
ATOM 5982 O O . PRO B 1 361 ? 2.035 -22.359 26.281 1 97.31 361 PRO B O 1
ATOM 5985 N N . ALA B 1 362 ? 1.465 -24.312 25.531 1 97.81 362 ALA B N 1
ATOM 5986 C CA . ALA B 1 362 ? 2.783 -24.906 25.734 1 97.81 362 ALA B CA 1
ATOM 5987 C C . ALA B 1 362 ? 3.682 -24.688 24.531 1 97.81 362 ALA B C 1
ATOM 5989 O O . ALA B 1 362 ? 4.879 -24.969 24.578 1 97.81 362 ALA B O 1
ATOM 5990 N N . ASP B 1 363 ? 3.094 -24.219 23.453 1 98 363 ASP B N 1
ATOM 5991 C CA . ASP B 1 363 ? 3.828 -23.984 22.219 1 98 363 ASP B CA 1
ATOM 5992 C C . ASP B 1 363 ? 4.574 -22.656 22.266 1 98 363 ASP B C 1
ATOM 5994 O O . ASP B 1 363 ? 4.047 -21.656 22.766 1 98 363 ASP B O 1
ATOM 5998 N N . GLU B 1 364 ? 5.781 -22.594 21.734 1 97.06 364 GLU B N 1
ATOM 5999 C CA . GLU B 1 364 ? 6.562 -21.359 21.703 1 97.06 364 GLU B CA 1
ATOM 6000 C C . GLU B 1 364 ? 5.863 -20.297 20.875 1 97.06 364 GLU B C 1
ATOM 6002 O O . GLU B 1 364 ? 6.137 -19.094 21.031 1 97.06 364 GLU B O 1
ATOM 6007 N N . LEU B 1 365 ? 4.945 -20.703 20.031 1 97.75 365 LEU B N 1
ATOM 6008 C CA . LEU B 1 365 ? 4.234 -19.781 19.141 1 97.75 365 LEU B CA 1
ATOM 6009 C C . LEU B 1 365 ? 2.838 -19.484 19.672 1 97.75 365 LEU B C 1
ATOM 6011 O O . LEU B 1 365 ? 1.946 -19.094 18.922 1 97.75 365 LEU B O 1
ATOM 6015 N N . PHE B 1 366 ? 2.67 -19.703 20.953 1 98.62 366 PHE B N 1
ATOM 6016 C CA . PHE B 1 366 ? 1.363 -19.516 21.562 1 98.62 366 PHE B CA 1
ATOM 6017 C C . PHE B 1 366 ? 0.853 -18.094 21.344 1 98.62 366 PHE B C 1
ATOM 6019 O O . PHE B 1 366 ? 1.556 -17.125 21.625 1 98.62 366 PHE B O 1
ATOM 6026 N N . ASP B 1 367 ? -0.388 -18.016 20.828 1 98.25 367 ASP B N 1
ATOM 6027 C CA . ASP B 1 367 ? -1.051 -16.75 20.547 1 98.25 367 ASP B CA 1
ATOM 6028 C C . ASP B 1 367 ? -2.293 -16.578 21.422 1 98.25 367 ASP B C 1
ATOM 6030 O O . ASP B 1 367 ? -3.416 -16.781 20.953 1 98.25 367 ASP B O 1
ATOM 6034 N N . GLU B 1 368 ? -2.092 -16.109 22.578 1 97.94 368 GLU B N 1
ATOM 6035 C CA . GLU B 1 368 ? -3.164 -15.93 23.562 1 97.94 368 GLU B CA 1
ATOM 6036 C C . GLU B 1 368 ? -4.176 -14.898 23.078 1 97.94 368 GLU B C 1
ATOM 6038 O O . GLU B 1 368 ? -5.383 -15.062 23.281 1 97.94 368 GLU B O 1
ATOM 6043 N N . TYR B 1 369 ? -3.676 -13.898 22.5 1 96.56 369 TYR B N 1
ATOM 6044 C CA . TYR B 1 369 ? -4.52 -12.805 22.031 1 96.56 369 TYR B CA 1
ATOM 6045 C C . TYR B 1 369 ? -5.59 -13.312 21.078 1 96.56 369 TYR B C 1
ATOM 6047 O O . TYR B 1 369 ? -6.777 -13.039 21.266 1 96.56 369 TYR B O 1
ATOM 6055 N N . ASN B 1 370 ? -5.211 -14.07 20.078 1 97.62 370 ASN B N 1
ATOM 6056 C CA . ASN B 1 370 ? -6.18 -14.547 19.094 1 97.62 370 ASN B CA 1
ATOM 6057 C C . ASN B 1 370 ? -7.008 -15.711 19.641 1 97.62 370 ASN B C 1
ATOM 6059 O O . ASN B 1 370 ? -8.172 -15.875 19.266 1 97.62 370 ASN B O 1
ATOM 6063 N N . LEU B 1 371 ? -6.398 -16.469 20.5 1 97.88 371 LEU B N 1
ATOM 6064 C CA . LEU B 1 371 ? -7.215 -17.484 21.141 1 97.88 371 LEU B CA 1
ATOM 6065 C C . LEU B 1 371 ? -8.406 -16.859 21.859 1 97.88 371 LEU B C 1
ATOM 6067 O O . LEU B 1 371 ? -9.523 -17.375 21.797 1 97.88 371 LEU B O 1
ATOM 6071 N N . GLY B 1 372 ? -8.172 -15.789 22.516 1 96.62 372 GLY B N 1
ATOM 6072 C CA . GLY B 1 372 ? -9.211 -15.102 23.266 1 96.62 372 GLY B CA 1
ATOM 6073 C C . GLY B 1 372 ? -10.312 -14.539 22.375 1 96.62 372 GLY B C 1
ATOM 6074 O O . GLY B 1 372 ? -11.406 -14.242 22.859 1 96.62 372 GLY B O 1
ATOM 6075 N N . ARG B 1 373 ? -10.078 -14.367 21.109 1 96.69 373 ARG B N 1
ATOM 6076 C CA . ARG B 1 373 ? -11.047 -13.766 20.188 1 96.69 373 ARG B CA 1
ATOM 6077 C C . ARG B 1 373 ? -11.5 -14.773 19.141 1 96.69 373 ARG B C 1
ATOM 6079 O O . ARG B 1 373 ? -12.086 -14.398 18.125 1 96.69 373 ARG B O 1
ATOM 6086 N N . LEU B 1 374 ? -11.219 -16.016 19.359 1 98.12 374 LEU B N 1
ATOM 6087 C CA . LEU B 1 374 ? -11.578 -17.078 18.422 1 98.12 374 LEU B CA 1
ATOM 6088 C C . LEU B 1 374 ? -13.094 -17.219 18.328 1 98.12 374 LEU B C 1
ATOM 6090 O O . LEU B 1 374 ? -13.789 -17.266 19.344 1 98.12 374 LEU B O 1
ATOM 6094 N N . LEU B 1 375 ? -13.617 -17.297 17.125 1 98 375 LEU B N 1
ATOM 6095 C CA . LEU B 1 375 ? -15.055 -17.406 16.922 1 98 375 LEU B CA 1
ATOM 6096 C C . LEU B 1 375 ? -15.43 -18.797 16.391 1 98 375 LEU B C 1
ATOM 6098 O O . LEU B 1 375 ? -15.867 -19.656 17.156 1 98 375 LEU B O 1
ATOM 6102 N N . PHE B 1 376 ? -15.172 -19.109 15.102 1 98 376 PHE B N 1
ATOM 6103 C CA . PHE B 1 376 ? -15.5 -20.359 14.43 1 98 376 PHE B CA 1
ATOM 6104 C C . PHE B 1 376 ? -14.609 -20.578 13.211 1 98 376 PHE B C 1
ATOM 6106 O O . PHE B 1 376 ? -13.68 -19.797 12.977 1 98 376 PHE B O 1
ATOM 6113 N N . ALA B 1 377 ? -14.805 -21.672 12.547 1 97.56 377 ALA B N 1
ATOM 6114 C CA . ALA B 1 377 ? -14.07 -21.969 11.32 1 97.56 377 ALA B CA 1
ATOM 6115 C C . ALA B 1 377 ? -15.016 -22.297 10.172 1 97.56 377 ALA B C 1
ATOM 6117 O O . ALA B 1 377 ? -16.219 -22.469 10.383 1 97.56 377 ALA B O 1
ATOM 6118 N N . THR B 1 378 ? -14.461 -22.172 8.984 1 94.81 378 THR B N 1
ATOM 6119 C CA . THR B 1 378 ? -15.188 -22.641 7.812 1 94.81 378 THR B CA 1
ATOM 6120 C C . THR B 1 378 ? -14.305 -23.547 6.961 1 94.81 378 THR B C 1
ATOM 6122 O O . THR B 1 378 ? -13.094 -23.328 6.859 1 94.81 378 THR B O 1
ATOM 6125 N N . ARG B 1 379 ? -14.914 -24.609 6.465 1 92.06 379 ARG B N 1
ATOM 6126 C CA . ARG B 1 379 ? -14.242 -25.531 5.555 1 92.06 379 ARG B CA 1
ATOM 6127 C C . ARG B 1 379 ? -14.656 -25.266 4.109 1 92.06 379 ARG B C 1
ATOM 6129 O O . ARG B 1 379 ? -15.805 -25.516 3.73 1 92.06 379 ARG B O 1
ATOM 6136 N N . VAL B 1 380 ? -13.664 -24.75 3.354 1 83.94 380 VAL B N 1
ATOM 6137 C CA . VAL B 1 380 ? -13.977 -24.266 2.008 1 83.94 380 VAL B CA 1
ATOM 6138 C C . VAL B 1 380 ? -13.492 -25.297 0.979 1 83.94 380 VAL B C 1
ATOM 6140 O O . VAL B 1 380 ? -14.039 -25.375 -0.123 1 83.94 380 VAL B O 1
ATOM 6143 N N . LEU B 1 381 ? -12.398 -26.156 1.201 1 73.88 381 LEU B N 1
ATOM 6144 C CA . LEU B 1 381 ? -11.703 -26.969 0.206 1 73.88 381 LEU B CA 1
ATOM 6145 C C . LEU B 1 381 ? -12.562 -28.156 -0.209 1 73.88 381 LEU B C 1
ATOM 6147 O O . LEU B 1 381 ? -12.719 -28.422 -1.401 1 73.88 381 LEU B O 1
ATOM 6151 N N . PRO B 1 382 ? -12.781 -29.297 0.701 1 60.09 382 PRO B N 1
ATOM 6152 C CA . PRO B 1 382 ? -13.633 -30.328 0.118 1 60.09 382 PRO B CA 1
ATOM 6153 C C . PRO B 1 382 ? -14.883 -29.766 -0.549 1 60.09 382 PRO B C 1
ATOM 6155 O O . PRO B 1 382 ? -15.414 -30.359 -1.493 1 60.09 382 PRO B O 1
ATOM 6158 N N . TYR B 1 383 ? -15.422 -28.891 0.008 1 51.91 383 TYR B N 1
ATOM 6159 C CA . TYR B 1 383 ? -16.594 -28.234 -0.558 1 51.91 383 TYR B CA 1
ATOM 6160 C C . TYR B 1 383 ? -16.234 -27.406 -1.78 1 51.91 383 TYR B C 1
ATOM 6162 O O . TYR B 1 383 ? -17.062 -27.188 -2.668 1 51.91 383 TYR B O 1
ATOM 6170 N N . ILE B 1 384 ? -15.086 -26.922 -1.758 1 48.66 384 ILE B N 1
ATOM 6171 C CA . ILE B 1 384 ? -14.594 -26.391 -3.025 1 48.66 384 ILE B CA 1
ATOM 6172 C C . ILE B 1 384 ? -14.484 -27.516 -4.051 1 48.66 384 ILE B C 1
ATOM 6174 O O . ILE B 1 384 ? -14.805 -27.328 -5.227 1 48.66 384 ILE B O 1
ATOM 6178 N N . ASN B 1 385 ? -14.109 -28.75 -3.594 1 44.88 385 ASN B N 1
ATOM 6179 C CA . ASN B 1 385 ? -13.984 -29.859 -4.52 1 44.88 385 ASN B CA 1
ATOM 6180 C C . ASN B 1 385 ? -15.242 -30.719 -4.535 1 44.88 385 ASN B C 1
ATOM 6182 O O . ASN B 1 385 ? -15.375 -31.625 -5.367 1 44.88 385 ASN B O 1
ATOM 6186 N N . LYS B 1 386 ? -15.953 -30.703 -3.514 1 46.91 386 LYS B N 1
ATOM 6187 C CA . LYS B 1 386 ? -17.078 -31.641 -3.539 1 46.91 386 LYS B CA 1
ATOM 6188 C C . LYS B 1 386 ? -18.328 -30.984 -4.129 1 46.91 386 LYS B C 1
ATOM 6190 O O . LYS B 1 386 ? -19.203 -31.672 -4.637 1 46.91 386 LYS B O 1
ATOM 6195 N N . GLU B 1 387 ? -18.641 -29.906 -3.523 1 47.97 387 GLU B N 1
ATOM 6196 C CA . GLU B 1 387 ? -19.844 -29.359 -4.137 1 47.97 387 GLU B CA 1
ATOM 6197 C C . GLU B 1 387 ? -19.578 -28.891 -5.559 1 47.97 387 GLU B C 1
ATOM 6199 O O . GLU B 1 387 ? -18.453 -28.453 -5.871 1 47.97 387 GLU B O 1
ATOM 6204 N N . ALA B 1 388 ? -20.281 -29.375 -6.445 1 49.81 388 ALA B N 1
ATOM 6205 C CA . ALA B 1 388 ? -20.328 -28.891 -7.824 1 49.81 388 ALA B CA 1
ATOM 6206 C C . ALA B 1 388 ? -20.156 -27.375 -7.875 1 49.81 388 ALA B C 1
ATOM 6208 O O . ALA B 1 388 ? -20.859 -26.641 -7.172 1 49.81 388 ALA B O 1
ATOM 6209 N N . GLY B 1 389 ? -18.922 -26.734 -8.391 1 59.44 389 GLY B N 1
ATOM 6210 C CA . GLY B 1 389 ? -18.484 -25.562 -9.133 1 59.44 389 GLY B CA 1
ATOM 6211 C C . GLY B 1 389 ? -17.719 -24.562 -8.281 1 59.44 389 GLY B C 1
ATOM 6212 O O . GLY B 1 389 ? -18.281 -23.562 -7.84 1 59.44 389 GLY B O 1
ATOM 6213 N N . LEU B 1 390 ? -16.656 -24.953 -7.832 1 70.31 390 LEU B N 1
ATOM 6214 C CA . LEU B 1 390 ? -15.75 -23.953 -7.262 1 70.31 390 LEU B CA 1
ATOM 6215 C C . LEU B 1 390 ? -15.578 -22.766 -8.203 1 70.31 390 LEU B C 1
ATOM 6217 O O . LEU B 1 390 ? -15.555 -22.938 -9.422 1 70.31 390 LEU B O 1
ATOM 6221 N N . ASN B 1 391 ? -15.727 -21.672 -7.527 1 87.12 391 ASN B N 1
ATOM 6222 C CA . ASN B 1 391 ? -15.445 -20.469 -8.297 1 87.12 391 ASN B CA 1
ATOM 6223 C C . ASN B 1 391 ? -13.961 -20.375 -8.656 1 87.12 391 ASN B C 1
ATOM 6225 O O . ASN B 1 391 ? -13.109 -20.234 -7.777 1 87.12 391 ASN B O 1
ATOM 6229 N N . THR B 1 392 ? -13.586 -20.719 -9.82 1 91 392 THR B N 1
ATOM 6230 C CA . THR B 1 392 ? -12.242 -20.641 -10.391 1 91 392 THR B CA 1
ATOM 6231 C C . THR B 1 392 ? -12.227 -19.766 -11.641 1 91 392 THR B C 1
ATOM 6233 O O . THR B 1 392 ? -13.273 -19.312 -12.094 1 91 392 THR B O 1
ATOM 6236 N N . THR B 1 393 ? -11.008 -19.547 -12.156 1 92.81 393 THR B N 1
ATOM 6237 C CA . THR B 1 393 ? -10.969 -18.766 -13.391 1 92.81 393 THR B CA 1
ATOM 6238 C C . THR B 1 393 ? -11.57 -19.547 -14.555 1 92.81 393 THR B C 1
ATOM 6240 O O . THR B 1 393 ? -11.945 -18.953 -15.57 1 92.81 393 THR B O 1
ATOM 6243 N N . GLU B 1 394 ? -11.773 -20.812 -14.406 1 88.38 394 GLU B N 1
ATOM 6244 C CA . GLU B 1 394 ? -12.398 -21.641 -15.438 1 88.38 394 GLU B CA 1
ATOM 6245 C C . GLU B 1 394 ? -13.922 -21.516 -15.375 1 88.38 394 GLU B C 1
ATOM 6247 O O . GLU B 1 394 ? -14.594 -21.594 -16.406 1 88.38 394 GLU B O 1
ATOM 6252 N N . THR B 1 395 ? -14.438 -21.297 -14.219 1 89.19 395 THR B N 1
ATOM 6253 C CA . THR B 1 395 ? -15.883 -21.359 -14.055 1 89.19 395 THR B CA 1
ATOM 6254 C C . THR B 1 395 ? -16.453 -19.953 -13.852 1 89.19 395 THR B C 1
ATOM 6256 O O . THR B 1 395 ? -17.672 -19.75 -14.008 1 89.19 395 THR B O 1
ATOM 6259 N N . ASN B 1 396 ? -15.648 -19.062 -13.508 1 94 396 ASN B N 1
ATOM 6260 C CA . ASN B 1 396 ? -16.094 -17.703 -13.242 1 94 396 ASN B CA 1
ATOM 6261 C C . ASN B 1 396 ? -16.531 -17 -14.523 1 94 396 ASN B C 1
ATOM 6263 O O . ASN B 1 396 ? -15.828 -17.047 -15.539 1 94 396 ASN B O 1
ATOM 6267 N N . GLU B 1 397 ? -17.609 -16.297 -14.484 1 93.94 397 GLU B N 1
ATOM 6268 C CA . GLU B 1 397 ? -18.234 -15.68 -15.656 1 93.94 397 GLU B CA 1
ATOM 6269 C C . GLU B 1 397 ? -17.344 -14.594 -16.25 1 93.94 397 GLU B C 1
ATOM 6271 O O . GLU B 1 397 ? -17.359 -14.359 -17.469 1 93.94 397 GLU B O 1
ATOM 6276 N N . TYR B 1 398 ? -16.531 -13.938 -15.461 1 96.25 398 TYR B N 1
ATOM 6277 C CA . TYR B 1 398 ? -15.672 -12.867 -15.945 1 96.25 398 TYR B CA 1
ATOM 6278 C C . TYR B 1 398 ? -14.625 -13.414 -16.922 1 96.25 398 TYR B C 1
ATOM 6280 O O . TYR B 1 398 ? -14.164 -12.695 -17.812 1 96.25 398 TYR B O 1
ATOM 6288 N N . TYR B 1 399 ? -14.266 -14.633 -16.766 1 95.25 399 TYR B N 1
ATOM 6289 C CA . TYR B 1 399 ? -13.164 -15.227 -17.516 1 95.25 399 TYR B CA 1
ATOM 6290 C C . TYR B 1 399 ? -13.68 -16 -18.719 1 95.25 399 TYR B C 1
ATOM 6292 O O . TYR B 1 399 ? -12.906 -16.656 -19.422 1 95.25 399 TYR B O 1
ATOM 6300 N N . LYS B 1 400 ? -14.953 -16.031 -18.953 1 90.38 400 LYS B N 1
ATOM 6301 C CA . LYS B 1 400 ? -15.539 -16.766 -20.062 1 90.38 400 LYS B CA 1
ATOM 6302 C C . LYS B 1 400 ? -15.664 -15.891 -21.312 1 90.38 400 LYS B C 1
ATOM 6304 O O . LYS B 1 400 ? -15.82 -14.672 -21.203 1 90.38 400 LYS B O 1
#

Secondary structure (DSSP, 8-state):
---------------------S--B-PPPHHHHHHHHHHHHHH-SSTTT--EEEEEEEETTEEEEEEEES-HHHHHHHHHHHHHTT-EEEEEEEESS-TTTTTT--EEEE-SSEEEEESSSSTTSPEEEEEETT-EEEEEEEESEEEEE-TT--EEEE-GGGEEEE-HHHHHHHHHS-EEEE-SSEEEEESSSSTTSPEEEEEETT-EEEEEEEETTEEEEE-TTS-EEEEETTSEEEHHHHHHH---SHHHHHHHHHTTTTPBB-TT-EETTEE-HHHHHHHHHHTTTB---SSHHHHTTSSEEEPPPTT-TT--TT-EEEEEEPP-SSS--EEEEEEEEEETTEEEEEESEEEEEES-TTSTTB-HHHHTTEEEEEE-SHHHHHSTT--BTTT-GGG-/---------------------S--B-PPPHHHHHHHHHHHHHH-SSTTT--EEEEEEEETTEEEEEEEES-HHHHHHHHHHHHHTT-EEEEEEEESS-TTTTTT--EEEE-SSEEEEESSSSTTSPEEEEEETT-EEEEEEEESEEEEE-TT--EEEE-GGGEEEE-HHHHHHHHHS-EEEE-SSEEEEESSSSTTSPEEEEEETT-EEEEEEEETTEEEEE-TTS-EEEEETTSEEEHHHHHHH---SHHHHHHHHHTTTTPBB-TT-EETTEE-HHHHHHHHHHTTTB---SSHHHHTTSSEEEPPPTT-TT--TT-EEEEEEPP-SSS--EEEEEEEEEETTEEEEEESEEEEEES-TTSTTB-HHHHTTEEEEEE-HHHHHHSS---BTTT-GGG-